Protein AF-0000000068187098 (afdb_homodimer)

Radius of gyration: 27.41 Å; Cα contacts (8 Å, |Δi|>4): 2028; chains: 2; bounding box: 68×77×60 Å

Structure (mmCIF, N/CA/C/O backbone):
data_AF-0000000068187098-model_v1
#
loop_
_entity.id
_entity.type
_entity.pdbx_description
1 polymer 'Ammonium transporter'
#
loop_
_atom_site.group_PDB
_atom_site.id
_atom_site.type_symbol
_atom_site.label_atom_id
_atom_site.label_alt_id
_atom_site.label_comp_id
_atom_site.label_asym_id
_atom_site.label_entity_id
_atom_site.label_seq_id
_atom_site.pdbx_PDB_ins_code
_atom_site.Cartn_x
_atom_site.Cartn_y
_atom_site.Cartn_z
_atom_site.occupancy
_atom_site.B_iso_or_equiv
_atom_site.auth_seq_id
_atom_site.auth_comp_id
_atom_site.auth_asym_id
_atom_site.auth_atom_id
_atom_site.pdbx_PDB_model_num
ATOM 1 N N . LEU A 1 1 ? -24.203 -1.212 -10.766 1 81.56 1 LEU A N 1
ATOM 2 C CA . LEU A 1 1 ? -23.312 -1.234 -9.617 1 81.56 1 LEU A CA 1
ATOM 3 C C . LEU A 1 1 ? -22.281 -2.354 -9.75 1 81.56 1 LEU A C 1
ATOM 5 O O . LEU A 1 1 ? -21.078 -2.107 -9.672 1 81.56 1 LEU A O 1
ATOM 9 N N . ASN A 1 2 ? -22.672 -3.561 -10.25 1 87.69 2 ASN A N 1
ATOM 10 C CA . ASN A 1 2 ? -21.766 -4.691 -10.375 1 87.69 2 ASN A CA 1
ATOM 11 C C . ASN A 1 2 ? -20.75 -4.469 -11.5 1 87.69 2 ASN A C 1
ATOM 13 O O . ASN A 1 2 ? -19.562 -4.773 -11.336 1 87.69 2 ASN A O 1
ATOM 17 N N . ASN A 1 3 ? -21.266 -3.947 -12.625 1 88.25 3 ASN A N 1
ATOM 18 C CA . ASN A 1 3 ? -20.344 -3.674 -13.734 1 88.25 3 ASN A CA 1
ATOM 19 C C . ASN A 1 3 ? -19.281 -2.652 -13.344 1 88.25 3 ASN A C 1
ATOM 21 O O . ASN A 1 3 ? -18.109 -2.834 -13.648 1 88.25 3 ASN A O 1
ATOM 25 N N . TRP A 1 4 ? -19.719 -1.657 -12.664 1 88.62 4 TRP A N 1
ATOM 26 C CA . TRP A 1 4 ? -18.781 -0.615 -12.273 1 88.62 4 TRP A CA 1
ATOM 27 C C . TRP A 1 4 ? -17.781 -1.146 -11.25 1 88.62 4 TRP A C 1
ATOM 29 O O . TRP A 1 4 ? -16.594 -0.807 -11.305 1 88.62 4 TRP A O 1
ATOM 39 N N . PHE A 1 5 ? -18.312 -1.965 -10.375 1 91.75 5 PHE A N 1
ATOM 40 C CA . PHE A 1 5 ? -17.469 -2.639 -9.398 1 91.75 5 PHE A CA 1
ATOM 41 C C . PHE A 1 5 ? -16.328 -3.393 -10.086 1 91.75 5 PHE A C 1
ATOM 43 O O . PHE A 1 5 ? -15.156 -3.203 -9.758 1 91.75 5 PHE A O 1
ATOM 50 N N . LEU A 1 6 ? -16.594 -4.113 -11.094 1 93.56 6 LEU A N 1
ATOM 51 C CA . LEU A 1 6 ? -15.602 -4.934 -11.789 1 93.56 6 LEU A CA 1
ATOM 52 C C . LEU A 1 6 ? -14.68 -4.07 -12.641 1 93.56 6 LEU A C 1
ATOM 54 O O . LEU A 1 6 ? -13.5 -4.387 -12.797 1 93.56 6 LEU A O 1
ATOM 58 N N . ILE A 1 7 ? -15.195 -2.994 -13.188 1 91.56 7 ILE A N 1
ATOM 59 C CA . ILE A 1 7 ? -14.383 -2.102 -14.008 1 91.56 7 ILE A CA 1
ATOM 60 C C . ILE A 1 7 ? -13.297 -1.461 -13.148 1 91.56 7 ILE A C 1
ATOM 62 O O . ILE A 1 7 ? -12.117 -1.456 -13.531 1 91.56 7 ILE A O 1
ATOM 66 N N . ILE A 1 8 ? -13.625 -0.977 -11.93 1 94.69 8 ILE A N 1
ATOM 67 C CA . ILE A 1 8 ? -12.648 -0.326 -11.062 1 94.69 8 ILE A CA 1
ATOM 68 C C . ILE A 1 8 ? -11.656 -1.36 -10.539 1 94.69 8 ILE A C 1
ATOM 70 O O . ILE A 1 8 ? -10.445 -1.12 -10.523 1 94.69 8 ILE A O 1
ATOM 74 N N . ALA A 1 9 ? -12.211 -2.482 -10.148 1 96.69 9 ALA A N 1
ATOM 75 C CA . ALA A 1 9 ? -11.336 -3.547 -9.672 1 96.69 9 ALA A CA 1
ATOM 76 C C . ALA A 1 9 ? -10.359 -3.975 -10.773 1 96.69 9 ALA A C 1
ATOM 78 O O . ALA A 1 9 ? -9.156 -4.086 -10.531 1 96.69 9 ALA A O 1
ATOM 79 N N . GLY A 1 10 ? -10.891 -4.176 -12 1 96.62 10 GLY A N 1
ATOM 80 C CA . GLY A 1 10 ? -10.047 -4.559 -13.125 1 96.62 10 GLY A CA 1
ATOM 81 C C . GLY A 1 10 ? -9.008 -3.512 -13.469 1 96.62 10 GLY A C 1
ATOM 82 O O . GLY A 1 10 ? -7.879 -3.85 -13.828 1 96.62 10 GLY A O 1
ATOM 83 N N . ALA A 1 11 ? -9.375 -2.256 -13.375 1 95.31 11 ALA A N 1
ATOM 84 C CA . ALA A 1 11 ? -8.445 -1.167 -13.648 1 95.31 11 ALA A CA 1
ATOM 85 C C . ALA A 1 11 ? -7.297 -1.162 -12.641 1 95.31 11 ALA A C 1
ATOM 87 O O . ALA A 1 11 ? -6.145 -0.915 -13 1 95.31 11 ALA A O 1
ATOM 88 N N . LEU A 1 12 ? -7.594 -1.39 -11.398 1 97.44 12 LEU A N 1
ATOM 89 C CA . LEU A 1 12 ? -6.559 -1.48 -10.375 1 97.44 12 LEU A CA 1
ATOM 90 C C . LEU A 1 12 ? -5.633 -2.664 -10.641 1 97.44 12 LEU A C 1
ATOM 92 O O . LEU A 1 12 ? -4.414 -2.547 -10.508 1 97.44 12 LEU A O 1
ATOM 96 N N . VAL A 1 13 ? -6.207 -3.814 -11.016 1 97.31 13 VAL A N 1
ATOM 97 C CA . VAL A 1 13 ? -5.391 -4.977 -11.352 1 97.31 13 VAL A CA 1
ATOM 98 C C . VAL A 1 13 ? -4.5 -4.652 -12.547 1 97.31 13 VAL A C 1
ATOM 100 O O . VAL A 1 13 ? -3.305 -4.949 -12.539 1 97.31 13 VAL A O 1
ATOM 103 N N . PHE A 1 14 ? -5.051 -3.984 -13.547 1 95.62 14 PHE A N 1
ATOM 104 C CA . PHE A 1 14 ? -4.27 -3.643 -14.727 1 95.62 14 PHE A CA 1
ATOM 105 C C . PHE A 1 14 ? -3.121 -2.707 -14.367 1 95.62 14 PHE A C 1
ATOM 107 O O . PHE A 1 14 ? -2.035 -2.795 -14.945 1 95.62 14 PHE A O 1
ATOM 114 N N . PHE A 1 15 ? -3.354 -1.822 -13.422 1 96.69 15 PHE A N 1
ATOM 115 C CA . PHE A 1 15 ? -2.326 -0.869 -13.023 1 96.69 15 PHE A CA 1
ATOM 116 C C . PHE A 1 15 ? -1.129 -1.589 -12.414 1 96.69 15 PHE A C 1
ATOM 118 O O . PHE A 1 15 ? -0.016 -1.06 -12.414 1 96.69 15 PHE A O 1
ATOM 125 N N . MET A 1 16 ? -1.29 -2.811 -11.992 1 96.88 16 MET A N 1
ATOM 126 C CA . MET A 1 16 ? -0.19 -3.629 -11.492 1 96.88 16 MET A CA 1
ATOM 127 C C . MET A 1 16 ? 0.857 -3.857 -12.578 1 96.88 16 MET A C 1
ATOM 129 O O . MET A 1 16 ? 2.027 -4.094 -12.273 1 96.88 16 MET A O 1
ATOM 133 N N . GLN A 1 17 ? 0.446 -3.736 -13.852 1 94.75 17 GLN A N 1
ATOM 134 C CA . GLN A 1 17 ? 1.415 -3.84 -14.938 1 94.75 17 GLN A CA 1
ATOM 135 C C . GLN A 1 17 ? 2.502 -2.775 -14.812 1 94.75 17 GLN A C 1
ATOM 137 O O . GLN A 1 17 ? 3.67 -3.033 -15.109 1 94.75 17 GLN A O 1
ATOM 142 N N . SER A 1 18 ? 2.084 -1.576 -14.398 1 94.81 18 SER A N 1
ATOM 143 C CA . SER A 1 18 ? 3.066 -0.531 -14.133 1 94.81 18 SER A CA 1
ATOM 144 C C . SER A 1 18 ? 3.98 -0.913 -12.969 1 94.81 18 SER A C 1
ATOM 146 O O . SER A 1 18 ? 5.176 -0.605 -12.984 1 94.81 18 SER A O 1
ATOM 148 N N . GLY A 1 19 ? 3.416 -1.554 -11.969 1 96.62 19 GLY A N 1
ATOM 149 C CA . GLY A 1 19 ? 4.211 -2.014 -10.836 1 96.62 19 GLY A CA 1
ATOM 150 C C . GLY A 1 19 ? 5.262 -3.037 -11.227 1 96.62 19 GLY A C 1
ATOM 151 O O . GLY A 1 19 ? 6.422 -2.926 -10.82 1 96.62 19 GLY A O 1
ATOM 152 N N . PHE A 1 20 ? 4.863 -4.004 -12.055 1 95.81 20 PHE A N 1
ATOM 153 C CA . PHE A 1 20 ? 5.809 -5 -12.547 1 95.81 20 PHE A CA 1
ATOM 154 C C . PHE A 1 20 ? 6.93 -4.34 -13.344 1 95.81 20 PHE A C 1
ATOM 156 O O . PHE A 1 20 ? 8.102 -4.68 -13.172 1 95.81 20 PHE A O 1
ATOM 163 N N . ALA A 1 21 ? 6.559 -3.404 -14.18 1 94.56 21 ALA A N 1
ATOM 164 C CA . ALA A 1 21 ? 7.539 -2.729 -15.023 1 94.56 21 ALA A CA 1
ATOM 165 C C . ALA A 1 21 ? 8.57 -1.98 -14.18 1 94.56 21 ALA A C 1
ATOM 167 O O . ALA A 1 21 ? 9.773 -2.107 -14.406 1 94.56 21 ALA A O 1
ATOM 168 N N . MET A 1 22 ? 8.109 -1.245 -13.172 1 95.75 22 MET A N 1
ATOM 169 C CA . MET A 1 22 ? 9.008 -0.465 -12.328 1 95.75 22 MET A CA 1
ATOM 170 C C . MET A 1 22 ? 9.875 -1.377 -11.461 1 95.75 22 MET A C 1
ATOM 172 O O . MET A 1 22 ? 11.078 -1.159 -11.336 1 95.75 22 MET A O 1
ATOM 176 N N . LEU A 1 23 ? 9.281 -2.393 -10.891 1 95.5 23 LEU A N 1
ATOM 177 C CA . LEU A 1 23 ? 10.008 -3.322 -10.031 1 95.5 23 LEU A CA 1
ATOM 178 C C . LEU A 1 23 ? 11.109 -4.035 -10.812 1 95.5 23 LEU A C 1
ATOM 180 O O . LEU A 1 23 ? 12.266 -4.07 -10.375 1 95.5 23 LEU A O 1
ATOM 184 N N . CYS A 1 24 ? 10.797 -4.555 -11.984 1 94.12 24 CYS A N 1
ATOM 185 C CA . CYS A 1 24 ? 11.766 -5.273 -12.805 1 94.12 24 CYS A CA 1
ATOM 186 C C . CYS A 1 24 ? 12.859 -4.336 -13.312 1 94.12 24 CYS A C 1
ATOM 188 O O . CYS A 1 24 ? 14.039 -4.68 -13.281 1 94.12 24 CYS A O 1
ATOM 190 N N . ALA A 1 25 ? 12.414 -3.146 -13.719 1 93.06 25 ALA A N 1
ATOM 191 C CA . ALA A 1 25 ? 13.391 -2.164 -14.188 1 93.06 25 ALA A CA 1
ATOM 192 C C . ALA A 1 25 ? 14.375 -1.791 -13.078 1 93.06 25 ALA A C 1
ATOM 194 O O . ALA A 1 25 ? 15.57 -1.627 -13.328 1 93.06 25 ALA A O 1
ATOM 195 N N . GLY A 1 26 ? 13.859 -1.659 -11.898 1 94.38 26 GLY A N 1
ATOM 196 C CA . GLY A 1 26 ? 14.727 -1.308 -10.781 1 94.38 26 GLY A CA 1
ATOM 197 C C . GLY A 1 26 ? 15.68 -2.42 -10.391 1 94.38 26 GLY A C 1
ATOM 198 O O . GLY A 1 26 ? 16.766 -2.16 -9.867 1 94.38 26 GLY A O 1
ATOM 199 N N . CYS A 1 27 ? 15.367 -3.658 -10.695 1 94.19 27 CYS A N 1
ATOM 200 C CA . CYS A 1 27 ? 16.109 -4.828 -10.242 1 94.19 27 CYS A CA 1
ATOM 201 C C . CYS A 1 27 ? 17.203 -5.191 -11.234 1 94.19 27 CYS A C 1
ATOM 203 O O . CYS A 1 27 ? 18.094 -5.988 -10.922 1 94.19 27 CYS A O 1
ATOM 205 N N . VAL A 1 28 ? 17.188 -4.637 -12.422 1 92.62 28 VAL A N 1
ATOM 206 C CA . VAL A 1 28 ? 18.188 -5.016 -13.43 1 92.62 28 VAL A CA 1
ATOM 207 C C . VAL A 1 28 ? 19.25 -3.928 -13.547 1 92.62 28 VAL A C 1
ATOM 209 O O . VAL A 1 28 ? 19.047 -2.809 -13.062 1 92.62 28 VAL A O 1
ATOM 212 N N . ARG A 1 29 ? 20.453 -4.316 -14.234 1 91.81 29 ARG A N 1
ATOM 213 C CA . ARG A 1 29 ? 21.5 -3.352 -14.516 1 91.81 29 ARG A CA 1
ATOM 214 C C . ARG A 1 29 ? 21.031 -2.312 -15.531 1 91.81 29 ARG A C 1
ATOM 216 O O . ARG A 1 29 ? 20.219 -2.611 -16.406 1 91.81 29 ARG A O 1
ATOM 223 N N . LYS A 1 30 ? 21.469 -1.191 -15.422 1 91.44 30 LYS A N 1
ATOM 224 C CA . LYS A 1 30 ? 21.031 -0.028 -16.188 1 91.44 30 LYS A CA 1
ATOM 225 C C . LYS A 1 30 ? 21 -0.327 -17.688 1 91.44 30 LYS A C 1
ATOM 227 O O . LYS A 1 30 ? 20.125 0.16 -18.406 1 91.44 30 LYS A O 1
ATOM 232 N N . LYS A 1 31 ? 21.891 -1.16 -18.203 1 91.88 31 LYS A N 1
ATOM 233 C CA . LYS A 1 31 ? 22.047 -1.436 -19.625 1 91.88 31 LYS A CA 1
ATOM 234 C C . LYS A 1 31 ? 20.938 -2.354 -20.141 1 91.88 31 LYS A C 1
ATOM 236 O O . LYS A 1 31 ? 20.922 -2.715 -21.312 1 91.88 31 LYS A O 1
ATOM 241 N N . ASN A 1 32 ? 19.922 -2.744 -19.297 1 93 32 ASN A N 1
ATOM 242 C CA . ASN A 1 32 ? 18.875 -3.682 -19.688 1 93 32 ASN A CA 1
ATOM 243 C C . ASN A 1 32 ? 17.484 -3.119 -19.391 1 93 32 ASN A C 1
ATOM 245 O O . ASN A 1 32 ? 16.484 -3.838 -19.469 1 93 32 ASN A O 1
ATOM 249 N N . VAL A 1 33 ? 17.328 -1.856 -19.031 1 92.06 33 VAL A N 1
ATOM 250 C CA . VAL A 1 33 ? 16.109 -1.241 -18.531 1 92.06 33 VAL A CA 1
ATOM 251 C C . VAL A 1 33 ? 15.078 -1.151 -19.656 1 92.06 33 VAL A C 1
ATOM 253 O O . VAL A 1 33 ? 13.93 -1.567 -19.5 1 92.06 33 VAL A O 1
ATOM 256 N N . GLN A 1 34 ? 15.492 -0.716 -20.859 1 89.5 34 GLN A N 1
ATOM 257 C CA . GLN A 1 34 ? 14.578 -0.552 -21.984 1 89.5 34 GLN A CA 1
ATOM 258 C C . GLN A 1 34 ? 13.984 -1.893 -22.406 1 89.5 34 GLN A C 1
ATOM 260 O O . GLN A 1 34 ? 12.781 -1.997 -22.656 1 89.5 34 GLN A O 1
ATOM 265 N N . ASN A 1 35 ? 14.828 -2.844 -22.469 1 90.06 35 ASN A N 1
ATOM 266 C CA . ASN A 1 35 ? 14.391 -4.184 -22.844 1 90.06 35 ASN A CA 1
ATOM 267 C C . ASN A 1 35 ? 13.367 -4.742 -21.859 1 90.06 35 ASN A C 1
ATOM 269 O O . ASN A 1 35 ? 12.344 -5.297 -22.266 1 90.06 35 ASN A O 1
ATOM 273 N N . THR A 1 36 ? 13.641 -4.586 -20.625 1 89.44 36 THR A N 1
ATOM 274 C CA . THR A 1 36 ? 12.766 -5.082 -19.578 1 89.44 36 THR A CA 1
ATOM 275 C C . THR A 1 36 ? 11.414 -4.371 -19.609 1 89.44 36 THR A C 1
ATOM 277 O O . THR A 1 36 ? 10.367 -5.008 -19.5 1 89.44 36 THR A O 1
ATOM 280 N N . MET A 1 37 ? 11.375 -3.088 -19.828 1 89.88 37 MET A N 1
ATOM 281 C CA . MET A 1 37 ? 10.148 -2.299 -19.844 1 89.88 37 MET A CA 1
ATOM 282 C C . MET A 1 37 ? 9.305 -2.633 -21.078 1 89.88 37 MET A C 1
ATOM 284 O O . MET A 1 37 ? 8.078 -2.707 -20.984 1 89.88 37 MET A O 1
ATOM 288 N N . LEU A 1 38 ? 9.961 -2.83 -22.188 1 88 38 LEU A N 1
ATOM 289 C CA . LEU A 1 38 ? 9.219 -3.186 -23.391 1 88 38 LEU A CA 1
ATOM 290 C C . LEU A 1 38 ? 8.531 -4.539 -23.234 1 88 38 LEU A C 1
ATOM 292 O O . LEU A 1 38 ? 7.383 -4.707 -23.641 1 88 38 LEU A O 1
ATOM 296 N N . LYS A 1 39 ? 9.18 -5.465 -22.656 1 88.31 39 LYS A N 1
ATOM 297 C CA . LYS A 1 39 ? 8.586 -6.777 -22.406 1 88.31 39 LYS A CA 1
ATOM 298 C C . LYS A 1 39 ? 7.332 -6.66 -21.547 1 88.31 39 LYS A C 1
ATOM 300 O O . LYS A 1 39 ? 6.312 -7.285 -21.844 1 88.31 39 LYS A O 1
ATOM 305 N N . ASN A 1 40 ? 7.375 -5.855 -20.578 1 89.88 40 ASN A N 1
ATOM 306 C CA . ASN A 1 40 ? 6.219 -5.664 -19.719 1 89.88 40 ASN A CA 1
ATOM 307 C C . ASN A 1 40 ? 5.043 -5.055 -20.469 1 89.88 40 ASN A C 1
ATOM 309 O O . ASN A 1 40 ? 3.9 -5.484 -20.297 1 89.88 40 ASN A O 1
ATOM 313 N N . LEU A 1 41 ? 5.34 -4.086 -21.328 1 88.19 41 LEU A N 1
ATOM 314 C CA . LEU A 1 41 ? 4.289 -3.465 -22.125 1 88.19 41 LEU A CA 1
ATOM 315 C C . LEU A 1 41 ? 3.672 -4.477 -23.094 1 88.19 41 LEU A C 1
ATOM 317 O O . LEU A 1 41 ? 2.449 -4.523 -23.234 1 88.19 41 LEU A O 1
ATOM 321 N N . LEU A 1 42 ? 4.488 -5.227 -23.656 1 86.5 42 LEU A N 1
ATOM 322 C CA . LEU A 1 42 ? 4.012 -6.199 -24.625 1 86.5 42 LEU A CA 1
ATOM 323 C C . LEU A 1 42 ? 3.219 -7.309 -23.953 1 86.5 42 LEU A C 1
ATOM 325 O O . LEU A 1 42 ? 2.305 -7.883 -24.547 1 86.5 42 LEU A O 1
ATOM 329 N N . ASP A 1 43 ? 3.535 -7.605 -22.703 1 89.88 43 ASP A N 1
ATOM 330 C CA . ASP A 1 43 ? 2.734 -8.562 -21.938 1 89.88 43 ASP A CA 1
ATOM 331 C C . ASP A 1 43 ? 1.284 -8.094 -21.828 1 89.88 43 ASP A C 1
ATOM 333 O O . ASP A 1 43 ? 0.356 -8.898 -21.969 1 89.88 43 ASP A O 1
ATOM 337 N N . ALA A 1 44 ? 1.111 -6.836 -21.594 1 89.56 44 ALA A N 1
ATOM 338 C CA . ALA A 1 44 ? -0.235 -6.277 -21.5 1 89.56 44 ALA A CA 1
ATOM 339 C C . ALA A 1 44 ? -0.964 -6.367 -22.828 1 89.56 44 ALA A C 1
ATOM 341 O O . ALA A 1 44 ? -2.137 -6.75 -22.875 1 89.56 44 ALA A O 1
ATOM 342 N N . CYS A 1 45 ? -0.217 -6.078 -23.891 1 88.06 45 CYS A N 1
ATOM 343 C CA . CYS A 1 45 ? -0.798 -6.129 -25.234 1 88.06 45 CYS A CA 1
ATOM 344 C C . CYS A 1 45 ? -1.114 -7.566 -25.641 1 88.06 45 CYS A C 1
ATOM 346 O O . CYS A 1 45 ? -2.207 -7.852 -26.125 1 88.06 45 CYS A O 1
ATOM 348 N N . GLY A 1 46 ? -0.161 -8.406 -25.438 1 87.56 46 GLY A N 1
ATOM 349 C CA . GLY A 1 46 ? -0.361 -9.812 -25.766 1 87.56 46 GLY A CA 1
ATOM 350 C C . GLY A 1 46 ? -1.485 -10.453 -24.969 1 87.56 46 GLY A C 1
ATOM 351 O O . GLY A 1 46 ? -2.254 -11.25 -25.516 1 87.56 46 GLY A O 1
ATOM 352 N N . ALA A 1 47 ? -1.534 -10.125 -23.719 1 91.5 47 ALA A N 1
ATOM 353 C CA . ALA A 1 47 ? -2.604 -10.672 -22.891 1 91.5 47 ALA A CA 1
ATOM 354 C C . ALA A 1 47 ? -3.971 -10.203 -23.375 1 91.5 47 ALA A C 1
ATOM 356 O O . ALA A 1 47 ? -4.93 -10.977 -23.406 1 91.5 47 ALA A O 1
ATOM 357 N N . ALA A 1 48 ? -4.102 -8.914 -23.734 1 90.62 48 ALA A N 1
ATOM 358 C CA . ALA A 1 48 ? -5.371 -8.359 -24.203 1 90.62 48 ALA A CA 1
ATOM 359 C C . ALA A 1 48 ? -5.824 -9.047 -25.484 1 90.62 48 ALA A C 1
ATOM 361 O O . ALA A 1 48 ? -6.957 -9.531 -25.578 1 90.62 48 ALA A O 1
ATOM 362 N N . LEU A 1 49 ? -4.949 -9.188 -26.375 1 88.62 49 LEU A N 1
ATOM 363 C CA . LEU A 1 49 ? -5.293 -9.75 -27.672 1 88.62 49 LEU A CA 1
ATOM 364 C C . LEU A 1 49 ? -5.438 -11.266 -27.578 1 88.62 49 LEU A C 1
ATOM 366 O O . LEU A 1 49 ? -6.363 -11.844 -28.156 1 88.62 49 LEU A O 1
ATOM 370 N N . GLY A 1 50 ? -4.508 -11.891 -26.875 1 91.12 50 GLY A N 1
ATOM 371 C CA . GLY A 1 50 ? -4.594 -13.328 -26.719 1 91.12 50 GLY A CA 1
ATOM 372 C C . GLY A 1 50 ? -5.84 -13.781 -25.984 1 91.12 50 GLY A C 1
ATOM 373 O O . GLY A 1 50 ? -6.469 -14.766 -26.359 1 91.12 50 GLY A O 1
ATOM 374 N N . PHE A 1 51 ? -6.148 -13.047 -24.922 1 92.44 51 PHE A N 1
ATOM 375 C CA . PHE A 1 51 ? -7.34 -13.383 -24.141 1 92.44 51 PHE A CA 1
ATOM 376 C C . PHE A 1 51 ? -8.602 -13.141 -24.969 1 92.44 51 PHE A C 1
ATOM 378 O O . PHE A 1 51 ? -9.586 -13.867 -24.828 1 92.44 51 PHE A O 1
ATOM 385 N N . TYR A 1 52 ? -8.602 -12.156 -25.891 1 91.19 52 TYR A N 1
ATOM 386 C CA . TYR A 1 52 ? -9.727 -11.844 -26.766 1 91.19 52 TYR A CA 1
ATOM 387 C C . TYR A 1 52 ? -9.922 -12.93 -27.812 1 91.19 52 TYR A C 1
ATOM 389 O O . TYR A 1 52 ? -11.047 -13.391 -28.031 1 91.19 52 TYR A O 1
ATOM 397 N N . VAL A 1 53 ? -8.852 -13.414 -28.359 1 91.44 53 VAL A N 1
ATOM 398 C CA . VAL A 1 53 ? -8.938 -14.32 -29.5 1 91.44 53 VAL A CA 1
ATOM 399 C C . VAL A 1 53 ? -9.289 -15.727 -29.016 1 91.44 53 VAL A C 1
ATOM 401 O O . VAL A 1 53 ? -10.195 -16.359 -29.562 1 91.44 53 VAL A O 1
ATOM 404 N N . ILE A 1 54 ? -8.586 -16.203 -27.969 1 94.38 54 ILE A N 1
ATOM 405 C CA . ILE A 1 54 ? -8.75 -17.609 -27.641 1 94.38 54 ILE A CA 1
ATOM 406 C C . ILE A 1 54 ? -8.844 -17.781 -26.125 1 94.38 54 ILE A C 1
ATOM 408 O O . ILE A 1 54 ? -9.492 -18.719 -25.641 1 94.38 54 ILE A O 1
ATOM 412 N N . GLY A 1 55 ? -8.172 -17 -25.328 1 95.81 55 GLY A N 1
ATOM 413 C CA . GLY A 1 55 ? -8 -17.219 -23.906 1 95.81 55 GLY A CA 1
ATOM 414 C C . GLY A 1 55 ? -9.312 -17.203 -23.141 1 95.81 55 GLY A C 1
ATOM 415 O O . GLY A 1 55 ? -9.578 -18.109 -22.344 1 95.81 55 GLY A O 1
ATOM 416 N N . TYR A 1 56 ? -10.109 -16.188 -23.391 1 95.38 56 TYR A N 1
ATOM 417 C CA . TYR A 1 56 ? -11.383 -16.109 -22.672 1 95.38 56 TYR A CA 1
ATOM 418 C C . TYR A 1 56 ? -12.281 -17.297 -23.016 1 95.38 56 TYR A C 1
ATOM 420 O O . TYR A 1 56 ? -12.945 -17.844 -22.141 1 95.38 56 TYR A O 1
ATOM 428 N N . ALA A 1 57 ? -12.352 -17.641 -24.281 1 94.19 57 ALA A N 1
ATOM 429 C CA . ALA A 1 57 ? -13.18 -18.75 -24.734 1 94.19 57 ALA A CA 1
ATOM 430 C C . ALA A 1 57 ? -12.805 -20.047 -24.016 1 94.19 57 ALA A C 1
ATOM 432 O O . ALA A 1 57 ? -13.672 -20.766 -23.516 1 94.19 57 ALA A O 1
ATOM 433 N N . LEU A 1 58 ? -11.562 -20.281 -23.891 1 96.19 58 LEU A N 1
ATOM 434 C CA . LEU A 1 58 ? -11.102 -21.516 -23.25 1 96.19 58 LEU A CA 1
ATOM 435 C C . LEU A 1 58 ? -11.312 -21.469 -21.75 1 96.19 58 LEU A C 1
ATOM 437 O O . LEU A 1 58 ? -11.586 -22.5 -21.125 1 96.19 58 LEU A O 1
ATOM 441 N N . ALA A 1 59 ? -11.219 -20.344 -21.172 1 97.19 59 ALA A N 1
ATOM 442 C CA . ALA A 1 59 ? -11.328 -20.219 -19.719 1 97.19 59 ALA A CA 1
ATOM 443 C C . ALA A 1 59 ? -12.789 -20.234 -19.281 1 97.19 59 ALA A C 1
ATOM 445 O O . ALA A 1 59 ? -13.148 -20.906 -18.312 1 97.19 59 ALA A O 1
ATOM 446 N N . PHE A 1 60 ? -13.734 -19.5 -20.016 1 94.94 60 PHE A N 1
ATOM 447 C CA . PHE A 1 60 ? -15.055 -19.234 -19.469 1 94.94 60 PHE A CA 1
ATOM 448 C C . PHE A 1 60 ? -16.141 -19.406 -20.531 1 94.94 60 PHE A C 1
ATOM 450 O O . PHE A 1 60 ? -17.328 -19.25 -20.234 1 94.94 60 PHE A O 1
ATOM 457 N N . GLY A 1 61 ? -15.727 -19.703 -21.766 1 92.12 61 GLY A N 1
ATOM 458 C CA . GLY A 1 61 ? -16.703 -19.797 -22.844 1 92.12 61 GLY A CA 1
ATOM 459 C C . GLY A 1 61 ? -17.766 -20.859 -22.578 1 92.12 61 GLY A C 1
ATOM 460 O O . GLY A 1 61 ? -17.453 -22.016 -22.297 1 92.12 61 GLY A O 1
ATOM 461 N N . GLY A 1 62 ? -19.062 -20.422 -22.594 1 87.31 62 GLY A N 1
ATOM 462 C CA . GLY A 1 62 ? -20.172 -21.359 -22.5 1 87.31 62 GLY A CA 1
ATOM 463 C C . GLY A 1 62 ? -20.547 -21.703 -21.078 1 87.31 62 GLY A C 1
ATOM 464 O O . GLY A 1 62 ? -21.438 -22.516 -20.859 1 87.31 62 GLY A O 1
ATOM 465 N N . GLN A 1 63 ? -19.922 -21.078 -20.109 1 86.56 63 GLN A N 1
ATOM 466 C CA . GLN A 1 63 ? -20.109 -21.5 -18.719 1 86.56 63 GLN A CA 1
ATOM 467 C C . GLN A 1 63 ? -21.531 -21.234 -18.266 1 86.56 63 GLN A C 1
ATOM 469 O O . GLN A 1 63 ? -22.031 -21.922 -17.359 1 86.56 63 GLN A O 1
ATOM 474 N N . ASN A 1 64 ? -22.219 -20.328 -18.859 1 80.88 64 ASN A N 1
ATOM 475 C CA . ASN A 1 64 ? -23.594 -20.016 -18.453 1 80.88 64 ASN A CA 1
ATOM 476 C C . ASN A 1 64 ? -24.609 -20.797 -19.266 1 80.88 64 ASN A C 1
ATOM 478 O O . ASN A 1 64 ? -25.812 -20.703 -19.016 1 80.88 64 ASN A O 1
ATOM 482 N N . GLU A 1 65 ? -24.188 -21.625 -20.219 1 81.94 65 GLU A N 1
ATOM 483 C CA . GLU A 1 65 ? -25.094 -22.297 -21.141 1 81.94 65 GLU A CA 1
ATOM 484 C C . GLU A 1 65 ? -25.188 -23.781 -20.828 1 81.94 65 GLU A C 1
ATOM 486 O O . GLU A 1 65 ? -26.125 -24.453 -21.25 1 81.94 65 GLU A O 1
ATOM 491 N N . ARG A 1 66 ? -24.266 -24.234 -20.078 1 82.62 66 ARG A N 1
ATOM 492 C CA . ARG A 1 66 ? -24.219 -25.672 -19.781 1 82.62 66 ARG A CA 1
ATOM 493 C C . ARG A 1 66 ? -23.875 -25.906 -18.328 1 82.62 66 ARG A C 1
ATOM 495 O O . ARG A 1 66 ? -23.25 -25.062 -17.672 1 82.62 66 ARG A O 1
ATOM 502 N N . SER A 1 67 ? -24.234 -27.078 -17.938 1 87.25 67 SER A N 1
ATOM 503 C CA . SER A 1 67 ? -23.984 -27.375 -16.531 1 87.25 67 SER A CA 1
ATOM 504 C C . SER A 1 67 ? -23 -28.516 -16.359 1 87.25 67 SER A C 1
ATOM 506 O O . SER A 1 67 ? -22.516 -28.766 -15.258 1 87.25 67 SER A O 1
ATOM 508 N N . ASP A 1 68 ? -22.625 -29.078 -17.484 1 90.56 68 ASP A N 1
ATOM 509 C CA . ASP A 1 68 ? -21.703 -30.203 -17.391 1 90.56 68 ASP A CA 1
ATOM 510 C C . ASP A 1 68 ? -20.266 -29.734 -17.219 1 90.56 68 ASP A C 1
ATOM 512 O O . ASP A 1 68 ? -19.922 -28.609 -17.594 1 90.56 68 ASP A O 1
ATOM 516 N N . VAL A 1 69 ? -19.516 -30.578 -16.641 1 92.94 69 VAL A N 1
ATOM 517 C CA . VAL A 1 69 ? -18.094 -30.312 -16.438 1 92.94 69 VAL A CA 1
ATOM 518 C C . VAL A 1 69 ? -17.328 -30.5 -17.75 1 92.94 69 VAL A C 1
ATOM 520 O O . VAL A 1 69 ? -17.594 -31.438 -18.484 1 92.94 69 VAL A O 1
ATOM 523 N N . THR A 1 70 ? -16.5 -29.531 -18.031 1 93 70 THR A N 1
ATOM 524 C CA . THR A 1 70 ? -15.672 -29.594 -19.234 1 93 70 THR A CA 1
ATOM 525 C C . THR A 1 70 ? -14.219 -29.297 -18.906 1 93 70 THR A C 1
ATOM 527 O O . THR A 1 70 ? -13.914 -28.781 -17.828 1 93 70 THR A O 1
ATOM 530 N N . PHE A 1 71 ? -13.375 -29.703 -19.75 1 94.25 71 PHE A N 1
ATOM 531 C CA . PHE A 1 71 ? -11.945 -29.453 -19.578 1 94.25 71 PHE A CA 1
ATOM 532 C C . PHE A 1 71 ? -11.586 -28.031 -19.969 1 94.25 71 PHE A C 1
ATOM 534 O O . PHE A 1 71 ? -10.688 -27.422 -19.391 1 94.25 71 PHE A O 1
ATOM 541 N N . VAL A 1 72 ? -12.234 -27.469 -20.984 1 94.69 72 VAL A N 1
ATOM 542 C CA . VAL A 1 72 ? -12.07 -26.109 -21.453 1 94.69 72 VAL A CA 1
ATOM 543 C C . VAL A 1 72 ? -13.422 -25.531 -21.859 1 94.69 72 VAL A C 1
ATOM 545 O O . VAL A 1 72 ? -14.398 -26.266 -21.984 1 94.69 72 VAL A O 1
ATOM 548 N N . GLY A 1 73 ? -13.469 -24.188 -22 1 91.94 73 GLY A N 1
ATOM 549 C CA . GLY A 1 73 ? -14.625 -23.578 -22.656 1 91.94 73 GLY A CA 1
ATOM 550 C C . GLY A 1 73 ? -14.648 -23.797 -24.156 1 91.94 73 GLY A C 1
ATOM 551 O O . GLY A 1 73 ? -13.609 -24.062 -24.766 1 91.94 73 GLY A O 1
ATOM 552 N N . THR A 1 74 ? -15.859 -23.641 -24.75 1 87.94 74 THR A N 1
ATOM 553 C CA . THR A 1 74 ? -15.945 -24.062 -26.141 1 87.94 74 THR A CA 1
ATOM 554 C C . THR A 1 74 ? -16.609 -22.984 -26.984 1 87.94 74 THR A C 1
ATOM 556 O O . THR A 1 74 ? -16.781 -23.141 -28.203 1 87.94 74 THR A O 1
ATOM 559 N N . THR A 1 75 ? -16.953 -21.906 -26.375 1 89.62 75 THR A N 1
ATOM 560 C CA . THR A 1 75 ? -17.594 -20.844 -27.125 1 89.62 75 THR A CA 1
ATOM 561 C C . THR A 1 75 ? -16.984 -19.484 -26.797 1 89.62 75 THR A C 1
ATOM 563 O O . THR A 1 75 ? -16.031 -19.406 -26 1 89.62 75 THR A O 1
ATOM 566 N N . ASP A 1 76 ? -17.422 -18.391 -27.531 1 90.88 76 ASP A N 1
ATOM 567 C CA . ASP A 1 76 ? -17.078 -17 -27.266 1 90.88 76 ASP A CA 1
ATOM 568 C C . ASP A 1 76 ? -15.656 -16.688 -27.703 1 90.88 76 ASP A C 1
ATOM 570 O O . ASP A 1 76 ? -14.969 -15.883 -27.078 1 90.88 76 ASP A O 1
ATOM 574 N N . PHE A 1 77 ? -15.203 -17.5 -28.688 1 91.31 77 PHE A N 1
ATOM 575 C CA . PHE A 1 77 ? -13.984 -17.094 -29.375 1 91.31 77 PHE A CA 1
ATOM 576 C C . PHE A 1 77 ? -14.164 -15.734 -30.047 1 91.31 77 PHE A C 1
ATOM 578 O O . PHE A 1 77 ? -15.211 -15.469 -30.641 1 91.31 77 PHE A O 1
ATOM 585 N N . PHE A 1 78 ? -13.227 -14.742 -29.922 1 90.12 78 PHE A N 1
ATOM 586 C CA . PHE A 1 78 ? -13.32 -13.375 -30.438 1 90.12 78 PHE A CA 1
ATOM 587 C C . PHE A 1 78 ? -14.508 -12.648 -29.812 1 90.12 78 PHE A C 1
ATOM 589 O O . PHE A 1 78 ? -15.039 -11.711 -30.422 1 90.12 78 PHE A O 1
ATOM 596 N N . ASN A 1 79 ? -14.906 -13.117 -28.734 1 86.81 79 ASN A N 1
ATOM 597 C CA . ASN A 1 79 ? -16.078 -12.586 -28.062 1 86.81 79 ASN A CA 1
ATOM 598 C C . ASN A 1 79 ? -17.312 -12.617 -28.969 1 86.81 79 ASN A C 1
ATOM 600 O O . ASN A 1 79 ? -18.141 -11.703 -28.938 1 86.81 79 ASN A O 1
ATOM 604 N N . TRP A 1 80 ? -17.266 -13.391 -29.922 1 77.81 80 TRP A N 1
ATOM 605 C CA . TRP A 1 80 ? -18.344 -13.469 -30.891 1 77.81 80 TRP A CA 1
ATOM 606 C C . TRP A 1 80 ? -19.484 -14.336 -30.359 1 77.81 80 TRP A C 1
ATOM 608 O O . TRP A 1 80 ? -19.266 -15.203 -29.516 1 77.81 80 TRP A O 1
ATOM 618 N N . ASN A 1 81 ? -20.672 -14.078 -30.828 1 61.53 81 ASN A N 1
ATOM 619 C CA . ASN A 1 81 ? -22.109 -14.203 -30.578 1 61.53 81 ASN A CA 1
ATOM 620 C C . ASN A 1 81 ? -22.5 -15.625 -30.188 1 61.53 81 ASN A C 1
ATOM 622 O O . ASN A 1 81 ? -22.406 -16.547 -31 1 61.53 81 ASN A O 1
ATOM 626 N N . SER A 1 82 ? -22.141 -15.891 -28.891 1 64.88 82 SER A N 1
ATOM 627 C CA . SER A 1 82 ? -22.906 -17.016 -28.344 1 64.88 82 SER A CA 1
ATOM 628 C C . SER A 1 82 ? -24.312 -16.578 -27.938 1 64.88 82 SER A C 1
ATOM 630 O O . SER A 1 82 ? -24.656 -15.391 -28.031 1 64.88 82 SER A O 1
ATOM 632 N N . ALA A 1 83 ? -25.188 -17.453 -27.781 1 69.44 83 ALA A N 1
ATOM 633 C CA . ALA A 1 83 ? -26.578 -17.234 -27.344 1 69.44 83 ALA A CA 1
ATOM 634 C C . ALA A 1 83 ? -26.641 -16.234 -26.203 1 69.44 83 ALA A C 1
ATOM 636 O O . ALA A 1 83 ? -27.562 -15.414 -26.125 1 69.44 83 ALA A O 1
ATOM 637 N N . VAL A 1 84 ? -25.578 -16.234 -25.422 1 76.62 84 VAL A N 1
ATOM 638 C CA . VAL A 1 84 ? -25.484 -15.281 -24.312 1 76.62 84 VAL A CA 1
ATOM 639 C C . VAL A 1 84 ? -24.266 -14.383 -24.531 1 76.62 84 VAL A C 1
ATOM 641 O O . VAL A 1 84 ? -23.141 -14.867 -24.688 1 76.62 84 VAL A O 1
ATOM 644 N N . PRO A 1 85 ? -24.578 -13.172 -24.641 1 80.38 85 PRO A N 1
ATOM 645 C CA . PRO A 1 85 ? -23.453 -12.25 -24.859 1 80.38 85 PRO A CA 1
ATOM 646 C C . PRO A 1 85 ? -22.438 -12.273 -23.734 1 80.38 85 PRO A C 1
ATOM 648 O O . PRO A 1 85 ? -22.797 -12.438 -22.562 1 80.38 85 PRO A O 1
ATOM 651 N N . VAL A 1 86 ? -21.234 -12.188 -24.078 1 87 86 VAL A N 1
ATOM 652 C CA . VAL A 1 86 ? -20.125 -12.148 -23.125 1 87 86 VAL A CA 1
ATOM 653 C C . VAL A 1 86 ? -20.312 -10.992 -22.156 1 87 86 VAL A C 1
ATOM 655 O O . VAL A 1 86 ? -20.656 -9.883 -22.562 1 87 86 VAL A O 1
ATOM 658 N N . ASN A 1 87 ? -20.203 -11.234 -20.875 1 89.25 87 ASN A N 1
ATOM 659 C CA . ASN A 1 87 ? -20.156 -10.18 -19.875 1 89.25 87 ASN A CA 1
ATOM 660 C C . ASN A 1 87 ? -18.891 -9.344 -19.984 1 89.25 87 ASN A C 1
ATOM 662 O O . ASN A 1 87 ? -17.812 -9.789 -19.562 1 89.25 87 ASN A O 1
ATOM 666 N N . GLN A 1 88 ? -19.047 -8.164 -20.531 1 91.12 88 GLN A N 1
ATOM 667 C CA . GLN A 1 88 ? -17.875 -7.352 -20.875 1 91.12 88 GLN A CA 1
ATOM 668 C C . GLN A 1 88 ? -17.109 -6.945 -19.625 1 91.12 88 GLN A C 1
ATOM 670 O O . GLN A 1 88 ? -15.875 -6.859 -19.641 1 91.12 88 GLN A O 1
ATOM 675 N N . ALA A 1 89 ? -17.797 -6.633 -18.484 1 93.31 89 ALA A N 1
ATOM 676 C CA . ALA A 1 89 ? -17.125 -6.273 -17.25 1 93.31 89 ALA A CA 1
ATOM 677 C C . ALA A 1 89 ? -16.312 -7.449 -16.703 1 93.31 89 ALA A C 1
ATOM 679 O O . ALA A 1 89 ? -15.188 -7.277 -16.25 1 93.31 89 ALA A O 1
ATOM 680 N N . PHE A 1 90 ? -16.891 -8.625 -16.797 1 94.38 90 PHE A N 1
ATOM 681 C CA . PHE A 1 90 ? -16.219 -9.828 -16.344 1 94.38 90 PHE A CA 1
ATOM 682 C C . PHE A 1 90 ? -15.023 -10.148 -17.234 1 94.38 90 PHE A C 1
ATOM 684 O O . PHE A 1 90 ? -13.953 -10.516 -16.75 1 94.38 90 PHE A O 1
ATOM 691 N N . TRP A 1 91 ? -15.195 -10.008 -18.516 1 93.94 91 TRP A N 1
ATOM 692 C CA . TRP A 1 91 ? -14.102 -10.195 -19.469 1 93.94 91 TRP A CA 1
ATOM 693 C C . TRP A 1 91 ? -12.93 -9.273 -19.125 1 93.94 91 TRP A C 1
ATOM 695 O O . TRP A 1 91 ? -11.781 -9.719 -19.062 1 93.94 91 TRP A O 1
ATOM 705 N N . PHE A 1 92 ? -13.203 -7.992 -18.906 1 94.75 92 PHE A N 1
ATOM 706 C CA . PHE A 1 92 ? -12.188 -6.988 -18.594 1 94.75 92 PHE A CA 1
ATOM 707 C C . PHE A 1 92 ? -11.438 -7.352 -17.328 1 94.75 92 PHE A C 1
ATOM 709 O O . PHE A 1 92 ? -10.211 -7.297 -17.281 1 94.75 92 PHE A O 1
ATOM 716 N N . PHE A 1 93 ? -12.211 -7.699 -16.312 1 96.56 93 PHE A N 1
ATOM 717 C CA . PHE A 1 93 ? -11.641 -8.078 -15.031 1 96.56 93 PHE A CA 1
ATOM 718 C C . PHE A 1 93 ? -10.727 -9.289 -15.18 1 96.56 93 PHE A C 1
ATOM 720 O O . PHE A 1 93 ? -9.602 -9.289 -14.688 1 96.56 93 PHE A O 1
ATOM 727 N N . GLU A 1 94 ? -11.148 -10.32 -15.914 1 96.62 94 GLU A N 1
ATOM 728 C CA . GLU A 1 94 ? -10.406 -11.57 -16.047 1 96.62 94 GLU A CA 1
ATOM 729 C C . GLU A 1 94 ? -9.203 -11.398 -16.969 1 96.62 94 GLU A C 1
ATOM 731 O O . GLU A 1 94 ? -8.172 -12.047 -16.781 1 96.62 94 GLU A O 1
ATOM 736 N N . PHE A 1 95 ? -9.289 -10.539 -17.922 1 94.88 95 PHE A N 1
ATOM 737 C CA . PHE A 1 95 ? -8.148 -10.242 -18.766 1 94.88 95 PHE A CA 1
ATOM 738 C C . PHE A 1 95 ? -6.977 -9.719 -17.938 1 94.88 95 PHE A C 1
ATOM 740 O O . PHE A 1 95 ? -5.824 -10.078 -18.188 1 94.88 95 PHE A O 1
ATOM 747 N N . ALA A 1 96 ? -7.285 -8.859 -17.016 1 96.06 96 ALA A N 1
ATOM 748 C CA . ALA A 1 96 ? -6.242 -8.266 -16.188 1 96.06 96 ALA A CA 1
ATOM 749 C C . ALA A 1 96 ? -5.527 -9.328 -15.359 1 96.06 96 ALA A C 1
ATOM 751 O O . ALA A 1 96 ? -4.32 -9.234 -15.117 1 96.06 96 ALA A O 1
ATOM 752 N N . PHE A 1 97 ? -6.234 -10.383 -14.977 1 97.12 97 PHE A N 1
ATOM 753 C CA . PHE A 1 97 ? -5.629 -11.492 -14.25 1 97.12 97 PHE A CA 1
ATOM 754 C C . PHE A 1 97 ? -4.68 -12.281 -15.148 1 97.12 97 PHE A C 1
ATOM 756 O O . PHE A 1 97 ? -3.58 -12.641 -14.727 1 97.12 97 PHE A O 1
ATOM 763 N N . SER A 1 98 ? -5.172 -12.5 -16.297 1 96.25 98 SER A N 1
ATOM 764 C CA . SER A 1 98 ? -4.328 -13.211 -17.25 1 96.25 98 SER A CA 1
ATOM 765 C C . SER A 1 98 ? -3.043 -12.445 -17.531 1 96.25 98 SER A C 1
ATOM 767 O O . SER A 1 98 ? -1.963 -13.039 -17.594 1 96.25 98 SER A O 1
ATOM 769 N N . ALA A 1 99 ? -3.156 -11.133 -17.703 1 94.94 99 ALA A N 1
ATOM 770 C CA . ALA A 1 99 ? -1.995 -10.281 -17.938 1 94.94 99 ALA A CA 1
ATOM 771 C C . ALA A 1 99 ? -1.013 -10.352 -16.781 1 94.94 99 ALA A C 1
ATOM 773 O O . ALA A 1 99 ? 0.203 -10.375 -16.984 1 94.94 99 ALA A O 1
ATOM 774 N N . THR A 1 100 ? -1.536 -10.391 -15.594 1 94.88 100 THR A N 1
ATOM 775 C CA . THR A 1 100 ? -0.703 -10.469 -14.398 1 94.88 100 THR A CA 1
ATOM 776 C C . THR A 1 100 ? 0.066 -11.789 -14.367 1 94.88 100 THR A C 1
ATOM 778 O O . THR A 1 100 ? 1.266 -11.805 -14.078 1 94.88 100 THR A O 1
ATOM 781 N N . SER A 1 101 ? -0.574 -12.828 -14.656 1 95.5 101 SER A N 1
ATOM 782 C CA . SER A 1 101 ? 0.066 -14.141 -14.625 1 95.5 101 SER A CA 1
ATOM 783 C C . SER A 1 101 ? 1.229 -14.211 -15.609 1 95.5 101 SER A C 1
ATOM 785 O O . SER A 1 101 ? 2.305 -14.711 -15.273 1 95.5 101 SER A O 1
ATOM 787 N N . VAL A 1 102 ? 1.038 -13.695 -16.734 1 93.19 102 VAL A N 1
ATOM 788 C CA . VAL A 1 102 ? 2.051 -13.758 -17.781 1 93.19 102 VAL A CA 1
ATOM 789 C C . VAL A 1 102 ? 3.24 -12.875 -17.406 1 93.19 102 VAL A C 1
ATOM 791 O O . VAL A 1 102 ? 4.391 -13.227 -17.672 1 93.19 102 VAL A O 1
ATOM 794 N N . THR A 1 103 ? 2.961 -11.781 -16.812 1 94.19 103 THR A N 1
ATOM 795 C CA . THR A 1 103 ? 4.004 -10.805 -16.5 1 94.19 103 THR A CA 1
ATOM 796 C C . THR A 1 103 ? 4.918 -11.32 -15.391 1 94.19 103 THR A C 1
ATOM 798 O O . THR A 1 103 ? 6.051 -10.859 -15.25 1 94.19 103 THR A O 1
ATOM 801 N N . ILE A 1 104 ? 4.477 -12.25 -14.594 1 94.31 104 ILE A N 1
ATOM 802 C CA . ILE A 1 104 ? 5.27 -12.836 -13.516 1 94.31 104 ILE A CA 1
ATOM 803 C C . ILE A 1 104 ? 6.559 -13.414 -14.086 1 94.31 104 ILE A C 1
ATOM 805 O O . ILE A 1 104 ? 7.621 -13.312 -13.469 1 94.31 104 ILE A O 1
ATOM 809 N N . VAL A 1 105 ? 6.594 -13.867 -15.266 1 93.06 105 VAL A N 1
ATOM 810 C CA . VAL A 1 105 ? 7.719 -14.562 -15.891 1 93.06 105 VAL A CA 1
ATOM 811 C C . VAL A 1 105 ? 8.758 -13.539 -16.359 1 93.06 105 VAL A C 1
ATOM 813 O O . VAL A 1 105 ? 9.953 -13.828 -16.359 1 93.06 105 VAL A O 1
ATOM 816 N N . ALA A 1 106 ? 8.352 -12.375 -16.672 1 87.31 106 ALA A N 1
ATOM 817 C CA . ALA A 1 106 ? 9.18 -11.367 -17.328 1 87.31 106 ALA A CA 1
ATOM 818 C C . ALA A 1 106 ? 10.398 -11.016 -16.484 1 87.31 106 ALA A C 1
ATOM 820 O O . ALA A 1 106 ? 11.523 -10.977 -16.984 1 87.31 106 ALA A O 1
ATOM 821 N N . GLY A 1 107 ? 10.258 -10.883 -15.258 1 87.69 107 GLY A N 1
ATOM 822 C CA . GLY A 1 107 ? 11.359 -10.461 -14.398 1 87.69 107 GLY A CA 1
ATOM 823 C C . GLY A 1 107 ? 12.414 -11.531 -14.211 1 87.69 107 GLY A C 1
ATOM 824 O O . GLY A 1 107 ? 13.602 -11.227 -14.062 1 87.69 107 GLY A O 1
ATOM 825 N N . THR A 1 108 ? 12.039 -12.711 -14.289 1 92.69 108 THR A N 1
ATOM 826 C CA . THR A 1 108 ? 12.953 -13.82 -14.031 1 92.69 108 THR A CA 1
ATOM 827 C C . THR A 1 108 ? 13.938 -13.992 -15.188 1 92.69 108 THR A C 1
ATOM 829 O O . THR A 1 108 ? 15.07 -14.43 -14.984 1 92.69 108 THR A O 1
ATOM 832 N N . LEU A 1 109 ? 13.555 -13.602 -16.359 1 92.75 109 LEU A N 1
ATOM 833 C CA . LEU A 1 109 ? 14.336 -13.852 -17.562 1 92.75 109 LEU A CA 1
ATOM 834 C C . LEU A 1 109 ? 15.125 -12.609 -17.953 1 92.75 109 LEU A C 1
ATOM 836 O O . LEU A 1 109 ? 15.828 -12.617 -18.969 1 92.75 109 LEU A O 1
ATOM 840 N N . ALA A 1 110 ? 15.094 -11.68 -17.156 1 91.12 110 ALA A N 1
ATOM 841 C CA . ALA A 1 110 ? 15.688 -10.383 -17.5 1 91.12 110 ALA A CA 1
ATOM 842 C C . ALA A 1 110 ? 17.188 -10.523 -17.766 1 91.12 110 ALA A C 1
ATOM 844 O O . ALA A 1 110 ? 17.859 -11.391 -17.203 1 91.12 110 ALA A O 1
ATOM 845 N N . GLU A 1 111 ? 17.719 -9.719 -18.719 1 92.25 111 GLU A N 1
ATOM 846 C CA . GLU A 1 111 ? 19.109 -9.438 -19.031 1 92.25 111 GLU A CA 1
ATOM 847 C C . GLU A 1 111 ? 19.688 -10.469 -20.016 1 92.25 111 GLU A C 1
ATOM 849 O O . GLU A 1 111 ? 20.797 -10.305 -20.516 1 92.25 111 GLU A O 1
ATOM 854 N N . ARG A 1 112 ? 18.906 -11.586 -20.312 1 92.19 112 ARG A N 1
ATOM 855 C CA . ARG A 1 112 ? 19.562 -12.516 -21.234 1 92.19 112 ARG A CA 1
ATOM 856 C C . ARG A 1 112 ? 18.547 -13.219 -22.125 1 92.19 112 ARG A C 1
ATOM 858 O O . ARG A 1 112 ? 18.922 -14.031 -22.969 1 92.19 112 ARG A O 1
ATOM 865 N N . CYS A 1 113 ? 17.281 -13.008 -21.984 1 92.81 113 CYS A N 1
ATOM 866 C CA . CYS A 1 113 ? 16.266 -13.641 -22.797 1 92.81 113 CYS A CA 1
ATOM 867 C C . CYS A 1 113 ? 15.969 -12.805 -24.047 1 92.81 113 CYS A C 1
ATOM 869 O O . CYS A 1 113 ? 15.859 -11.578 -23.969 1 92.81 113 CYS A O 1
ATOM 871 N N . GLN A 1 114 ? 15.852 -13.469 -25.156 1 92 114 GLN A N 1
ATOM 872 C CA . GLN A 1 114 ? 15.555 -12.789 -26.422 1 92 114 GLN A CA 1
ATOM 873 C C . GLN A 1 114 ? 14.102 -12.328 -26.453 1 92 114 GLN A C 1
ATOM 875 O O . GLN A 1 114 ? 13.227 -12.953 -25.859 1 92 114 GLN A O 1
ATOM 880 N N . MET A 1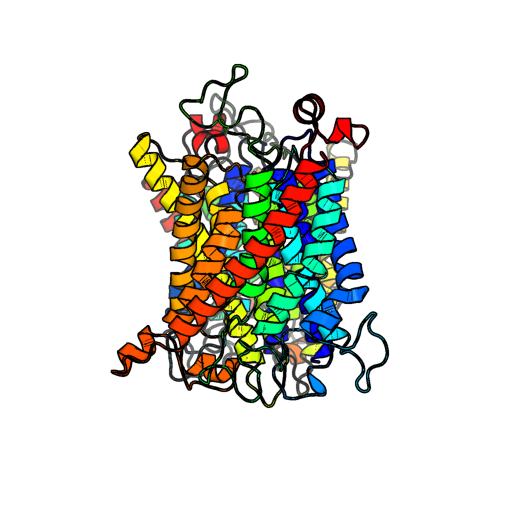 115 ? 13.82 -11.289 -27.219 1 88.19 115 MET A N 1
ATOM 881 C CA . MET A 1 115 ? 12.484 -10.703 -27.344 1 88.19 115 MET A CA 1
ATOM 882 C C . MET A 1 115 ? 11.523 -11.68 -28.016 1 88.19 115 MET A C 1
ATOM 884 O O . MET A 1 115 ? 10.352 -11.766 -27.641 1 88.19 115 MET A O 1
ATOM 888 N N . VAL A 1 116 ? 12.008 -12.383 -28.938 1 88.75 116 VAL A N 1
ATOM 889 C CA . VAL A 1 116 ? 11.172 -13.32 -29.688 1 88.75 116 VAL A CA 1
ATOM 890 C C . VAL A 1 116 ? 10.648 -14.406 -28.75 1 88.75 116 VAL A C 1
ATOM 892 O O . VAL A 1 116 ? 9.469 -14.766 -28.812 1 88.75 116 VAL A O 1
ATOM 895 N N . ALA A 1 117 ? 11.5 -14.938 -27.984 1 90.31 117 ALA A N 1
ATOM 896 C CA . ALA A 1 117 ? 11.086 -15.945 -27 1 90.31 117 ALA A CA 1
ATOM 897 C C . ALA A 1 117 ? 10.016 -15.398 -26.062 1 90.31 117 ALA A C 1
ATOM 899 O O . ALA A 1 117 ? 9.055 -16.094 -25.734 1 90.31 117 ALA A O 1
ATOM 900 N N . TYR A 1 118 ? 10.18 -14.25 -25.734 1 86.75 118 TYR A N 1
ATOM 901 C CA . TYR A 1 118 ? 9.273 -13.602 -24.781 1 86.75 118 TYR A CA 1
ATOM 902 C C . TYR A 1 118 ? 7.879 -13.461 -25.391 1 86.75 118 TYR A C 1
ATOM 904 O O . TYR A 1 118 ? 6.883 -13.75 -24.719 1 86.75 118 TYR A O 1
ATOM 912 N N . LEU A 1 119 ? 7.801 -13.047 -26.562 1 85.94 119 LEU A N 1
ATOM 913 C CA . LEU A 1 119 ? 6.516 -12.883 -27.219 1 85.94 119 LEU A CA 1
ATOM 914 C C . LEU A 1 119 ? 5.824 -14.234 -27.406 1 85.94 119 LEU A C 1
ATOM 916 O O . LEU A 1 119 ? 4.613 -14.344 -27.219 1 85.94 119 LEU A O 1
ATOM 920 N N . CYS A 1 120 ? 6.578 -15.18 -27.719 1 90.25 120 CYS A N 1
ATOM 921 C CA . CYS A 1 120 ? 6.027 -16.516 -27.953 1 90.25 120 CYS A CA 1
ATOM 922 C C . CYS A 1 120 ? 5.434 -17.094 -26.688 1 90.25 120 CYS A C 1
ATOM 924 O O . CYS A 1 120 ? 4.301 -17.578 -26.688 1 90.25 120 CYS A O 1
ATOM 926 N N . TYR A 1 121 ? 6.164 -17.047 -25.656 1 90.19 121 TYR A N 1
ATOM 927 C CA . TYR A 1 121 ? 5.621 -17.688 -24.469 1 90.19 121 TYR A CA 1
ATOM 928 C C . TYR A 1 121 ? 4.43 -16.922 -23.922 1 90.19 121 TYR A C 1
ATOM 930 O O . TYR A 1 121 ? 3.496 -17.516 -23.359 1 90.19 121 TYR A O 1
ATOM 938 N N . SER A 1 122 ? 4.449 -15.547 -24 1 89.19 122 SER A N 1
ATOM 939 C CA . SER A 1 122 ? 3.348 -14.727 -23.516 1 89.19 122 SER A CA 1
ATOM 940 C C . SER A 1 122 ? 2.033 -15.117 -24.172 1 89.19 122 SER A C 1
ATOM 942 O O . SER A 1 122 ? 1.008 -15.25 -23.516 1 89.19 122 SER A O 1
ATOM 944 N N . VAL A 1 123 ? 2.105 -15.352 -25.438 1 87.56 123 VAL A N 1
ATOM 945 C CA . VAL A 1 123 ? 0.917 -15.711 -26.203 1 87.56 123 VAL A CA 1
ATOM 946 C C . VAL A 1 123 ? 0.48 -17.125 -25.844 1 87.56 123 VAL A C 1
ATOM 948 O O . VAL A 1 123 ? -0.712 -17.391 -25.656 1 87.56 123 VAL A O 1
ATOM 951 N N . PHE A 1 124 ? 1.436 -17.984 -25.703 1 92.81 124 PHE A N 1
ATOM 952 C CA . PHE A 1 124 ? 1.114 -19.375 -25.391 1 92.81 124 PHE A CA 1
ATOM 953 C C . PHE A 1 124 ? 0.553 -19.5 -23.984 1 92.81 124 PHE A C 1
ATOM 955 O O . PHE A 1 124 ? -0.413 -20.234 -23.766 1 92.81 124 PHE A O 1
ATOM 962 N N . LEU A 1 125 ? 1.116 -18.812 -23.078 1 94.06 125 LEU A N 1
ATOM 963 C CA . LEU A 1 125 ? 0.662 -18.875 -21.688 1 94.06 125 LEU A CA 1
ATOM 964 C C . LEU A 1 125 ? -0.73 -18.266 -21.562 1 94.06 125 LEU A C 1
ATOM 966 O O . LEU A 1 125 ? -1.608 -18.844 -20.922 1 94.06 125 LEU A O 1
ATOM 970 N N . THR A 1 126 ? -1.018 -17.156 -22.188 1 91.94 126 THR A N 1
ATOM 971 C CA . THR A 1 126 ? -2.295 -16.453 -22.062 1 91.94 126 THR A CA 1
ATOM 972 C C . THR A 1 126 ? -3.365 -17.141 -22.906 1 91.94 126 THR A C 1
ATOM 974 O O . THR A 1 126 ? -4.547 -17.109 -22.562 1 91.94 126 THR A O 1
ATOM 977 N N . GLY A 1 127 ? -2.893 -17.719 -23.984 1 91.25 127 GLY A N 1
ATOM 978 C CA . GLY A 1 127 ? -3.838 -18.281 -24.938 1 91.25 127 GLY A CA 1
ATOM 979 C C . GLY A 1 127 ? -4.281 -19.688 -24.594 1 91.25 127 GLY A C 1
ATOM 980 O O . GLY A 1 127 ? -5.379 -20.109 -24.953 1 91.25 127 GLY A O 1
ATOM 981 N N . PHE A 1 128 ? -3.416 -20.391 -23.797 1 94.06 128 PHE A N 1
ATOM 982 C CA . PHE A 1 128 ? -3.779 -21.797 -23.641 1 94.06 128 PHE A CA 1
ATOM 983 C C . PHE A 1 128 ? -3.496 -22.266 -22.219 1 94.06 128 PHE A C 1
ATOM 985 O O . PHE A 1 128 ? -4.398 -22.75 -21.531 1 94.06 128 PHE A O 1
ATOM 992 N N . VAL A 1 129 ? -2.322 -22.125 -21.766 1 97 129 VAL A N 1
ATOM 993 C CA . VAL A 1 129 ? -1.927 -22.734 -20.484 1 97 129 VAL A CA 1
ATOM 994 C C . VAL A 1 129 ? -2.742 -22.125 -19.359 1 97 129 VAL A C 1
ATOM 996 O O . VAL A 1 129 ? -3.414 -22.844 -18.609 1 97 129 VAL A O 1
ATOM 999 N N . TYR A 1 130 ? -2.736 -20.797 -19.219 1 97.69 130 TYR A N 1
ATOM 1000 C CA . TYR A 1 130 ? -3.438 -20.094 -18.156 1 97.69 130 TYR A CA 1
ATOM 1001 C C . TYR A 1 130 ? -4.941 -20.312 -18.234 1 97.69 130 TYR A C 1
ATOM 1003 O O . TYR A 1 130 ? -5.594 -20.609 -17.234 1 97.69 130 TYR A O 1
ATOM 1011 N N . PRO A 1 131 ? -5.566 -20.25 -19.422 1 97.88 131 PRO A N 1
ATOM 1012 C CA . PRO A 1 131 ? -7.023 -20.375 -19.516 1 97.88 131 PRO A CA 1
ATOM 1013 C C . PRO A 1 131 ? -7.531 -21.734 -19.062 1 97.88 131 PRO A C 1
ATOM 1015 O O . PRO A 1 131 ? -8.617 -21.844 -18.484 1 97.88 131 PRO A O 1
ATOM 1018 N N . VAL A 1 132 ? -6.77 -22.734 -19.281 1 97.88 132 VAL A N 1
ATOM 1019 C CA . VAL A 1 132 ? -7.195 -24.062 -18.859 1 97.88 132 VAL A CA 1
ATOM 1020 C C . VAL A 1 132 ? -7.184 -24.141 -17.328 1 97.88 132 VAL A C 1
ATOM 1022 O O . VAL A 1 132 ? -8.094 -24.719 -16.719 1 97.88 132 VAL A O 1
ATOM 1025 N N . VAL A 1 133 ? -6.168 -23.609 -16.734 1 98.56 133 VAL A N 1
ATOM 1026 C CA . VAL A 1 133 ? -6.102 -23.562 -15.281 1 98.56 133 VAL A CA 1
ATOM 1027 C C . VAL A 1 133 ? -7.266 -22.75 -14.727 1 98.56 133 VAL A C 1
ATOM 1029 O O . VAL A 1 133 ? -7.953 -23.172 -13.797 1 98.56 133 VAL A O 1
ATOM 1032 N N . ALA A 1 134 ? -7.48 -21.578 -15.336 1 98.44 134 ALA A N 1
ATOM 1033 C CA . ALA A 1 134 ? -8.578 -20.719 -14.914 1 98.44 134 ALA A CA 1
ATOM 1034 C C . ALA A 1 134 ? -9.922 -21.422 -15.062 1 98.44 134 ALA A C 1
ATOM 1036 O O . ALA A 1 134 ? -10.781 -21.328 -14.18 1 98.44 134 ALA A O 1
ATOM 1037 N N . HIS A 1 135 ? -10.141 -22.141 -16.156 1 98.19 135 HIS A N 1
ATOM 1038 C CA . HIS A 1 135 ? -11.367 -22.906 -16.391 1 98.19 135 HIS A CA 1
ATOM 1039 C C . HIS A 1 135 ? -11.578 -23.953 -15.305 1 98.19 135 HIS A C 1
ATOM 1041 O O . HIS A 1 135 ? -12.68 -24.078 -14.766 1 98.19 135 HIS A O 1
ATOM 1047 N N . SER A 1 136 ? -10.602 -24.625 -15.016 1 98.25 136 SER A N 1
ATOM 1048 C CA . SER A 1 136 ? -10.695 -25.766 -14.109 1 98.25 136 SER A CA 1
ATOM 1049 C C . SER A 1 136 ? -11.156 -25.344 -12.719 1 98.25 136 SER A C 1
ATOM 1051 O O . SER A 1 136 ? -11.852 -26.094 -12.031 1 98.25 136 SER A O 1
ATOM 1053 N N . ILE A 1 137 ? -10.812 -24.156 -12.344 1 98.25 137 ILE A N 1
ATOM 1054 C CA . ILE A 1 137 ? -11.008 -23.797 -10.945 1 98.25 137 ILE A CA 1
ATOM 1055 C C . ILE A 1 137 ? -12.047 -22.672 -10.844 1 98.25 137 ILE A C 1
ATOM 1057 O O . ILE A 1 137 ? -12.82 -22.625 -9.883 1 98.25 137 ILE A O 1
ATOM 1061 N N . TRP A 1 138 ? -12.117 -21.797 -11.875 1 97.44 138 TRP A N 1
ATOM 1062 C CA . TRP A 1 138 ? -12.93 -20.594 -11.703 1 97.44 138 TRP A CA 1
ATOM 1063 C C . TRP A 1 138 ? -14.172 -20.641 -12.578 1 97.44 138 TRP A C 1
ATOM 1065 O O . TRP A 1 138 ? -15.109 -19.859 -12.383 1 97.44 138 TRP A O 1
ATOM 1075 N N . SER A 1 139 ? -14.266 -21.5 -13.539 1 97 139 SER A N 1
ATOM 1076 C CA . SER A 1 139 ? -15.453 -21.625 -14.383 1 97 139 SER A CA 1
ATOM 1077 C C . SER A 1 139 ? -16.531 -22.469 -13.719 1 97 139 SER A C 1
ATOM 1079 O O . SER A 1 139 ? -16.219 -23.438 -13.008 1 97 139 SER A O 1
ATOM 1081 N N . ASN A 1 140 ? -17.734 -22.188 -14.031 1 94.88 140 ASN A N 1
ATOM 1082 C CA . ASN A 1 140 ? -18.859 -22.969 -13.523 1 94.88 140 ASN A CA 1
ATOM 1083 C C . ASN A 1 140 ? -18.828 -24.406 -14.055 1 94.88 140 ASN A C 1
ATOM 1085 O O . ASN A 1 140 ? -19.5 -25.281 -13.516 1 94.88 140 ASN A O 1
ATOM 1089 N N . ASN A 1 141 ? -18.016 -24.594 -15.062 1 95.12 141 ASN A N 1
ATOM 1090 C CA . ASN A 1 141 ? -17.953 -25.906 -15.711 1 95.12 141 ASN A CA 1
ATOM 1091 C C . ASN A 1 141 ? -16.609 -26.594 -15.461 1 95.12 141 ASN A C 1
ATOM 1093 O O . ASN A 1 141 ? -16.344 -27.656 -16.016 1 95.12 141 ASN A O 1
ATOM 1097 N N . GLY A 1 142 ? -15.812 -25.984 -14.617 1 97.06 142 GLY A N 1
ATOM 1098 C CA . GLY A 1 142 ? -14.492 -26.562 -14.375 1 97.06 142 GLY A CA 1
ATOM 1099 C C . GLY A 1 142 ? -14.531 -27.797 -13.5 1 97.06 142 GLY A C 1
ATOM 1100 O O . GLY A 1 142 ? -15.328 -27.875 -12.555 1 97.06 142 GLY A O 1
ATOM 1101 N N . PHE A 1 143 ? -13.688 -28.688 -13.68 1 96.94 143 PHE A N 1
ATOM 1102 C CA . PHE A 1 143 ? -13.734 -29.969 -13.008 1 96.94 143 PHE A CA 1
ATOM 1103 C C . PHE A 1 143 ? -13.203 -29.859 -11.586 1 96.94 143 PHE A C 1
ATOM 1105 O O . PHE A 1 143 ? -13.391 -30.766 -10.773 1 96.94 143 PHE A O 1
ATOM 1112 N N . LEU A 1 144 ? -12.578 -28.766 -11.203 1 98 144 LEU A N 1
ATOM 1113 C CA . LEU A 1 144 ? -12.125 -28.531 -9.844 1 98 144 LEU A CA 1
ATOM 1114 C C . LEU A 1 144 ? -12.82 -27.312 -9.242 1 98 144 LEU A C 1
ATOM 1116 O O . LEU A 1 144 ? -12.438 -26.828 -8.18 1 98 144 LEU A O 1
ATOM 1120 N N . SER A 1 145 ? -13.828 -26.828 -9.914 1 97.44 145 SER A N 1
ATOM 1121 C CA . SER A 1 145 ? -14.445 -25.562 -9.555 1 97.44 145 SER A CA 1
ATOM 1122 C C . SER A 1 145 ? -15.375 -25.719 -8.359 1 97.44 145 SER A C 1
ATOM 1124 O O . SER A 1 145 ? -16.188 -26.641 -8.312 1 97.44 145 SER A O 1
ATOM 1126 N N . ALA A 1 146 ? -15.273 -24.781 -7.438 1 95.31 146 ALA A N 1
ATOM 1127 C CA . ALA A 1 146 ? -16.203 -24.719 -6.309 1 95.31 146 ALA A CA 1
ATOM 1128 C C . ALA A 1 146 ? -17.578 -24.219 -6.75 1 95.31 146 ALA A C 1
ATOM 1130 O O . ALA A 1 146 ? -18.547 -24.344 -6.008 1 95.31 146 ALA A O 1
ATOM 1131 N N . PHE A 1 147 ? -17.688 -23.719 -7.961 1 92.31 147 PHE A N 1
ATOM 1132 C CA . PHE A 1 147 ? -18.922 -23.109 -8.453 1 92.31 147 PHE A CA 1
ATOM 1133 C C . PHE A 1 147 ? -19.672 -24.062 -9.367 1 92.31 147 PHE A C 1
ATOM 1135 O O . PHE A 1 147 ? -20.766 -23.734 -9.852 1 92.31 147 PHE A O 1
ATOM 1142 N N . ALA A 1 148 ? -19.094 -25.219 -9.609 1 92.94 148 ALA A N 1
ATOM 1143 C CA . ALA A 1 148 ? -19.766 -26.219 -10.438 1 92.94 148 ALA A CA 1
ATOM 1144 C C . ALA A 1 148 ? -21.078 -26.672 -9.797 1 92.94 148 ALA A C 1
ATOM 1146 O O . ALA A 1 148 ? -21.25 -26.578 -8.578 1 92.94 148 ALA A O 1
ATOM 1147 N N . ALA A 1 149 ? -21.984 -27.094 -10.648 1 92.5 149 ALA A N 1
ATOM 1148 C CA . ALA A 1 149 ? -23.25 -27.609 -10.148 1 92.5 149 ALA A CA 1
ATOM 1149 C C . ALA A 1 149 ? -23.031 -28.703 -9.109 1 92.5 149 ALA A C 1
ATOM 1151 O O . ALA A 1 149 ? -23.75 -28.766 -8.109 1 92.5 149 ALA A O 1
ATOM 1152 N N . GLU A 1 150 ? -22.109 -29.531 -9.375 1 93.38 150 GLU A N 1
ATOM 1153 C CA . GLU A 1 150 ? -21.641 -30.562 -8.453 1 93.38 150 GLU A CA 1
ATOM 1154 C C . GLU A 1 150 ? -20.125 -30.5 -8.266 1 93.38 150 GLU A C 1
ATOM 1156 O O . GLU A 1 150 ? -19.391 -31.25 -8.906 1 93.38 150 GLU A O 1
ATOM 1161 N N . PRO A 1 151 ? -19.703 -29.734 -7.297 1 95.38 151 PRO A N 1
ATOM 1162 C CA . PRO A 1 151 ? -18.266 -29.562 -7.121 1 95.38 151 PRO A CA 1
ATOM 1163 C C . PRO A 1 151 ? -17.562 -30.859 -6.727 1 95.38 151 PRO A C 1
ATOM 1165 O O . PRO A 1 151 ? -18.109 -31.656 -5.969 1 95.38 151 PRO A O 1
ATOM 1168 N N . PHE A 1 152 ? -16.406 -31.016 -7.285 1 95.12 152 PHE A N 1
ATOM 1169 C CA . PHE A 1 152 ? -15.562 -32.156 -6.957 1 95.12 152 PHE A CA 1
ATOM 1170 C C . PHE A 1 152 ? -15.477 -32.344 -5.445 1 95.12 152 PHE A C 1
ATOM 1172 O O . PHE A 1 152 ? -15.094 -31.438 -4.723 1 95.12 152 PHE A O 1
ATOM 1179 N N . GLN A 1 153 ? -15.953 -33.469 -4.859 1 96.44 153 GLN A N 1
ATOM 1180 C CA . GLN A 1 153 ? -15.961 -33.844 -3.451 1 96.44 153 GLN A CA 1
ATOM 1181 C C . GLN A 1 153 ? -16.766 -32.875 -2.619 1 96.44 153 GLN A C 1
ATOM 1183 O O . GLN A 1 153 ? -16.469 -32.625 -1.446 1 96.44 153 GLN A O 1
ATOM 1188 N N . GLY A 1 154 ? -17.641 -32.094 -3.229 1 95.12 154 GLY A N 1
ATOM 1189 C CA . GLY A 1 154 ? -18.625 -31.281 -2.541 1 95.12 154 GLY A CA 1
ATOM 1190 C C . GLY A 1 154 ? -18.172 -29.844 -2.342 1 95.12 154 GLY A C 1
ATOM 1191 O O . GLY A 1 154 ? -18.969 -28.969 -2.01 1 95.12 154 GLY A O 1
ATOM 1192 N N . ILE A 1 155 ? -16.844 -29.562 -2.623 1 97 155 ILE A N 1
ATOM 1193 C CA . ILE A 1 155 ? -16.391 -28.219 -2.287 1 97 155 ILE A CA 1
ATOM 1194 C C . ILE A 1 155 ? -15.477 -27.688 -3.396 1 97 155 ILE A C 1
ATOM 1196 O O . ILE A 1 155 ? -15.297 -26.484 -3.539 1 97 155 ILE A O 1
ATOM 1200 N N . GLY A 1 156 ? -14.859 -28.656 -4.234 1 97.62 156 GLY A N 1
ATOM 1201 C CA . GLY A 1 156 ? -13.898 -28.234 -5.238 1 97.62 156 GLY A CA 1
ATOM 1202 C C . GLY A 1 156 ? -12.633 -27.656 -4.641 1 97.62 156 GLY A C 1
ATOM 1203 O O . GLY A 1 156 ? -12.242 -28.016 -3.527 1 97.62 156 GLY A O 1
ATOM 1204 N N . VAL A 1 157 ? -11.922 -26.828 -5.414 1 98.5 157 VAL A N 1
ATOM 1205 C CA . VAL A 1 157 ? -10.719 -26.141 -4.98 1 98.5 157 VAL A CA 1
ATOM 1206 C C . VAL A 1 157 ? -11.023 -24.656 -4.73 1 98.5 157 VAL A C 1
ATOM 1208 O O . VAL A 1 157 ? -11.625 -24 -5.578 1 98.5 157 VAL A O 1
ATOM 1211 N N . LEU A 1 158 ? -10.695 -24.203 -3.547 1 98.62 158 LEU A N 1
ATOM 1212 C CA . LEU A 1 158 ? -10.891 -22.797 -3.217 1 98.62 158 LEU A CA 1
ATOM 1213 C C . LEU A 1 158 ? -9.648 -21.984 -3.562 1 98.62 158 LEU A C 1
ATOM 1215 O O . LEU A 1 158 ? -8.609 -22.125 -2.916 1 98.62 158 LEU A O 1
ATOM 1219 N N . ASP A 1 159 ? -9.75 -21.188 -4.535 1 98.69 159 ASP A N 1
ATOM 1220 C CA . ASP A 1 159 ? -8.766 -20.188 -4.93 1 98.69 159 ASP A CA 1
ATOM 1221 C C . ASP A 1 159 ? -9.438 -18.844 -5.242 1 98.69 159 ASP A C 1
ATOM 1223 O O . ASP A 1 159 ? -9.586 -18.484 -6.41 1 98.69 159 ASP A O 1
ATOM 1227 N N . PHE A 1 160 ? -9.758 -18.172 -4.195 1 98.31 160 PHE A N 1
ATOM 1228 C CA . PHE A 1 160 ? -10.656 -17.031 -4.23 1 98.31 160 PHE A CA 1
ATOM 1229 C C . PHE A 1 160 ? -10.188 -16 -5.254 1 98.31 160 PHE A C 1
ATOM 1231 O O . PHE A 1 160 ? -10.992 -15.469 -6.02 1 98.31 160 PHE A O 1
ATOM 1238 N N . ALA A 1 161 ? -8.836 -15.734 -5.211 1 98.56 161 ALA A N 1
ATOM 1239 C CA . ALA A 1 161 ? -8.375 -14.656 -6.078 1 98.56 161 ALA A CA 1
ATOM 1240 C C . ALA A 1 161 ? -7.16 -15.094 -6.895 1 98.56 161 ALA A C 1
ATOM 1242 O O . ALA A 1 161 ? -6.727 -14.383 -7.801 1 98.56 161 ALA A O 1
ATOM 1243 N N . GLY A 1 162 ? -6.48 -16.234 -6.574 1 98.69 162 GLY A N 1
ATOM 1244 C CA . GLY A 1 162 ? -5.57 -16.688 -7.613 1 98.69 162 GLY A CA 1
ATOM 1245 C C . GLY A 1 162 ? -4.172 -16.969 -7.102 1 98.69 162 GLY A C 1
ATOM 1246 O O . GLY A 1 162 ? -3.189 -16.781 -7.828 1 98.69 162 GLY A O 1
ATOM 1247 N N . SER A 1 163 ? -3.969 -17.359 -5.781 1 98.88 163 SER A N 1
ATOM 1248 C CA . SER A 1 163 ? -2.656 -17.875 -5.414 1 98.88 163 SER A CA 1
ATOM 1249 C C . SER A 1 163 ? -2.221 -19 -6.355 1 98.88 163 SER A C 1
ATOM 1251 O O . SER A 1 163 ? -1.047 -19.094 -6.719 1 98.88 163 SER A O 1
ATOM 1253 N N . GLY A 1 164 ? -3.158 -19.844 -6.668 1 98.81 164 GLY A N 1
ATOM 1254 C CA . GLY A 1 164 ? -2.908 -20.953 -7.582 1 98.81 164 GLY A CA 1
ATOM 1255 C C . GLY A 1 164 ? -3.031 -20.562 -9.039 1 98.81 164 GLY A C 1
ATOM 1256 O O . GLY A 1 164 ? -2.025 -20.422 -9.742 1 98.81 164 GLY A O 1
ATOM 1257 N N . VAL A 1 165 ? -4.223 -20.188 -9.484 1 98.75 165 VAL A N 1
ATOM 1258 C CA . VAL A 1 165 ? -4.582 -19.969 -10.883 1 98.75 165 VAL A CA 1
ATOM 1259 C C . VAL A 1 165 ? -3.633 -18.953 -11.508 1 98.75 165 VAL A C 1
ATOM 1261 O O . VAL A 1 165 ? -3.18 -19.141 -12.641 1 98.75 165 VAL A O 1
ATOM 1264 N N . VAL A 1 166 ? -3.301 -17.922 -10.766 1 98.69 166 VAL A N 1
ATOM 1265 C CA . VAL A 1 166 ? -2.496 -16.844 -11.344 1 98.69 166 VAL A CA 1
ATOM 1266 C C . VAL A 1 166 ? -1.029 -17.047 -10.961 1 98.69 166 VAL A C 1
ATOM 1268 O O . VAL A 1 166 ? -0.173 -17.203 -11.836 1 98.69 166 VAL A O 1
ATOM 1271 N N . HIS A 1 167 ? -0.728 -17.109 -9.656 1 98.88 167 HIS A N 1
ATOM 1272 C CA . HIS A 1 167 ? 0.644 -16.969 -9.18 1 98.88 167 HIS A CA 1
ATOM 1273 C C . HIS A 1 167 ? 1.415 -18.281 -9.352 1 98.88 167 HIS A C 1
ATOM 1275 O O . HIS A 1 167 ? 2.562 -18.266 -9.805 1 98.88 167 HIS A O 1
ATOM 1281 N N . VAL A 1 168 ? 0.837 -19.422 -8.984 1 98.88 168 VAL A N 1
ATOM 1282 C CA . VAL A 1 168 ? 1.54 -20.672 -9.172 1 98.88 168 VAL A CA 1
ATOM 1283 C C . VAL A 1 168 ? 1.713 -20.953 -10.672 1 98.88 168 VAL A C 1
ATOM 1285 O O . VAL A 1 168 ? 2.764 -21.422 -11.102 1 98.88 168 VAL A O 1
ATOM 1288 N N . THR A 1 169 ? 0.682 -20.656 -11.484 1 98.69 169 THR A N 1
ATOM 1289 C CA . THR A 1 169 ? 0.785 -20.844 -12.93 1 98.69 169 THR A CA 1
ATOM 1290 C C . THR A 1 169 ? 1.931 -20.016 -13.5 1 98.69 169 THR A C 1
ATOM 1292 O O . THR A 1 169 ? 2.809 -20.547 -14.18 1 98.69 169 THR A O 1
ATOM 1295 N N . GLY A 1 170 ? 1.896 -18.734 -13.195 1 98.06 170 GLY A N 1
ATOM 1296 C CA . GLY A 1 170 ? 2.969 -17.859 -13.656 1 98.06 170 GLY A CA 1
ATOM 1297 C C . GLY A 1 170 ? 4.324 -18.234 -13.094 1 98.06 170 GLY A C 1
ATOM 1298 O O . GLY A 1 170 ? 5.32 -18.266 -13.812 1 98.06 170 GLY A O 1
ATOM 1299 N N . GLY A 1 171 ? 4.375 -18.547 -11.812 1 98.5 171 GLY A N 1
ATOM 1300 C CA . GLY A 1 171 ? 5.617 -18.906 -11.141 1 98.5 171 GLY A CA 1
ATOM 1301 C C . GLY A 1 171 ? 6.215 -20.203 -11.664 1 98.5 171 GLY A C 1
ATOM 1302 O O . GLY A 1 171 ? 7.438 -20.328 -11.789 1 98.5 171 GLY A O 1
ATOM 1303 N N . THR A 1 172 ? 5.406 -21.172 -11.938 1 98.56 172 THR A N 1
ATOM 1304 C CA . THR A 1 172 ? 5.879 -22.422 -12.5 1 98.56 172 THR A CA 1
ATOM 1305 C C . THR A 1 172 ? 6.461 -22.219 -13.898 1 98.56 172 THR A C 1
ATOM 1307 O O . THR A 1 172 ? 7.504 -22.781 -14.234 1 98.56 172 THR A O 1
ATOM 1310 N N . THR A 1 173 ? 5.746 -21.484 -14.641 1 98 173 THR A N 1
ATOM 1311 C CA . THR A 1 173 ? 6.258 -21.141 -15.961 1 98 173 THR A CA 1
ATOM 1312 C C . THR A 1 173 ? 7.617 -20.453 -15.852 1 98 173 THR A C 1
ATOM 1314 O O . THR A 1 173 ? 8.531 -20.75 -16.609 1 98 173 THR A O 1
ATOM 1317 N N . ALA A 1 174 ? 7.734 -19.562 -14.906 1 97.81 174 ALA A N 1
ATOM 1318 C CA . ALA A 1 174 ? 8.992 -18.844 -14.672 1 97.81 174 ALA A CA 1
ATOM 1319 C C . ALA A 1 174 ? 10.109 -19.812 -14.312 1 97.81 174 ALA A C 1
ATOM 1321 O O . ALA A 1 174 ? 11.242 -19.672 -14.773 1 97.81 174 ALA A O 1
ATOM 1322 N N . LEU A 1 175 ? 9.797 -20.75 -13.5 1 98.12 175 LEU A N 1
ATOM 1323 C CA . LEU A 1 175 ? 10.797 -21.734 -13.109 1 98.12 175 LEU A CA 1
ATOM 1324 C C . LEU A 1 175 ? 11.297 -22.531 -14.32 1 98.12 175 LEU A C 1
ATOM 1326 O O . LEU A 1 175 ? 12.5 -22.688 -14.508 1 98.12 175 LEU A O 1
ATOM 1330 N N . VAL A 1 176 ? 10.367 -23.031 -15.125 1 97.88 176 VAL A N 1
ATOM 1331 C CA . VAL A 1 176 ? 10.719 -23.812 -16.297 1 97.88 176 VAL A CA 1
ATOM 1332 C C . VAL A 1 176 ? 11.547 -22.953 -17.266 1 97.88 176 VAL A C 1
ATOM 1334 O O . VAL A 1 176 ? 12.578 -23.406 -17.766 1 97.88 176 VAL A O 1
ATOM 1337 N N . ALA A 1 177 ? 11.102 -21.766 -17.484 1 97.12 177 ALA A N 1
ATOM 1338 C CA . ALA A 1 177 ? 11.789 -20.859 -18.391 1 97.12 177 ALA A CA 1
ATOM 1339 C C . ALA A 1 177 ? 13.203 -20.547 -17.906 1 97.12 177 ALA A C 1
ATOM 1341 O O . ALA A 1 177 ? 14.156 -20.578 -18.688 1 97.12 177 ALA A O 1
ATOM 1342 N N . THR A 1 178 ? 13.328 -20.281 -16.641 1 96.75 178 THR A N 1
ATOM 1343 C CA . THR A 1 178 ? 14.609 -19.922 -16.047 1 96.75 178 THR A CA 1
ATOM 1344 C C . THR A 1 178 ? 15.57 -21.094 -16.078 1 96.75 178 THR A C 1
ATOM 1346 O O . THR A 1 178 ? 16.766 -20.922 -16.359 1 96.75 178 THR A O 1
ATOM 1349 N N . TYR A 1 179 ? 15.07 -22.219 -15.805 1 96.44 179 TYR A N 1
ATOM 1350 C CA . TYR A 1 179 ? 15.891 -23.422 -15.836 1 96.44 179 TYR A CA 1
ATOM 1351 C C . TYR A 1 179 ? 16.438 -23.688 -17.234 1 96.44 179 TYR A C 1
ATOM 1353 O O . TYR A 1 179 ? 17.625 -23.969 -17.406 1 96.44 179 TYR A O 1
ATOM 1361 N N . MET A 1 180 ? 15.625 -23.562 -18.25 1 95.75 180 MET A N 1
ATOM 1362 C CA . MET A 1 180 ? 16.016 -23.812 -19.641 1 95.75 180 MET A CA 1
ATOM 1363 C C . MET A 1 180 ? 16.938 -22.703 -20.141 1 95.75 180 MET A C 1
ATOM 1365 O O . MET A 1 180 ? 17.859 -22.969 -20.922 1 95.75 180 MET A O 1
ATOM 1369 N N . LEU A 1 181 ? 16.672 -21.531 -19.703 1 95.19 181 LEU A N 1
ATOM 1370 C CA . LEU A 1 181 ? 17.422 -20.359 -20.141 1 95.19 181 LEU A CA 1
ATOM 1371 C C . LEU A 1 181 ? 18.844 -20.375 -19.562 1 95.19 181 LEU A C 1
ATOM 1373 O O . LEU A 1 181 ? 19.781 -19.922 -20.219 1 95.19 181 LEU A O 1
ATOM 1377 N N . GLY A 1 182 ? 19 -20.859 -18.359 1 94.5 182 GLY A N 1
ATOM 1378 C CA . GLY A 1 182 ? 20.281 -20.859 -17.688 1 94.5 182 GLY A CA 1
ATOM 1379 C C . GLY A 1 182 ? 20.562 -19.562 -16.953 1 94.5 182 GLY A C 1
ATOM 1380 O O . GLY A 1 182 ? 19.859 -18.562 -17.141 1 94.5 182 GLY A O 1
ATOM 1381 N N . ALA A 1 183 ? 21.641 -19.531 -16.266 1 95.31 183 ALA A N 1
ATOM 1382 C CA . ALA A 1 183 ? 21.984 -18.406 -15.398 1 95.31 183 ALA A CA 1
ATOM 1383 C C . ALA A 1 183 ? 22.688 -17.312 -16.188 1 95.31 183 ALA A C 1
ATOM 1385 O O . ALA A 1 183 ? 23.281 -17.562 -17.234 1 95.31 183 ALA A O 1
ATOM 1386 N N . ARG A 1 184 ? 22.562 -16.078 -15.75 1 94.06 184 ARG A N 1
ATOM 1387 C CA . ARG A 1 184 ? 23.344 -14.969 -16.297 1 94.06 184 ARG A CA 1
ATOM 1388 C C . ARG A 1 184 ? 24.844 -15.234 -16.172 1 94.06 184 ARG A C 1
ATOM 1390 O O . ARG A 1 184 ? 25.297 -15.789 -15.172 1 94.06 184 ARG A O 1
ATOM 1397 N N . LYS A 1 185 ? 25.484 -14.766 -17.078 1 91.19 185 LYS A N 1
ATOM 1398 C CA . LYS A 1 185 ? 26.938 -14.977 -17.094 1 91.19 185 LYS A CA 1
ATOM 1399 C C . LYS A 1 185 ? 27.609 -14.312 -15.898 1 91.19 185 LYS A C 1
ATOM 1401 O O . LYS A 1 185 ? 27.359 -13.141 -15.617 1 91.19 185 LYS A O 1
ATOM 1406 N N . GLY A 1 186 ? 28.391 -15.148 -15.227 1 91.62 186 GLY A N 1
ATOM 1407 C CA . GLY A 1 186 ? 29.141 -14.617 -14.094 1 91.62 186 GLY A CA 1
ATOM 1408 C C . GLY A 1 186 ? 28.422 -14.82 -12.766 1 91.62 186 GLY A C 1
ATOM 1409 O O . GLY A 1 186 ? 29 -14.562 -11.703 1 91.62 186 GLY A O 1
ATOM 1410 N N . ARG A 1 187 ? 27.234 -15.352 -12.844 1 93.5 187 ARG A N 1
ATOM 1411 C CA . ARG A 1 187 ? 26.422 -15.492 -11.633 1 93.5 187 ARG A CA 1
ATOM 1412 C C . ARG A 1 187 ? 26.969 -16.609 -10.742 1 93.5 187 ARG A C 1
ATOM 1414 O O . ARG A 1 187 ? 27.109 -16.422 -9.531 1 93.5 187 ARG A O 1
ATOM 1421 N N . PHE A 1 188 ? 27.281 -17.75 -11.344 1 95.25 188 PHE A N 1
ATOM 1422 C CA . PHE A 1 188 ? 27.672 -18.922 -10.562 1 95.25 188 PHE A CA 1
ATOM 1423 C C . PHE A 1 188 ? 29.047 -19.406 -10.977 1 95.25 188 PHE A C 1
ATOM 1425 O O . PHE A 1 188 ? 29.688 -20.172 -10.242 1 95.25 188 PHE A O 1
ATOM 1432 N N . TYR A 1 189 ? 29.516 -19.062 -12.164 1 92.12 189 TYR A N 1
ATOM 1433 C CA . TYR A 1 189 ? 30.797 -19.516 -12.711 1 92.12 189 TYR A CA 1
ATOM 1434 C C . TYR A 1 189 ? 31.625 -18.328 -13.203 1 92.12 189 TYR A C 1
ATOM 1436 O O . TYR A 1 189 ? 31.078 -17.312 -13.633 1 92.12 189 TYR A O 1
ATOM 1444 N N . ASP A 1 190 ? 32.875 -18.516 -13.172 1 89.94 190 ASP A N 1
ATOM 1445 C CA . ASP A 1 190 ? 33.75 -17.469 -13.688 1 89.94 190 ASP A CA 1
ATOM 1446 C C . ASP A 1 190 ? 33.969 -17.609 -15.195 1 89.94 190 ASP A C 1
ATOM 1448 O O . ASP A 1 190 ? 33.281 -18.438 -15.836 1 89.94 190 ASP A O 1
ATOM 1452 N N . ALA A 1 191 ? 34.812 -16.734 -15.711 1 85.56 191 ALA A N 1
ATOM 1453 C CA . ALA A 1 191 ? 35.031 -16.672 -17.156 1 85.56 191 ALA A CA 1
ATOM 1454 C C . ALA A 1 191 ? 35.625 -17.969 -17.672 1 85.56 191 ALA A C 1
ATOM 1456 O O . ALA A 1 191 ? 35.5 -18.281 -18.859 1 85.56 191 ALA A O 1
ATOM 1457 N N . ARG A 1 192 ? 36.188 -18.703 -16.828 1 88.88 192 ARG A N 1
ATOM 1458 C CA . ARG A 1 192 ? 36.844 -19.938 -17.234 1 88.88 192 ARG A CA 1
ATOM 1459 C C . ARG A 1 192 ? 35.938 -21.141 -16.969 1 88.88 192 ARG A C 1
ATOM 1461 O O . ARG A 1 192 ? 36.375 -22.297 -17.141 1 88.88 192 ARG A O 1
ATOM 1468 N N . GLY A 1 193 ? 34.812 -20.906 -16.453 1 87.56 193 GLY A N 1
ATOM 1469 C CA . GLY A 1 193 ? 33.844 -21.969 -16.219 1 87.56 193 GLY A CA 1
ATOM 1470 C C . GLY A 1 193 ? 33.938 -22.578 -14.828 1 87.56 193 GLY A C 1
ATOM 1471 O O . GLY A 1 193 ? 33.312 -23.594 -14.547 1 87.56 193 GLY A O 1
ATOM 1472 N N . ARG A 1 194 ? 34.844 -22.031 -14.047 1 89.12 194 ARG A N 1
ATOM 1473 C CA . ARG A 1 194 ? 35 -22.531 -12.688 1 89.12 194 ARG A CA 1
ATOM 1474 C C . ARG A 1 194 ? 33.906 -21.984 -11.766 1 89.12 194 ARG A C 1
ATOM 1476 O O . ARG A 1 194 ? 33.562 -20.797 -11.852 1 89.12 194 ARG A O 1
ATOM 1483 N N . GLU A 1 195 ? 33.312 -22.844 -10.992 1 91.19 195 GLU A N 1
ATOM 1484 C CA . GLU A 1 195 ? 32.25 -22.453 -10.062 1 91.19 195 GLU A CA 1
ATOM 1485 C C . GLU A 1 195 ? 32.75 -21.453 -9.031 1 91.19 195 GLU A C 1
ATOM 1487 O O . GLU A 1 195 ? 33.844 -21.609 -8.484 1 91.19 195 GLU A O 1
ATOM 1492 N N . LEU A 1 196 ? 31.953 -20.547 -8.75 1 92.44 196 LEU A N 1
ATOM 1493 C CA . LEU A 1 196 ? 32.281 -19.562 -7.734 1 92.44 196 LEU A CA 1
ATOM 1494 C C . LEU A 1 196 ? 32 -20.094 -6.332 1 92.44 196 LEU A C 1
ATOM 1496 O O . LEU A 1 196 ? 31.094 -20.891 -6.145 1 92.44 196 LEU A O 1
ATOM 1500 N N . GLU A 1 197 ? 32.812 -19.625 -5.328 1 88.81 197 GLU A N 1
ATOM 1501 C CA . GLU A 1 197 ? 32.562 -20 -3.936 1 88.81 197 GLU A CA 1
ATOM 1502 C C . GLU A 1 197 ? 31.203 -19.516 -3.469 1 88.81 197 GLU A C 1
ATOM 1504 O O . GLU A 1 197 ? 30.5 -20.234 -2.752 1 88.81 197 GLU A O 1
ATOM 1509 N N . LYS A 1 198 ? 30.984 -18.25 -3.807 1 90.44 198 LYS A N 1
ATOM 1510 C CA . LYS A 1 198 ? 29.688 -17.641 -3.557 1 90.44 198 LYS A CA 1
ATOM 1511 C C . LYS A 1 198 ? 29.109 -17.031 -4.832 1 90.44 198 LYS A C 1
ATOM 1513 O O . LYS A 1 198 ? 29.828 -16.391 -5.605 1 90.44 198 LYS A O 1
ATOM 1518 N N . PRO A 1 199 ? 27.844 -17.266 -5 1 92.44 199 PRO A N 1
ATOM 1519 C CA . PRO A 1 199 ? 27.234 -16.641 -6.172 1 92.44 199 PRO A CA 1
ATOM 1520 C C . PRO A 1 199 ? 27.422 -15.125 -6.195 1 92.44 199 PRO A C 1
ATOM 1522 O O . PRO A 1 199 ? 27.312 -14.469 -5.156 1 92.44 199 PRO A O 1
ATOM 1525 N N . LYS A 1 200 ? 27.766 -14.594 -7.359 1 91.88 200 LYS A N 1
ATOM 1526 C CA . LYS A 1 200 ? 27.953 -13.156 -7.512 1 91.88 200 LYS A CA 1
ATOM 1527 C C . LYS A 1 200 ? 26.625 -12.422 -7.512 1 91.88 200 LYS A C 1
ATOM 1529 O O . LYS A 1 200 ? 25.656 -12.867 -8.141 1 91.88 200 LYS A O 1
ATOM 1534 N N . ALA A 1 201 ? 26.594 -11.266 -6.766 1 89.25 201 ALA A N 1
ATOM 1535 C CA . ALA A 1 201 ? 25.391 -10.445 -6.734 1 89.25 201 ALA A CA 1
ATOM 1536 C C . ALA A 1 201 ? 25.359 -9.453 -7.898 1 89.25 201 ALA A C 1
ATOM 1538 O O . ALA A 1 201 ? 26.406 -8.906 -8.273 1 89.25 201 ALA A O 1
ATOM 1539 N N . PHE A 1 202 ? 24.219 -9.289 -8.531 1 90.12 202 PHE A N 1
ATOM 1540 C CA . PHE A 1 202 ? 23.953 -8.258 -9.531 1 90.12 202 PHE A CA 1
ATOM 1541 C C . PHE A 1 202 ? 22.938 -7.25 -9.023 1 90.12 202 PHE A C 1
ATOM 1543 O O . PHE A 1 202 ? 21.734 -7.383 -9.281 1 90.12 202 PHE A O 1
ATOM 1550 N N . PRO A 1 203 ? 23.391 -6.25 -8.328 1 87.81 203 PRO A N 1
ATOM 1551 C CA . PRO A 1 203 ? 22.438 -5.312 -7.734 1 87.81 203 PRO A CA 1
ATOM 1552 C C . PRO A 1 203 ? 21.672 -4.508 -8.789 1 87.81 203 PRO A C 1
ATOM 1554 O O . PRO A 1 203 ? 22.234 -4.137 -9.82 1 87.81 203 PRO A O 1
ATOM 1557 N N . GLY A 1 204 ? 20.438 -4.254 -8.523 1 89.81 204 GLY A N 1
ATOM 1558 C CA . GLY A 1 204 ? 19.656 -3.389 -9.383 1 89.81 204 GLY A CA 1
ATOM 1559 C C . GLY A 1 204 ? 20.141 -1.952 -9.391 1 89.81 204 GLY A C 1
ATOM 1560 O O . GLY A 1 204 ? 20.828 -1.519 -8.469 1 89.81 204 GLY A O 1
ATOM 1561 N N . HIS A 1 205 ? 19.734 -1.228 -10.422 1 90.56 205 HIS A N 1
ATOM 1562 C CA . HIS A 1 205 ? 20.297 0.105 -10.609 1 90.56 205 HIS A CA 1
ATOM 1563 C C . HIS A 1 205 ? 19.516 1.149 -9.82 1 90.56 205 HIS A C 1
ATOM 1565 O O . HIS A 1 205 ? 20 2.264 -9.609 1 90.56 205 HIS A O 1
ATOM 1571 N N . SER A 1 206 ? 18.219 0.801 -9.32 1 93 206 SER A N 1
ATOM 1572 C CA . SER A 1 206 ? 17.422 1.858 -8.711 1 93 206 SER A CA 1
ATOM 1573 C C . SER A 1 206 ? 16.484 1.298 -7.645 1 93 206 SER A C 1
ATOM 1575 O O . SER A 1 206 ? 15.453 0.715 -7.969 1 93 206 SER A O 1
ATOM 1577 N N . MET A 1 207 ? 16.781 1.645 -6.449 1 92.44 207 MET A N 1
ATOM 1578 C CA . MET A 1 207 ? 15.938 1.219 -5.34 1 92.44 207 MET A CA 1
ATOM 1579 C C . MET A 1 207 ? 14.602 1.966 -5.348 1 92.44 207 MET A C 1
ATOM 1581 O O . MET A 1 207 ? 13.57 1.407 -4.977 1 92.44 207 MET A O 1
ATOM 1585 N N . ALA A 1 208 ? 14.633 3.154 -5.816 1 91.94 208 ALA A N 1
ATOM 1586 C CA . ALA A 1 208 ? 13.414 3.963 -5.891 1 91.94 208 ALA A CA 1
ATOM 1587 C C . ALA A 1 208 ? 12.391 3.326 -6.82 1 91.94 208 ALA A C 1
ATOM 1589 O O . ALA A 1 208 ? 11.195 3.291 -6.508 1 91.94 208 ALA A O 1
ATOM 1590 N N . LEU A 1 209 ? 12.844 2.828 -7.934 1 93.69 209 LEU A N 1
ATOM 1591 C CA . LEU A 1 209 ? 11.938 2.166 -8.867 1 93.69 209 LEU A CA 1
ATOM 1592 C C . LEU A 1 209 ? 11.398 0.867 -8.281 1 93.69 209 LEU A C 1
ATOM 1594 O O . LEU A 1 209 ? 10.219 0.548 -8.445 1 93.69 209 LEU A O 1
ATOM 1598 N N . GLN A 1 210 ? 12.266 0.147 -7.586 1 95.94 210 GLN A N 1
ATOM 1599 C CA . GLN A 1 210 ? 11.812 -1.077 -6.934 1 95.94 210 GLN A CA 1
ATOM 1600 C C . GLN A 1 210 ? 10.711 -0.786 -5.918 1 95.94 210 GLN A C 1
ATOM 1602 O O . GLN A 1 210 ? 9.695 -1.479 -5.887 1 95.94 210 GLN A O 1
ATOM 1607 N N . MET A 1 211 ? 10.922 0.244 -5.148 1 95.94 211 MET A N 1
ATOM 1608 C CA . MET A 1 211 ? 9.938 0.636 -4.141 1 95.94 211 MET A CA 1
ATOM 1609 C C . MET A 1 211 ? 8.625 1.062 -4.797 1 95.94 211 MET A C 1
ATOM 1611 O O . MET A 1 211 ? 7.551 0.652 -4.363 1 95.94 211 MET A O 1
ATOM 1615 N N . MET A 1 212 ? 8.734 1.857 -5.781 1 95.31 212 MET A N 1
ATOM 1616 C CA . MET A 1 212 ? 7.539 2.293 -6.496 1 95.31 212 MET A CA 1
ATOM 1617 C C . MET A 1 212 ? 6.773 1.1 -7.055 1 95.31 212 MET A C 1
ATOM 1619 O O . MET A 1 212 ? 5.551 1.024 -6.922 1 95.31 212 MET A O 1
ATOM 1623 N N . GLY A 1 213 ? 7.512 0.208 -7.695 1 97.38 213 GLY A N 1
ATOM 1624 C CA . GLY A 1 213 ? 6.879 -0.994 -8.211 1 97.38 213 GLY A CA 1
ATOM 1625 C C . GLY A 1 213 ? 6.172 -1.804 -7.145 1 97.38 213 GLY A C 1
ATOM 1626 O O . GLY A 1 213 ? 5.027 -2.219 -7.332 1 97.38 213 GLY A O 1
ATOM 1627 N N . THR A 1 214 ? 6.824 -1.992 -6.031 1 97.75 214 THR A N 1
ATOM 1628 C CA . THR A 1 214 ? 6.266 -2.771 -4.934 1 97.75 214 THR A CA 1
ATOM 1629 C C . THR A 1 214 ? 4.98 -2.129 -4.414 1 97.75 214 THR A C 1
ATOM 1631 O O . THR A 1 214 ? 3.975 -2.814 -4.219 1 97.75 214 THR A O 1
ATOM 1634 N N . MET A 1 215 ? 4.941 -0.846 -4.262 1 97.31 215 MET A N 1
ATOM 1635 C CA . MET A 1 215 ? 3.791 -0.142 -3.705 1 97.31 215 MET A CA 1
ATOM 1636 C C . MET A 1 215 ? 2.635 -0.114 -4.699 1 97.31 215 MET A C 1
ATOM 1638 O O . MET A 1 215 ? 1.47 -0.185 -4.305 1 97.31 215 MET A O 1
ATOM 1642 N N . ILE A 1 216 ? 2.963 0.034 -5.977 1 97.06 216 ILE A N 1
ATOM 1643 C CA . ILE A 1 216 ? 1.921 -0.017 -6.996 1 97.06 216 ILE A CA 1
ATOM 1644 C C . ILE A 1 216 ? 1.277 -1.402 -7.008 1 97.06 216 ILE A C 1
ATOM 1646 O O . ILE A 1 216 ? 0.056 -1.524 -7.121 1 97.06 216 ILE A O 1
ATOM 1650 N N . LEU A 1 217 ? 2.092 -2.414 -6.93 1 98.12 217 LEU A N 1
ATOM 1651 C CA . LEU A 1 217 ? 1.557 -3.77 -6.875 1 98.12 217 LEU A CA 1
ATOM 1652 C C . LEU A 1 217 ? 0.655 -3.951 -5.66 1 98.12 217 LEU A C 1
ATOM 1654 O O . LEU A 1 217 ? -0.458 -4.469 -5.777 1 98.12 217 LEU A O 1
ATOM 1658 N N . TRP A 1 218 ? 1.138 -3.496 -4.504 1 98.25 218 TRP A N 1
ATOM 1659 C CA . TRP A 1 218 ? 0.332 -3.578 -3.289 1 98.25 218 TRP A CA 1
ATOM 1660 C C . TRP A 1 218 ? -0.991 -2.842 -3.463 1 98.25 218 TRP A C 1
ATOM 1662 O O . TRP A 1 218 ? -2.053 -3.373 -3.131 1 98.25 218 TRP A O 1
ATOM 1672 N N . PHE A 1 219 ? -0.969 -1.683 -4.051 1 98.06 219 PHE A N 1
ATOM 1673 C CA . PHE A 1 219 ? -2.158 -0.885 -4.324 1 98.06 219 PHE A CA 1
ATOM 1674 C C . PHE A 1 219 ? -3.102 -1.622 -5.266 1 98.06 219 PHE A C 1
ATOM 1676 O O . PHE A 1 219 ? -4.309 -1.681 -5.023 1 98.06 219 PHE A O 1
ATOM 1683 N N . GLY A 1 220 ? -2.598 -2.184 -6.32 1 98.44 220 GLY A N 1
ATOM 1684 C CA . GLY A 1 220 ? -3.4 -2.92 -7.281 1 98.44 220 GLY A CA 1
ATOM 1685 C C . GLY A 1 220 ? -4.059 -4.152 -6.691 1 98.44 220 GLY A C 1
ATOM 1686 O O . GLY A 1 220 ? -5.137 -4.559 -7.133 1 98.44 220 GLY A O 1
ATOM 1687 N N . TRP A 1 221 ? -3.484 -4.719 -5.641 1 98.69 221 TRP A N 1
ATOM 1688 C CA . TRP A 1 221 ? -4.008 -5.926 -5.008 1 98.69 221 TRP A CA 1
ATOM 1689 C C . TRP A 1 221 ? -5.359 -5.66 -4.355 1 98.69 221 TRP A C 1
ATOM 1691 O O . TRP A 1 221 ? -6.105 -6.594 -4.059 1 98.69 221 TRP A O 1
ATOM 1701 N N . TYR A 1 222 ? -5.676 -4.387 -4.133 1 98.44 222 TYR A N 1
ATOM 1702 C CA . TYR A 1 222 ? -6.98 -4.055 -3.566 1 98.44 222 TYR A CA 1
ATOM 1703 C C . TYR A 1 222 ? -8.07 -4.141 -4.625 1 98.44 222 TYR A C 1
ATOM 1705 O O . TYR A 1 222 ? -9.266 -4.125 -4.301 1 98.44 222 TYR A O 1
ATOM 1713 N N . GLY A 1 223 ? -7.723 -4.191 -5.887 1 97.88 223 GLY A N 1
ATOM 1714 C CA . GLY A 1 223 ? -8.633 -4.617 -6.938 1 97.88 223 GLY A CA 1
ATOM 1715 C C . GLY A 1 223 ? -8.641 -6.121 -7.145 1 97.88 223 GLY A C 1
ATOM 1716 O O . GLY A 1 223 ? -9.688 -6.707 -7.41 1 97.88 223 GLY A O 1
ATOM 1717 N N . PHE A 1 224 ? -7.496 -6.715 -6.98 1 97.62 224 PHE A N 1
ATOM 1718 C CA . PHE A 1 224 ? -7.238 -8.125 -7.242 1 97.62 224 PHE A CA 1
ATOM 1719 C C . PHE A 1 224 ? -8.016 -9.008 -6.27 1 97.62 224 PHE A C 1
ATOM 1721 O O . PHE A 1 224 ? -8.898 -9.758 -6.672 1 97.62 224 PHE A O 1
ATOM 1728 N N . ASN A 1 225 ? -7.82 -8.82 -4.984 1 98.62 225 ASN A N 1
ATOM 1729 C CA . ASN A 1 225 ? -8.414 -9.688 -3.973 1 98.62 225 ASN A CA 1
ATOM 1730 C C . ASN A 1 225 ? -9.859 -9.289 -3.682 1 98.62 225 ASN A C 1
ATOM 1732 O O . ASN A 1 225 ? -10.781 -10.094 -3.881 1 98.62 225 ASN A O 1
ATOM 1736 N N . PRO A 1 226 ? -10.164 -8.031 -3.281 1 98.06 226 PRO A N 1
ATOM 1737 C CA . PRO A 1 226 ? -11.555 -7.664 -3.043 1 98.06 226 PRO A CA 1
ATOM 1738 C C . PRO A 1 226 ? -12.422 -7.793 -4.293 1 98.06 226 PRO A C 1
ATOM 1740 O O . PRO A 1 226 ? -13.594 -8.18 -4.203 1 98.06 226 PRO A O 1
ATOM 1743 N N . GLY A 1 227 ? -11.859 -7.477 -5.441 1 96.81 227 GLY A N 1
ATOM 1744 C CA . GLY A 1 227 ? -12.609 -7.559 -6.688 1 96.81 227 GLY A CA 1
ATOM 1745 C C . GLY A 1 227 ? -13.062 -8.969 -7.016 1 96.81 227 GLY A C 1
ATOM 1746 O O . GLY A 1 227 ? -14.023 -9.156 -7.758 1 96.81 227 GLY A O 1
ATOM 1747 N N . SER A 1 228 ? -12.469 -9.961 -6.465 1 97.19 228 SER A N 1
ATOM 1748 C CA . SER A 1 228 ? -12.766 -11.352 -6.766 1 97.19 228 SER A CA 1
ATOM 1749 C C . SER A 1 228 ? -14.016 -11.828 -6.031 1 97.19 228 SER A C 1
ATOM 1751 O O . SER A 1 228 ? -14.438 -12.977 -6.18 1 97.19 228 SER A O 1
ATOM 1753 N N . ALA A 1 229 ? -14.625 -10.883 -5.238 1 94.75 229 ALA A N 1
ATOM 1754 C CA . ALA A 1 229 ? -15.984 -11.141 -4.773 1 94.75 229 ALA A CA 1
ATOM 1755 C C . ALA A 1 229 ? -16.984 -11.109 -5.93 1 94.75 229 ALA A C 1
ATOM 1757 O O . ALA A 1 229 ? -18.078 -11.641 -5.82 1 94.75 229 ALA A O 1
ATOM 1758 N N . LEU A 1 230 ? -16.672 -10.422 -7.051 1 90.25 230 LEU A N 1
ATOM 1759 C CA . LEU A 1 230 ? -17.281 -10.445 -8.375 1 90.25 230 LEU A CA 1
ATOM 1760 C C . LEU A 1 230 ? -18.625 -9.734 -8.375 1 90.25 230 LEU A C 1
ATOM 1762 O O . LEU A 1 230 ? -19.031 -9.156 -9.391 1 90.25 230 LEU A O 1
ATOM 1766 N N . LEU A 1 231 ? -19.422 -9.812 -7.289 1 85.44 231 LEU A N 1
ATOM 1767 C CA . LEU A 1 231 ? -20.75 -9.203 -7.238 1 85.44 231 LEU A CA 1
ATOM 1768 C C . LEU A 1 231 ? -20.953 -8.453 -5.926 1 85.44 231 LEU A C 1
ATOM 1770 O O . LEU A 1 231 ? -20.344 -8.805 -4.906 1 85.44 231 LEU A O 1
ATOM 1774 N N . LEU A 1 232 ? -21.625 -7.301 -6.094 1 78.69 232 LEU A N 1
ATOM 1775 C CA . LEU A 1 232 ? -22.078 -6.559 -4.922 1 78.69 232 LEU A CA 1
ATOM 1776 C C . LEU A 1 232 ? -23.609 -6.594 -4.805 1 78.69 232 LEU A C 1
ATOM 1778 O O . LEU A 1 232 ? -24.297 -5.953 -5.59 1 78.69 232 LEU A O 1
ATOM 1782 N N . THR A 1 233 ? -24.109 -7.664 -4.375 1 69.38 233 THR A N 1
ATOM 1783 C CA . THR A 1 233 ? -25.562 -7.742 -4.352 1 69.38 233 THR A CA 1
ATOM 1784 C C . THR A 1 233 ? -26.094 -7.578 -2.93 1 69.38 233 THR A C 1
ATOM 1786 O O . THR A 1 233 ? -25.359 -7.805 -1.961 1 69.38 233 THR A O 1
ATOM 1789 N N . ALA A 1 234 ? -27.172 -7.074 -2.916 1 57.38 234 ALA A N 1
ATOM 1790 C CA . ALA A 1 234 ? -27.859 -6.883 -1.646 1 57.38 234 ALA A CA 1
ATOM 1791 C C . ALA A 1 234 ? -28.234 -8.227 -1.016 1 57.38 234 ALA A C 1
ATOM 1793 O O . ALA A 1 234 ? -28.375 -8.328 0.205 1 57.38 234 ALA A O 1
ATOM 1794 N N . THR A 1 235 ? -28.406 -9.219 -1.836 1 50.88 235 THR A N 1
ATOM 1795 C CA . THR A 1 235 ? -28.922 -10.484 -1.348 1 50.88 235 THR A CA 1
ATOM 1796 C C . THR A 1 235 ? -27.812 -11.344 -0.754 1 50.88 235 THR A C 1
ATOM 1798 O O . THR A 1 235 ? -28.078 -12.32 -0.052 1 50.88 235 THR A O 1
ATOM 1801 N N . SER A 1 236 ? -26.594 -10.938 -1.047 1 67.38 236 SER A N 1
ATOM 1802 C CA . SER A 1 236 ? -25.469 -11.695 -0.501 1 67.38 236 SER A CA 1
ATOM 1803 C C . SER A 1 236 ? -24.453 -10.773 0.152 1 67.38 236 SER A C 1
ATOM 1805 O O . SER A 1 236 ? -24.422 -9.57 -0.124 1 67.38 236 SER A O 1
ATOM 1807 N N . ASN A 1 237 ? -23.875 -11.18 1.239 1 81.62 237 ASN A N 1
ATOM 1808 C CA . ASN A 1 237 ? -22.906 -10.375 1.969 1 81.62 237 ASN A CA 1
ATOM 1809 C C . ASN A 1 237 ? -21.578 -10.273 1.211 1 81.62 237 ASN A C 1
ATOM 1811 O O . ASN A 1 237 ? -20.516 -10.414 1.801 1 81.62 237 ASN A O 1
ATOM 1815 N N . THR A 1 238 ? -21.734 -10.125 -0.157 1 88 238 THR A N 1
ATOM 1816 C CA . THR A 1 238 ? -20.547 -10.094 -0.986 1 88 238 THR A CA 1
ATOM 1817 C C . THR A 1 238 ? -19.719 -8.844 -0.699 1 88 238 THR A C 1
ATOM 1819 O O . THR A 1 238 ? -18.484 -8.859 -0.811 1 88 238 THR A O 1
ATOM 1822 N N . GLY A 1 239 ? -20.438 -7.797 -0.305 1 90.44 239 GLY A N 1
ATOM 1823 C CA . GLY A 1 239 ? -19.703 -6.613 0.122 1 90.44 239 GLY A CA 1
ATOM 1824 C C . GLY A 1 239 ? -18.828 -6.863 1.336 1 90.44 239 GLY A C 1
ATOM 1825 O O . GLY A 1 239 ? -17.703 -6.348 1.417 1 90.44 239 GLY A O 1
ATOM 1826 N N . GLY A 1 240 ? -19.391 -7.645 2.236 1 93.44 240 GLY A N 1
ATOM 1827 C CA . GLY A 1 240 ? -18.625 -8.023 3.412 1 93.44 240 GLY A CA 1
ATOM 1828 C C . GLY A 1 240 ? -17.422 -8.891 3.086 1 93.44 240 GLY A C 1
ATOM 1829 O O . GLY A 1 240 ? -16.359 -8.742 3.691 1 93.44 240 GLY A O 1
ATOM 1830 N N . VAL A 1 241 ? -17.625 -9.797 2.1 1 95.69 241 VAL A N 1
ATOM 1831 C CA . VAL A 1 241 ? -16.531 -10.664 1.672 1 95.69 241 VAL A CA 1
ATOM 1832 C C . VAL A 1 241 ? -15.406 -9.82 1.062 1 95.69 241 VAL A C 1
ATOM 1834 O O . VAL A 1 241 ? -14.227 -10.047 1.345 1 95.69 241 VAL A O 1
ATOM 1837 N N . ALA A 1 242 ? -15.773 -8.852 0.241 1 96.75 242 ALA A N 1
ATOM 1838 C CA . ALA A 1 242 ? -14.797 -7.949 -0.364 1 96.75 242 ALA A CA 1
ATOM 1839 C C . ALA A 1 242 ? -14.039 -7.164 0.703 1 96.75 242 ALA A C 1
ATOM 1841 O O . ALA A 1 242 ? -12.828 -6.977 0.603 1 96.75 242 ALA A O 1
ATOM 1842 N N . ALA A 1 243 ? -14.742 -6.703 1.697 1 96.81 243 ALA A N 1
ATOM 1843 C CA . ALA A 1 243 ? -14.133 -5.938 2.781 1 96.81 243 ALA A CA 1
ATOM 1844 C C . ALA A 1 243 ? -13.164 -6.797 3.58 1 96.81 243 ALA A C 1
ATOM 1846 O O . ALA A 1 243 ? -12.055 -6.355 3.906 1 96.81 243 ALA A O 1
ATOM 1847 N N . LEU A 1 244 ? -13.578 -7.996 3.881 1 97.12 244 LEU A N 1
ATOM 1848 C CA . LEU A 1 244 ? -12.695 -8.938 4.562 1 97.12 244 LEU A CA 1
ATOM 1849 C C . LEU A 1 244 ? -11.43 -9.18 3.752 1 97.12 244 LEU A C 1
ATOM 1851 O O . LEU A 1 244 ? -10.328 -9.211 4.309 1 97.12 244 LEU A O 1
ATOM 1855 N N . ALA A 1 245 ? -11.609 -9.383 2.469 1 98.5 245 ALA A N 1
ATOM 1856 C CA . ALA A 1 245 ? -10.469 -9.617 1.579 1 98.5 245 ALA A CA 1
ATOM 1857 C C . ALA A 1 245 ? -9.492 -8.445 1.616 1 98.5 245 ALA A C 1
ATOM 1859 O O . ALA A 1 245 ? -8.281 -8.641 1.587 1 98.5 245 ALA A O 1
ATOM 1860 N N . ALA A 1 246 ? -10 -7.223 1.687 1 98.5 246 ALA A N 1
ATOM 1861 C CA . ALA A 1 246 ? -9.148 -6.035 1.731 1 98.5 246 ALA A CA 1
ATOM 1862 C C . ALA A 1 246 ? -8.32 -6.008 3.01 1 98.5 246 ALA A C 1
ATOM 1864 O O . ALA A 1 246 ? -7.109 -5.754 2.965 1 98.5 246 ALA A O 1
ATOM 1865 N N . VAL A 1 247 ? -8.922 -6.262 4.137 1 98.38 247 VAL A N 1
ATOM 1866 C CA . VAL A 1 247 ? -8.242 -6.238 5.426 1 98.38 247 VAL A CA 1
ATOM 1867 C C . VAL A 1 247 ? -7.203 -7.359 5.477 1 98.38 247 VAL A C 1
ATOM 1869 O O . VAL A 1 247 ? -6.047 -7.125 5.844 1 98.38 247 VAL A O 1
ATOM 1872 N N . ASN A 1 248 ? -7.594 -8.586 5.086 1 98.81 248 ASN A N 1
ATOM 1873 C CA . ASN A 1 248 ? -6.68 -9.719 5.094 1 98.81 248 ASN A CA 1
ATOM 1874 C C . ASN A 1 248 ? -5.492 -9.492 4.164 1 98.81 248 ASN A C 1
ATOM 1876 O O . ASN A 1 248 ? -4.375 -9.93 4.457 1 98.81 248 ASN A O 1
ATOM 1880 N N . THR A 1 249 ? -5.742 -8.844 3.008 1 98.81 249 THR A N 1
ATOM 1881 C CA . THR A 1 249 ? -4.68 -8.484 2.076 1 98.81 249 THR A CA 1
ATOM 1882 C C . THR A 1 249 ? -3.645 -7.594 2.754 1 98.81 249 THR A C 1
ATOM 1884 O O . THR A 1 249 ? -2.441 -7.848 2.66 1 98.81 249 THR A O 1
ATOM 1887 N N . SER A 1 250 ? -4.082 -6.602 3.5 1 98.62 250 SER A N 1
ATOM 1888 C CA . SER A 1 250 ? -3.197 -5.656 4.176 1 98.62 250 SER A CA 1
ATOM 1889 C C . SER A 1 250 ? -2.416 -6.336 5.293 1 98.62 250 SER A C 1
ATOM 1891 O O . SER A 1 250 ? -1.206 -6.133 5.426 1 98.62 250 SER A O 1
ATOM 1893 N N . LEU A 1 251 ? -3.109 -7.105 6.086 1 98.56 251 LEU A N 1
ATOM 1894 C CA . LEU A 1 251 ? -2.49 -7.75 7.238 1 98.56 251 LEU A CA 1
ATOM 1895 C C . LEU A 1 251 ? -1.451 -8.773 6.797 1 98.56 251 LEU A C 1
ATOM 1897 O O . LEU A 1 251 ? -0.38 -8.883 7.398 1 98.56 251 LEU A O 1
ATOM 1901 N N . SER A 1 252 ? -1.765 -9.547 5.777 1 98.94 252 SER A N 1
ATOM 1902 C CA . SER A 1 252 ? -0.822 -10.547 5.285 1 98.94 252 SER A CA 1
ATOM 1903 C C . SER A 1 252 ? 0.404 -9.891 4.66 1 98.94 252 SER A C 1
ATOM 1905 O O . SER A 1 252 ? 1.531 -10.344 4.871 1 98.94 252 SER A O 1
ATOM 1907 N N . ALA A 1 253 ? 0.188 -8.859 3.852 1 98.81 253 ALA A N 1
ATOM 1908 C CA . ALA A 1 253 ? 1.306 -8.141 3.252 1 98.81 253 ALA A CA 1
ATOM 1909 C C . ALA A 1 253 ? 2.246 -7.594 4.324 1 98.81 253 ALA A C 1
ATOM 1911 O O . ALA A 1 253 ? 3.465 -7.75 4.227 1 98.81 253 ALA A O 1
ATOM 1912 N N . ALA A 1 254 ? 1.667 -6.941 5.312 1 98.38 254 ALA A N 1
ATOM 1913 C CA . ALA A 1 254 ? 2.447 -6.363 6.402 1 98.38 254 ALA A CA 1
ATOM 1914 C C . ALA A 1 254 ? 3.213 -7.445 7.16 1 98.38 254 ALA A C 1
ATOM 1916 O O . ALA A 1 254 ? 4.402 -7.289 7.445 1 98.38 254 ALA A O 1
ATOM 1917 N N . SER A 1 255 ? 2.555 -8.539 7.453 1 98.62 255 SER A N 1
ATOM 1918 C CA . SER A 1 255 ? 3.18 -9.641 8.18 1 98.62 255 SER A CA 1
ATOM 1919 C C . SER A 1 255 ? 4.312 -10.258 7.367 1 98.62 255 SER A C 1
ATOM 1921 O O . SER A 1 255 ? 5.355 -10.617 7.922 1 98.62 255 SER A O 1
ATOM 1923 N N . GLY A 1 256 ? 4.055 -10.422 6.098 1 98.88 256 GLY A N 1
ATOM 1924 C CA . GLY A 1 256 ? 5.102 -10.953 5.238 1 98.88 256 GLY A CA 1
ATOM 1925 C C . GLY A 1 256 ? 6.332 -10.07 5.176 1 98.88 256 GLY A C 1
ATOM 1926 O O . GLY A 1 256 ? 7.461 -10.562 5.23 1 98.88 256 GLY A O 1
ATOM 1927 N N . ALA A 1 257 ? 6.176 -8.766 5.07 1 98.56 257 ALA A N 1
ATOM 1928 C CA . ALA A 1 257 ? 7.277 -7.809 5.023 1 98.56 257 ALA A CA 1
ATOM 1929 C C . ALA A 1 257 ? 8.102 -7.859 6.305 1 98.56 257 ALA A C 1
ATOM 1931 O O . ALA A 1 257 ? 9.336 -7.953 6.25 1 98.56 257 ALA A O 1
ATOM 1932 N N . VAL A 1 258 ? 7.438 -7.828 7.402 1 97.19 258 VAL A N 1
ATOM 1933 C CA . VAL A 1 258 ? 8.109 -7.828 8.703 1 97.19 258 VAL A CA 1
ATOM 1934 C C . VAL A 1 258 ? 8.82 -9.156 8.914 1 97.19 258 VAL A C 1
ATOM 1936 O O . VAL A 1 258 ? 9.961 -9.195 9.375 1 97.19 258 VAL A O 1
ATOM 1939 N N . SER A 1 259 ? 8.148 -10.211 8.547 1 98.44 259 SER A N 1
ATOM 1940 C CA . SER A 1 259 ? 8.719 -11.547 8.688 1 98.44 259 SER A CA 1
ATOM 1941 C C . SER A 1 259 ? 10 -11.688 7.871 1 98.44 259 SER A C 1
ATOM 1943 O O . SER A 1 259 ? 11.031 -12.133 8.383 1 98.44 259 SER A O 1
ATOM 1945 N N . ALA A 1 260 ? 9.977 -11.312 6.664 1 98.5 260 ALA A N 1
ATOM 1946 C CA . ALA A 1 260 ? 11.141 -11.445 5.793 1 98.5 260 ALA A CA 1
ATOM 1947 C C . ALA A 1 260 ? 12.273 -10.523 6.254 1 98.5 260 ALA A C 1
ATOM 1949 O O . ALA A 1 260 ? 13.438 -10.938 6.289 1 98.5 260 ALA A O 1
ATOM 1950 N N . LEU A 1 261 ? 11.961 -9.266 6.586 1 97.06 261 LEU A N 1
ATOM 1951 C CA . LEU A 1 261 ? 12.961 -8.289 7.004 1 97.06 261 LEU A CA 1
ATOM 1952 C C . LEU A 1 261 ? 13.719 -8.773 8.234 1 97.06 261 LEU A C 1
ATOM 1954 O O . LEU A 1 261 ? 14.945 -8.812 8.234 1 97.06 261 LEU A O 1
ATOM 1958 N N . PHE A 1 262 ? 13.023 -9.242 9.211 1 96.69 262 PHE A N 1
ATOM 1959 C CA . PHE A 1 262 ? 13.664 -9.555 10.484 1 96.69 262 PHE A CA 1
ATOM 1960 C C . PHE A 1 262 ? 14.297 -10.938 10.438 1 96.69 262 PHE A C 1
ATOM 1962 O O . PHE A 1 262 ? 15.297 -11.195 11.109 1 96.69 262 PHE A O 1
ATOM 1969 N N . THR A 1 263 ? 13.727 -11.859 9.664 1 97.69 263 THR A N 1
ATOM 1970 C CA . THR A 1 263 ? 14.391 -13.141 9.477 1 97.69 263 THR A CA 1
ATOM 1971 C C . THR A 1 263 ? 15.727 -12.953 8.75 1 97.69 263 THR A C 1
ATOM 1973 O O . THR A 1 263 ? 16.734 -13.539 9.141 1 97.69 263 THR A O 1
ATOM 1976 N N . SER A 1 264 ? 15.719 -12.156 7.723 1 96.19 264 SER A N 1
ATOM 1977 C CA . SER A 1 264 ? 16.953 -11.875 7.004 1 96.19 264 SER A CA 1
ATOM 1978 C C . SER A 1 264 ? 17.984 -11.203 7.914 1 96.19 264 SER A C 1
ATOM 1980 O O . SER A 1 264 ? 19.172 -11.516 7.84 1 96.19 264 SER A O 1
ATOM 1982 N N . LEU A 1 265 ? 17.516 -10.25 8.711 1 94.75 265 LEU A N 1
ATOM 1983 C CA . LEU A 1 265 ? 18.375 -9.578 9.672 1 94.75 265 LEU A CA 1
ATOM 1984 C C . LEU A 1 265 ? 19 -10.57 10.633 1 94.75 265 LEU A C 1
ATOM 1986 O O . LEU A 1 265 ? 20.219 -10.539 10.875 1 94.75 265 LEU A O 1
ATOM 1990 N N . TYR A 1 266 ? 18.219 -11.469 11.102 1 95.81 266 TYR A N 1
ATOM 1991 C CA . TYR A 1 266 ? 18.672 -12.477 12.055 1 95.81 266 TYR A CA 1
ATOM 1992 C C . TYR A 1 266 ? 19.672 -13.422 11.414 1 95.81 266 TYR A C 1
ATOM 1994 O O . TYR A 1 266 ? 20.719 -13.727 12.008 1 95.81 266 TYR A O 1
ATOM 2002 N N . LEU A 1 267 ? 19.391 -13.875 10.266 1 94.94 267 LEU A N 1
ATOM 2003 C CA . LEU A 1 267 ? 20.266 -14.805 9.57 1 94.94 267 LEU A CA 1
ATOM 2004 C C . LEU A 1 267 ? 21.609 -14.148 9.242 1 94.94 267 LEU A C 1
ATOM 2006 O O . LEU A 1 267 ? 22.656 -14.781 9.359 1 94.94 267 LEU A O 1
ATOM 2010 N N . GLU A 1 268 ? 21.562 -12.914 8.859 1 92.44 268 GLU A N 1
ATOM 2011 C CA . GLU A 1 268 ? 22.797 -12.18 8.57 1 92.44 268 GLU A CA 1
ATOM 2012 C C . GLU A 1 268 ? 23.641 -11.984 9.828 1 92.44 268 GLU A C 1
ATOM 2014 O O . GLU A 1 268 ? 24.859 -12.133 9.797 1 92.44 268 GLU A O 1
ATOM 2019 N N . GLU A 1 269 ? 22.984 -11.617 10.859 1 92.56 269 GLU A N 1
ATOM 2020 C CA . GLU A 1 269 ? 23.688 -11.43 12.133 1 92.56 269 GLU A CA 1
ATOM 2021 C C . GLU A 1 269 ? 24.344 -12.719 12.594 1 92.56 269 GLU A C 1
ATOM 2023 O O . GLU A 1 269 ? 25.484 -12.703 13.086 1 92.56 269 GLU A O 1
ATOM 2028 N N . ARG A 1 270 ? 23.766 -13.758 12.477 1 93.12 270 ARG A N 1
ATOM 2029 C CA . ARG A 1 270 ? 24.297 -15.055 12.891 1 93.12 270 ARG A CA 1
ATOM 2030 C C . ARG A 1 270 ? 25.469 -15.469 12.016 1 93.12 270 ARG A C 1
ATOM 2032 O O . ARG A 1 270 ? 26.406 -16.109 12.492 1 93.12 270 ARG A O 1
ATOM 2039 N N . LYS A 1 271 ? 25.406 -15.062 10.828 1 91.5 271 LYS A N 1
ATOM 2040 C CA . LYS A 1 271 ? 26.438 -15.469 9.867 1 91.5 271 LYS A CA 1
ATOM 2041 C C . LYS A 1 271 ? 27.641 -14.547 9.953 1 91.5 271 LYS A C 1
ATOM 2043 O O . LYS A 1 271 ? 28.781 -15.008 9.859 1 91.5 271 LYS A O 1
ATOM 2048 N N . THR A 1 272 ? 27.438 -13.242 10.133 1 90.12 272 THR A N 1
ATOM 2049 C CA . THR A 1 272 ? 28.531 -12.297 9.984 1 90.12 272 THR A CA 1
ATOM 2050 C C . THR A 1 272 ? 28.797 -11.555 11.289 1 90.12 272 THR A C 1
ATOM 2052 O O . THR A 1 272 ? 29.828 -10.891 11.438 1 90.12 272 THR A O 1
ATOM 2055 N N . GLY A 1 273 ? 27.922 -11.586 12.203 1 89 273 GLY A N 1
ATOM 2056 C CA . GLY A 1 273 ? 28.031 -10.812 13.43 1 89 273 GLY A CA 1
ATOM 2057 C C . GLY A 1 273 ? 27.516 -9.398 13.297 1 89 273 GLY A C 1
ATOM 2058 O O . GLY A 1 273 ? 27.469 -8.648 14.273 1 89 273 GLY A O 1
ATOM 2059 N N . GLU A 1 274 ? 27.109 -9.078 12.086 1 88.19 274 GLU A N 1
ATOM 2060 C CA . GLU A 1 274 ? 26.531 -7.762 11.82 1 88.19 274 GLU A CA 1
ATOM 2061 C C . GLU A 1 274 ? 25.109 -7.875 11.297 1 88.19 274 GLU A C 1
ATOM 2063 O O . GLU A 1 274 ? 24.688 -8.945 10.852 1 88.19 274 GLU A O 1
ATOM 2068 N N . TYR A 1 275 ? 24.344 -6.77 11.547 1 85.44 275 TYR A N 1
ATOM 2069 C CA . TYR A 1 275 ? 22.984 -6.805 11.023 1 85.44 275 TYR A CA 1
ATOM 2070 C C . TYR A 1 275 ? 22.719 -5.621 10.102 1 85.44 275 TYR A C 1
ATOM 2072 O O . TYR A 1 275 ? 23.375 -4.578 10.219 1 85.44 275 TYR A O 1
ATOM 2080 N N . SER A 1 276 ? 21.953 -5.879 9.133 1 89.12 276 SER A N 1
ATOM 2081 C CA . SER A 1 276 ? 21.484 -4.836 8.227 1 89.12 276 SER A CA 1
ATOM 2082 C C . SER A 1 276 ? 19.984 -4.957 7.965 1 89.12 276 SER A C 1
ATOM 2084 O O . SER A 1 276 ? 19.438 -6.059 7.977 1 89.12 276 SER A O 1
ATOM 2086 N N . PHE A 1 277 ? 19.359 -3.861 7.875 1 93.25 277 PHE A N 1
ATOM 2087 C CA . PHE A 1 277 ? 17.969 -3.816 7.449 1 93.25 277 PHE A CA 1
ATOM 2088 C C . PHE A 1 277 ? 17.859 -3.811 5.926 1 93.25 277 PHE A C 1
ATOM 2090 O O . PHE A 1 277 ? 17.984 -2.76 5.297 1 93.25 277 PHE A O 1
ATOM 2097 N N . ASN A 1 278 ? 17.609 -4.977 5.406 1 94.19 278 ASN A N 1
ATOM 2098 C CA . ASN A 1 278 ? 17.609 -5.145 3.957 1 94.19 278 ASN A CA 1
ATOM 2099 C C . ASN A 1 278 ? 16.234 -4.828 3.367 1 94.19 278 ASN A C 1
ATOM 2101 O O . ASN A 1 278 ? 15.305 -5.629 3.49 1 94.19 278 ASN A O 1
ATOM 2105 N N . ILE A 1 279 ? 16.094 -3.738 2.697 1 94.75 279 ILE A N 1
ATOM 2106 C CA . ILE A 1 279 ? 14.82 -3.242 2.184 1 94.75 279 ILE A CA 1
ATOM 2107 C C . ILE A 1 279 ? 14.297 -4.184 1.105 1 94.75 279 ILE A C 1
ATOM 2109 O O . ILE A 1 279 ? 13.086 -4.344 0.95 1 94.75 279 ILE A O 1
ATOM 2113 N N . THR A 1 280 ? 15.133 -4.848 0.35 1 95.44 280 THR A N 1
ATOM 2114 C CA . THR A 1 280 ? 14.727 -5.785 -0.689 1 95.44 280 THR A CA 1
ATOM 2115 C C . THR A 1 280 ? 13.945 -6.953 -0.088 1 95.44 280 THR A C 1
ATOM 2117 O O . THR A 1 280 ? 12.93 -7.379 -0.64 1 95.44 280 THR A O 1
ATOM 2120 N N . MET A 1 281 ? 14.469 -7.398 1.06 1 96.88 281 MET A N 1
ATOM 2121 C CA . MET A 1 281 ? 13.789 -8.5 1.734 1 96.88 281 MET A CA 1
ATOM 2122 C C . MET A 1 281 ? 12.414 -8.078 2.229 1 96.88 281 MET A C 1
ATOM 2124 O O . MET A 1 281 ? 11.453 -8.852 2.152 1 96.88 281 MET A O 1
ATOM 2128 N N . ALA A 1 282 ? 12.305 -6.879 2.715 1 97.44 282 ALA A N 1
ATOM 2129 C CA . ALA A 1 282 ? 11.023 -6.363 3.178 1 97.44 282 ALA A CA 1
ATOM 2130 C C . ALA A 1 282 ? 10.031 -6.238 2.021 1 97.44 282 ALA A C 1
ATOM 2132 O O . ALA A 1 282 ? 8.867 -6.613 2.15 1 97.44 282 ALA A O 1
ATOM 2133 N N . MET A 1 283 ? 10.461 -5.676 0.913 1 98.12 283 MET A N 1
ATOM 2134 C CA . MET A 1 283 ? 9.602 -5.488 -0.254 1 98.12 283 MET A CA 1
ATOM 2135 C C . MET A 1 283 ? 9.117 -6.828 -0.795 1 98.12 283 MET A C 1
ATOM 2137 O O . MET A 1 283 ? 7.922 -7.023 -1.003 1 98.12 283 MET A O 1
ATOM 2141 N N . ASN A 1 284 ? 10.023 -7.785 -0.97 1 98.38 284 ASN A N 1
ATOM 2142 C CA . ASN A 1 284 ? 9.648 -9.102 -1.467 1 98.38 284 ASN A CA 1
ATOM 2143 C C . ASN A 1 284 ? 8.797 -9.859 -0.451 1 98.38 284 ASN A C 1
ATOM 2145 O O . ASN A 1 284 ? 7.918 -10.633 -0.829 1 98.38 284 ASN A O 1
ATOM 2149 N N . GLY A 1 285 ? 9.125 -9.633 0.816 1 98.75 285 GLY A N 1
ATOM 2150 C CA . GLY A 1 285 ? 8.281 -10.211 1.849 1 98.75 285 GLY A CA 1
ATOM 2151 C C . GLY A 1 285 ? 6.84 -9.742 1.776 1 98.75 285 GLY A C 1
ATOM 2152 O O . GLY A 1 285 ? 5.91 -10.531 1.968 1 98.75 285 GLY A O 1
ATOM 2153 N N . ALA A 1 286 ? 6.652 -8.453 1.567 1 98.75 286 ALA A N 1
ATOM 2154 C CA . ALA A 1 286 ? 5.305 -7.922 1.395 1 98.75 286 ALA A CA 1
ATOM 2155 C C . ALA A 1 286 ? 4.602 -8.586 0.215 1 98.75 286 ALA A C 1
ATOM 2157 O O . ALA A 1 286 ? 3.445 -9 0.329 1 98.75 286 ALA A O 1
ATOM 2158 N N . LEU A 1 287 ? 5.305 -8.695 -0.908 1 98.81 287 LEU A N 1
ATOM 2159 C CA . LEU A 1 287 ? 4.746 -9.32 -2.1 1 98.81 287 LEU A CA 1
ATOM 2160 C C . LEU A 1 287 ? 4.426 -10.789 -1.843 1 98.81 287 LEU A C 1
ATOM 2162 O O . LEU A 1 287 ? 3.402 -11.297 -2.303 1 98.81 287 LEU A O 1
ATOM 2166 N N . ALA A 1 288 ? 5.332 -11.406 -1.086 1 98.88 288 ALA A N 1
ATOM 2167 C CA . ALA A 1 288 ? 5.109 -12.805 -0.711 1 98.88 288 ALA A CA 1
ATOM 2168 C C . ALA A 1 288 ? 3.822 -12.953 0.097 1 98.88 288 ALA A C 1
ATOM 2170 O O . ALA A 1 288 ? 3.031 -13.867 -0.149 1 98.88 288 ALA A O 1
ATOM 2171 N N . GLY A 1 289 ? 3.656 -12.102 1.058 1 98.94 289 GLY A N 1
ATOM 2172 C CA . GLY A 1 289 ? 2.436 -12.125 1.846 1 98.94 289 GLY A CA 1
ATOM 2173 C C . GLY A 1 289 ? 1.187 -11.891 1.017 1 98.94 289 GLY A C 1
ATOM 2174 O O . GLY A 1 289 ? 0.155 -12.523 1.246 1 98.94 289 GLY A O 1
ATOM 2175 N N . LEU A 1 290 ? 1.249 -10.938 0.082 1 98.88 290 LEU A N 1
ATOM 2176 C CA . LEU A 1 290 ? 0.137 -10.656 -0.819 1 98.88 290 LEU A CA 1
ATOM 2177 C C . LEU A 1 290 ? -0.222 -11.891 -1.643 1 98.88 290 LEU A C 1
ATOM 2179 O O . LEU A 1 290 ? -1.396 -12.25 -1.748 1 98.88 290 LEU A O 1
ATOM 2183 N N . VAL A 1 291 ? 0.796 -12.586 -2.201 1 98.88 291 VAL A N 1
ATOM 2184 C CA . VAL A 1 291 ? 0.59 -13.773 -3.023 1 98.88 291 VAL A CA 1
ATOM 2185 C C . VAL A 1 291 ? 0.013 -14.898 -2.168 1 98.88 291 VAL A C 1
ATOM 2187 O O . VAL A 1 291 ? -0.951 -15.562 -2.564 1 98.88 291 VAL A O 1
ATOM 2190 N N . GLY A 1 292 ? 0.509 -15.07 -1 1 98.94 292 GLY A N 1
ATOM 2191 C CA . GLY A 1 292 ? 0.108 -16.172 -0.13 1 98.94 292 GLY A CA 1
ATOM 2192 C C . GLY A 1 292 ? -1.344 -16.078 0.301 1 98.94 292 GLY A C 1
ATOM 2193 O O . GLY A 1 292 ? -2.023 -17.109 0.406 1 98.94 292 GLY A O 1
ATOM 2194 N N . ILE A 1 293 ? -1.843 -14.875 0.521 1 98.94 293 ILE A N 1
ATOM 2195 C CA . ILE A 1 293 ? -3.168 -14.719 1.11 1 98.94 293 ILE A CA 1
ATOM 2196 C C . ILE A 1 293 ? -4.223 -14.695 0.006 1 98.94 293 ILE A C 1
ATOM 2198 O O . ILE A 1 293 ? -5.422 -14.75 0.285 1 98.94 293 ILE A O 1
ATOM 2202 N N . THR A 1 294 ? -3.824 -14.672 -1.24 1 98.88 294 THR A N 1
ATOM 2203 C CA . THR A 1 294 ? -4.699 -14.406 -2.377 1 98.88 294 THR A CA 1
ATOM 2204 C C . THR A 1 294 ? -5.742 -15.508 -2.531 1 98.88 294 THR A C 1
ATOM 2206 O O . THR A 1 294 ? -6.895 -15.234 -2.869 1 98.88 294 THR A O 1
ATOM 2209 N N . ALA A 1 295 ? -5.441 -16.75 -2.195 1 98.88 295 ALA A N 1
ATOM 2210 C CA . ALA A 1 295 ? -6.387 -17.844 -2.316 1 98.88 295 ALA A CA 1
ATOM 2211 C C . ALA A 1 295 ? -7.426 -17.812 -1.196 1 98.88 295 ALA A C 1
ATOM 2213 O O . ALA A 1 295 ? -8.578 -18.188 -1.397 1 98.88 295 ALA A O 1
ATOM 2214 N N . GLY A 1 296 ? -7.004 -17.359 -0.031 1 98.81 296 GLY A N 1
ATOM 2215 C CA . GLY A 1 296 ? -7.867 -17.469 1.135 1 98.81 296 GLY A CA 1
ATOM 2216 C C . GLY A 1 296 ? -8.32 -16.109 1.663 1 98.81 296 GLY A C 1
ATOM 2217 O O . GLY A 1 296 ? -8.938 -16.031 2.727 1 98.81 296 GLY A O 1
ATOM 2218 N N . CYS A 1 297 ? -8.086 -15.008 0.963 1 98.69 297 CYS A N 1
ATOM 2219 C CA . CYS A 1 297 ? -8.289 -13.664 1.487 1 98.69 297 CYS A CA 1
ATOM 2220 C C . CYS A 1 297 ? -9.758 -13.43 1.828 1 98.69 297 CYS A C 1
ATOM 2222 O O . CYS A 1 297 ? -10.078 -12.602 2.682 1 98.69 297 CYS A O 1
ATOM 2224 N N . GLY A 1 298 ? -10.68 -14.188 1.246 1 97.94 298 GLY A N 1
ATOM 2225 C CA . GLY A 1 298 ? -12.102 -14.016 1.519 1 97.94 298 GLY A CA 1
ATOM 2226 C C . GLY A 1 298 ? -12.672 -15.094 2.416 1 97.94 298 GLY A C 1
ATOM 2227 O O . GLY A 1 298 ? -13.859 -15.07 2.748 1 97.94 298 GLY A O 1
ATOM 2228 N N . THR A 1 299 ? -11.828 -16.062 2.877 1 97.94 299 THR A N 1
ATOM 2229 C CA . THR A 1 299 ? -12.398 -17.219 3.572 1 97.94 299 THR A CA 1
ATOM 2230 C C . THR A 1 299 ? -11.758 -17.391 4.945 1 97.94 299 THR A C 1
ATOM 2232 O O . THR A 1 299 ? -12.234 -18.188 5.762 1 97.94 299 THR A O 1
ATOM 2235 N N . VAL A 1 300 ? -10.68 -16.672 5.258 1 98.19 300 VAL A N 1
ATOM 2236 C CA . VAL A 1 300 ? -9.984 -16.891 6.52 1 98.19 300 VAL A CA 1
ATOM 2237 C C . VAL A 1 300 ? -10.203 -15.695 7.449 1 98.19 300 VAL A C 1
ATOM 2239 O O . VAL A 1 300 ? -10.492 -14.586 6.992 1 98.19 300 VAL A O 1
ATOM 2242 N N . GLU A 1 301 ? -10.031 -15.914 8.719 1 97.31 301 GLU A N 1
ATOM 2243 C CA . GLU A 1 301 ? -10.086 -14.852 9.719 1 97.31 301 GLU A CA 1
ATOM 2244 C C . GLU A 1 301 ? -8.844 -13.961 9.641 1 97.31 301 GLU A C 1
ATOM 2246 O O . GLU A 1 301 ? -7.828 -14.352 9.07 1 97.31 301 GLU A O 1
ATOM 2251 N N . ASN A 1 302 ? -8.906 -12.812 10.266 1 97.75 302 ASN A N 1
ATOM 2252 C CA . ASN A 1 302 ? -7.809 -11.844 10.219 1 97.75 302 ASN A CA 1
ATOM 2253 C C . ASN A 1 302 ? -6.535 -12.414 10.836 1 97.75 302 ASN A C 1
ATOM 2255 O O . ASN A 1 302 ? -5.438 -12.195 10.32 1 97.75 302 ASN A O 1
ATOM 2259 N N . TRP A 1 303 ? -6.648 -13.125 11.945 1 97.19 303 TRP A N 1
ATOM 2260 C CA . TRP A 1 303 ? -5.465 -13.695 12.578 1 97.19 303 TRP A CA 1
ATOM 2261 C C . TRP A 1 303 ? -4.773 -14.688 11.648 1 97.19 303 TRP A C 1
ATOM 2263 O O . TRP A 1 303 ? -3.545 -14.789 11.633 1 97.19 303 TRP A O 1
ATOM 2273 N N . ALA A 1 304 ? -5.566 -15.477 10.922 1 98.5 304 ALA A N 1
ATOM 2274 C CA . ALA A 1 304 ? -5.012 -16.453 10 1 98.5 304 ALA A CA 1
ATOM 2275 C C . ALA A 1 304 ? -4.312 -15.773 8.828 1 98.5 304 ALA A C 1
ATOM 2277 O O . ALA A 1 304 ? -3.33 -16.297 8.289 1 98.5 304 ALA A O 1
ATOM 2278 N N . ALA A 1 305 ? -4.863 -14.586 8.422 1 98.75 305 ALA A N 1
ATOM 2279 C CA . ALA A 1 305 ? -4.188 -13.805 7.391 1 98.75 305 ALA A CA 1
ATOM 2280 C C . ALA A 1 305 ? -2.801 -13.367 7.852 1 98.75 305 ALA A C 1
ATOM 2282 O O . ALA A 1 305 ? -1.842 -13.406 7.078 1 98.75 305 ALA A O 1
ATOM 2283 N N . CYS A 1 306 ? -2.658 -12.945 9.133 1 98.5 306 CYS A N 1
ATOM 2284 C CA . CYS A 1 306 ? -1.36 -12.594 9.695 1 98.5 306 CYS A CA 1
ATOM 2285 C C . CYS A 1 306 ? -0.414 -13.789 9.672 1 98.5 306 CYS A C 1
ATOM 2287 O O . CYS A 1 306 ? 0.747 -13.656 9.281 1 98.5 306 CYS A O 1
ATOM 2289 N N . CYS A 1 307 ? -0.911 -14.953 10.023 1 98.75 307 CYS A N 1
ATOM 2290 C CA . CYS A 1 307 ? -0.105 -16.172 10.023 1 98.75 307 CYS A CA 1
ATOM 2291 C C . CYS A 1 307 ? 0.333 -16.531 8.609 1 98.75 307 CYS A C 1
ATOM 2293 O O . CYS A 1 307 ? 1.478 -16.938 8.391 1 98.75 307 CYS A O 1
ATOM 2295 N N . THR A 1 308 ? -0.619 -16.453 7.711 1 98.88 308 THR A N 1
ATOM 2296 C CA . THR A 1 308 ? -0.306 -16.75 6.316 1 98.88 308 THR A CA 1
ATOM 2297 C C . THR A 1 308 ? 0.816 -15.852 5.809 1 98.88 308 THR A C 1
ATOM 2299 O O . THR A 1 308 ? 1.738 -16.328 5.137 1 98.88 308 THR A O 1
ATOM 2302 N N . GLY A 1 309 ? 0.743 -14.523 6.102 1 98.88 309 GLY A N 1
ATOM 2303 C CA . GLY A 1 309 ? 1.791 -13.602 5.707 1 98.88 309 GLY A CA 1
ATOM 2304 C C . GLY A 1 309 ? 3.125 -13.891 6.371 1 98.88 309 GLY A C 1
ATOM 2305 O O . GLY A 1 309 ? 4.168 -13.852 5.715 1 98.88 309 GLY A O 1
ATOM 2306 N N . LEU A 1 310 ? 3.107 -14.195 7.648 1 98.81 310 LEU A N 1
ATOM 2307 C CA . LEU A 1 310 ? 4.32 -14.516 8.398 1 98.81 310 LEU A CA 1
ATOM 2308 C C . LEU A 1 310 ? 5.051 -15.695 7.758 1 98.81 310 LEU A C 1
ATOM 2310 O O . LEU A 1 310 ? 6.258 -15.617 7.512 1 98.81 310 LEU A O 1
ATOM 2314 N N . VAL A 1 311 ? 4.312 -16.75 7.441 1 98.88 311 VAL A N 1
ATOM 2315 C CA . VAL A 1 311 ? 4.91 -17.938 6.867 1 98.88 311 VAL A CA 1
ATOM 2316 C C . VAL A 1 311 ? 5.352 -17.672 5.43 1 98.88 311 VAL A C 1
ATOM 2318 O O . VAL A 1 311 ? 6.371 -18.188 4.977 1 98.88 311 VAL A O 1
ATOM 2321 N N . SER A 1 312 ? 4.578 -16.828 4.727 1 98.94 312 SER A N 1
ATOM 2322 C CA . SER A 1 312 ? 4.992 -16.453 3.377 1 98.94 312 SER A CA 1
ATOM 2323 C C . SER A 1 312 ? 6.375 -15.82 3.383 1 98.94 312 SER A C 1
ATOM 2325 O O . SER A 1 312 ? 7.176 -16.047 2.475 1 98.94 312 SER A O 1
ATOM 2327 N N . GLY A 1 313 ? 6.664 -14.961 4.438 1 98.88 313 GLY A N 1
ATOM 2328 C CA . GLY A 1 313 ? 7.996 -14.391 4.562 1 98.88 313 GLY A CA 1
ATOM 2329 C C . GLY A 1 313 ? 9.086 -15.445 4.668 1 98.88 313 GLY A C 1
ATOM 2330 O O . GLY A 1 313 ? 10.133 -15.328 4.027 1 98.88 313 GLY A O 1
ATOM 2331 N N . TRP A 1 314 ? 8.828 -16.516 5.406 1 98.81 314 TRP A N 1
ATOM 2332 C CA . TRP A 1 314 ? 9.781 -17.609 5.555 1 98.81 314 TRP A CA 1
ATOM 2333 C C . TRP A 1 314 ? 9.93 -18.375 4.25 1 98.81 314 TRP A C 1
ATOM 2335 O O . TRP A 1 314 ? 11.047 -18.719 3.84 1 98.81 314 TRP A O 1
ATOM 2345 N N . VAL A 1 315 ? 8.789 -18.672 3.611 1 98.88 315 VAL A N 1
ATOM 2346 C CA . VAL A 1 315 ? 8.805 -19.422 2.355 1 98.88 315 VAL A CA 1
ATOM 2347 C C . VAL A 1 315 ? 9.625 -18.656 1.314 1 98.88 315 VAL A C 1
ATOM 2349 O O . VAL A 1 315 ? 10.414 -19.25 0.577 1 98.88 315 VAL A O 1
ATOM 2352 N N . TYR A 1 316 ? 9.484 -17.359 1.265 1 98.69 316 TYR A N 1
ATOM 2353 C CA . TYR A 1 316 ? 10.242 -16.516 0.338 1 98.69 316 TYR A CA 1
ATOM 2354 C C . TYR A 1 316 ? 11.734 -16.594 0.626 1 98.69 316 TYR A C 1
ATOM 2356 O O . TYR A 1 316 ? 12.531 -16.938 -0.257 1 98.69 316 TYR A O 1
ATOM 2364 N N . ILE A 1 317 ? 12.133 -16.344 1.909 1 98.31 317 ILE A N 1
ATOM 2365 C CA . ILE A 1 317 ? 13.547 -16.266 2.279 1 98.31 317 ILE A CA 1
ATOM 2366 C C . ILE A 1 317 ? 14.227 -17.594 2.016 1 98.31 317 ILE A C 1
ATOM 2368 O O . ILE A 1 317 ? 15.281 -17.656 1.377 1 98.31 317 ILE A O 1
ATOM 2372 N N . PHE A 1 318 ? 13.609 -18.672 2.387 1 98.19 318 PHE A N 1
ATOM 2373 C CA . PHE A 1 318 ? 14.234 -19.984 2.258 1 98.19 318 PHE A CA 1
ATOM 2374 C C . PHE A 1 318 ? 14.094 -20.516 0.835 1 98.19 318 PHE A C 1
ATOM 2376 O O . PHE A 1 318 ? 14.953 -21.25 0.355 1 98.19 318 PHE A O 1
ATOM 2383 N N . GLY A 1 319 ? 13.008 -20.125 0.161 1 98.44 319 GLY A N 1
ATOM 2384 C CA . GLY A 1 319 ? 12.875 -20.469 -1.245 1 98.44 319 GLY A CA 1
ATOM 2385 C C . GLY A 1 319 ? 13.922 -19.812 -2.123 1 98.44 319 GLY A C 1
ATOM 2386 O O . GLY A 1 319 ? 14.484 -20.453 -3.016 1 98.44 319 GLY A O 1
ATOM 2387 N N . SER A 1 320 ? 14.156 -18.547 -1.867 1 97.5 320 SER A N 1
ATOM 2388 C CA . SER A 1 320 ? 15.195 -17.828 -2.602 1 97.5 320 SER A CA 1
ATOM 2389 C C . SER A 1 320 ? 16.562 -18.453 -2.377 1 97.5 320 SER A C 1
ATOM 2391 O O . SER A 1 320 ? 17.328 -18.641 -3.326 1 97.5 320 SER A O 1
ATOM 2393 N N . ALA A 1 321 ? 16.891 -18.766 -1.133 1 96.38 321 ALA A N 1
ATOM 2394 C CA . ALA A 1 321 ? 18.156 -19.406 -0.792 1 96.38 321 ALA A CA 1
ATOM 2395 C C . ALA A 1 321 ? 18.281 -20.766 -1.456 1 96.38 321 ALA A C 1
ATOM 2397 O O . ALA A 1 321 ? 19.375 -21.156 -1.897 1 96.38 321 ALA A O 1
ATOM 2398 N N . PHE A 1 322 ? 17.188 -21.484 -1.529 1 97.44 322 PHE A N 1
ATOM 2399 C CA . PHE A 1 322 ? 17.172 -22.797 -2.141 1 97.44 322 PHE A CA 1
ATOM 2400 C C . PHE A 1 322 ? 17.484 -22.719 -3.629 1 97.44 322 PHE A C 1
ATOM 2402 O O . PHE A 1 322 ? 18.297 -23.5 -4.145 1 97.44 322 PHE A O 1
ATOM 2409 N N . LEU A 1 323 ? 16.875 -21.797 -4.328 1 97.31 323 LEU A N 1
ATOM 2410 C CA . LEU A 1 323 ? 17.125 -21.641 -5.758 1 97.31 323 LEU A CA 1
ATOM 2411 C C . LEU A 1 323 ? 18.594 -21.312 -6.02 1 97.31 323 LEU A C 1
ATOM 2413 O O . LEU A 1 323 ? 19.188 -21.828 -6.977 1 97.31 323 LEU A O 1
ATOM 2417 N N . LEU A 1 324 ? 19.141 -20.469 -5.172 1 95.31 324 LEU A N 1
ATOM 2418 C CA . LEU A 1 324 ? 20.562 -20.141 -5.32 1 95.31 324 LEU A CA 1
ATOM 2419 C C . LEU A 1 324 ? 21.438 -21.375 -5.113 1 95.31 324 LEU A C 1
ATOM 2421 O O . LEU A 1 324 ? 22.422 -21.562 -5.824 1 95.31 324 LEU A O 1
ATOM 2425 N N . ARG A 1 325 ? 21.078 -22.188 -4.18 1 95.56 325 ARG A N 1
ATOM 2426 C CA . ARG A 1 325 ? 21.828 -23.406 -3.875 1 95.56 325 ARG A CA 1
ATOM 2427 C C . ARG A 1 325 ? 21.828 -24.359 -5.059 1 95.56 325 ARG A C 1
ATOM 2429 O O . ARG A 1 325 ? 22.828 -25.047 -5.312 1 95.56 325 ARG A O 1
ATOM 2436 N N . ILE A 1 326 ? 20.703 -24.375 -5.766 1 96.44 326 ILE A N 1
ATOM 2437 C CA . ILE A 1 326 ? 20.625 -25.312 -6.883 1 96.44 326 ILE A CA 1
ATOM 2438 C C . ILE A 1 326 ? 20.953 -24.578 -8.188 1 96.44 326 ILE A C 1
ATOM 2440 O O . ILE A 1 326 ? 20.656 -25.094 -9.273 1 96.44 326 ILE A O 1
ATOM 2444 N N . LYS A 1 327 ? 21.422 -23.359 -8.141 1 96.12 327 LYS A N 1
ATOM 2445 C CA . LYS A 1 327 ? 22 -22.562 -9.203 1 96.12 327 LYS A CA 1
ATOM 2446 C C . LYS A 1 327 ? 20.953 -22.188 -10.25 1 96.12 327 LYS A C 1
ATOM 2448 O O . LYS A 1 327 ? 21.188 -22.312 -11.453 1 96.12 327 LYS A O 1
ATOM 2453 N N . ILE A 1 328 ? 19.766 -21.844 -9.766 1 96.88 328 ILE A N 1
ATOM 2454 C CA . ILE A 1 328 ? 18.734 -21.234 -10.586 1 96.88 328 ILE A CA 1
ATOM 2455 C C . ILE A 1 328 ? 18.75 -19.719 -10.406 1 96.88 328 ILE A C 1
ATOM 2457 O O . ILE A 1 328 ? 18.594 -19.219 -9.281 1 96.88 328 ILE A O 1
ATOM 2461 N N . ASP A 1 329 ? 19 -19 -11.492 1 96.19 329 ASP A N 1
ATOM 2462 C CA . ASP A 1 329 ? 19.203 -17.547 -11.453 1 96.19 329 ASP A CA 1
ATOM 2463 C C . ASP A 1 329 ? 17.906 -16.797 -11.781 1 96.19 329 ASP A C 1
ATOM 2465 O O . ASP A 1 329 ? 17.688 -16.406 -12.922 1 96.19 329 ASP A O 1
ATOM 2469 N N . ASP A 1 330 ? 17.094 -16.578 -10.773 1 95.75 330 ASP A N 1
ATOM 2470 C CA . ASP A 1 330 ? 15.922 -15.727 -10.844 1 95.75 330 ASP A CA 1
ATOM 2471 C C . ASP A 1 330 ? 16.281 -14.266 -10.578 1 95.75 330 ASP A C 1
ATOM 2473 O O . ASP A 1 330 ? 16.5 -13.875 -9.438 1 95.75 330 ASP A O 1
ATOM 2477 N N . ALA A 1 331 ? 16.25 -13.453 -11.602 1 92.56 331 ALA A N 1
ATOM 2478 C CA . ALA A 1 331 ? 16.812 -12.102 -11.547 1 92.56 331 ALA A CA 1
ATOM 2479 C C . ALA A 1 331 ? 16.062 -11.234 -10.547 1 92.56 331 ALA A C 1
ATOM 2481 O O . ALA A 1 331 ? 16.609 -10.25 -10.031 1 92.56 331 ALA A O 1
ATOM 2482 N N . VAL A 1 332 ? 14.789 -11.539 -10.234 1 93.56 332 VAL A N 1
ATOM 2483 C CA . VAL A 1 332 ? 14 -10.617 -9.43 1 93.56 332 VAL A CA 1
ATOM 2484 C C . VAL A 1 332 ? 13.352 -11.367 -8.273 1 93.56 332 VAL A C 1
ATOM 2486 O O . VAL A 1 332 ? 12.492 -10.828 -7.57 1 93.56 332 VAL A O 1
ATOM 2489 N N . ASP A 1 333 ? 13.586 -12.711 -8.094 1 96.44 333 ASP A N 1
ATOM 2490 C CA . ASP A 1 333 ? 13.023 -13.578 -7.059 1 96.44 333 ASP A CA 1
ATOM 2491 C C . ASP A 1 333 ? 11.516 -13.75 -7.246 1 96.44 333 ASP A C 1
ATOM 2493 O O . ASP A 1 333 ? 10.758 -13.758 -6.273 1 96.44 333 ASP A O 1
ATOM 2497 N N . ALA A 1 334 ? 11.102 -13.883 -8.422 1 97.25 334 ALA A N 1
ATOM 2498 C CA . ALA A 1 334 ? 9.688 -14.062 -8.727 1 97.25 334 ALA A CA 1
ATOM 2499 C 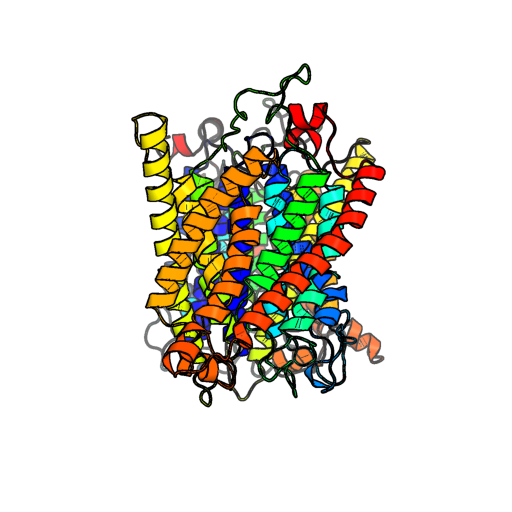C . ALA A 1 334 ? 9.234 -15.484 -8.391 1 97.25 334 ALA A C 1
ATOM 2501 O O . ALA A 1 334 ? 8.094 -15.695 -7.973 1 97.25 334 ALA A O 1
ATOM 2502 N N . ILE A 1 335 ? 10.117 -16.453 -8.602 1 98.5 335 ILE A N 1
ATOM 2503 C CA . ILE A 1 335 ? 9.75 -17.844 -8.398 1 98.5 335 ILE A CA 1
ATOM 2504 C C . ILE A 1 335 ? 9.438 -18.078 -6.926 1 98.5 335 ILE A C 1
ATOM 2506 O O . ILE A 1 335 ? 8.352 -18.578 -6.59 1 98.5 335 ILE A O 1
ATOM 2510 N N . PRO A 1 336 ? 10.297 -17.719 -5.988 1 98.75 336 PRO A N 1
ATOM 2511 C CA . PRO A 1 336 ? 9.938 -17.922 -4.582 1 98.75 336 PRO A CA 1
ATOM 2512 C C . PRO A 1 336 ? 8.703 -17.125 -4.164 1 98.75 336 PRO A C 1
ATOM 2514 O O . PRO A 1 336 ? 7.902 -17.594 -3.355 1 98.75 336 PRO A O 1
ATOM 2517 N N . VAL A 1 337 ? 8.523 -15.906 -4.668 1 98.69 337 VAL A N 1
ATOM 2518 C CA . VAL A 1 337 ? 7.43 -15.031 -4.273 1 98.69 337 VAL A CA 1
ATOM 2519 C C . VAL A 1 337 ? 6.113 -15.562 -4.836 1 98.69 337 VAL A C 1
ATOM 2521 O O . VAL A 1 337 ? 5.105 -15.617 -4.125 1 98.69 337 VAL A O 1
ATOM 2524 N N . HIS A 1 338 ? 6.109 -16.016 -6.098 1 98.75 338 HIS A N 1
ATOM 2525 C CA . HIS A 1 338 ? 4.844 -16.344 -6.746 1 98.75 338 HIS A CA 1
ATOM 2526 C C . HIS A 1 338 ? 4.574 -17.844 -6.695 1 98.75 338 HIS A C 1
ATOM 2528 O O . HIS A 1 338 ? 3.514 -18.266 -6.23 1 98.75 338 HIS A O 1
ATOM 2534 N N . MET A 1 339 ? 5.527 -18.641 -7.141 1 98.81 339 MET A N 1
ATOM 2535 C CA . MET A 1 339 ? 5.285 -20.078 -7.184 1 98.81 339 MET A CA 1
ATOM 2536 C C . MET A 1 339 ? 5.227 -20.672 -5.773 1 98.81 339 MET A C 1
ATOM 2538 O O . MET A 1 339 ? 4.238 -21.297 -5.398 1 98.81 339 MET A O 1
ATOM 2542 N N . PHE A 1 340 ? 6.312 -20.453 -4.98 1 98.88 340 PHE A N 1
ATOM 2543 C CA . PHE A 1 340 ? 6.383 -21.078 -3.666 1 98.88 340 PHE A CA 1
ATOM 2544 C C . PHE A 1 340 ? 5.34 -20.484 -2.727 1 98.88 340 PHE A C 1
ATOM 2546 O O . PHE A 1 340 ? 4.645 -21.219 -2.023 1 98.88 340 PHE A O 1
ATOM 2553 N N . CYS A 1 341 ? 5.219 -19.172 -2.68 1 98.94 341 CYS A N 1
ATOM 2554 C CA . CYS A 1 341 ? 4.254 -18.562 -1.776 1 98.94 341 CYS A CA 1
ATOM 2555 C C . CYS A 1 341 ? 2.83 -18.766 -2.281 1 98.94 341 CYS A C 1
ATOM 2557 O O . CYS A 1 341 ? 1.893 -18.844 -1.486 1 98.94 341 CYS A O 1
ATOM 2559 N N . GLY A 1 342 ? 2.646 -18.844 -3.619 1 98.94 342 GLY A N 1
ATOM 2560 C CA . GLY A 1 342 ? 1.348 -19.234 -4.133 1 98.94 342 GLY A CA 1
ATOM 2561 C C . GLY A 1 342 ? 0.936 -20.625 -3.689 1 98.94 342 GLY A C 1
ATOM 2562 O O . GLY A 1 342 ? -0.22 -20.859 -3.324 1 98.94 342 GLY A O 1
ATOM 2563 N N . ALA A 1 343 ? 1.874 -21.531 -3.756 1 98.88 343 ALA A N 1
ATOM 2564 C CA . ALA A 1 343 ? 1.632 -22.891 -3.273 1 98.88 343 ALA A CA 1
ATOM 2565 C C . ALA A 1 343 ? 1.244 -22.875 -1.797 1 98.88 343 ALA A C 1
ATOM 2567 O O . ALA A 1 343 ? 0.268 -23.516 -1.402 1 98.88 343 ALA A O 1
ATOM 2568 N N . TRP A 1 344 ? 1.989 -22.109 -1.015 1 98.88 344 TRP A N 1
ATOM 2569 C CA . TRP A 1 344 ? 1.649 -21.969 0.397 1 98.88 344 TRP A CA 1
ATOM 2570 C C . TRP A 1 344 ? 0.245 -21.391 0.56 1 98.88 344 TRP A C 1
ATOM 2572 O O . TRP A 1 344 ? -0.505 -21.812 1.443 1 98.88 344 TRP A O 1
ATOM 2582 N N . GLY A 1 345 ? -0.106 -20.453 -0.272 1 98.94 345 GLY A N 1
ATOM 2583 C CA . GLY A 1 345 ? -1.427 -19.859 -0.206 1 98.94 345 GLY A CA 1
ATOM 2584 C C . GLY A 1 345 ? -2.553 -20.859 -0.349 1 98.94 345 GLY A C 1
ATOM 2585 O O . GLY A 1 345 ? -3.543 -20.797 0.383 1 98.94 345 GLY A O 1
ATOM 2586 N N . LEU A 1 346 ? -2.404 -21.797 -1.298 1 98.88 346 LEU A N 1
ATOM 2587 C CA . LEU A 1 346 ? -3.398 -22.844 -1.47 1 98.88 346 LEU A CA 1
ATOM 2588 C C . LEU A 1 346 ? -3.451 -23.75 -0.242 1 98.88 346 LEU A C 1
ATOM 2590 O O . LEU A 1 346 ? -4.535 -24.078 0.241 1 98.88 346 LEU A O 1
ATOM 2594 N N . ILE A 1 347 ? -2.287 -24.109 0.246 1 98.88 347 ILE A N 1
ATOM 2595 C CA . ILE A 1 347 ? -2.217 -24.969 1.415 1 98.88 347 ILE A CA 1
ATOM 2596 C C . ILE A 1 347 ? -2.822 -24.266 2.625 1 98.88 347 ILE A C 1
ATOM 2598 O O . ILE A 1 347 ? -3.615 -24.844 3.365 1 98.88 347 ILE A O 1
ATOM 2602 N N . ALA A 1 348 ? -2.461 -23 2.83 1 98.88 348 ALA A N 1
ATOM 2603 C CA . ALA A 1 348 ? -2.975 -22.203 3.947 1 98.88 348 ALA A CA 1
ATOM 2604 C C . ALA A 1 348 ? -4.496 -22.109 3.895 1 98.88 348 ALA A C 1
ATOM 2606 O O . ALA A 1 348 ? -5.164 -22.156 4.934 1 98.88 348 ALA A O 1
ATOM 2607 N N . THR A 1 349 ? -5.043 -21.969 2.707 1 98.81 349 THR A N 1
ATOM 2608 C CA . THR A 1 349 ? -6.492 -21.938 2.541 1 98.81 349 THR A CA 1
ATOM 2609 C C . THR A 1 349 ? -7.125 -23.234 3.021 1 98.81 349 THR A C 1
ATOM 2611 O O . THR A 1 349 ? -8.156 -23.219 3.703 1 98.81 349 THR A O 1
ATOM 2614 N N . GLY A 1 350 ? -6.5 -24.359 2.699 1 98.75 350 GLY A N 1
ATOM 2615 C CA . GLY A 1 350 ? -6.988 -25.656 3.139 1 98.75 350 GLY A CA 1
ATOM 2616 C C . GLY A 1 350 ? -6.848 -25.875 4.633 1 98.75 350 GLY A C 1
ATOM 2617 O O . GLY A 1 350 ? -7.57 -26.688 5.223 1 98.75 350 GLY A O 1
ATOM 2618 N N . LEU A 1 351 ? -5.996 -25.094 5.273 1 98.75 351 LEU A N 1
ATOM 2619 C CA . LEU A 1 351 ? -5.742 -25.234 6.703 1 98.75 351 LEU A CA 1
ATOM 2620 C C . LEU A 1 351 ? -6.613 -24.266 7.508 1 98.75 351 LEU A C 1
ATOM 2622 O O . LEU A 1 351 ? -7.121 -24.625 8.57 1 98.75 351 LEU A O 1
ATOM 2626 N N . PHE A 1 352 ? -6.906 -23 6.973 1 98.62 352 PHE A N 1
ATOM 2627 C CA . PHE A 1 352 ? -7.34 -21.922 7.855 1 98.62 352 PHE A CA 1
ATOM 2628 C C . PHE A 1 352 ? -8.742 -21.453 7.484 1 98.62 352 PHE A C 1
ATOM 2630 O O . PHE A 1 352 ? -9.328 -20.625 8.188 1 98.62 352 PHE A O 1
ATOM 2637 N N . SER A 1 353 ? -9.336 -21.906 6.375 1 98.44 353 SER A N 1
ATOM 2638 C CA . SER A 1 353 ? -10.633 -21.375 5.953 1 98.44 353 SER A CA 1
ATOM 2639 C C . SER A 1 353 ? -11.703 -21.625 7.008 1 98.44 353 SER A C 1
ATOM 2641 O O . SER A 1 353 ? -11.906 -22.766 7.434 1 98.44 353 SER A O 1
ATOM 2643 N N . SER A 1 354 ? -12.383 -20.578 7.438 1 96.88 354 SER A N 1
ATOM 2644 C CA . SER A 1 354 ? -13.383 -20.672 8.492 1 96.88 354 SER A CA 1
ATOM 2645 C C . SER A 1 354 ? -14.75 -21.047 7.934 1 96.88 354 SER A C 1
ATOM 2647 O O . SER A 1 354 ? -15.062 -20.734 6.781 1 96.88 354 SER A O 1
ATOM 2649 N N . PRO A 1 355 ? -15.562 -21.656 8.781 1 95.94 355 PRO A N 1
ATOM 2650 C CA . PRO A 1 355 ? -16.891 -22.016 8.312 1 95.94 355 PRO A CA 1
ATOM 2651 C C . PRO A 1 355 ? -17.719 -20.812 7.887 1 95.94 355 PRO A C 1
ATOM 2653 O O . PRO A 1 355 ? -18.297 -20.797 6.797 1 95.94 355 PRO A O 1
ATOM 2656 N N . ARG A 1 356 ? -17.734 -19.781 8.641 1 93.75 356 ARG A N 1
ATOM 2657 C CA . ARG A 1 356 ? -18.547 -18.594 8.391 1 93.75 356 ARG A CA 1
ATOM 2658 C C . ARG A 1 356 ? -18.141 -17.906 7.09 1 93.75 356 ARG A C 1
ATOM 2660 O O . ARG A 1 356 ? -18.969 -17.641 6.23 1 93.75 356 ARG A O 1
ATOM 2667 N N . HIS A 1 357 ? -16.906 -17.688 6.945 1 95.06 357 HIS A N 1
ATOM 2668 C CA . HIS A 1 357 ? -16.438 -16.906 5.801 1 95.06 357 HIS A CA 1
ATOM 2669 C C . HIS A 1 357 ? -16.469 -17.734 4.523 1 95.06 357 HIS A C 1
ATOM 2671 O O . HIS A 1 357 ? -16.703 -17.203 3.438 1 95.06 357 HIS A O 1
ATOM 2677 N N . THR A 1 358 ? -16.234 -19.047 4.656 1 96.19 358 THR A N 1
ATOM 2678 C CA . THR A 1 358 ? -16.344 -19.922 3.492 1 96.19 358 THR A CA 1
ATOM 2679 C C . THR A 1 358 ? -17.766 -19.953 2.967 1 96.19 358 THR A C 1
ATOM 2681 O O . THR A 1 358 ? -17.984 -19.891 1.755 1 96.19 358 THR A O 1
ATOM 2684 N N . LEU A 1 359 ? -18.75 -20.031 3.889 1 94.38 359 LEU A N 1
ATOM 2685 C CA . LEU A 1 359 ? -20.156 -20 3.51 1 94.38 359 LEU A CA 1
ATOM 2686 C C . LEU A 1 359 ? -20.5 -18.688 2.803 1 94.38 359 LEU A C 1
ATOM 2688 O O . LEU A 1 359 ? -21.188 -18.703 1.782 1 94.38 359 LEU A O 1
ATOM 2692 N N . GLU A 1 360 ? -20 -17.656 3.326 1 92.81 360 GLU A N 1
ATOM 2693 C CA . GLU A 1 360 ? -20.297 -16.344 2.762 1 92.81 360 GLU A CA 1
ATOM 2694 C C . GLU A 1 360 ? -19.656 -16.172 1.383 1 92.81 360 GLU A C 1
ATOM 2696 O O . GLU A 1 360 ? -20.266 -15.602 0.479 1 92.81 360 GLU A O 1
ATOM 2701 N N . ALA A 1 361 ? -18.469 -16.688 1.184 1 94.12 361 ALA A N 1
ATOM 2702 C CA . ALA A 1 361 ? -17.703 -16.438 -0.035 1 94.12 361 ALA A CA 1
ATOM 2703 C C . ALA A 1 361 ? -18.078 -17.438 -1.127 1 94.12 361 ALA A C 1
ATOM 2705 O O . ALA A 1 361 ? -18.125 -17.094 -2.309 1 94.12 361 ALA A O 1
ATOM 2706 N N . PHE A 1 362 ? -18.406 -18.719 -0.705 1 94.19 362 PHE A N 1
ATOM 2707 C CA . PHE A 1 362 ? -18.547 -19.75 -1.717 1 94.19 362 PHE A CA 1
ATOM 2708 C C . PHE A 1 362 ? -19.922 -20.422 -1.625 1 94.19 362 PHE A C 1
ATOM 2710 O O . PHE A 1 362 ? -20.25 -21.281 -2.447 1 94.19 362 PHE A O 1
ATOM 2717 N N . GLY A 1 363 ? -20.734 -20.109 -0.598 1 91.44 363 GLY A N 1
ATOM 2718 C CA . GLY A 1 363 ? -22.094 -20.562 -0.496 1 91.44 363 GLY A CA 1
ATOM 2719 C C . GLY A 1 363 ? -22.219 -21.922 0.17 1 91.44 363 GLY A C 1
ATOM 2720 O O . GLY A 1 363 ? -23.297 -22.516 0.195 1 91.44 363 GLY A O 1
ATOM 2721 N N . THR A 1 364 ? -21.062 -22.469 0.649 1 90.62 364 THR A N 1
ATOM 2722 C CA . THR A 1 364 ? -21.094 -23.766 1.318 1 90.62 364 THR A CA 1
ATOM 2723 C C . THR A 1 364 ? -20 -23.859 2.373 1 90.62 364 THR A C 1
ATOM 2725 O O . THR A 1 364 ? -18.953 -23.219 2.25 1 90.62 364 THR A O 1
ATOM 2728 N N . ASP A 1 365 ? -20.297 -24.516 3.447 1 89.38 365 ASP A N 1
ATOM 2729 C CA . ASP A 1 365 ? -19.312 -24.828 4.473 1 89.38 365 ASP A CA 1
ATOM 2730 C C . ASP A 1 365 ? -19.219 -26.328 4.711 1 89.38 365 ASP A C 1
ATOM 2732 O O . ASP A 1 365 ? -18.875 -26.766 5.812 1 89.38 365 ASP A O 1
ATOM 2736 N N . ALA A 1 366 ? -19.531 -27.047 3.615 1 91.12 366 ALA A N 1
ATOM 2737 C CA . ALA A 1 366 ? -19.531 -28.5 3.705 1 91.12 366 ALA A CA 1
ATOM 2738 C C . ALA A 1 366 ? -18.188 -29.031 4.18 1 91.12 366 ALA A C 1
ATOM 2740 O O . ALA A 1 366 ? -18.125 -30 4.93 1 91.12 366 ALA A O 1
ATOM 2741 N N . HIS A 1 367 ? -17.156 -28.453 3.664 1 95.5 367 HIS A N 1
ATOM 2742 C CA . HIS A 1 367 ? -15.781 -28.734 4.082 1 95.5 367 HIS A CA 1
ATOM 2743 C C . HIS A 1 367 ? -15.016 -27.438 4.359 1 95.5 367 HIS A C 1
ATOM 2745 O O . HIS A 1 367 ? -15.039 -26.516 3.543 1 95.5 367 HIS A O 1
ATOM 2751 N N . VAL A 1 368 ? -14.383 -27.438 5.516 1 96.88 368 VAL A N 1
ATOM 2752 C CA . VAL A 1 368 ? -13.695 -26.219 5.93 1 96.88 368 VAL A CA 1
ATOM 2753 C C . VAL A 1 368 ? -12.219 -26.516 6.191 1 96.88 368 VAL A C 1
ATOM 2755 O O . VAL A 1 368 ? -11.75 -27.625 5.922 1 96.88 368 VAL A O 1
ATOM 2758 N N . GLY A 1 369 ? -11.461 -25.484 6.605 1 98.19 369 GLY A N 1
ATOM 2759 C CA . GLY A 1 369 ? -10.055 -25.703 6.918 1 98.19 369 GLY A CA 1
ATOM 2760 C C . GLY A 1 369 ? -9.828 -26.797 7.945 1 98.19 369 GLY A C 1
ATOM 2761 O O . GLY A 1 369 ? -10.594 -26.922 8.898 1 98.19 369 GLY A O 1
ATOM 2762 N N . TRP A 1 370 ? -8.781 -27.469 7.766 1 98.19 370 TRP A N 1
ATOM 2763 C CA . TRP A 1 370 ? -8.516 -28.656 8.57 1 98.19 370 TRP A CA 1
ATOM 2764 C C . TRP A 1 370 ? -8.453 -28.312 10.055 1 98.19 370 TRP A C 1
ATOM 2766 O O . TRP A 1 370 ? -8.914 -29.078 10.906 1 98.19 370 TRP A O 1
ATOM 2776 N N . PHE A 1 371 ? -7.938 -27.156 10.445 1 97.38 371 PHE A N 1
ATOM 2777 C CA . PHE A 1 371 ? -7.824 -26.75 11.852 1 97.38 371 PHE A CA 1
ATOM 2778 C C . PHE A 1 371 ? -9.195 -26.531 12.461 1 97.38 371 PHE A C 1
ATOM 2780 O O . PHE A 1 371 ? -9.406 -26.781 13.648 1 97.38 371 PHE A O 1
ATOM 2787 N N . TYR A 1 372 ? -10.094 -26.047 11.711 1 95.94 372 TYR A N 1
ATOM 2788 C CA . TYR A 1 372 ? -11.461 -25.891 12.195 1 95.94 372 TYR A CA 1
ATOM 2789 C C . TYR A 1 372 ? -12.148 -27.25 12.328 1 95.94 372 TYR A C 1
ATOM 2791 O O . TYR A 1 372 ? -12.914 -27.484 13.266 1 95.94 372 TYR A O 1
ATOM 2799 N N . SER A 1 373 ? -11.883 -28.109 11.328 1 96.06 373 SER A N 1
ATOM 2800 C CA . SER A 1 373 ? -12.414 -29.469 11.438 1 96.06 373 SER A CA 1
ATOM 2801 C C . SER A 1 373 ? -11.906 -30.172 12.695 1 96.06 373 SER A C 1
ATOM 2803 O O . SER A 1 373 ? -12.68 -30.828 13.398 1 96.06 373 SER A O 1
ATOM 2805 N N . LEU A 1 374 ? -10.633 -30.016 12.977 1 95.12 374 LEU A N 1
ATOM 2806 C CA . LEU A 1 374 ? -10.047 -30.609 14.172 1 95.12 374 LEU A CA 1
ATOM 2807 C C . LEU A 1 374 ? -10.664 -30.016 15.438 1 95.12 374 LEU A C 1
ATOM 2809 O O . LEU A 1 374 ? -10.875 -30.734 16.422 1 95.12 374 LEU A O 1
ATOM 2813 N N . GLY A 1 375 ? -10.93 -28.734 15.359 1 92.12 375 GLY A N 1
ATOM 2814 C CA . GLY A 1 375 ? -11.562 -28.062 16.484 1 92.12 375 GLY A CA 1
ATOM 2815 C C . GLY A 1 375 ? -12.969 -28.547 16.75 1 92.12 375 GLY A C 1
ATOM 2816 O O . GLY A 1 375 ? -13.469 -28.438 17.875 1 92.12 375 GLY A O 1
ATOM 2817 N N . GLN A 1 376 ? -13.617 -29.141 15.727 1 92.75 376 GLN A N 1
ATOM 2818 C CA . GLN A 1 376 ? -14.961 -29.688 15.859 1 92.75 376 GLN A CA 1
ATOM 2819 C C . GLN A 1 376 ? -14.922 -31.203 16.047 1 92.75 376 GLN A C 1
ATOM 2821 O O . GLN A 1 376 ? -15.906 -31.891 15.773 1 92.75 376 GLN A O 1
ATOM 2826 N N . ASP A 1 377 ? -13.781 -31.75 16.344 1 93.44 377 ASP A N 1
ATOM 2827 C CA . ASP A 1 377 ? -13.539 -33.156 16.625 1 93.44 377 ASP A CA 1
ATOM 2828 C C . ASP A 1 377 ? -13.789 -34.031 15.383 1 93.44 377 ASP A C 1
ATOM 2830 O O . ASP A 1 377 ? -14.383 -35.094 15.477 1 93.44 377 ASP A O 1
ATOM 2834 N N . SER A 1 378 ? -13.547 -33.406 14.258 1 93.94 378 SER A N 1
ATOM 2835 C CA . SER A 1 378 ? -13.625 -34.094 12.984 1 93.94 378 SER A CA 1
ATOM 2836 C C . SER A 1 378 ? -12.258 -34.188 12.305 1 93.94 378 SER A C 1
ATOM 2838 O O . SER A 1 378 ? -11.453 -33.25 12.422 1 93.94 378 SER A O 1
ATOM 2840 N N . LEU A 1 379 ? -12.016 -35.25 11.617 1 94.75 379 LEU A N 1
ATOM 2841 C CA . LEU A 1 379 ? -10.758 -35.438 10.898 1 94.75 379 LEU A CA 1
ATOM 2842 C C . LEU A 1 379 ? -10.938 -35.094 9.422 1 94.75 379 LEU A C 1
ATOM 2844 O O . LEU A 1 379 ? -10.062 -35.406 8.602 1 94.75 379 LEU A O 1
ATOM 2848 N N . ASP A 1 380 ? -12.047 -34.469 9.125 1 96.81 380 ASP A N 1
ATOM 2849 C CA . ASP A 1 380 ? -12.336 -34.094 7.746 1 96.81 380 ASP A CA 1
ATOM 2850 C C . ASP A 1 380 ? -11.234 -33.219 7.164 1 96.81 380 ASP A C 1
ATOM 2852 O O . ASP A 1 380 ? -11.07 -32.062 7.578 1 96.81 380 ASP A O 1
ATOM 2856 N N . ALA A 1 381 ? -10.5 -33.719 6.141 1 97.94 381 ALA A N 1
ATOM 2857 C CA . ALA A 1 381 ? -9.398 -33 5.508 1 97.94 381 ALA A CA 1
ATOM 2858 C C . ALA A 1 381 ? -9.633 -32.844 4.004 1 97.94 381 ALA A C 1
ATOM 2860 O O . ALA A 1 381 ? -8.68 -32.719 3.232 1 97.94 381 ALA A O 1
ATOM 2861 N N . ILE A 1 382 ? -10.844 -32.906 3.609 1 98.12 382 ILE A N 1
ATOM 2862 C CA . ILE A 1 382 ? -11.195 -32.938 2.193 1 98.12 382 ILE A CA 1
ATOM 2863 C C . ILE A 1 382 ? -10.75 -31.625 1.521 1 98.12 382 ILE A C 1
ATOM 2865 O O . ILE A 1 382 ? -10.172 -31.656 0.431 1 98.12 382 ILE A O 1
ATOM 2869 N N . LEU A 1 383 ? -11.047 -30.484 2.186 1 98.44 383 LEU A N 1
ATOM 2870 C CA . LEU A 1 383 ? -10.648 -29.219 1.582 1 98.44 383 LEU A CA 1
ATOM 2871 C C . LEU A 1 383 ? -9.133 -29.156 1.391 1 98.44 383 LEU A C 1
ATOM 2873 O O . LEU A 1 383 ? -8.656 -28.766 0.328 1 98.44 383 LEU A O 1
ATOM 2877 N N . LEU A 1 384 ? -8.391 -29.516 2.412 1 98.62 384 LEU A N 1
ATOM 2878 C CA . LEU A 1 384 ? -6.934 -29.516 2.309 1 98.62 384 LEU A CA 1
ATOM 2879 C C . LEU A 1 384 ? -6.469 -30.438 1.18 1 98.62 384 LEU A C 1
ATOM 2881 O O . LEU A 1 384 ? -5.574 -30.078 0.412 1 98.62 384 LEU A O 1
ATOM 2885 N N . MET A 1 385 ? -7.031 -31.609 1.077 1 98.5 385 MET A N 1
ATOM 2886 C CA . MET A 1 385 ? -6.691 -32.562 0.02 1 98.5 385 MET A CA 1
ATOM 2887 C C . MET A 1 385 ? -6.984 -31.969 -1.355 1 98.5 385 MET A C 1
ATOM 2889 O O . MET A 1 385 ? -6.176 -32.094 -2.277 1 98.5 385 MET A O 1
ATOM 2893 N N . ASN A 1 386 ? -8.172 -31.359 -1.506 1 98.56 386 ASN A N 1
ATOM 2894 C CA . ASN A 1 386 ? -8.523 -30.734 -2.779 1 98.56 386 ASN A CA 1
ATOM 2895 C C . ASN A 1 386 ? -7.547 -29.625 -3.143 1 98.56 386 ASN A C 1
ATOM 2897 O O . ASN A 1 386 ? -7.215 -29.438 -4.316 1 98.56 386 ASN A O 1
ATOM 2901 N N . GLN A 1 387 ? -7.137 -28.828 -2.07 1 98.81 387 GLN A N 1
ATOM 2902 C CA . GLN A 1 387 ? -6.145 -27.781 -2.305 1 98.81 387 GLN A CA 1
ATOM 2903 C C . GLN A 1 387 ? -4.84 -28.375 -2.83 1 98.81 387 GLN A C 1
ATOM 2905 O O . GLN A 1 387 ? -4.23 -27.828 -3.752 1 98.81 387 GLN A O 1
ATOM 2910 N N . LEU A 1 388 ? -4.387 -29.453 -2.281 1 98.69 388 LEU A N 1
ATOM 2911 C CA . LEU A 1 388 ? -3.164 -30.109 -2.715 1 98.69 388 LEU A CA 1
ATOM 2912 C C . LEU A 1 388 ? -3.314 -30.672 -4.129 1 98.69 388 LEU A C 1
ATOM 2914 O O . LEU A 1 388 ? -2.389 -30.578 -4.938 1 98.69 388 LEU A O 1
ATOM 2918 N N . LEU A 1 389 ? -4.445 -31.25 -4.422 1 98.25 389 LEU A N 1
ATOM 2919 C CA . LEU A 1 389 ? -4.707 -31.766 -5.758 1 98.25 389 LEU A CA 1
ATOM 2920 C C . LEU A 1 389 ? -4.703 -30.656 -6.793 1 98.25 389 LEU A C 1
ATOM 2922 O O . LEU A 1 389 ? -4.156 -30.812 -7.887 1 98.25 389 LEU A O 1
ATOM 2926 N N . GLY A 1 390 ? -5.43 -29.547 -6.441 1 98.62 390 GLY A N 1
ATOM 2927 C CA . GLY A 1 390 ? -5.387 -28.391 -7.32 1 98.62 390 GLY A CA 1
ATOM 2928 C C . GLY A 1 390 ? -3.98 -27.891 -7.57 1 98.62 390 GLY A C 1
ATOM 2929 O O . GLY A 1 390 ? -3.627 -27.547 -8.703 1 98.62 390 GLY A O 1
ATOM 2930 N N . LEU A 1 391 ? -3.199 -27.812 -6.504 1 98.81 391 LEU A N 1
ATOM 2931 C CA . LEU A 1 391 ? -1.809 -27.391 -6.609 1 98.81 391 LEU A CA 1
ATOM 2932 C C . LEU A 1 391 ? -1.027 -28.297 -7.547 1 98.81 391 LEU A C 1
ATOM 2934 O O . LEU A 1 391 ? -0.299 -27.828 -8.422 1 98.81 391 LEU A O 1
ATOM 2938 N N . LEU A 1 392 ? -1.159 -29.578 -7.363 1 98.75 392 LEU A N 1
ATOM 2939 C CA . LEU A 1 392 ? -0.46 -30.547 -8.203 1 98.75 392 LEU A CA 1
ATOM 2940 C C . LEU A 1 392 ? -0.897 -30.422 -9.656 1 98.75 392 LEU A C 1
ATOM 2942 O O . LEU A 1 392 ? -0.077 -30.547 -10.57 1 98.75 392 LEU A O 1
ATOM 2946 N N . PHE A 1 393 ? -2.146 -30.234 -9.852 1 98.56 393 PHE A N 1
ATOM 2947 C CA . PHE A 1 393 ? -2.652 -30.062 -11.211 1 98.56 393 PHE A CA 1
ATOM 2948 C C . PHE A 1 393 ? -2.023 -28.844 -11.867 1 98.56 393 PHE A C 1
ATOM 2950 O O . PHE A 1 393 ? -1.533 -28.922 -13 1 98.56 393 PHE A O 1
ATOM 2957 N N . ILE A 1 394 ? -2.059 -27.688 -11.172 1 98.81 394 ILE A N 1
ATOM 2958 C CA . ILE A 1 394 ? -1.536 -26.453 -11.734 1 98.81 394 ILE A CA 1
ATOM 2959 C C . ILE A 1 394 ? -0.045 -26.594 -12.023 1 98.81 394 ILE A C 1
ATOM 2961 O O . ILE A 1 394 ? 0.421 -26.25 -13.109 1 98.81 394 ILE A O 1
ATOM 2965 N N . LEU A 1 395 ? 0.716 -27.141 -11.031 1 98.75 395 LEU A N 1
ATOM 2966 C CA . LEU A 1 395 ? 2.145 -27.375 -11.211 1 98.75 395 LEU A CA 1
ATOM 2967 C C . LEU A 1 395 ? 2.4 -28.281 -12.406 1 98.75 395 LEU A C 1
ATOM 2969 O O . LEU A 1 395 ? 3.221 -27.969 -13.266 1 98.75 395 LEU A O 1
ATOM 2973 N N . GLY A 1 396 ? 1.697 -29.375 -12.406 1 98.69 396 GLY A N 1
ATOM 2974 C CA . GLY A 1 396 ? 1.889 -30.359 -13.461 1 98.69 396 GLY A CA 1
ATOM 2975 C C . GLY A 1 396 ? 1.512 -29.844 -14.836 1 98.69 396 GLY A C 1
ATOM 2976 O O . GLY A 1 396 ? 2.281 -29.984 -15.789 1 98.69 396 GLY A O 1
ATOM 2977 N N . TRP A 1 397 ? 0.305 -29.281 -14.977 1 98.38 397 TRP A N 1
ATOM 2978 C CA . TRP A 1 397 ? -0.187 -28.766 -16.25 1 98.38 397 TRP A CA 1
ATOM 2979 C C . TRP A 1 397 ? 0.769 -27.719 -16.812 1 98.38 397 TRP A C 1
ATOM 2981 O O . TRP A 1 397 ? 1.157 -27.797 -17.984 1 98.38 397 TRP A O 1
ATOM 2991 N N . SER A 1 398 ? 1.193 -26.734 -15.984 1 98.38 398 SER A N 1
ATOM 2992 C CA . SER A 1 398 ? 2.068 -25.656 -16.422 1 98.38 398 SER A CA 1
ATOM 2993 C C . SER A 1 398 ? 3.455 -26.172 -16.781 1 98.38 398 SER A C 1
ATOM 2995 O O . SER A 1 398 ? 4.012 -25.828 -17.828 1 98.38 398 SER A O 1
ATOM 2997 N N . ALA A 1 399 ? 3.99 -27.078 -15.953 1 98.38 399 ALA A N 1
ATOM 2998 C CA . ALA A 1 399 ? 5.336 -27.594 -16.188 1 98.38 399 ALA A CA 1
ATOM 2999 C C . ALA A 1 399 ? 5.379 -28.484 -17.422 1 98.38 399 ALA A C 1
ATOM 3001 O O . ALA A 1 399 ? 6.301 -28.406 -18.234 1 98.38 399 ALA A O 1
ATOM 3002 N N . ILE A 1 400 ? 4.438 -29.344 -17.578 1 98.06 400 ILE A N 1
ATOM 3003 C CA . ILE A 1 400 ? 4.426 -30.328 -18.641 1 98.06 400 ILE A CA 1
ATOM 3004 C C . ILE A 1 400 ? 4.27 -29.625 -19.984 1 98.06 400 ILE A C 1
ATOM 3006 O O . ILE A 1 400 ? 4.867 -30.047 -20.984 1 98.06 400 ILE A O 1
ATOM 3010 N N . LEU A 1 401 ? 3.479 -28.594 -20.016 1 97.56 401 LEU A N 1
ATOM 3011 C CA . LEU A 1 401 ? 3.24 -27.906 -21.297 1 97.56 401 LEU A CA 1
ATOM 3012 C C . LEU A 1 401 ? 4.367 -26.938 -21.609 1 97.56 401 LEU A C 1
ATOM 3014 O O . LEU A 1 401 ? 4.785 -26.812 -22.766 1 97.56 401 LEU A O 1
ATOM 3018 N N . MET A 1 402 ? 4.852 -26.25 -20.578 1 97.44 402 MET A N 1
ATOM 3019 C CA . MET A 1 402 ? 5.82 -25.188 -20.828 1 97.44 402 MET A CA 1
ATOM 3020 C C . MET A 1 402 ? 7.223 -25.75 -21.016 1 97.44 402 MET A C 1
ATOM 3022 O O . MET A 1 402 ? 8.07 -25.125 -21.672 1 97.44 402 MET A O 1
ATOM 3026 N N . SER A 1 403 ? 7.5 -26.984 -20.547 1 97.75 403 SER A N 1
ATOM 3027 C CA . SER A 1 403 ? 8.82 -27.578 -20.688 1 97.75 403 SER A CA 1
ATOM 3028 C C . SER A 1 403 ? 9.141 -27.859 -22.156 1 97.75 403 SER A C 1
ATOM 3030 O O . SER A 1 403 ? 10.156 -27.391 -22.672 1 97.75 403 SER A O 1
ATOM 3032 N N . PRO A 1 404 ? 8.32 -28.656 -22.844 1 97.62 404 PRO A N 1
ATOM 3033 C CA . PRO A 1 404 ? 8.633 -28.844 -24.25 1 97.62 404 PRO A CA 1
ATOM 3034 C C . PRO A 1 404 ? 8.602 -27.531 -25.047 1 97.62 404 PRO A C 1
ATOM 3036 O O . PRO A 1 404 ? 9.344 -27.375 -26.016 1 97.62 404 PRO A O 1
ATOM 3039 N N . PHE A 1 405 ? 7.785 -26.609 -24.641 1 96.31 405 PHE A N 1
ATOM 3040 C CA . PHE A 1 405 ? 7.684 -25.328 -25.328 1 96.31 405 PHE A CA 1
ATOM 3041 C C . PHE A 1 405 ? 9.008 -24.562 -25.266 1 96.31 405 PHE A C 1
ATOM 3043 O O . PHE A 1 405 ? 9.531 -24.141 -26.281 1 96.31 405 PHE A O 1
ATOM 3050 N N . PHE A 1 406 ? 9.547 -24.406 -24.094 1 96.75 406 PHE A N 1
ATOM 3051 C CA . PHE A 1 406 ? 10.805 -23.688 -23.938 1 96.75 406 PHE A CA 1
ATOM 3052 C C . PHE A 1 406 ? 11.969 -24.484 -24.484 1 96.75 406 PHE A C 1
ATOM 3054 O O . PHE A 1 406 ? 12.953 -23.922 -24.969 1 96.75 406 PHE A O 1
ATOM 3061 N N . TRP A 1 407 ? 11.867 -25.812 -24.391 1 96.69 407 TRP A N 1
ATOM 3062 C CA . TRP A 1 407 ? 12.867 -26.656 -25.031 1 96.69 407 TRP A CA 1
ATOM 3063 C C . TRP A 1 407 ? 12.922 -26.391 -26.531 1 96.69 407 TRP A C 1
ATOM 3065 O O . TRP A 1 407 ? 14 -26.297 -27.125 1 96.69 407 TRP A O 1
ATOM 3075 N N . TRP A 1 408 ? 11.781 -26.297 -27.062 1 96.56 408 TRP A N 1
ATOM 3076 C CA . TRP A 1 408 ? 11.695 -26 -28.5 1 96.56 408 TRP A CA 1
ATOM 3077 C C . TRP A 1 408 ? 12.305 -24.641 -28.812 1 96.56 408 TRP A C 1
ATOM 3079 O O . TRP A 1 408 ? 13.062 -24.5 -29.781 1 96.56 408 TRP A O 1
ATOM 3089 N N . LEU A 1 409 ? 12.023 -23.609 -28.062 1 95.56 409 LEU A N 1
ATOM 3090 C CA . LEU A 1 409 ? 12.594 -22.297 -28.266 1 95.56 409 LEU A CA 1
ATOM 3091 C C . LEU A 1 409 ? 14.117 -22.328 -28.141 1 95.56 409 LEU A C 1
ATOM 3093 O O . LEU A 1 409 ? 14.82 -21.672 -28.906 1 95.56 409 LEU A O 1
ATOM 3097 N N . ASN A 1 410 ? 14.57 -23.078 -27.188 1 95.25 410 ASN A N 1
ATOM 3098 C CA . ASN A 1 410 ? 16.016 -23.234 -27 1 95.25 410 ASN A CA 1
ATOM 3099 C C . ASN A 1 410 ? 16.656 -23.953 -28.188 1 95.25 410 ASN A C 1
ATOM 3101 O O . ASN A 1 410 ? 17.75 -23.578 -28.625 1 95.25 410 ASN A O 1
ATOM 3105 N N . TYR A 1 411 ? 15.992 -24.969 -28.609 1 95.44 411 TYR A N 1
ATOM 3106 C CA . TYR A 1 411 ? 16.484 -25.734 -29.75 1 95.44 411 TYR A CA 1
ATOM 3107 C C . TYR A 1 411 ? 16.578 -24.844 -30.984 1 95.44 411 TYR A C 1
ATOM 3109 O O . TYR A 1 411 ? 17.516 -24.984 -31.781 1 95.44 411 TYR A O 1
ATOM 3117 N N . MET A 1 412 ? 15.719 -23.906 -31.172 1 95.06 412 MET A N 1
ATOM 3118 C CA . MET A 1 412 ? 15.68 -23.016 -32.312 1 95.06 412 MET A CA 1
ATOM 3119 C C . MET A 1 412 ? 16.688 -21.875 -32.156 1 95.06 412 MET A C 1
ATOM 3121 O O . MET A 1 412 ? 16.922 -21.109 -33.094 1 95.06 412 MET A O 1
ATOM 3125 N N . GLY A 1 413 ? 17.219 -21.703 -31.016 1 93.62 413 GLY 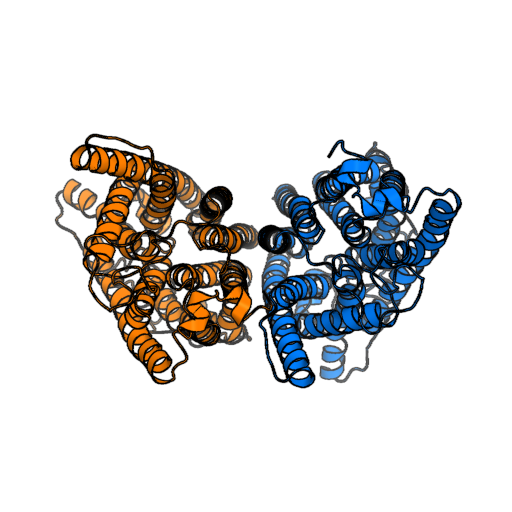A N 1
ATOM 3126 C CA . GLY A 1 413 ? 18.141 -20.625 -30.719 1 93.62 413 GLY A CA 1
ATOM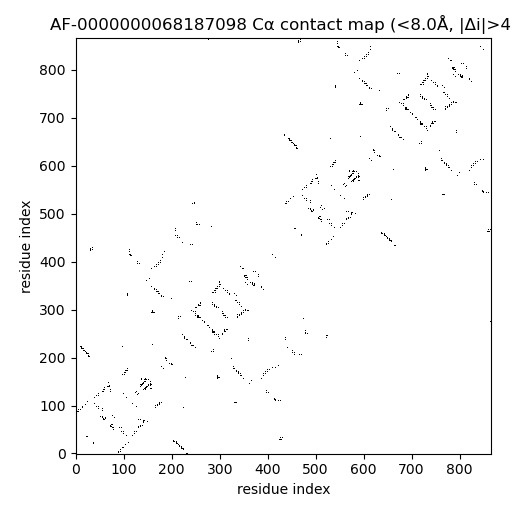 3127 C C . GLY A 1 413 ? 17.453 -19.297 -30.469 1 93.62 413 GLY A C 1
ATOM 3128 O O . GLY A 1 413 ? 18.047 -18.234 -30.641 1 93.62 413 GLY A O 1
ATOM 3129 N N . TRP A 1 414 ? 16.172 -19.391 -30.031 1 93.62 414 TRP A N 1
ATOM 3130 C CA . TRP A 1 414 ? 15.359 -18.188 -29.891 1 93.62 414 TRP A CA 1
ATOM 3131 C C . TRP A 1 414 ? 15.227 -17.797 -28.422 1 93.62 414 TRP A C 1
ATOM 3133 O O . TRP A 1 414 ? 14.703 -16.719 -28.109 1 93.62 414 TRP A O 1
ATOM 3143 N N . LEU A 1 415 ? 15.805 -18.562 -27.562 1 94.69 415 LEU A N 1
ATOM 3144 C CA . LEU A 1 415 ? 15.539 -18.359 -26.141 1 94.69 415 LEU A CA 1
ATOM 3145 C C . LEU A 1 415 ? 16.547 -17.391 -25.531 1 94.69 415 LEU A C 1
ATOM 3147 O O . LEU A 1 415 ? 16.188 -16.297 -25.094 1 94.69 415 LEU A O 1
ATOM 3151 N N . ARG A 1 416 ? 17.844 -17.688 -25.625 1 94.69 416 ARG A N 1
ATOM 3152 C CA . ARG A 1 416 ? 18.891 -16.906 -24.969 1 94.69 416 ARG A CA 1
ATOM 3153 C C . ARG A 1 416 ? 19.594 -15.984 -25.953 1 94.69 416 ARG A C 1
ATOM 3155 O O . ARG A 1 416 ? 19.844 -16.375 -27.094 1 94.69 416 ARG A O 1
ATOM 3162 N N . ALA A 1 417 ? 19.875 -14.836 -25.469 1 91.88 417 ALA A N 1
ATOM 3163 C CA . ALA A 1 417 ? 20.672 -13.898 -26.25 1 91.88 417 ALA A CA 1
ATOM 3164 C C . ALA A 1 417 ? 22.109 -14.367 -26.375 1 91.88 417 ALA A C 1
ATOM 3166 O O . ALA A 1 417 ? 22.609 -15.109 -25.516 1 91.88 417 ALA A O 1
ATOM 3167 N N . ASP A 1 418 ? 22.734 -13.828 -27.406 1 90.38 418 ASP A N 1
ATOM 3168 C CA . ASP A 1 418 ? 24.156 -14.148 -27.594 1 90.38 418 ASP A CA 1
ATOM 3169 C C . ASP A 1 418 ? 25 -13.594 -26.438 1 90.38 418 ASP A C 1
ATOM 3171 O O . ASP A 1 418 ? 24.641 -12.57 -25.844 1 90.38 418 ASP A O 1
ATOM 3175 N N . SER A 1 419 ? 26.125 -14.234 -26.266 1 87.19 419 SER A N 1
ATOM 3176 C CA . SER A 1 419 ? 27 -13.875 -25.156 1 87.19 419 SER A CA 1
ATOM 3177 C C . SER A 1 419 ? 27.438 -12.422 -25.234 1 87.19 419 SER A C 1
ATOM 3179 O O . SER A 1 419 ? 27.516 -11.727 -24.219 1 87.19 419 SER A O 1
ATOM 3181 N N . LEU A 1 420 ? 27.719 -11.992 -26.375 1 83.38 420 LEU A N 1
ATOM 3182 C CA . LEU A 1 420 ? 28.172 -10.609 -26.562 1 83.38 420 LEU A CA 1
ATOM 3183 C C . LEU A 1 420 ? 27.031 -9.633 -26.297 1 83.38 420 LEU A C 1
ATOM 3185 O O . LEU A 1 420 ? 27.234 -8.57 -25.719 1 83.38 420 LEU A O 1
ATOM 3189 N N . GLU A 1 421 ? 25.891 -10.008 -26.703 1 84.69 421 GLU A N 1
ATOM 3190 C CA . GLU A 1 421 ? 24.703 -9.18 -26.469 1 84.69 421 GLU A CA 1
ATOM 3191 C C . GLU A 1 421 ? 24.422 -9.07 -24.969 1 84.69 421 GLU A C 1
ATOM 3193 O O . GLU A 1 421 ? 24.062 -7.992 -24.484 1 84.69 421 GLU A O 1
ATOM 3198 N N . GLU A 1 422 ? 24.531 -10.141 -24.344 1 87.94 422 GLU A N 1
ATOM 3199 C CA . GLU A 1 422 ? 24.312 -10.156 -22.891 1 87.94 422 GLU A CA 1
ATOM 3200 C C . GLU A 1 422 ? 25.344 -9.281 -22.172 1 87.94 422 GLU A C 1
ATOM 3202 O O . GLU A 1 422 ? 25.016 -8.586 -21.219 1 87.94 422 GLU A O 1
ATOM 3207 N N . LEU A 1 423 ? 26.562 -9.297 -22.609 1 82.81 423 LEU A N 1
ATOM 3208 C CA . LEU A 1 423 ? 27.656 -8.555 -21.984 1 82.81 423 LEU A CA 1
ATOM 3209 C C . LEU A 1 423 ? 27.469 -7.055 -22.188 1 82.81 423 LEU A C 1
ATOM 3211 O O . LEU A 1 423 ? 27.688 -6.273 -21.25 1 82.81 423 LEU A O 1
ATOM 3215 N N . VAL A 1 424 ? 27.062 -6.672 -23.328 1 85.5 424 VAL A N 1
ATOM 3216 C CA . VAL A 1 424 ? 26.953 -5.25 -23.641 1 85.5 424 VAL A CA 1
ATOM 3217 C C . VAL A 1 424 ? 25.641 -4.707 -23.094 1 85.5 424 VAL A C 1
ATOM 3219 O O . VAL A 1 424 ? 25.516 -3.506 -22.828 1 85.5 424 VAL A O 1
ATOM 3222 N N . GLY A 1 425 ? 24.75 -5.609 -22.984 1 88.69 425 GLY A N 1
ATOM 3223 C CA . GLY A 1 425 ? 23.406 -5.215 -22.562 1 88.69 425 GLY A CA 1
ATOM 3224 C C . GLY A 1 425 ? 22.391 -5.273 -23.672 1 88.69 425 GLY A C 1
ATOM 3225 O O . GLY A 1 425 ? 22.688 -4.938 -24.812 1 88.69 425 GLY A O 1
ATOM 3226 N N . LEU A 1 426 ? 21.25 -5.59 -23.328 1 86.12 426 LEU A N 1
ATOM 3227 C CA . LEU A 1 426 ? 20.219 -5.828 -24.328 1 86.12 426 LEU A CA 1
ATOM 3228 C C . LEU A 1 426 ? 19.656 -4.512 -24.859 1 86.12 426 LEU A C 1
ATOM 3230 O O . LEU A 1 426 ? 19.047 -4.477 -25.938 1 86.12 426 LEU A O 1
ATOM 3234 N N . ASP A 1 427 ? 19.812 -3.416 -24.094 1 87.5 427 ASP A N 1
ATOM 3235 C CA . ASP A 1 427 ? 19.375 -2.113 -24.594 1 87.5 427 ASP A CA 1
ATOM 3236 C C . ASP A 1 427 ? 20.172 -1.704 -25.828 1 87.5 427 ASP A C 1
ATOM 3238 O O . ASP A 1 427 ? 19.609 -1.229 -26.812 1 87.5 427 ASP A O 1
ATOM 3242 N N . GLN A 1 428 ? 21.422 -1.949 -25.703 1 80.75 428 GLN A N 1
ATOM 3243 C CA . GLN A 1 428 ? 22.281 -1.641 -26.844 1 80.75 428 GLN A CA 1
ATOM 3244 C C . GLN A 1 428 ? 22.062 -2.633 -27.984 1 80.75 428 GLN A C 1
ATOM 3246 O O . GLN A 1 428 ? 22.078 -2.248 -29.156 1 80.75 428 GLN A O 1
ATOM 3251 N N . ALA A 1 429 ? 21.875 -3.818 -27.641 1 80.06 429 ALA A N 1
ATOM 3252 C CA . ALA A 1 429 ? 21.766 -4.883 -28.641 1 80.06 429 ALA A CA 1
ATOM 3253 C C . ALA A 1 429 ? 20.484 -4.77 -29.438 1 80.06 429 ALA A C 1
ATOM 3255 O O . ALA A 1 429 ? 20.469 -5.035 -30.641 1 80.06 429 ALA A O 1
ATOM 3256 N N . TYR A 1 430 ? 19.406 -4.379 -28.766 1 82.56 430 TYR A N 1
ATOM 3257 C CA . TYR A 1 430 ? 18.125 -4.523 -29.438 1 82.56 430 TYR A CA 1
ATOM 3258 C C . TYR A 1 430 ? 17.406 -3.186 -29.531 1 82.56 430 TYR A C 1
ATOM 3260 O O . TYR A 1 430 ? 16.438 -3.045 -30.281 1 82.56 430 TYR A O 1
ATOM 3268 N N . HIS A 1 431 ? 17.828 -2.119 -28.781 1 84.75 431 HIS A N 1
ATOM 3269 C CA . HIS A 1 431 ? 16.984 -0.937 -28.656 1 84.75 431 HIS A CA 1
ATOM 3270 C C . HIS A 1 431 ? 17.766 0.338 -28.938 1 84.75 431 HIS A C 1
ATOM 3272 O O . HIS A 1 431 ? 17.359 1.426 -28.516 1 84.75 431 HIS A O 1
ATOM 3278 N N . GLY A 1 432 ? 18.875 0.285 -29.531 1 79.5 432 GLY A N 1
ATOM 3279 C CA . GLY A 1 432 ? 19.641 1.443 -29.953 1 79.5 432 GLY A CA 1
ATOM 3280 C C . GLY A 1 432 ? 20.359 2.141 -28.812 1 79.5 432 GLY A C 1
ATOM 3281 O O . GLY A 1 432 ? 20.719 3.316 -28.922 1 79.5 432 GLY A O 1
ATOM 3282 N N . GLY A 1 433 ? 20.5 1.659 -27.594 1 80.75 433 GLY A N 1
ATOM 3283 C CA . GLY A 1 433 ? 21.25 2.188 -26.453 1 80.75 433 GLY A CA 1
ATOM 3284 C C . GLY A 1 433 ? 20.391 2.998 -25.5 1 80.75 433 GLY A C 1
ATOM 3285 O O . GLY A 1 433 ? 19.312 3.465 -25.875 1 80.75 433 GLY A O 1
ATOM 3286 N N . LEU B 1 1 ? -22.734 -1.614 -1.624 1 82.44 1 LEU B N 1
ATOM 3287 C CA . LEU B 1 1 ? -22.281 -0.344 -2.18 1 82.44 1 LEU B CA 1
ATOM 3288 C C . LEU B 1 1 ? -21.406 0.412 -1.179 1 82.44 1 LEU B C 1
ATOM 3290 O O . LEU B 1 1 ? -20.297 0.822 -1.502 1 82.44 1 LEU B O 1
ATOM 3294 N N . ASN B 1 2 ? -21.797 0.497 0.086 1 88.88 2 ASN B N 1
ATOM 3295 C CA . ASN B 1 2 ? -21.047 1.234 1.094 1 88.88 2 ASN B CA 1
ATOM 3296 C C . ASN B 1 2 ? -19.688 0.599 1.353 1 88.88 2 ASN B C 1
ATOM 3298 O O . ASN B 1 2 ? -18.688 1.303 1.487 1 88.88 2 ASN B O 1
ATOM 3302 N N . ASN B 1 3 ? -19.703 -0.74 1.379 1 91.75 3 ASN B N 1
ATOM 3303 C CA . ASN B 1 3 ? -18.438 -1.423 1.601 1 91.75 3 ASN B CA 1
ATOM 3304 C C . ASN B 1 3 ? -17.438 -1.137 0.479 1 91.75 3 ASN B C 1
ATOM 3306 O O . ASN B 1 3 ? -16.281 -0.813 0.74 1 91.75 3 ASN B O 1
ATOM 3310 N N . TRP B 1 4 ? -17.906 -1.216 -0.708 1 90.88 4 TRP B N 1
ATOM 3311 C CA . TRP B 1 4 ? -17.016 -1.001 -1.843 1 90.88 4 TRP B CA 1
ATOM 3312 C C . TRP B 1 4 ? -16.547 0.449 -1.904 1 90.88 4 TRP B C 1
ATOM 3314 O O . TRP B 1 4 ? -15.398 0.725 -2.258 1 90.88 4 TRP B O 1
ATOM 3324 N N . PHE B 1 5 ? -17.469 1.361 -1.568 1 92.19 5 PHE B N 1
ATOM 3325 C CA . PHE B 1 5 ? -17.125 2.775 -1.492 1 92.19 5 PHE B CA 1
ATOM 3326 C C . PHE B 1 5 ? -15.945 2.994 -0.555 1 92.19 5 PHE B C 1
ATOM 3328 O O . PHE B 1 5 ? -14.969 3.645 -0.924 1 92.19 5 PHE B O 1
ATOM 3335 N N . LEU B 1 6 ? -15.93 2.348 0.583 1 95.19 6 LEU B N 1
ATOM 3336 C CA . LEU B 1 6 ? -14.875 2.529 1.579 1 95.19 6 LEU B CA 1
ATOM 3337 C C . LEU B 1 6 ? -13.609 1.786 1.174 1 95.19 6 LEU B C 1
ATOM 3339 O O . LEU B 1 6 ? -12.5 2.24 1.464 1 95.19 6 LEU B O 1
ATOM 3343 N N . ILE B 1 7 ? -13.766 0.678 0.467 1 95.5 7 ILE B N 1
ATOM 3344 C CA . ILE B 1 7 ? -12.602 -0.075 0.017 1 95.5 7 ILE B CA 1
ATOM 3345 C C . ILE B 1 7 ? -11.812 0.752 -0.996 1 95.5 7 ILE B C 1
ATOM 3347 O O . ILE B 1 7 ? -10.594 0.902 -0.87 1 95.5 7 ILE B O 1
ATOM 3351 N N . ILE B 1 8 ? -12.484 1.353 -1.952 1 95.5 8 ILE B N 1
ATOM 3352 C CA . ILE B 1 8 ? -11.789 2.123 -2.979 1 95.5 8 ILE B CA 1
ATOM 3353 C C . ILE B 1 8 ? -11.211 3.393 -2.365 1 95.5 8 ILE B C 1
ATOM 3355 O O . ILE B 1 8 ? -10.07 3.764 -2.662 1 95.5 8 ILE B O 1
ATOM 3359 N N . ALA B 1 9 ? -12 4.055 -1.558 1 97.25 9 ALA B N 1
ATOM 3360 C CA . ALA B 1 9 ? -11.484 5.238 -0.877 1 97.25 9 ALA B CA 1
ATOM 3361 C C . ALA B 1 9 ? -10.258 4.902 -0.033 1 97.25 9 ALA B C 1
ATOM 3363 O O . ALA B 1 9 ? -9.242 5.598 -0.096 1 97.25 9 ALA B O 1
ATOM 3364 N N . GLY B 1 10 ? -10.383 3.816 0.743 1 98.06 10 GLY B N 1
ATOM 3365 C CA . GLY B 1 10 ? -9.266 3.385 1.566 1 98.06 10 GLY B CA 1
ATOM 3366 C C . GLY B 1 10 ? -8.039 2.998 0.755 1 98.06 10 GLY B C 1
ATOM 3367 O O . GLY B 1 10 ? -6.91 3.273 1.161 1 98.06 10 GLY B O 1
ATOM 3368 N N . ALA B 1 11 ? -8.219 2.365 -0.375 1 98.06 11 ALA B N 1
ATOM 3369 C CA . ALA B 1 11 ? -7.117 2.002 -1.257 1 98.06 11 ALA B CA 1
ATOM 3370 C C . ALA B 1 11 ? -6.387 3.244 -1.761 1 98.06 11 ALA B C 1
ATOM 3372 O O . ALA B 1 11 ? -5.156 3.258 -1.847 1 98.06 11 ALA B O 1
ATOM 3373 N N . LEU B 1 12 ? -7.133 4.25 -2.119 1 97.62 12 LEU B N 1
ATOM 3374 C CA . LEU B 1 12 ? -6.535 5.5 -2.57 1 97.62 12 LEU B CA 1
ATOM 3375 C C . LEU B 1 12 ? -5.738 6.156 -1.448 1 97.62 12 LEU B C 1
ATOM 3377 O O . LEU B 1 12 ? -4.641 6.672 -1.679 1 97.62 12 LEU B O 1
ATOM 3381 N N . VAL B 1 13 ? -6.297 6.141 -0.245 1 98.19 13 VAL B N 1
ATOM 3382 C CA . VAL B 1 13 ? -5.57 6.684 0.896 1 98.19 13 VAL B CA 1
ATOM 3383 C C . VAL B 1 13 ? -4.293 5.875 1.13 1 98.19 13 VAL B C 1
ATOM 3385 O O . VAL B 1 13 ? -3.223 6.445 1.353 1 98.19 13 VAL B O 1
ATOM 3388 N N . PHE B 1 14 ? -4.387 4.551 1.045 1 98 14 PHE B N 1
ATOM 3389 C CA . PHE B 1 14 ? -3.207 3.709 1.213 1 98 14 PHE B CA 1
ATOM 3390 C C . PHE B 1 14 ? -2.145 4.055 0.178 1 98 14 PHE B C 1
ATOM 3392 O O . PHE B 1 14 ? -0.948 4.031 0.478 1 98 14 PHE B O 1
ATOM 3399 N N . PHE B 1 15 ? -2.541 4.328 -1.029 1 97.62 15 PHE B N 1
ATOM 3400 C CA . PHE B 1 15 ? -1.602 4.617 -2.107 1 97.62 15 PHE B CA 1
ATOM 3401 C C . PHE B 1 15 ? -0.788 5.867 -1.795 1 97.62 15 PHE B C 1
ATOM 3403 O O . PHE B 1 15 ? 0.304 6.055 -2.336 1 97.62 15 PHE B O 1
ATOM 3410 N N . MET B 1 16 ? -1.292 6.734 -0.934 1 97.31 16 MET B N 1
ATOM 3411 C CA . MET B 1 16 ? -0.549 7.91 -0.489 1 97.31 16 MET B CA 1
ATOM 3412 C C . MET B 1 16 ? 0.762 7.504 0.176 1 97.31 16 MET B C 1
ATOM 3414 O O . MET B 1 16 ? 1.72 8.281 0.193 1 97.31 16 MET B O 1
ATOM 3418 N N . GLN B 1 17 ? 0.829 6.266 0.713 1 96.38 17 GLN B N 1
ATOM 3419 C CA . GLN B 1 17 ? 2.084 5.781 1.275 1 96.38 17 GLN B CA 1
ATOM 3420 C C . GLN B 1 17 ? 3.199 5.809 0.234 1 96.38 17 GLN B C 1
ATOM 3422 O O . GLN B 1 17 ? 4.352 6.117 0.556 1 96.38 17 GLN B O 1
ATOM 3427 N N . SER B 1 18 ? 2.816 5.484 -0.977 1 96.06 18 SER B N 1
ATOM 3428 C CA . SER B 1 18 ? 3.781 5.574 -2.068 1 96.06 18 SER B CA 1
ATOM 3429 C C . SER B 1 18 ? 4.188 7.023 -2.33 1 96.06 18 SER B C 1
ATOM 3431 O O . SER B 1 18 ? 5.34 7.297 -2.664 1 96.06 18 SER B O 1
ATOM 3433 N N . GLY B 1 19 ? 3.244 7.895 -2.23 1 96.94 19 GLY B N 1
ATOM 3434 C CA . GLY B 1 19 ? 3.541 9.312 -2.4 1 96.94 19 GLY B CA 1
ATOM 3435 C C . GLY B 1 19 ? 4.516 9.844 -1.367 1 96.94 19 GLY B C 1
ATOM 3436 O O . GLY B 1 19 ? 5.469 10.547 -1.711 1 96.94 19 GLY B O 1
ATOM 3437 N N . PHE B 1 20 ? 4.305 9.453 -0.129 1 96.44 20 PHE B N 1
ATOM 3438 C CA . PHE B 1 20 ? 5.215 9.852 0.94 1 96.44 20 PHE B CA 1
ATOM 3439 C C . PHE B 1 20 ? 6.617 9.305 0.688 1 96.44 20 PHE B C 1
ATOM 3441 O O . PHE B 1 20 ? 7.605 10.023 0.86 1 96.44 20 PHE B O 1
ATOM 3448 N N . ALA B 1 21 ? 6.664 8.07 0.294 1 95.5 21 ALA B N 1
ATOM 3449 C CA . ALA B 1 21 ? 7.957 7.43 0.055 1 95.5 21 ALA B CA 1
ATOM 3450 C C . ALA B 1 21 ? 8.727 8.148 -1.046 1 95.5 21 ALA B C 1
ATOM 3452 O O . ALA B 1 21 ? 9.914 8.453 -0.887 1 95.5 21 ALA B O 1
ATOM 3453 N N . MET B 1 22 ? 8.07 8.469 -2.16 1 96.19 22 MET B N 1
ATOM 3454 C CA . MET B 1 22 ? 8.727 9.125 -3.289 1 96.19 22 MET B CA 1
ATOM 3455 C C . MET B 1 22 ? 9.109 10.562 -2.943 1 96.19 22 MET B C 1
ATOM 3457 O O . MET B 1 22 ? 10.211 11.008 -3.26 1 96.19 22 MET B O 1
ATOM 3461 N N . LEU B 1 23 ? 8.211 11.258 -2.275 1 95.56 23 LEU B N 1
ATOM 3462 C CA . LEU B 1 23 ? 8.469 12.648 -1.899 1 95.56 23 LEU B CA 1
ATOM 3463 C C . LEU B 1 23 ? 9.656 12.742 -0.954 1 95.56 23 LEU B C 1
ATOM 3465 O O . LEU B 1 23 ? 10.578 13.531 -1.183 1 95.56 23 LEU B O 1
ATOM 3469 N N . CYS B 1 24 ? 9.695 11.938 0.074 1 94.44 24 CYS B N 1
ATOM 3470 C CA . CYS B 1 24 ? 10.773 11.953 1.055 1 94.44 24 CYS B CA 1
ATOM 3471 C C . CYS B 1 24 ? 12.094 11.516 0.425 1 94.44 24 CYS B C 1
ATOM 3473 O O . CYS B 1 24 ? 13.141 12.117 0.676 1 94.44 24 CYS B O 1
ATOM 3475 N N . ALA B 1 25 ? 11.992 10.477 -0.378 1 93.88 25 ALA B N 1
ATOM 3476 C CA . ALA B 1 25 ? 13.195 10.016 -1.059 1 93.88 25 ALA B CA 1
ATOM 3477 C C . ALA B 1 25 ? 13.781 11.109 -1.946 1 93.88 25 ALA B C 1
ATOM 3479 O O . ALA B 1 25 ? 15 11.273 -2.02 1 93.88 25 ALA B O 1
ATOM 3480 N N . GLY B 1 26 ? 12.945 11.836 -2.615 1 94.38 26 GLY B N 1
ATOM 3481 C CA . GLY B 1 26 ? 13.414 12.906 -3.484 1 94.38 26 GLY B CA 1
ATOM 3482 C C . GLY B 1 26 ? 14.008 14.07 -2.725 1 94.38 26 GLY B C 1
ATOM 3483 O O . GLY B 1 26 ? 14.859 14.789 -3.25 1 94.38 26 GLY B O 1
ATOM 3484 N N . CYS B 1 27 ? 13.641 14.242 -1.503 1 94.25 27 CYS B N 1
ATOM 3485 C CA . CYS B 1 27 ? 14.016 15.414 -0.716 1 94.25 27 CYS B CA 1
ATOM 3486 C C . CYS B 1 27 ? 15.32 15.172 0.03 1 94.25 27 CYS B C 1
ATOM 3488 O O . CYS B 1 27 ? 15.922 16.109 0.565 1 94.25 27 CYS B O 1
ATOM 3490 N N . VAL B 1 28 ? 15.812 13.938 0.093 1 93 28 VAL B N 1
ATOM 3491 C CA . VAL B 1 28 ? 17.016 13.648 0.865 1 93 28 VAL B CA 1
ATOM 3492 C C . VAL B 1 28 ? 18.203 13.438 -0.079 1 93 28 VAL B C 1
ATOM 3494 O O . VAL B 1 28 ? 18.016 13.266 -1.285 1 93 28 VAL B O 1
ATOM 3497 N N . ARG B 1 29 ? 19.422 13.5 0.539 1 92.69 29 ARG B N 1
ATOM 3498 C CA . ARG B 1 29 ? 20.641 13.203 -0.213 1 92.69 29 ARG B CA 1
ATOM 3499 C C . ARG B 1 29 ? 20.688 11.727 -0.604 1 92.69 29 ARG B C 1
ATOM 3501 O O . ARG B 1 29 ? 20.188 10.867 0.123 1 92.69 29 ARG B O 1
ATOM 3508 N N . LYS B 1 30 ? 21.266 11.383 -1.675 1 90.31 30 LYS B N 1
ATOM 3509 C CA . LYS B 1 30 ? 21.266 10.07 -2.312 1 90.31 30 LYS B CA 1
ATOM 3510 C C . LYS B 1 30 ? 21.703 8.984 -1.333 1 90.31 30 LYS B C 1
ATOM 3512 O O . LYS B 1 30 ? 21.203 7.855 -1.38 1 90.31 30 LYS B O 1
ATOM 3517 N N . LYS B 1 31 ? 22.562 9.258 -0.414 1 91.75 31 LYS B N 1
ATOM 3518 C CA . LYS B 1 31 ? 23.156 8.289 0.502 1 91.75 31 LYS B CA 1
ATOM 3519 C C . LYS B 1 31 ? 22.156 7.887 1.593 1 91.75 31 LYS B C 1
ATOM 3521 O O . LYS B 1 31 ? 22.484 7.086 2.469 1 91.75 31 LYS B O 1
ATOM 3526 N N . ASN B 1 32 ? 20.891 8.414 1.568 1 92.94 32 ASN B N 1
ATOM 3527 C CA . ASN B 1 32 ? 19.906 8.148 2.615 1 92.94 32 ASN B CA 1
ATOM 3528 C C . ASN B 1 32 ? 18.594 7.641 2.037 1 92.94 32 ASN B C 1
ATOM 3530 O O . ASN B 1 32 ? 17.594 7.535 2.752 1 92.94 32 ASN B O 1
ATOM 3534 N N . VAL B 1 33 ? 18.531 7.309 0.787 1 92 33 VAL B N 1
ATOM 3535 C CA . VAL B 1 33 ? 17.312 7 0.059 1 92 33 VAL B CA 1
ATOM 3536 C C . VAL B 1 33 ? 16.734 5.676 0.555 1 92 33 VAL B C 1
ATOM 3538 O O . VAL B 1 33 ? 15.555 5.59 0.897 1 92 33 VAL B O 1
ATOM 3541 N N . GLN B 1 34 ? 17.547 4.668 0.691 1 92.62 34 GLN B N 1
ATOM 3542 C CA . GLN B 1 34 ? 17.078 3.346 1.111 1 92.62 34 GLN B CA 1
ATOM 3543 C C . GLN B 1 34 ? 16.516 3.389 2.525 1 92.62 34 GLN B C 1
ATOM 3545 O O . GLN B 1 34 ? 15.469 2.787 2.797 1 92.62 34 GLN B O 1
ATOM 3550 N N . ASN B 1 35 ? 17.188 4.074 3.33 1 92.38 35 ASN B N 1
ATOM 3551 C CA . ASN B 1 35 ? 16.734 4.211 4.711 1 92.38 35 ASN B CA 1
ATOM 3552 C C . ASN B 1 35 ? 15.367 4.887 4.793 1 92.38 35 ASN B C 1
ATOM 3554 O O . ASN B 1 35 ? 14.484 4.43 5.523 1 92.38 35 ASN B O 1
ATOM 3558 N N . THR B 1 36 ? 15.234 5.934 4.066 1 91.44 36 THR B N 1
ATOM 3559 C CA . THR B 1 36 ? 13.992 6.699 4.047 1 91.44 36 THR B CA 1
ATOM 3560 C C . THR B 1 36 ? 12.852 5.855 3.496 1 91.44 36 THR B C 1
ATOM 3562 O O . THR B 1 36 ? 11.742 5.859 4.047 1 91.44 36 THR B O 1
ATOM 3565 N N . MET B 1 37 ? 13.109 5.105 2.516 1 93 37 MET B N 1
ATOM 3566 C CA . MET B 1 37 ? 12.078 4.293 1.874 1 93 37 MET B CA 1
ATOM 3567 C C . MET B 1 37 ? 11.664 3.137 2.775 1 93 37 MET B C 1
ATOM 3569 O O . MET B 1 37 ? 10.477 2.818 2.875 1 93 37 MET B O 1
ATOM 3573 N N . LEU B 1 38 ? 12.594 2.514 3.357 1 93.38 38 LEU B N 1
ATOM 3574 C CA . LEU B 1 38 ? 12.281 1.409 4.258 1 93.38 38 LEU B CA 1
ATOM 3575 C C . LEU B 1 38 ? 11.398 1.882 5.41 1 93.38 38 LEU B C 1
ATOM 3577 O O . LEU B 1 38 ? 10.453 1.191 5.797 1 93.38 38 LEU B O 1
ATOM 3581 N N . LYS B 1 39 ? 11.711 3.029 5.926 1 91.56 39 LYS B N 1
ATOM 3582 C CA . LYS B 1 39 ? 10.898 3.596 7 1 91.56 39 LYS B CA 1
ATOM 3583 C C . LYS B 1 39 ? 9.453 3.775 6.555 1 91.56 39 LYS B C 1
ATOM 3585 O O . LYS B 1 39 ? 8.523 3.426 7.289 1 91.56 39 LYS B O 1
ATOM 3590 N N . ASN B 1 40 ? 9.281 4.203 5.395 1 92.62 40 ASN B N 1
ATOM 3591 C CA . ASN B 1 40 ? 7.93 4.398 4.875 1 92.62 40 ASN B CA 1
ATOM 3592 C C . ASN B 1 40 ? 7.188 3.074 4.719 1 92.62 40 ASN B C 1
ATOM 3594 O O . ASN B 1 40 ? 6.008 2.973 5.059 1 92.62 40 ASN B O 1
ATOM 3598 N N . LEU B 1 41 ? 7.848 2.086 4.199 1 93.69 41 LEU B N 1
ATOM 3599 C CA . LEU B 1 41 ? 7.25 0.763 4.062 1 93.69 41 LEU B CA 1
ATOM 3600 C C . LEU B 1 41 ? 6.867 0.198 5.426 1 93.69 41 LEU B C 1
ATOM 3602 O O . LEU B 1 41 ? 5.777 -0.355 5.59 1 93.69 41 LEU B O 1
ATOM 3606 N N . LEU B 1 42 ? 7.715 0.371 6.328 1 92.25 42 LEU B N 1
ATOM 3607 C CA . LEU B 1 42 ? 7.477 -0.177 7.66 1 92.25 42 LEU B CA 1
ATOM 3608 C C . LEU B 1 42 ? 6.363 0.584 8.367 1 92.25 42 LEU B C 1
ATOM 3610 O O . LEU B 1 42 ? 5.664 0.022 9.219 1 92.25 42 LEU B O 1
ATOM 3614 N N . ASP B 1 43 ? 6.211 1.836 8 1 92.44 43 ASP B N 1
ATOM 3615 C CA . ASP B 1 43 ? 5.074 2.582 8.531 1 92.44 43 ASP B CA 1
ATOM 3616 C C . ASP B 1 43 ? 3.754 1.946 8.109 1 92.44 43 ASP B C 1
ATOM 3618 O O . ASP B 1 43 ? 2.828 1.831 8.914 1 92.44 43 ASP B O 1
ATOM 3622 N N . ALA B 1 44 ? 3.699 1.557 6.891 1 93.25 44 ALA B N 1
ATOM 3623 C CA . ALA B 1 44 ? 2.494 0.896 6.398 1 93.25 44 ALA B CA 1
ATOM 3624 C C . ALA B 1 44 ? 2.256 -0.425 7.125 1 93.25 44 ALA B C 1
ATOM 3626 O O . ALA B 1 44 ? 1.129 -0.728 7.523 1 93.25 44 ALA B O 1
ATOM 3627 N N . CYS B 1 45 ? 3.311 -1.156 7.309 1 94.75 45 CYS B N 1
ATOM 3628 C CA . CYS B 1 45 ? 3.217 -2.453 7.973 1 94.75 45 CYS B CA 1
ATOM 3629 C C . CYS B 1 45 ? 2.867 -2.287 9.445 1 94.75 45 CYS B C 1
ATOM 3631 O O . CYS B 1 45 ? 1.984 -2.975 9.961 1 94.75 45 CYS B O 1
ATOM 3633 N N . GLY B 1 46 ? 3.578 -1.377 10.086 1 92.06 46 GLY B N 1
ATOM 3634 C CA . GLY B 1 46 ? 3.307 -1.116 11.492 1 92.06 46 GLY B CA 1
ATOM 3635 C C . GLY B 1 46 ? 1.896 -0.618 11.742 1 92.06 46 GLY B C 1
ATOM 3636 O O . GLY B 1 46 ? 1.269 -0.992 12.734 1 92.06 46 GLY B O 1
ATOM 3637 N N . ALA B 1 47 ? 1.493 0.224 10.875 1 93.62 47 ALA B N 1
ATOM 3638 C CA . ALA B 1 47 ? 0.132 0.737 11.008 1 93.62 47 ALA B CA 1
ATOM 3639 C C . ALA B 1 47 ? -0.894 -0.383 10.859 1 93.62 47 ALA B C 1
ATOM 3641 O O . ALA B 1 47 ? -1.871 -0.443 11.609 1 93.62 47 ALA B O 1
ATOM 3642 N N . ALA B 1 48 ? -0.701 -1.253 9.852 1 95 48 ALA B N 1
ATOM 3643 C CA . ALA B 1 48 ? -1.639 -2.352 9.633 1 95 48 ALA B CA 1
ATOM 3644 C C . ALA B 1 48 ? -1.698 -3.273 10.844 1 95 48 ALA B C 1
ATOM 3646 O O . ALA B 1 48 ? -2.777 -3.539 11.375 1 95 48 ALA B O 1
ATOM 3647 N N . LEU B 1 49 ? -0.621 -3.656 11.344 1 94.69 49 LEU B N 1
ATOM 3648 C CA . LEU B 1 49 ? -0.557 -4.613 12.445 1 94.69 49 LEU B CA 1
ATOM 3649 C C . LEU B 1 49 ? -0.908 -3.941 13.766 1 94.69 49 LEU B C 1
ATOM 3651 O O . LEU B 1 49 ? -1.623 -4.52 14.586 1 94.69 49 LEU B O 1
ATOM 3655 N N . GLY B 1 50 ? -0.404 -2.709 13.977 1 93.69 50 GLY B N 1
ATOM 3656 C CA . GLY B 1 50 ? -0.712 -1.983 15.203 1 93.69 50 GLY B CA 1
ATOM 3657 C C . GLY B 1 50 ? -2.182 -1.636 15.328 1 93.69 50 GLY B C 1
ATOM 3658 O O . GLY B 1 50 ? -2.758 -1.747 16.422 1 93.69 50 GLY B O 1
ATOM 3659 N N . PHE B 1 51 ? -2.701 -1.15 14.211 1 94 51 PHE B N 1
ATOM 3660 C CA . PHE B 1 51 ? -4.117 -0.81 14.227 1 94 51 PHE B CA 1
ATOM 3661 C C . PHE B 1 51 ? -4.973 -2.051 14.453 1 94 51 PHE B C 1
ATOM 3663 O O . PHE B 1 51 ? -6.023 -1.979 15.094 1 94 51 PHE B O 1
ATOM 3670 N N . TYR B 1 52 ? -4.555 -3.23 13.961 1 95.44 52 TYR B N 1
ATOM 3671 C CA . TYR B 1 52 ? -5.254 -4.5 14.133 1 95.44 52 TYR B CA 1
ATOM 3672 C C . TYR B 1 52 ? -5.203 -4.957 15.586 1 95.44 52 TYR B C 1
ATOM 3674 O O . TYR B 1 52 ? -6.227 -5.355 16.156 1 95.44 52 TYR B O 1
ATOM 3682 N N . VAL B 1 53 ? -4.066 -4.824 16.25 1 94.5 53 VAL B N 1
ATOM 3683 C CA . VAL B 1 53 ? -3.863 -5.387 17.578 1 94.5 53 VAL B CA 1
ATOM 3684 C C . VAL B 1 53 ? -4.531 -4.5 18.625 1 94.5 53 VAL B C 1
ATOM 3686 O O . VAL B 1 53 ? -5.262 -4.988 19.484 1 94.5 53 VAL B O 1
ATOM 3689 N N . ILE B 1 54 ? -4.312 -3.123 18.5 1 95.06 54 ILE B N 1
ATOM 3690 C CA . ILE B 1 54 ? -4.742 -2.291 19.609 1 95.06 54 ILE B CA 1
ATOM 3691 C C . ILE B 1 54 ? -5.387 -1.012 19.078 1 95.06 54 ILE B C 1
ATOM 3693 O O . ILE B 1 54 ? -6.301 -0.467 19.703 1 95.06 54 ILE B O 1
ATOM 3697 N N . GLY B 1 55 ? -4.941 -0.443 18 1 96.25 55 GLY B N 1
ATOM 3698 C CA . GLY B 1 55 ? -5.316 0.887 17.547 1 96.25 55 GLY B CA 1
ATOM 3699 C C . GLY B 1 55 ? -6.801 1.027 17.266 1 96.25 55 GLY B C 1
ATOM 3700 O O . GLY B 1 55 ? -7.438 1.979 17.734 1 96.25 55 GLY B O 1
ATOM 3701 N N . TYR B 1 56 ? -7.316 0.063 16.516 1 96.38 56 TYR B N 1
ATOM 3702 C CA . TYR B 1 56 ? -8.734 0.135 16.188 1 96.38 56 TYR B CA 1
ATOM 3703 C C . TYR B 1 56 ? -9.594 0.066 17.438 1 96.38 56 TYR B C 1
ATOM 3705 O O . TYR B 1 56 ? -10.586 0.789 17.562 1 96.38 56 TYR B O 1
ATOM 3713 N N . ALA B 1 57 ? -9.258 -0.826 18.359 1 95.44 57 ALA B N 1
ATOM 3714 C CA . ALA B 1 57 ? -10.008 -1.008 19.609 1 95.44 57 ALA B CA 1
ATOM 3715 C C . ALA B 1 57 ? -10.07 0.291 20.406 1 95.44 57 ALA B C 1
ATOM 3717 O O . ALA B 1 57 ? -11.148 0.706 20.844 1 95.44 57 ALA B O 1
ATOM 3718 N N . LEU B 1 58 ? -9.008 0.966 20.469 1 96.56 58 LEU B N 1
ATOM 3719 C CA . LEU B 1 58 ? -8.953 2.197 21.25 1 96.56 58 LEU B CA 1
ATOM 3720 C C . LEU B 1 58 ? -9.67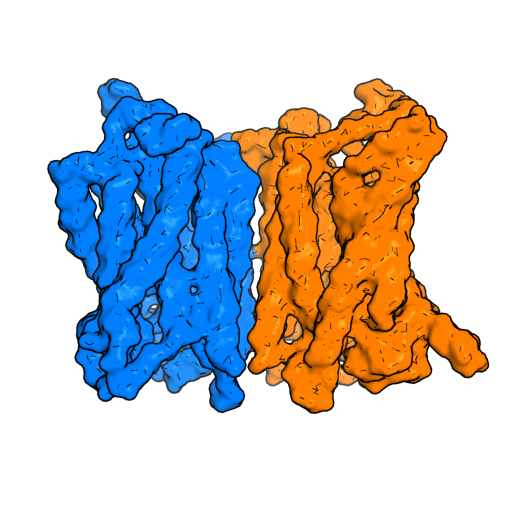2 3.332 20.531 1 96.56 58 LEU B C 1
ATOM 3722 O O . LEU B 1 58 ? -10.273 4.195 21.156 1 96.56 58 LEU B O 1
ATOM 3726 N N . ALA B 1 59 ? -9.648 3.334 19.266 1 97.44 59 ALA B N 1
ATOM 3727 C CA . ALA B 1 59 ? -10.242 4.422 18.484 1 97.44 59 ALA B CA 1
ATOM 3728 C C . ALA B 1 59 ? -11.75 4.25 18.375 1 97.44 59 ALA B C 1
ATOM 3730 O O . ALA B 1 59 ? -12.508 5.207 18.547 1 97.44 59 ALA B O 1
ATOM 3731 N N . PHE B 1 60 ? -12.25 2.98 18.094 1 95.69 60 PHE B N 1
ATOM 3732 C CA . PHE B 1 60 ? -13.633 2.834 17.672 1 95.69 60 PHE B CA 1
ATOM 3733 C C . PHE B 1 60 ? -14.289 1.641 18.359 1 95.69 60 PHE B C 1
ATOM 3735 O O . PHE B 1 60 ? -15.469 1.365 18.156 1 95.69 60 PHE B O 1
ATOM 3742 N N . GLY B 1 61 ? -13.539 0.904 19.188 1 93.31 61 GLY B N 1
ATOM 3743 C CA . GLY B 1 61 ? -14.078 -0.29 19.812 1 93.31 61 GLY B CA 1
ATOM 3744 C C . GLY B 1 61 ? -15.305 -0.011 20.656 1 93.31 61 GLY B C 1
ATOM 3745 O O . GLY B 1 61 ? -15.273 0.859 21.531 1 93.31 61 GLY B O 1
ATOM 3746 N N . GLY B 1 62 ? -16.453 -0.703 20.344 1 87.88 62 GLY B N 1
ATOM 3747 C CA . GLY B 1 62 ? -17.641 -0.628 21.188 1 87.88 62 GLY B CA 1
ATOM 3748 C C . GLY B 1 62 ? -18.531 0.55 20.844 1 87.88 62 GLY B C 1
ATOM 3749 O O . GLY B 1 62 ? -19.547 0.774 21.516 1 87.88 62 GLY B O 1
ATOM 3750 N N . GLN B 1 63 ? -18.188 1.269 19.828 1 87.38 63 GLN B N 1
ATOM 3751 C CA . GLN B 1 63 ? -18.906 2.518 19.562 1 87.38 63 GLN B CA 1
ATOM 3752 C C . GLN B 1 63 ? -20.359 2.254 19.188 1 87.38 63 GLN B C 1
ATOM 3754 O O . GLN B 1 63 ? -21.219 3.109 19.406 1 87.38 63 GLN B O 1
ATOM 3759 N N . ASN B 1 64 ? -20.641 1.073 18.719 1 82.06 64 ASN B N 1
ATOM 3760 C CA . ASN B 1 64 ? -22.016 0.765 18.312 1 82.06 64 ASN B CA 1
ATOM 3761 C C . ASN B 1 64 ? -22.766 0.045 19.422 1 82.06 64 ASN B C 1
ATOM 3763 O O . ASN B 1 64 ? -23.969 -0.24 19.281 1 82.06 64 ASN B O 1
ATOM 3767 N N . GLU B 1 65 ? -22.156 -0.205 20.547 1 83.44 65 GLU B N 1
ATOM 3768 C CA . GLU B 1 65 ? -22.75 -1.001 21.609 1 83.44 65 GLU B CA 1
ATOM 3769 C C . GLU B 1 65 ? -23.156 -0.125 22.797 1 83.44 65 GLU B C 1
ATOM 3771 O O . GLU B 1 65 ? -23.953 -0.543 23.641 1 83.44 65 GLU B O 1
ATOM 3776 N N . ARG B 1 66 ? -22.609 1.062 22.828 1 83.69 66 ARG B N 1
ATOM 3777 C CA . ARG B 1 66 ? -22.875 1.958 23.953 1 83.69 66 ARG B CA 1
ATOM 3778 C C . ARG B 1 66 ? -23.078 3.391 23.469 1 83.69 66 ARG B C 1
ATOM 3780 O O . ARG B 1 66 ? -22.625 3.764 22.391 1 83.69 66 ARG B O 1
ATOM 3787 N N . SER B 1 67 ? -23.703 4.086 24.375 1 87.5 67 SER B N 1
ATOM 3788 C CA . SER B 1 67 ? -24.016 5.453 23.969 1 87.5 67 SER B CA 1
ATOM 3789 C C . SER B 1 67 ? -23.297 6.469 24.844 1 87.5 67 SER B C 1
ATOM 3791 O O . SER B 1 67 ? -23.25 7.656 24.531 1 87.5 67 SER B O 1
ATOM 3793 N N . ASP B 1 68 ? -22.641 5.969 25.844 1 90.81 68 ASP B N 1
ATOM 3794 C CA . ASP B 1 68 ? -21.969 6.891 26.766 1 90.81 68 ASP B CA 1
ATOM 3795 C C . ASP B 1 68 ? -20.641 7.363 26.188 1 90.81 68 ASP B C 1
ATOM 3797 O O . ASP B 1 68 ? -20.031 6.676 25.359 1 90.81 68 ASP B O 1
ATOM 3801 N N . VAL B 1 69 ? -20.281 8.523 26.609 1 92.94 69 VAL B N 1
ATOM 3802 C CA . VAL B 1 69 ? -19 9.109 26.219 1 92.94 69 VAL B CA 1
ATOM 3803 C C . VAL B 1 69 ? -17.859 8.414 26.953 1 92.94 69 VAL B C 1
ATOM 3805 O O . VAL B 1 69 ? -17.969 8.125 28.156 1 92.94 69 VAL B O 1
ATOM 3808 N N . THR B 1 70 ? -16.844 8.047 26.188 1 93.25 70 THR B N 1
ATOM 3809 C CA . THR B 1 70 ? -15.68 7.402 26.766 1 93.25 70 THR B CA 1
ATOM 3810 C C . THR B 1 70 ? -14.391 8.07 26.297 1 93.25 70 THR B C 1
ATOM 3812 O O . THR B 1 70 ? -14.414 8.836 25.328 1 93.25 70 THR B O 1
ATOM 3815 N N . PHE B 1 71 ? -13.367 7.887 27 1 94.56 71 PHE B N 1
ATOM 3816 C CA . PHE B 1 71 ? -12.062 8.438 26.641 1 94.56 71 PHE B CA 1
ATOM 3817 C C . PHE B 1 71 ? -11.406 7.605 25.547 1 94.56 71 PHE B C 1
ATOM 3819 O O . PHE B 1 71 ? -10.68 8.141 24.703 1 94.56 71 PHE B O 1
ATOM 3826 N N . VAL B 1 72 ? -11.594 6.289 25.531 1 94.62 72 VAL B N 1
ATOM 3827 C CA . VAL B 1 72 ? -11.094 5.355 24.531 1 94.62 72 VAL B CA 1
ATOM 3828 C C . VAL B 1 72 ? -12.117 4.25 24.297 1 94.62 72 VAL B C 1
ATOM 3830 O O . VAL B 1 72 ? -13.062 4.094 25.062 1 94.62 72 VAL B O 1
ATOM 3833 N N . GLY B 1 73 ? -11.945 3.518 23.156 1 92.38 73 GLY B N 1
ATOM 3834 C CA . GLY B 1 73 ? -12.703 2.291 22.984 1 92.38 73 GLY B CA 1
ATOM 3835 C C . GLY B 1 73 ? -12.211 1.15 23.844 1 92.38 73 GLY B C 1
ATOM 3836 O O . GLY B 1 73 ? -11.062 1.159 24.297 1 92.38 73 GLY B O 1
ATOM 3837 N N . THR B 1 74 ? -13.094 0.123 24.078 1 88.25 74 THR B N 1
ATOM 3838 C CA . THR B 1 74 ? -12.711 -0.873 25.062 1 88.25 74 THR B CA 1
ATOM 3839 C C . THR B 1 74 ? -12.898 -2.285 24.516 1 88.25 74 THR B C 1
ATOM 3841 O O . THR B 1 74 ? -12.664 -3.268 25.219 1 88.25 74 THR B O 1
ATOM 3844 N N . THR B 1 75 ? -13.312 -2.395 23.312 1 90.62 75 THR B N 1
ATOM 3845 C CA . THR B 1 75 ? -13.516 -3.721 22.734 1 90.62 75 THR B CA 1
ATOM 3846 C C . THR B 1 75 ? -12.891 -3.814 21.359 1 90.62 75 THR B C 1
ATOM 3848 O O . THR B 1 75 ? -12.281 -2.854 20.875 1 90.62 75 THR B O 1
ATOM 3851 N N . ASP B 1 76 ? -12.914 -5.066 20.75 1 92.19 76 ASP B N 1
ATOM 3852 C CA . ASP B 1 76 ? -12.508 -5.332 19.375 1 92.19 76 ASP B CA 1
ATOM 3853 C C . ASP B 1 76 ? -10.992 -5.309 19.219 1 92.19 76 ASP B C 1
ATOM 3855 O O . ASP B 1 76 ? -10.469 -4.898 18.188 1 92.19 76 ASP B O 1
ATOM 3859 N N . PHE B 1 77 ? -10.312 -5.605 20.312 1 92.31 77 PHE B N 1
ATOM 3860 C CA . PHE B 1 77 ? -8.883 -5.887 20.203 1 92.31 77 PHE B CA 1
ATOM 3861 C C . PHE B 1 77 ? -8.648 -7.098 19.297 1 92.31 77 PHE B C 1
ATOM 3863 O O . PHE B 1 77 ? -9.367 -8.094 19.391 1 92.31 77 PHE B O 1
ATOM 3870 N N . PHE B 1 78 ? -7.691 -7.074 18.328 1 92.88 78 PHE B N 1
ATOM 3871 C CA . PHE B 1 78 ? -7.414 -8.125 17.344 1 92.88 78 PHE B CA 1
ATOM 3872 C C . PHE B 1 78 ? -8.633 -8.383 16.469 1 92.88 78 PHE B C 1
ATOM 3874 O O . PHE B 1 78 ? -8.828 -9.5 15.977 1 92.88 78 PHE B O 1
ATOM 3881 N N . ASN B 1 79 ? -9.5 -7.43 16.422 1 91.12 79 ASN B N 1
ATOM 3882 C CA . ASN B 1 79 ? -10.758 -7.551 15.688 1 91.12 79 ASN B CA 1
ATOM 3883 C C . ASN B 1 79 ? -11.578 -8.734 16.188 1 91.12 79 ASN B C 1
ATOM 3885 O O . ASN B 1 79 ? -12.25 -9.398 15.398 1 91.12 79 ASN B O 1
ATOM 3889 N N . TRP B 1 80 ? -11.328 -9.156 17.375 1 81.44 80 TRP B N 1
ATOM 3890 C CA . TRP B 1 80 ? -12.016 -10.305 17.953 1 81.44 80 TRP B CA 1
ATOM 3891 C C . TRP B 1 80 ? -13.359 -9.891 18.547 1 81.44 80 TRP B C 1
ATOM 3893 O O . TRP B 1 80 ? -13.516 -8.75 19 1 81.44 80 TRP B O 1
ATOM 3903 N N . ASN B 1 81 ? -14.305 -10.844 18.344 1 63.78 81 ASN B N 1
ATOM 3904 C CA . ASN B 1 81 ? -15.758 -10.875 18.344 1 63.78 81 ASN B CA 1
ATOM 3905 C C . ASN B 1 81 ? -16.328 -10.273 19.625 1 63.78 81 ASN B C 1
ATOM 3907 O O . ASN B 1 81 ? -16.062 -10.766 20.734 1 63.78 81 ASN B O 1
ATOM 3911 N N . SER B 1 82 ? -16.531 -9.023 19.453 1 64.31 82 SER B N 1
ATOM 3912 C CA . SER B 1 82 ? -17.562 -8.438 20.281 1 64.31 82 SER B CA 1
ATOM 3913 C C . SER B 1 82 ? -18.953 -8.812 19.781 1 64.31 82 SER B C 1
ATOM 3915 O O . SER B 1 82 ? -19.094 -9.555 18.812 1 64.31 82 SER B O 1
ATOM 3917 N N . ALA B 1 83 ? -20.016 -8.641 20.422 1 69.06 83 ALA B N 1
ATOM 3918 C CA . ALA B 1 83 ? -21.422 -8.867 20.109 1 69.06 83 ALA B CA 1
ATOM 3919 C C . ALA B 1 83 ? -21.734 -8.43 18.672 1 69.06 83 ALA B C 1
ATOM 3921 O O . ALA B 1 83 ? -22.469 -9.109 17.953 1 69.06 83 ALA B O 1
ATOM 3922 N N . VAL B 1 84 ? -20.938 -7.41 18.219 1 77.88 84 VAL B N 1
ATOM 3923 C CA . VAL B 1 84 ? -21.109 -6.906 16.859 1 77.88 84 VAL B CA 1
ATOM 3924 C C . VAL B 1 84 ? -19.781 -7.027 16.094 1 77.88 84 VAL B C 1
ATOM 3926 O O . VAL B 1 84 ? -18.75 -6.508 16.547 1 77.88 84 VAL B O 1
ATOM 3929 N N . PRO B 1 85 ? -19.844 -7.766 14.984 1 84.31 85 PRO B N 1
ATOM 3930 C CA . PRO B 1 85 ? -18.594 -7.938 14.234 1 84.31 85 PRO B CA 1
ATOM 3931 C C . PRO B 1 85 ? -18.047 -6.621 13.688 1 84.31 85 PRO B C 1
ATOM 3933 O O . PRO B 1 85 ? -18.828 -5.742 13.297 1 84.31 85 PRO B O 1
ATOM 3936 N N . VAL B 1 86 ? -16.812 -6.465 13.75 1 90.12 86 VAL B N 1
ATOM 3937 C CA . VAL B 1 86 ? -16.125 -5.285 13.234 1 90.12 86 VAL B CA 1
ATOM 3938 C C . VAL B 1 86 ? -16.469 -5.09 11.766 1 90.12 86 VAL B C 1
ATOM 3940 O O . VAL B 1 86 ? -16.469 -6.047 10.984 1 90.12 86 VAL B O 1
ATOM 3943 N N . ASN B 1 87 ? -16.891 -3.865 11.453 1 92.5 87 ASN B N 1
ATOM 3944 C CA . ASN B 1 87 ? -17.047 -3.504 10.047 1 92.5 87 ASN B CA 1
ATOM 3945 C C . ASN B 1 87 ? -15.703 -3.469 9.328 1 92.5 87 ASN B C 1
ATOM 3947 O O . ASN B 1 87 ? -14.93 -2.52 9.492 1 92.5 87 ASN B O 1
ATOM 3951 N N . GLN B 1 88 ? -15.445 -4.461 8.516 1 95 88 GLN B N 1
ATOM 3952 C CA . GLN B 1 88 ? -14.133 -4.641 7.906 1 95 88 GLN B CA 1
ATOM 3953 C C . GLN B 1 88 ? -13.812 -3.506 6.941 1 95 88 GLN B C 1
ATOM 3955 O O . GLN B 1 88 ? -12.656 -3.078 6.832 1 95 88 GLN B O 1
ATOM 3960 N N . ALA B 1 89 ? -14.789 -3.037 6.203 1 95.81 89 ALA B N 1
ATOM 3961 C CA . ALA B 1 89 ? -14.555 -1.934 5.277 1 95.81 89 ALA B CA 1
ATOM 3962 C C . ALA B 1 89 ? -14.164 -0.663 6.023 1 95.81 89 ALA B C 1
ATOM 3964 O O . ALA B 1 89 ? -13.258 0.056 5.609 1 95.81 89 ALA B O 1
ATOM 3965 N N . PHE B 1 90 ? -14.852 -0.378 7.121 1 96.06 90 PHE B N 1
ATOM 3966 C CA . PHE B 1 90 ? -14.539 0.78 7.949 1 96.06 90 PHE B CA 1
ATOM 3967 C C . PHE B 1 90 ? -13.164 0.635 8.586 1 96.06 90 PHE B C 1
ATOM 3969 O O . PHE B 1 90 ? -12.391 1.597 8.641 1 96.06 90 PHE B O 1
ATOM 3976 N N . TRP B 1 91 ? -12.891 -0.551 9.078 1 96.62 91 TRP B N 1
ATOM 3977 C CA . TRP B 1 91 ? -11.562 -0.832 9.633 1 96.62 91 TRP B CA 1
ATOM 3978 C C . TRP B 1 91 ? -10.477 -0.526 8.609 1 96.62 91 TRP B C 1
ATOM 3980 O O . TRP B 1 91 ? -9.484 0.142 8.922 1 96.62 91 TRP B O 1
ATOM 3990 N N . PHE B 1 92 ? -10.641 -1.022 7.395 1 97.81 92 PHE B N 1
ATOM 3991 C CA . PHE B 1 92 ? -9.672 -0.846 6.316 1 97.81 92 PHE B CA 1
ATOM 3992 C C . PHE B 1 92 ? -9.461 0.633 6.016 1 97.81 92 PHE B C 1
ATOM 3994 O O . PHE B 1 92 ? -8.328 1.088 5.883 1 97.81 92 PHE B O 1
ATOM 4001 N N . PHE B 1 93 ? -10.547 1.35 5.926 1 97.56 93 PHE B N 1
ATOM 4002 C CA . PHE B 1 93 ? -10.516 2.779 5.641 1 97.56 93 PHE B CA 1
ATOM 4003 C C . PHE B 1 93 ? -9.773 3.533 6.738 1 97.56 93 PHE B C 1
ATOM 4005 O O . PHE B 1 93 ? -8.891 4.344 6.453 1 97.56 93 PHE B O 1
ATOM 4012 N N . GLU B 1 94 ? -10.055 3.246 7.984 1 97.38 94 GLU B N 1
ATOM 4013 C CA . GLU B 1 94 ? -9.477 3.961 9.117 1 97.38 94 GLU B CA 1
ATOM 4014 C C . GLU B 1 94 ? -8.016 3.572 9.328 1 97.38 94 GLU B C 1
ATOM 4016 O O . GLU B 1 94 ? -7.211 4.383 9.789 1 97.38 94 GLU B O 1
ATOM 4021 N N . PHE B 1 95 ? -7.656 2.352 9.016 1 96.38 95 PHE B N 1
ATOM 4022 C CA . PHE B 1 95 ? -6.258 1.952 9.102 1 96.38 95 PHE B CA 1
ATOM 4023 C C . PHE B 1 95 ? -5.387 2.818 8.203 1 96.38 95 PHE B C 1
ATOM 4025 O O . PHE B 1 95 ? -4.281 3.205 8.578 1 96.38 95 PHE B O 1
ATOM 4032 N N . ALA B 1 96 ? -5.875 3.102 7.02 1 96.94 96 ALA B N 1
ATOM 4033 C CA . ALA B 1 96 ? -5.117 3.908 6.062 1 96.94 96 ALA B CA 1
ATOM 4034 C C . ALA B 1 96 ? -4.879 5.316 6.602 1 96.94 96 ALA B C 1
ATOM 4036 O O . ALA B 1 96 ? -3.83 5.914 6.348 1 96.94 96 ALA B O 1
ATOM 4037 N N . PHE B 1 97 ? -5.848 5.867 7.375 1 97.62 97 PHE B N 1
ATOM 4038 C CA . PHE B 1 97 ? -5.68 7.176 7.992 1 97.62 97 PHE B CA 1
ATOM 4039 C C . PHE B 1 97 ? -4.594 7.133 9.062 1 97.62 97 PHE B C 1
ATOM 4041 O O . PHE B 1 97 ? -3.764 8.039 9.148 1 97.62 97 PHE B O 1
ATOM 4048 N N . SER B 1 98 ? -4.676 6.094 9.812 1 96.75 98 SER B N 1
ATOM 4049 C CA . SER B 1 98 ? -3.66 5.934 10.852 1 96.75 98 SER B CA 1
ATOM 4050 C C . SER B 1 98 ? -2.266 5.836 10.242 1 96.75 98 SER B C 1
ATOM 4052 O O . SER B 1 98 ? -1.314 6.426 10.758 1 96.75 98 SER B O 1
ATOM 4054 N N . ALA B 1 99 ? -2.141 5.07 9.156 1 96.25 99 ALA B N 1
ATOM 4055 C CA . ALA B 1 99 ? -0.864 4.93 8.461 1 96.25 99 ALA B CA 1
ATOM 4056 C C . ALA B 1 99 ? -0.363 6.281 7.957 1 96.25 99 ALA B C 1
ATOM 4058 O O . ALA B 1 99 ? 0.834 6.57 8.023 1 96.25 99 ALA B O 1
ATOM 4059 N N . THR B 1 100 ? -1.265 7.094 7.465 1 95.38 100 THR B N 1
ATOM 4060 C CA . THR B 1 100 ? -0.916 8.414 6.961 1 95.38 100 THR B CA 1
ATOM 4061 C C . THR B 1 100 ? -0.379 9.305 8.078 1 95.38 100 THR B C 1
ATOM 4063 O O . THR B 1 100 ? 0.641 9.977 7.914 1 95.38 100 THR B O 1
ATOM 4066 N N . SER B 1 101 ? -1.013 9.281 9.188 1 96.06 101 SER B N 1
ATOM 4067 C CA . SER B 1 101 ? -0.601 10.125 10.305 1 96.06 101 SER B CA 1
ATOM 4068 C C . SER B 1 101 ? 0.808 9.773 10.773 1 96.06 101 SER B C 1
ATOM 4070 O O . SER B 1 101 ? 1.628 10.656 11.016 1 96.06 101 SER B O 1
ATOM 4072 N N . VAL B 1 102 ? 1.082 8.555 10.844 1 94.06 102 VAL B N 1
ATOM 4073 C CA . VAL B 1 102 ? 2.377 8.094 11.336 1 94.06 102 VAL B CA 1
ATOM 4074 C C . VAL B 1 102 ? 3.469 8.445 10.328 1 94.06 102 VAL B C 1
ATOM 4076 O O . VAL B 1 102 ? 4.586 8.797 10.711 1 94.06 102 VAL B O 1
ATOM 4079 N N . THR B 1 103 ? 3.166 8.367 9.086 1 94.81 103 THR B N 1
ATOM 4080 C CA . THR B 1 103 ? 4.156 8.57 8.039 1 94.81 103 THR B CA 1
ATOM 4081 C C . THR B 1 103 ? 4.559 10.039 7.949 1 94.81 103 THR B C 1
ATOM 4083 O O . THR B 1 103 ? 5.637 10.367 7.445 1 94.81 103 THR B O 1
ATOM 4086 N N . ILE B 1 104 ? 3.742 10.953 8.43 1 95 104 ILE B N 1
ATOM 4087 C CA . ILE B 1 104 ? 4.035 12.383 8.422 1 95 104 ILE B CA 1
ATOM 4088 C C . ILE B 1 104 ? 5.348 12.641 9.164 1 95 104 ILE B C 1
ATOM 4090 O O . ILE B 1 104 ? 6.148 13.477 8.734 1 95 104 ILE B O 1
ATOM 4094 N N . VAL B 1 105 ? 5.684 11.883 10.125 1 93.62 105 VAL B N 1
ATOM 4095 C CA . VAL B 1 105 ? 6.848 12.078 10.984 1 93.62 105 VAL B CA 1
ATOM 4096 C C . VAL B 1 105 ? 8.109 11.625 10.25 1 93.62 105 VAL B C 1
ATOM 4098 O O . VAL B 1 105 ? 9.188 12.195 10.453 1 93.62 105 VAL B O 1
ATOM 4101 N N . ALA B 1 106 ? 7.996 10.688 9.383 1 88.12 106 ALA B N 1
ATOM 4102 C CA . ALA B 1 106 ? 9.125 10 8.758 1 88.12 106 ALA B CA 1
ATOM 4103 C C . ALA B 1 106 ? 10.008 10.977 7.98 1 88.12 106 ALA B C 1
ATOM 4105 O O . ALA B 1 106 ? 11.234 10.961 8.109 1 88.12 106 ALA B O 1
ATOM 4106 N N . GLY B 1 107 ? 9.469 11.875 7.285 1 88.12 107 GLY B N 1
ATOM 4107 C CA . GLY B 1 107 ? 10.242 12.789 6.453 1 88.12 107 GLY B CA 1
ATOM 4108 C C . GLY B 1 107 ? 11.023 13.805 7.254 1 88.12 107 GLY B C 1
ATOM 4109 O O . GLY B 1 107 ? 12.125 14.203 6.859 1 88.12 107 GLY B O 1
ATOM 4110 N N . THR B 1 108 ? 10.547 14.133 8.375 1 93.38 108 THR B N 1
ATOM 4111 C CA . THR B 1 108 ? 11.164 15.18 9.18 1 93.38 108 THR B CA 1
ATOM 4112 C C . THR B 1 108 ? 12.461 14.672 9.82 1 93.38 108 THR B C 1
ATOM 4114 O O . THR B 1 108 ? 13.383 15.453 10.055 1 93.38 108 THR B O 1
ATOM 4117 N N . LEU B 1 109 ? 12.523 13.383 10.039 1 93.38 109 LEU B N 1
ATOM 4118 C CA . LEU B 1 109 ? 13.633 12.805 10.781 1 93.38 109 LEU B CA 1
ATOM 4119 C C . LEU B 1 109 ? 14.664 12.203 9.836 1 93.38 109 LEU B C 1
ATOM 4121 O O . LEU B 1 109 ? 15.664 11.625 10.273 1 93.38 109 LEU B O 1
ATOM 4125 N N . ALA B 1 110 ? 14.484 12.445 8.648 1 91.81 110 ALA B N 1
ATOM 4126 C CA . ALA B 1 110 ? 15.32 11.812 7.637 1 91.81 110 ALA B CA 1
ATOM 4127 C C . ALA B 1 110 ? 16.797 12.188 7.824 1 91.81 110 ALA B C 1
ATOM 4129 O O . ALA B 1 110 ? 17.094 13.281 8.289 1 91.81 110 ALA B O 1
ATOM 4130 N N . GLU B 1 111 ? 17.703 11.273 7.539 1 92.75 111 GLU B N 1
ATOM 4131 C CA . GLU B 1 111 ? 19.156 11.398 7.375 1 92.75 111 GLU B CA 1
ATOM 4132 C C . GLU B 1 111 ? 19.875 11.266 8.719 1 92.75 111 GLU B C 1
ATOM 4134 O O . GLU B 1 111 ? 21.094 11.195 8.758 1 92.75 111 GLU B O 1
ATOM 4139 N N . ARG B 1 112 ? 19.109 11.219 9.883 1 92.62 112 ARG B N 1
ATOM 4140 C CA . ARG B 1 112 ? 19.922 11.133 11.102 1 92.62 112 ARG B CA 1
ATOM 4141 C C . ARG B 1 112 ? 19.188 10.344 12.188 1 92.62 112 ARG B C 1
ATOM 4143 O O . ARG B 1 112 ? 19.719 10.156 13.281 1 92.62 112 ARG B O 1
ATOM 4150 N N . CYS B 1 113 ? 18.016 9.867 11.953 1 93.5 113 CYS B N 1
ATOM 4151 C CA . CYS B 1 113 ? 17.266 9.102 12.945 1 93.5 113 CYS B CA 1
ATOM 4152 C C . CYS B 1 113 ? 17.531 7.609 12.805 1 93.5 113 CYS B C 1
ATOM 4154 O O . CYS B 1 113 ? 17.578 7.086 11.688 1 93.5 113 CYS B O 1
ATOM 4156 N N . GLN B 1 114 ? 17.734 6.965 13.938 1 92.56 114 GLN B N 1
ATOM 4157 C CA . GLN B 1 114 ? 17.984 5.527 13.938 1 92.56 114 GLN B CA 1
ATOM 4158 C C . GLN B 1 114 ? 16.703 4.746 13.617 1 92.56 114 GLN B C 1
ATOM 4160 O O . GLN B 1 114 ? 15.609 5.203 13.922 1 92.56 114 GLN B O 1
ATOM 4165 N N . MET B 1 115 ? 16.875 3.559 13.062 1 88.38 115 MET B N 1
ATOM 4166 C CA . MET B 1 115 ? 15.75 2.703 12.68 1 88.38 115 MET B CA 1
ATOM 4167 C C . MET B 1 115 ? 14.961 2.254 13.914 1 88.38 115 MET B C 1
ATOM 4169 O O . MET B 1 115 ? 13.734 2.178 13.875 1 88.38 115 MET B O 1
ATOM 4173 N N . VAL B 1 116 ? 15.633 1.981 14.922 1 88.44 116 VAL B N 1
ATOM 4174 C CA . VAL B 1 116 ? 14.992 1.492 16.141 1 88.44 116 VAL B CA 1
ATOM 4175 C C . VAL B 1 116 ? 14.031 2.553 16.672 1 88.44 116 VAL B C 1
ATOM 4177 O O . VAL B 1 116 ? 12.914 2.238 17.094 1 88.44 116 VAL B O 1
ATOM 4180 N N . ALA B 1 117 ? 14.492 3.748 16.734 1 91 117 ALA B N 1
ATOM 4181 C CA . ALA B 1 117 ? 13.641 4.844 17.188 1 91 117 ALA B CA 1
ATOM 4182 C C . ALA B 1 117 ? 12.391 4.957 16.312 1 91 117 ALA B C 1
ATOM 4184 O O . ALA B 1 117 ? 11.289 5.172 16.828 1 91 117 ALA B O 1
ATOM 4185 N N . TYR B 1 118 ? 12.633 4.781 15.109 1 87.25 118 TYR B N 1
ATOM 4186 C CA . TYR B 1 118 ? 11.547 4.91 14.148 1 87.25 118 TYR B CA 1
ATOM 4187 C C . TYR B 1 118 ? 10.484 3.844 14.383 1 87.25 118 TYR B C 1
ATOM 4189 O O . TYR B 1 118 ? 9.289 4.145 14.375 1 87.25 118 TYR B O 1
ATOM 4197 N N . LEU B 1 119 ? 10.852 2.67 14.555 1 87.06 119 LEU B N 1
ATOM 4198 C CA . LEU B 1 119 ? 9.914 1.575 14.789 1 87.06 119 LEU B CA 1
ATOM 4199 C C . LEU B 1 119 ? 9.156 1.781 16.094 1 87.06 119 LEU B C 1
ATOM 4201 O O . LEU B 1 119 ? 7.945 1.538 16.156 1 87.06 119 LEU B O 1
ATOM 4205 N N . CYS B 1 120 ? 9.836 2.246 17.062 1 90.19 120 CYS B N 1
ATOM 4206 C CA . CYS B 1 120 ? 9.227 2.455 18.375 1 90.19 120 CYS B CA 1
ATOM 4207 C C . CYS B 1 120 ? 8.156 3.533 18.312 1 90.19 120 CYS B C 1
ATOM 4209 O O . CYS B 1 120 ? 7.035 3.328 18.781 1 90.19 120 CYS B O 1
ATOM 4211 N N . TYR B 1 121 ? 8.484 4.641 17.734 1 90.38 121 TYR B N 1
ATOM 4212 C CA . TYR B 1 121 ? 7.48 5.699 17.781 1 90.38 121 TYR B CA 1
ATOM 4213 C C . TYR B 1 121 ? 6.293 5.367 16.891 1 90.38 121 TYR B C 1
ATOM 4215 O O . TYR B 1 121 ? 5.156 5.734 17.188 1 90.38 121 TYR B O 1
ATOM 4223 N N . SER B 1 122 ? 6.531 4.684 15.727 1 89.38 122 SER B N 1
ATOM 4224 C CA . SER B 1 122 ? 5.453 4.301 14.828 1 89.38 122 SER B CA 1
ATOM 4225 C C . SER B 1 122 ? 4.414 3.441 15.539 1 89.38 122 SER B C 1
ATOM 4227 O O . SER B 1 122 ? 3.209 3.668 15.398 1 89.38 122 SER B O 1
ATOM 4229 N N . VAL B 1 123 ? 4.891 2.551 16.312 1 88.44 123 VAL B N 1
ATOM 4230 C CA . VAL B 1 123 ? 4.008 1.649 17.047 1 88.44 123 VAL B CA 1
ATOM 4231 C C . VAL B 1 123 ? 3.275 2.422 18.141 1 88.44 123 VAL B C 1
ATOM 4233 O O . VAL B 1 123 ? 2.07 2.242 18.328 1 88.44 123 VAL B O 1
ATOM 4236 N N . PHE B 1 124 ? 3.979 3.287 18.781 1 93.06 124 PHE B N 1
ATOM 4237 C CA . PHE B 1 124 ? 3.381 4.039 19.875 1 93.06 124 PHE B CA 1
ATOM 4238 C C . PHE B 1 124 ? 2.357 5.039 19.359 1 93.06 124 PHE B C 1
ATOM 4240 O O . PHE B 1 124 ? 1.281 5.195 19.938 1 93.06 124 PHE B O 1
ATOM 4247 N N . LEU B 1 125 ? 2.664 5.676 18.297 1 94.19 125 LEU B N 1
ATOM 4248 C CA . LEU B 1 125 ? 1.758 6.66 17.719 1 94.19 125 LEU B CA 1
ATOM 4249 C C . LEU B 1 125 ? 0.502 5.984 17.172 1 94.19 125 LEU B C 1
ATOM 4251 O O . LEU B 1 125 ? -0.614 6.445 17.438 1 94.19 125 LEU B O 1
ATOM 4255 N N . THR B 1 126 ? 0.623 4.871 16.5 1 92.06 126 THR B N 1
ATOM 4256 C CA . THR B 1 126 ? -0.507 4.18 15.883 1 92.06 126 THR B CA 1
ATOM 4257 C C . THR B 1 126 ? -1.298 3.406 16.938 1 92.06 126 THR B C 1
ATOM 4259 O O . THR B 1 126 ? -2.512 3.23 16.797 1 92.06 126 THR B O 1
ATOM 4262 N N . GLY B 1 127 ? -0.579 2.994 17.938 1 91.69 127 GLY B N 1
ATOM 4263 C CA . GLY B 1 127 ? -1.198 2.111 18.922 1 91.69 127 GLY B CA 1
ATOM 4264 C C . GLY B 1 127 ? -1.93 2.857 20.016 1 91.69 127 GLY B C 1
ATOM 4265 O O . GLY B 1 127 ? -2.869 2.328 20.609 1 91.69 127 GLY B O 1
ATOM 4266 N N . PHE B 1 128 ? -1.495 4.145 20.203 1 94.25 128 PHE B N 1
ATOM 4267 C CA . PHE B 1 128 ? -2.086 4.762 21.391 1 94.25 128 PHE B CA 1
ATOM 4268 C C . PHE B 1 128 ? -2.383 6.238 21.141 1 94.25 128 PHE B C 1
ATOM 4270 O O . PHE B 1 128 ? -3.523 6.68 21.281 1 94.25 128 PHE B O 1
ATOM 4277 N N . VAL B 1 129 ? -1.447 6.977 20.734 1 97.25 129 VAL B N 1
ATOM 4278 C CA . VAL B 1 129 ? -1.604 8.422 20.672 1 97.25 129 VAL B CA 1
ATOM 4279 C C . VAL B 1 129 ? -2.672 8.781 19.641 1 97.25 129 VAL B C 1
ATOM 4281 O O . VAL B 1 129 ? -3.656 9.453 19.953 1 97.25 129 VAL B O 1
ATOM 4284 N N . TYR B 1 130 ? -2.529 8.305 18.422 1 97.81 130 TYR B N 1
ATOM 4285 C CA . TYR B 1 130 ? -3.457 8.602 17.328 1 97.81 130 TYR B CA 1
ATOM 4286 C C . TYR B 1 130 ? -4.852 8.062 17.641 1 97.81 130 TYR B C 1
ATOM 4288 O O . TYR B 1 130 ? -5.848 8.773 17.469 1 97.81 130 TYR B O 1
ATOM 4296 N N . PRO B 1 131 ? -4.977 6.859 18.172 1 98.06 131 PRO B N 1
ATOM 4297 C CA . PRO B 1 131 ? -6.312 6.293 18.375 1 98.06 131 PRO B CA 1
ATOM 4298 C C . PRO B 1 131 ? -7.133 7.082 19.391 1 98.06 131 PRO B C 1
ATOM 4300 O O . PRO B 1 131 ? -8.359 7.188 19.266 1 98.06 131 PRO B O 1
ATOM 4303 N N . VAL B 1 132 ? -6.48 7.625 20.344 1 98 132 VAL B N 1
ATOM 4304 C CA . VAL B 1 132 ? -7.211 8.406 21.328 1 98 132 VAL B CA 1
ATOM 4305 C C . VAL B 1 132 ? -7.746 9.688 20.688 1 98 132 VAL B C 1
ATOM 4307 O O . VAL B 1 132 ? -8.875 10.094 20.969 1 98 132 VAL B O 1
ATOM 4310 N N . VAL B 1 133 ? -6.945 10.289 19.891 1 98.62 133 VAL B N 1
ATOM 4311 C CA . VAL B 1 133 ? -7.387 11.484 19.188 1 98.62 133 VAL B CA 1
ATOM 4312 C C . VAL B 1 133 ? -8.547 11.141 18.25 1 98.62 133 VAL B C 1
ATOM 4314 O O . VAL B 1 133 ? -9.562 11.836 18.234 1 98.62 133 VAL B O 1
ATOM 4317 N N . ALA B 1 134 ? -8.375 10.062 17.516 1 98.5 134 ALA B N 1
ATOM 4318 C CA . ALA B 1 134 ? -9.422 9.617 16.609 1 98.5 134 ALA B CA 1
ATOM 4319 C C . ALA B 1 134 ? -10.711 9.305 17.359 1 98.5 134 ALA B C 1
ATOM 4321 O O . ALA B 1 134 ? -11.805 9.664 16.922 1 98.5 134 ALA B O 1
ATOM 4322 N N . HIS B 1 135 ? -10.609 8.672 18.5 1 98.31 135 HIS B N 1
ATOM 4323 C CA . HIS B 1 135 ? -11.766 8.352 19.328 1 98.31 135 HIS B CA 1
ATOM 4324 C C . HIS B 1 135 ? -12.484 9.625 19.781 1 98.31 135 HIS B C 1
ATOM 4326 O O . HIS B 1 135 ? -13.711 9.711 19.688 1 98.31 135 HIS B O 1
ATOM 4332 N N . SER B 1 136 ? -11.797 10.547 20.203 1 98.31 136 SER B N 1
ATOM 4333 C CA . SER B 1 136 ? -12.352 11.758 20.797 1 98.31 136 SER B CA 1
ATOM 4334 C C . SER B 1 136 ? -13.211 12.523 19.797 1 98.31 136 SER B C 1
ATOM 4336 O O . SER B 1 136 ? -14.203 13.148 20.172 1 98.31 136 SER B O 1
ATOM 4338 N N . ILE B 1 137 ? -12.844 12.406 18.562 1 98.31 137 ILE B N 1
ATOM 4339 C CA . ILE B 1 137 ? -13.461 13.312 17.609 1 98.31 137 ILE B CA 1
ATOM 4340 C C . ILE B 1 137 ? -14.312 12.516 16.625 1 98.31 137 ILE B C 1
ATOM 4342 O O . ILE B 1 137 ? -15.352 12.992 16.172 1 98.31 137 ILE B O 1
ATOM 4346 N N . TRP B 1 138 ? -13.906 11.273 16.328 1 97.56 138 TRP B N 1
ATOM 4347 C CA . TRP B 1 138 ? -14.555 10.578 15.211 1 97.56 138 TRP B CA 1
ATOM 4348 C C . TRP B 1 138 ? -15.406 9.422 15.719 1 97.56 138 TRP B C 1
ATOM 4350 O O . TRP B 1 138 ? -16.25 8.898 14.984 1 97.56 138 TRP B O 1
ATOM 4360 N N . SER B 1 139 ? -15.266 8.992 16.922 1 97.38 139 SER B N 1
ATOM 4361 C CA . SER B 1 139 ? -16.078 7.91 17.469 1 97.38 139 SER B CA 1
ATOM 4362 C C . SER B 1 139 ? -17.422 8.422 17.953 1 97.38 139 SER B C 1
ATOM 4364 O O . SER B 1 139 ? -17.516 9.539 18.469 1 97.38 139 SER B O 1
ATOM 4366 N N . ASN B 1 140 ? -18.422 7.602 17.922 1 95.12 140 ASN B N 1
ATOM 4367 C CA . ASN B 1 140 ? -19.734 7.945 18.438 1 95.12 140 ASN B CA 1
ATOM 4368 C C . ASN B 1 140 ? -19.719 8.156 19.953 1 95.12 140 ASN B C 1
ATOM 4370 O O . ASN B 1 140 ? -20.641 8.742 20.516 1 95.12 140 ASN B O 1
ATOM 4374 N N . ASN B 1 141 ? -18.625 7.715 20.547 1 95.44 141 ASN B N 1
ATOM 4375 C CA . ASN B 1 141 ? -18.516 7.793 22 1 95.44 141 ASN B CA 1
ATOM 4376 C C . ASN B 1 141 ? -17.453 8.805 22.438 1 95.44 141 ASN B C 1
ATOM 4378 O O . ASN B 1 141 ? -17.156 8.93 23.625 1 95.44 141 ASN B O 1
ATOM 4382 N N . GLY B 1 142 ? -16.922 9.539 21.5 1 97.19 142 GLY B N 1
ATOM 4383 C CA . GLY B 1 142 ? -15.867 10.484 21.812 1 97.19 142 GLY B CA 1
ATOM 4384 C C . GLY B 1 142 ? -16.375 11.734 22.516 1 97.19 142 GLY B C 1
ATOM 4385 O O . GLY B 1 142 ? -17.438 12.242 22.188 1 97.19 142 GLY B O 1
ATOM 4386 N N . PHE B 1 143 ? -15.641 12.312 23.344 1 97 143 PHE B N 1
ATOM 4387 C CA . PHE B 1 143 ? -16.094 13.422 24.172 1 97 143 PHE B CA 1
ATOM 4388 C C . PHE B 1 143 ? -16.094 14.727 23.391 1 97 143 PHE B C 1
ATOM 4390 O O . PHE B 1 143 ? -16.672 15.727 23.828 1 97 143 PHE B O 1
ATOM 4397 N N . LEU B 1 144 ? -15.492 14.773 22.219 1 98.06 144 LEU B N 1
ATOM 4398 C CA . LEU B 1 144 ? -15.523 15.945 2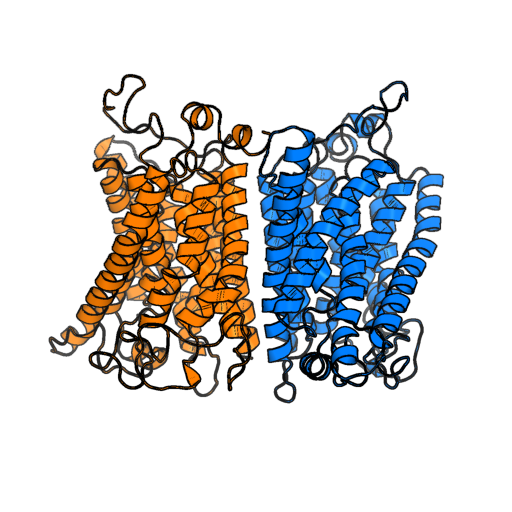1.359 1 98.06 144 LEU B CA 1
ATOM 4399 C C . LEU B 1 144 ? -16.219 15.633 20.031 1 98.06 144 LEU B C 1
ATOM 4401 O O . LEU B 1 144 ? -16.156 16.422 19.094 1 98.06 144 LEU B O 1
ATOM 4405 N N . SER B 1 145 ? -16.844 14.508 19.953 1 97.5 145 SER B N 1
ATOM 4406 C CA . SER B 1 145 ? -17.375 14.008 18.688 1 97.5 145 SER B CA 1
ATOM 4407 C C . SER B 1 145 ? -18.672 14.711 18.328 1 97.5 145 SER B C 1
ATOM 4409 O O . SER B 1 145 ? -19.578 14.844 19.156 1 97.5 145 SER B O 1
ATOM 4411 N N . ALA B 1 146 ? -18.781 15.062 17.062 1 95.44 146 ALA B N 1
ATOM 4412 C CA . ALA B 1 146 ? -20.031 15.609 16.531 1 95.44 146 ALA B CA 1
ATOM 4413 C C . ALA B 1 146 ? -21.078 14.516 16.359 1 95.44 146 ALA B C 1
ATOM 4415 O O . ALA B 1 146 ? -22.266 14.812 16.188 1 95.44 146 ALA B O 1
ATOM 4416 N N . PHE B 1 147 ? -20.688 13.234 16.453 1 92.38 147 PHE B N 1
ATOM 4417 C CA . PHE B 1 147 ? -21.562 12.102 16.219 1 92.38 147 PHE B CA 1
ATOM 4418 C C . PHE B 1 147 ? -22.062 11.508 17.516 1 92.38 147 PHE B C 1
ATOM 4420 O O . PHE B 1 147 ? -22.859 10.57 17.516 1 92.38 147 PHE B O 1
ATOM 4427 N N . ALA B 1 148 ? -21.578 12.047 18.625 1 93.19 148 ALA B N 1
ATOM 4428 C CA . ALA B 1 148 ? -22.047 11.578 19.922 1 93.19 148 ALA B CA 1
ATOM 4429 C C . ALA B 1 148 ? -23.547 11.812 20.094 1 93.19 148 ALA B C 1
ATOM 4431 O O . ALA B 1 148 ? -24.125 12.695 19.453 1 93.19 148 ALA B O 1
ATOM 4432 N N . ALA B 1 149 ? -24.156 10.984 20.922 1 92.62 149 ALA B N 1
ATOM 4433 C CA . ALA B 1 149 ? -25.594 11.148 21.203 1 92.62 149 ALA B CA 1
ATOM 4434 C C . ALA B 1 149 ? -25.891 12.562 21.672 1 92.62 149 ALA B C 1
ATOM 4436 O O . ALA B 1 149 ? -26.922 13.141 21.297 1 92.62 149 ALA B O 1
ATOM 4437 N N . GLU B 1 150 ? -25.062 13.055 22.5 1 93.31 150 GLU B N 1
ATOM 4438 C CA . GLU B 1 150 ? -25.094 14.438 22.969 1 93.31 150 GLU B CA 1
ATOM 4439 C C . GLU B 1 150 ? -23.734 15.117 22.75 1 93.31 150 GLU B C 1
ATOM 4441 O O . GLU B 1 150 ? -22.922 15.195 23.672 1 93.31 150 GLU B O 1
ATOM 4446 N N . PRO B 1 151 ? -23.578 15.75 21.609 1 95.56 151 PRO B N 1
ATOM 4447 C CA . PRO B 1 151 ? -22.281 16.344 21.312 1 95.56 151 PRO B CA 1
ATOM 4448 C C . PRO B 1 151 ? -21.938 17.516 22.234 1 95.56 151 PRO B C 1
ATOM 4450 O O . PRO B 1 151 ? -22.812 18.281 22.625 1 95.56 151 PRO B O 1
ATOM 4453 N N . PHE B 1 152 ? -20.703 17.594 22.594 1 95.38 152 PHE B N 1
ATOM 4454 C CA . PHE B 1 152 ? -20.188 18.688 23.422 1 95.38 152 PHE B CA 1
ATOM 4455 C C . PHE B 1 152 ? -20.656 20.031 22.875 1 95.38 152 PHE B C 1
ATOM 4457 O O . PHE B 1 152 ? -20.438 20.344 21.703 1 95.38 152 PHE B O 1
ATOM 4464 N N . GLN B 1 153 ? -21.422 20.797 23.625 1 96.5 153 GLN B N 1
ATOM 4465 C CA . GLN B 1 153 ? -21.984 22.109 23.312 1 96.5 153 GLN B CA 1
ATOM 4466 C C . GLN B 1 153 ? -22.891 22.047 22.078 1 96.5 153 GLN B C 1
ATOM 4468 O O . GLN B 1 153 ? -22.984 23 21.312 1 96.5 153 GLN B O 1
ATOM 4473 N N . GLY B 1 154 ? -23.391 20.875 21.75 1 95.19 154 GLY B N 1
ATOM 4474 C CA . GLY B 1 154 ? -24.422 20.688 20.766 1 95.19 154 GLY B CA 1
ATOM 4475 C C . GLY B 1 154 ? -23.891 20.375 19.375 1 95.19 154 GLY B C 1
ATOM 4476 O O . GLY B 1 154 ? -24.625 19.938 18.5 1 95.19 154 GLY B O 1
ATOM 4477 N N . ILE B 1 155 ? -22.547 20.531 19.156 1 96.88 155 ILE B N 1
ATOM 4478 C CA . ILE B 1 155 ? -22.047 20.375 17.797 1 96.88 155 ILE B CA 1
ATOM 4479 C C . ILE B 1 155 ? -20.75 19.578 17.797 1 96.88 155 ILE B C 1
ATOM 4481 O O . ILE B 1 155 ? -20.375 18.984 16.781 1 96.88 155 ILE B O 1
ATOM 4485 N N . GLY B 1 156 ? -20.016 19.562 19 1 97.75 156 GLY B N 1
ATOM 4486 C CA . GLY B 1 156 ? -18.719 18.906 19.047 1 97.75 156 GLY B CA 1
ATOM 4487 C C . GLY B 1 156 ? -17.672 19.594 18.203 1 97.75 156 GLY B C 1
ATOM 4488 O O . GLY B 1 156 ? -17.734 20.812 17.984 1 97.75 156 GLY B O 1
ATOM 4489 N N . VAL B 1 157 ? -16.656 18.891 17.812 1 98.56 157 VAL B N 1
ATOM 4490 C CA . VAL B 1 157 ? -15.594 19.375 16.938 1 98.56 157 VAL B CA 1
ATOM 4491 C C . VAL B 1 157 ? -15.773 18.812 15.531 1 98.56 157 VAL B C 1
ATOM 4493 O O . VAL B 1 157 ? -15.953 17.594 15.359 1 98.56 157 VAL B O 1
ATOM 4496 N N . LEU B 1 158 ? -15.812 19.672 14.547 1 98.62 158 LEU B N 1
ATOM 4497 C CA . LEU B 1 158 ? -15.93 19.234 13.156 1 98.62 158 LEU B CA 1
ATOM 4498 C C . LEU B 1 158 ? -14.547 19.047 12.531 1 98.62 158 LEU B C 1
ATOM 4500 O O . LEU B 1 158 ? -13.82 20.031 12.312 1 98.62 158 LEU B O 1
ATOM 4504 N N . ASP B 1 159 ? -14.195 17.875 12.273 1 98.69 159 ASP B N 1
ATOM 4505 C CA . ASP B 1 159 ? -13.016 17.469 11.516 1 98.69 159 ASP B CA 1
ATOM 4506 C C . ASP B 1 159 ? -13.359 16.375 10.516 1 98.69 159 ASP B C 1
ATOM 4508 O O . ASP B 1 159 ? -13.047 15.203 10.742 1 98.69 159 ASP B O 1
ATOM 4512 N N . PHE B 1 160 ? -13.914 16.797 9.445 1 98.31 160 PHE B N 1
ATOM 4513 C CA . PHE B 1 160 ? -14.586 15.922 8.492 1 98.31 160 PHE B CA 1
ATOM 4514 C C . PHE B 1 160 ? -13.656 14.805 8.039 1 98.31 160 PHE B C 1
ATOM 4516 O O . PHE B 1 160 ? -14.07 13.641 7.965 1 98.31 160 PHE B O 1
ATOM 4523 N N . ALA B 1 161 ? -12.375 15.203 7.73 1 98.56 161 ALA B N 1
ATOM 4524 C CA . ALA B 1 161 ? -11.5 14.188 7.152 1 98.56 161 ALA B CA 1
ATOM 4525 C C . ALA B 1 161 ? -10.148 14.156 7.863 1 98.56 161 ALA B C 1
ATOM 4527 O O . ALA B 1 161 ? -9.336 13.258 7.629 1 98.56 161 ALA B O 1
ATOM 4528 N N . GLY B 1 162 ? -9.766 15.203 8.68 1 98.69 162 GLY B N 1
ATOM 4529 C CA . GLY B 1 162 ? -8.617 14.891 9.523 1 98.69 162 GLY B CA 1
ATOM 4530 C C . GLY B 1 162 ? -7.535 15.945 9.469 1 98.69 162 GLY B C 1
ATOM 4531 O O . GLY B 1 162 ? -6.348 15.641 9.609 1 98.69 162 GLY B O 1
ATOM 4532 N N . SER B 1 163 ? -7.859 17.281 9.211 1 98.88 163 SER B N 1
ATOM 4533 C CA . SER B 1 163 ? -6.844 18.297 9.445 1 98.88 163 SER B CA 1
ATOM 4534 C C . SER B 1 163 ? -6.27 18.203 10.859 1 98.88 163 SER B C 1
ATOM 4536 O O . SER B 1 163 ? -5.066 18.375 11.055 1 98.88 163 SER B O 1
ATOM 4538 N N . GLY B 1 164 ? -7.141 17.984 11.766 1 98.81 164 GLY B N 1
ATOM 4539 C CA . GLY B 1 164 ? -6.75 17.844 13.156 1 98.81 164 GLY B CA 1
ATOM 4540 C C . GLY B 1 164 ? -6.309 16.422 13.5 1 98.81 164 GLY B C 1
ATOM 4541 O O . GLY B 1 164 ? -5.113 16.172 13.688 1 98.81 164 GLY B O 1
ATOM 4542 N N . VAL B 1 165 ? -7.207 15.422 13.422 1 98.81 165 VAL B N 1
ATOM 4543 C CA . VAL B 1 165 ? -7.027 14.055 13.906 1 98.81 165 VAL B CA 1
ATOM 4544 C C . VAL B 1 165 ? -5.789 13.438 13.258 1 98.81 165 VAL B C 1
ATOM 4546 O O . VAL B 1 165 ? -5 12.766 13.93 1 98.81 165 VAL B O 1
ATOM 4549 N N . VAL B 1 166 ? -5.586 13.695 11.984 1 98.69 166 VAL B N 1
ATOM 4550 C CA . VAL B 1 166 ? -4.496 13.047 11.273 1 98.69 166 VAL B CA 1
ATOM 4551 C C . VAL B 1 166 ? -3.291 13.984 11.203 1 98.69 166 VAL B C 1
ATOM 4553 O O . VAL B 1 166 ? -2.217 13.664 11.719 1 98.69 166 VAL B O 1
ATOM 4556 N N . HIS B 1 167 ? -3.48 15.211 10.625 1 98.88 167 HIS B N 1
ATOM 4557 C CA . HIS B 1 167 ? -2.355 16.047 10.227 1 98.88 167 HIS B CA 1
ATOM 4558 C C . HIS B 1 167 ? -1.761 16.781 11.43 1 98.88 167 HIS B C 1
ATOM 4560 O O . HIS B 1 167 ? -0.539 16.828 11.586 1 98.88 167 HIS B O 1
ATOM 4566 N N . VAL B 1 168 ? -2.568 17.359 12.289 1 98.88 168 VAL B N 1
ATOM 4567 C CA . VAL B 1 168 ? -2.023 18.031 13.469 1 98.88 168 VAL B CA 1
ATOM 4568 C C . VAL B 1 168 ? -1.387 17 14.398 1 98.88 168 VAL B C 1
ATOM 4570 O O . VAL B 1 168 ? -0.328 17.25 14.984 1 98.88 168 VAL B O 1
ATOM 4573 N N . THR B 1 169 ? -2.029 15.805 14.562 1 98.75 169 THR B N 1
ATOM 4574 C CA . THR B 1 169 ? -1.458 14.75 15.391 1 98.75 169 THR B CA 1
ATOM 4575 C C . THR B 1 169 ? -0.084 14.336 14.875 1 98.75 169 THR B C 1
ATOM 4577 O O . THR B 1 169 ? 0.896 14.336 15.625 1 98.75 169 THR B O 1
ATOM 4580 N N . GLY B 1 170 ? -0.036 14.008 13.609 1 98.25 170 GLY B N 1
ATOM 4581 C CA . GLY B 1 170 ? 1.236 13.641 13.016 1 98.25 170 GLY B CA 1
ATOM 4582 C C . GLY B 1 170 ? 2.25 14.773 13.023 1 98.25 170 GLY B C 1
ATOM 4583 O O . GLY B 1 170 ? 3.422 14.562 13.336 1 98.25 170 GLY B O 1
ATOM 4584 N N . GLY B 1 171 ? 1.804 15.984 12.688 1 98.62 171 GLY B N 1
ATOM 4585 C CA . GLY B 1 171 ? 2.678 17.141 12.648 1 98.62 171 GLY B CA 1
ATOM 4586 C C . GLY B 1 171 ? 3.234 17.516 14.008 1 98.62 171 GLY B C 1
ATOM 4587 O O . GLY B 1 171 ? 4.395 17.906 14.125 1 98.62 171 GLY B O 1
ATOM 4588 N N . THR B 1 172 ? 2.43 17.406 15 1 98.62 172 THR B N 1
ATOM 4589 C CA . THR B 1 172 ? 2.889 17.703 16.359 1 98.62 172 THR B CA 1
ATOM 4590 C C . THR B 1 172 ? 3.941 16.688 16.797 1 98.62 172 THR B C 1
ATOM 4592 O O . THR B 1 172 ? 4.949 17.047 17.406 1 98.62 172 THR B O 1
ATOM 4595 N N . THR B 1 173 ? 3.65 15.469 16.547 1 98.19 173 THR B N 1
ATOM 4596 C CA . THR B 1 173 ? 4.629 14.422 16.828 1 98.19 173 THR B CA 1
ATOM 4597 C C . THR B 1 173 ? 5.945 14.703 16.094 1 98.19 173 THR B C 1
ATOM 4599 O O . THR B 1 173 ? 7.023 14.547 16.672 1 98.19 173 THR B O 1
ATOM 4602 N N . ALA B 1 174 ? 5.836 15.133 14.883 1 97.94 174 ALA B N 1
ATOM 4603 C CA . ALA B 1 174 ? 7.012 15.477 14.086 1 97.94 174 ALA B CA 1
ATOM 4604 C C . ALA B 1 174 ? 7.801 16.609 14.727 1 97.94 174 ALA B C 1
ATOM 4606 O O . ALA B 1 174 ? 9.031 16.578 14.758 1 97.94 174 ALA B O 1
ATOM 4607 N N . LEU B 1 175 ? 7.125 17.594 15.188 1 98.19 175 LEU B N 1
ATOM 4608 C CA . LEU B 1 175 ? 7.785 18.734 15.836 1 98.19 175 LEU B CA 1
ATOM 4609 C C . LEU B 1 175 ? 8.555 18.281 17.078 1 98.19 175 LEU B C 1
ATOM 4611 O O . LEU B 1 175 ? 9.719 18.641 17.25 1 98.19 175 LEU B O 1
ATOM 4615 N N . VAL B 1 176 ? 7.891 17.469 17.922 1 98 176 VAL B N 1
ATOM 4616 C CA . VAL B 1 176 ? 8.516 16.984 19.156 1 98 176 VAL B CA 1
ATOM 4617 C C . VAL B 1 176 ? 9.734 16.125 18.812 1 98 176 VAL B C 1
ATOM 4619 O O . VAL B 1 176 ? 10.797 16.297 19.406 1 98 176 VAL B O 1
ATOM 4622 N N . ALA B 1 177 ? 9.562 15.273 17.875 1 97.19 177 ALA B N 1
ATOM 4623 C CA . ALA B 1 177 ? 10.633 14.367 17.469 1 97.19 177 ALA B CA 1
ATOM 4624 C C . ALA B 1 177 ? 11.82 15.141 16.906 1 97.19 177 ALA B C 1
ATOM 4626 O O . ALA B 1 177 ? 12.977 14.867 17.25 1 97.19 177 ALA B O 1
ATOM 4627 N N . THR B 1 178 ? 11.539 16.125 16.078 1 96.94 178 THR B N 1
ATOM 4628 C CA . THR B 1 178 ? 12.578 16.906 15.422 1 96.94 178 THR B CA 1
ATOM 4629 C C . THR B 1 178 ? 13.328 17.75 16.453 1 96.94 178 THR B C 1
ATOM 4631 O O . THR B 1 178 ? 14.555 17.891 16.375 1 96.94 178 THR B O 1
ATOM 4634 N N . TYR B 1 179 ? 12.617 18.297 17.312 1 96.56 179 TYR B N 1
ATOM 4635 C CA . TYR B 1 179 ? 13.227 19.109 18.344 1 96.56 179 TYR B CA 1
ATOM 4636 C C . TY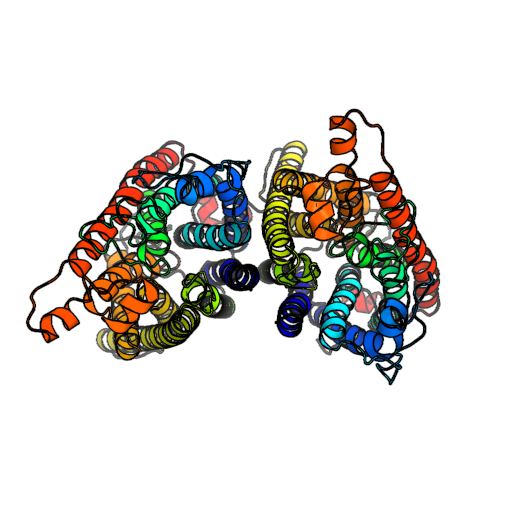R B 1 179 ? 14.18 18.281 19.203 1 96.56 179 TYR B C 1
ATOM 4638 O O . TYR B 1 179 ? 15.305 18.719 19.484 1 96.56 179 TYR B O 1
ATOM 4646 N N . MET B 1 180 ? 13.773 17.078 19.609 1 95.88 180 MET B N 1
ATOM 4647 C CA . MET B 1 180 ? 14.586 16.203 20.453 1 95.88 180 MET B CA 1
ATOM 4648 C C . MET B 1 180 ? 15.766 15.641 19.688 1 95.88 180 MET B C 1
ATOM 4650 O O . MET B 1 180 ? 16.844 15.453 20.234 1 95.88 180 MET B O 1
ATOM 4654 N N . LEU B 1 181 ? 15.547 15.383 18.438 1 95.25 181 LEU B N 1
ATOM 4655 C CA . LEU B 1 181 ? 16.547 14.773 17.578 1 95.25 181 LEU B CA 1
ATOM 4656 C C . LEU B 1 181 ? 17.656 15.758 17.25 1 95.25 181 LEU B C 1
ATOM 4658 O O . LEU B 1 181 ? 18.812 15.367 17.109 1 95.25 181 LEU B O 1
ATOM 4662 N N . GLY B 1 182 ? 17.328 17.047 17.141 1 94.5 182 GLY B N 1
ATOM 4663 C CA . GLY B 1 182 ? 18.297 18.062 16.75 1 94.5 182 GLY B CA 1
ATOM 4664 C C . GLY B 1 182 ? 18.469 18.172 15.25 1 94.5 182 GLY B C 1
ATOM 4665 O O . GLY B 1 182 ? 18 17.328 14.5 1 94.5 182 GLY B O 1
ATOM 4666 N N . ALA B 1 183 ? 19.234 19.125 14.852 1 95.06 183 ALA B N 1
ATOM 4667 C CA . ALA B 1 183 ? 19.406 19.453 13.438 1 95.06 183 ALA B CA 1
ATOM 4668 C C . ALA B 1 183 ? 20.469 18.562 12.797 1 95.06 183 ALA B C 1
ATOM 4670 O O . ALA B 1 183 ? 21.359 18.047 13.492 1 95.06 183 ALA B O 1
ATOM 4671 N N . ARG B 1 184 ? 20.391 18.422 11.539 1 94.56 184 ARG B N 1
ATOM 4672 C CA . ARG B 1 184 ? 21.438 17.766 10.781 1 94.56 184 ARG B CA 1
ATOM 4673 C C . ARG B 1 184 ? 22.766 18.516 10.906 1 94.56 184 ARG B C 1
ATOM 4675 O O . ARG B 1 184 ? 22.781 19.75 10.93 1 94.56 184 ARG B O 1
ATOM 4682 N N . LYS B 1 185 ? 23.734 17.734 10.867 1 91.25 185 LYS B N 1
ATOM 4683 C CA . LYS B 1 185 ? 25.047 18.328 10.992 1 91.25 185 LYS B CA 1
ATOM 4684 C C . LYS B 1 185 ? 25.359 19.266 9.82 1 91.25 185 LYS B C 1
ATOM 4686 O O . LYS B 1 185 ? 25.172 18.875 8.664 1 91.25 185 LYS B O 1
ATOM 4691 N N . GLY B 1 186 ? 25.75 20.453 10.195 1 91.31 186 GLY B N 1
ATOM 4692 C CA . GLY B 1 186 ? 26.125 21.406 9.172 1 91.31 186 GLY B CA 1
ATOM 4693 C C . GLY B 1 186 ? 24.969 22.328 8.773 1 91.31 186 GLY B C 1
ATOM 4694 O O . GLY B 1 186 ? 25.172 23.281 8.016 1 91.31 186 GLY B O 1
ATOM 4695 N N . ARG B 1 187 ? 23.828 22.094 9.32 1 93.25 187 ARG B N 1
ATOM 4696 C CA . ARG B 1 187 ? 22.641 22.844 8.922 1 93.25 187 ARG B CA 1
ATOM 4697 C C . ARG B 1 187 ? 22.688 24.266 9.469 1 93.25 187 ARG B C 1
ATOM 4699 O O . ARG B 1 187 ? 22.438 25.234 8.742 1 93.25 187 ARG B O 1
ATOM 4706 N N . PHE B 1 188 ? 23.047 24.391 10.742 1 94.94 188 PHE B N 1
ATOM 4707 C CA . PHE B 1 188 ? 23 25.688 11.398 1 94.94 188 PHE B CA 1
ATOM 4708 C C . PHE B 1 188 ? 24.359 26.078 11.961 1 94.94 188 PHE B C 1
ATOM 4710 O O . PHE B 1 188 ? 24.609 27.25 12.258 1 94.94 188 PHE B O 1
ATOM 4717 N N . TYR B 1 189 ? 25.219 25.094 12.156 1 91.88 189 TYR B N 1
ATOM 4718 C CA . TYR B 1 189 ? 26.531 25.312 12.758 1 91.88 189 TYR B CA 1
ATOM 4719 C C . TYR B 1 189 ? 27.641 24.688 11.906 1 91.88 189 TYR B C 1
ATOM 4721 O O . TYR B 1 189 ? 27.406 23.688 11.219 1 91.88 189 TYR B O 1
ATOM 4729 N N . ASP B 1 190 ? 28.766 25.203 12.016 1 89.62 190 ASP B N 1
ATOM 4730 C CA . ASP B 1 190 ? 29.891 24.641 11.289 1 89.62 190 ASP B CA 1
ATOM 4731 C C . ASP B 1 190 ? 30.578 23.547 12.102 1 89.62 190 ASP B C 1
ATOM 4733 O O . ASP B 1 190 ? 30.062 23.125 13.148 1 89.62 190 ASP B O 1
ATOM 4737 N N . ALA B 1 191 ? 31.656 22.969 11.539 1 83.25 191 ALA B N 1
ATOM 4738 C CA . ALA B 1 191 ? 32.344 21.844 12.133 1 83.25 191 ALA B CA 1
ATOM 4739 C C . ALA B 1 191 ? 32.938 22.203 13.5 1 83.25 191 ALA B C 1
ATOM 4741 O O . ALA B 1 191 ? 33.156 21.328 14.336 1 83.25 191 ALA B O 1
ATOM 4742 N N . ARG B 1 192 ? 33.094 23.516 13.773 1 87.44 192 ARG B N 1
ATOM 4743 C CA . ARG B 1 192 ? 33.688 23.984 15.023 1 87.44 192 ARG B CA 1
ATOM 4744 C C . ARG B 1 192 ? 32.594 24.422 16.016 1 87.44 192 ARG B C 1
ATOM 4746 O O . ARG B 1 192 ? 32.906 24.938 17.078 1 87.44 192 ARG B O 1
ATOM 4753 N N . GLY B 1 193 ? 31.406 24.266 15.633 1 86.69 193 GLY B N 1
ATOM 4754 C CA . GLY B 1 193 ? 30.297 24.562 16.516 1 86.69 193 GLY B CA 1
ATOM 4755 C C . GLY B 1 193 ? 29.844 26.016 16.438 1 86.69 193 GLY B C 1
ATOM 4756 O O . GLY B 1 193 ? 29.016 26.469 17.234 1 86.69 193 GLY B O 1
ATOM 4757 N N . ARG B 1 194 ? 30.531 26.75 15.539 1 87.12 194 ARG B N 1
ATOM 4758 C CA . ARG B 1 194 ? 30.156 28.141 15.359 1 87.12 194 ARG B CA 1
ATOM 4759 C C . ARG B 1 194 ? 28.906 28.281 14.492 1 87.12 194 ARG B C 1
ATOM 4761 O O . ARG B 1 194 ? 28.766 27.562 13.5 1 87.12 194 ARG B O 1
ATOM 4768 N N . GLU B 1 195 ? 27.891 29.094 14.852 1 91.25 195 GLU B N 1
ATOM 4769 C CA . GLU B 1 195 ? 26.641 29.297 14.117 1 91.25 195 GLU B CA 1
ATOM 4770 C C . GLU B 1 195 ? 26.906 29.891 12.734 1 91.25 195 GLU B C 1
ATOM 4772 O O . GLU B 1 195 ? 27.719 30.797 12.586 1 91.25 195 GLU B O 1
ATOM 4777 N N . LEU B 1 196 ? 26.141 29.438 11.82 1 91.25 196 LEU B N 1
ATOM 4778 C CA . LEU B 1 196 ? 26.25 29.938 10.461 1 91.25 196 LEU B CA 1
ATOM 4779 C C . LEU B 1 196 ? 25.438 31.219 10.289 1 91.25 196 LEU B C 1
ATOM 4781 O O . LEU B 1 196 ? 24.406 31.391 10.945 1 91.25 196 LEU B O 1
ATOM 4785 N N . GLU B 1 197 ? 25.922 32.094 9.406 1 88 197 GLU B N 1
ATOM 4786 C CA . GLU B 1 197 ? 25.172 33.312 9.102 1 88 197 GLU B CA 1
ATOM 4787 C C . GLU B 1 197 ? 23.797 32.969 8.523 1 88 197 GLU B C 1
ATOM 4789 O O . GLU B 1 197 ? 22.797 33.625 8.883 1 88 197 GLU B O 1
ATOM 4794 N N . LYS B 1 198 ? 23.844 32.094 7.578 1 90.25 198 LYS B N 1
ATOM 4795 C CA . LYS B 1 198 ? 22.625 31.547 6.98 1 90.25 198 LYS B CA 1
ATOM 4796 C C . LYS B 1 198 ? 22.609 30.016 7.066 1 90.25 198 LYS B C 1
ATOM 4798 O O . LYS B 1 198 ? 23.625 29.375 6.852 1 90.25 198 LYS B O 1
ATOM 4803 N N . PRO B 1 199 ? 21.438 29.531 7.371 1 92.25 199 PRO B N 1
ATOM 4804 C CA . PRO B 1 199 ? 21.359 28.062 7.391 1 92.25 199 PRO B CA 1
ATOM 4805 C C . PRO B 1 199 ? 21.75 27.422 6.059 1 92.25 199 PRO B C 1
ATOM 4807 O O . PRO B 1 199 ? 21.375 27.938 4.996 1 92.25 199 PRO B O 1
ATOM 4810 N N . LYS B 1 200 ? 22.531 26.375 6.129 1 91.69 200 LYS B N 1
ATOM 4811 C CA . LYS B 1 200 ? 22.953 25.656 4.922 1 91.69 200 LYS B CA 1
ATOM 4812 C C . LYS B 1 200 ? 21.797 24.844 4.34 1 91.69 200 LYS B C 1
ATOM 4814 O O . LYS B 1 200 ? 21.062 24.188 5.078 1 91.69 200 LYS B O 1
ATOM 4819 N N . ALA B 1 201 ? 21.656 24.922 3.01 1 89.19 201 ALA B N 1
ATOM 4820 C CA . ALA B 1 201 ? 20.625 24.141 2.328 1 89.19 201 ALA B CA 1
ATOM 4821 C C . ALA B 1 201 ? 21.125 22.75 1.995 1 89.19 201 ALA B C 1
ATOM 4823 O O . ALA B 1 201 ? 22.297 22.578 1.632 1 89.19 201 ALA B O 1
ATOM 4824 N N . PHE B 1 202 ? 20.344 21.734 2.178 1 90.25 202 PHE B N 1
ATOM 4825 C CA . PHE B 1 202 ? 20.578 20.375 1.739 1 90.25 202 PHE B CA 1
ATOM 4826 C C . PHE B 1 202 ? 19.594 19.969 0.646 1 90.25 202 PHE B C 1
ATOM 4828 O O . PHE B 1 202 ? 18.547 19.406 0.932 1 90.25 202 PHE B O 1
ATOM 4835 N N . PRO B 1 203 ? 19.953 20.234 -0.538 1 87.94 203 PRO B N 1
ATOM 4836 C CA . PRO B 1 203 ? 18.984 19.953 -1.607 1 87.94 203 PRO B CA 1
ATOM 4837 C C . PRO B 1 203 ? 18.75 18.453 -1.788 1 87.94 203 PRO B C 1
ATOM 4839 O O . PRO B 1 203 ? 19.672 17.656 -1.64 1 87.94 203 PRO B O 1
ATOM 4842 N N . GLY B 1 204 ? 17.547 18.125 -2.164 1 90 204 GLY B N 1
ATOM 4843 C CA . GLY B 1 204 ? 17.219 16.734 -2.484 1 90 204 GLY B CA 1
ATOM 4844 C C . GLY B 1 204 ? 17.875 16.25 -3.756 1 90 204 GLY B C 1
ATOM 4845 O O . GLY B 1 204 ? 18.281 17.047 -4.602 1 90 204 GLY B O 1
ATOM 4846 N N . HIS B 1 205 ? 17.953 14.961 -3.898 1 91.44 205 HIS B N 1
ATOM 4847 C CA . HIS B 1 205 ? 18.719 14.398 -5.008 1 91.44 205 HIS B CA 1
ATOM 4848 C C . HIS B 1 205 ? 17.859 14.273 -6.262 1 91.44 205 HIS B C 1
ATOM 4850 O O . HIS B 1 205 ? 18.375 14.102 -7.363 1 91.44 205 HIS B O 1
ATOM 4856 N N . SER B 1 206 ? 16.422 14.375 -6.145 1 94.62 206 SER B N 1
ATOM 4857 C CA . SER B 1 206 ? 15.609 14.102 -7.324 1 94.62 206 SER B CA 1
ATOM 4858 C C . SER B 1 206 ? 14.297 14.875 -7.289 1 94.62 206 SER B C 1
ATOM 4860 O O . SER B 1 206 ? 13.359 14.477 -6.598 1 94.62 206 SER B O 1
ATOM 4862 N N . MET B 1 207 ? 14.211 15.867 -8.156 1 91.88 207 MET B N 1
ATOM 4863 C CA . MET B 1 207 ? 12.992 16.656 -8.281 1 91.88 207 MET B CA 1
ATOM 4864 C C . MET B 1 207 ? 11.867 15.836 -8.891 1 91.88 207 MET B C 1
ATOM 4866 O O . MET B 1 207 ? 10.695 16.016 -8.539 1 91.88 207 MET B O 1
ATOM 4870 N N . ALA B 1 208 ? 12.258 14.906 -9.742 1 91.75 208 ALA B N 1
ATOM 4871 C CA . ALA B 1 208 ? 11.273 14.031 -10.375 1 91.75 208 ALA B CA 1
ATOM 4872 C C . ALA B 1 208 ? 10.547 13.18 -9.336 1 91.75 208 ALA B C 1
ATOM 4874 O O . ALA B 1 208 ? 9.328 13.023 -9.406 1 91.75 208 ALA B O 1
ATOM 4875 N N . LEU B 1 209 ? 11.242 12.656 -8.422 1 94.38 209 LEU B N 1
ATOM 4876 C CA . LEU B 1 209 ? 10.633 11.859 -7.359 1 94.38 209 LEU B CA 1
ATOM 4877 C C . LEU B 1 209 ? 9.758 12.719 -6.461 1 94.38 209 LEU B C 1
ATOM 4879 O O . LEU B 1 209 ? 8.672 12.297 -6.051 1 94.38 209 LEU B O 1
ATOM 4883 N N . GLN B 1 210 ? 10.195 13.945 -6.152 1 95.06 210 GLN B N 1
ATOM 4884 C CA . GLN B 1 210 ? 9.383 14.867 -5.359 1 95.06 210 GLN B CA 1
ATOM 4885 C C . GLN B 1 210 ? 8.047 15.148 -6.043 1 95.06 210 GLN B C 1
ATOM 4887 O O . GLN B 1 210 ? 7 15.109 -5.398 1 95.06 210 GLN B O 1
ATOM 4892 N N . MET B 1 211 ? 8.125 15.398 -7.316 1 92.56 211 MET B N 1
ATOM 4893 C CA . MET B 1 211 ? 6.918 15.688 -8.094 1 92.56 211 MET B CA 1
ATOM 4894 C C . MET B 1 211 ? 5.98 14.484 -8.117 1 92.56 211 MET B C 1
ATOM 4896 O O . MET B 1 211 ? 4.773 14.633 -7.93 1 92.56 211 MET B O 1
ATOM 4900 N N . MET B 1 212 ? 6.543 13.336 -8.344 1 94.19 212 MET B N 1
ATOM 4901 C CA . MET B 1 212 ? 5.734 12.125 -8.344 1 94.19 212 MET B CA 1
ATOM 4902 C C . MET B 1 212 ? 5.051 11.922 -6.996 1 94.19 212 MET B C 1
ATOM 4904 O O . MET B 1 212 ? 3.854 11.641 -6.938 1 94.19 212 MET B O 1
ATOM 4908 N N . GLY B 1 213 ? 5.844 12.078 -5.977 1 97.12 213 GLY B N 1
ATOM 4909 C CA . GLY B 1 213 ? 5.27 11.953 -4.645 1 97.12 213 GLY B CA 1
ATOM 4910 C C . GLY B 1 213 ? 4.137 12.93 -4.391 1 97.12 213 GLY B C 1
ATOM 4911 O O . GLY B 1 213 ? 3.082 12.539 -3.883 1 97.12 213 GLY B O 1
ATOM 4912 N N . THR B 1 214 ? 4.277 14.148 -4.773 1 96.88 214 THR B N 1
ATOM 4913 C CA . THR B 1 214 ? 3.266 15.188 -4.582 1 96.88 214 THR B CA 1
ATOM 4914 C C . THR B 1 214 ? 1.982 14.828 -5.332 1 96.88 214 THR B C 1
ATOM 4916 O O . THR B 1 214 ? 0.888 14.914 -4.77 1 96.88 214 THR B O 1
ATOM 4919 N N . MET B 1 215 ? 2.102 14.359 -6.539 1 95.12 215 MET B N 1
ATOM 4920 C CA . MET B 1 215 ? 0.937 14.055 -7.371 1 95.12 215 MET B CA 1
ATOM 4921 C C . MET B 1 215 ? 0.217 12.812 -6.867 1 95.12 215 MET B C 1
ATOM 4923 O O . MET B 1 215 ? -1.011 12.727 -6.934 1 95.12 215 MET B O 1
ATOM 4927 N N . ILE B 1 216 ? 0.959 11.82 -6.418 1 97.62 216 ILE B N 1
ATOM 4928 C CA . ILE B 1 216 ? 0.334 10.633 -5.844 1 97.62 216 ILE B CA 1
ATOM 4929 C C . ILE B 1 216 ? -0.424 11.016 -4.574 1 97.62 216 ILE B C 1
ATOM 4931 O O . ILE B 1 216 ? -1.527 10.523 -4.328 1 97.62 216 ILE B O 1
ATOM 4935 N N . LEU B 1 217 ? 0.151 11.883 -3.766 1 98.06 217 LEU B N 1
ATOM 4936 C CA . LEU B 1 217 ? -0.54 12.352 -2.568 1 98.06 217 LEU B CA 1
ATOM 4937 C C . LEU B 1 217 ? -1.829 13.078 -2.936 1 98.06 217 LEU B C 1
ATOM 4939 O O . LEU B 1 217 ? -2.889 12.797 -2.373 1 98.06 217 LEU B O 1
ATOM 4943 N N . TRP B 1 218 ? -1.771 13.984 -3.934 1 97.25 218 TRP B N 1
ATOM 4944 C CA . TRP B 1 218 ? -2.965 14.695 -4.379 1 97.25 218 TRP B CA 1
ATOM 4945 C C . TRP B 1 218 ? -4.016 13.727 -4.895 1 97.25 218 TRP B C 1
ATOM 4947 O O . TRP B 1 218 ? -5.191 13.82 -4.535 1 97.25 218 TRP B O 1
ATOM 4957 N N . PHE B 1 219 ? -3.588 12.727 -5.641 1 97.25 219 PHE B N 1
ATOM 4958 C CA . PHE B 1 219 ? -4.48 11.695 -6.164 1 97.25 219 PHE B CA 1
ATOM 4959 C C . PHE B 1 219 ? -5.141 10.922 -5.031 1 97.25 219 PHE B C 1
ATOM 4961 O O . PHE B 1 219 ? -6.352 10.703 -5.047 1 97.25 219 PHE B O 1
ATOM 4968 N N . GLY B 1 220 ? -4.371 10.508 -4.062 1 98.19 220 GLY B N 1
ATOM 4969 C CA . GLY B 1 220 ? -4.895 9.758 -2.934 1 98.19 220 GLY B CA 1
ATOM 4970 C C . GLY B 1 220 ? -5.863 10.562 -2.084 1 98.19 220 GLY B C 1
ATOM 4971 O O . GLY B 1 220 ? -6.762 9.992 -1.46 1 98.19 220 GLY B O 1
ATOM 4972 N N . TRP B 1 221 ? -5.789 11.906 -2.123 1 98.5 221 TRP B N 1
ATOM 4973 C CA . TRP B 1 221 ? -6.641 12.773 -1.316 1 98.5 221 TRP B CA 1
ATOM 4974 C C . TRP B 1 221 ? -8.094 12.688 -1.777 1 98.5 221 TRP B C 1
ATOM 4976 O O . TRP B 1 221 ? -9.008 13.07 -1.042 1 98.5 221 TRP B O 1
ATOM 4986 N N . TYR B 1 222 ? -8.32 12.172 -2.973 1 97.38 222 TYR B N 1
ATOM 4987 C CA . TYR B 1 222 ? -9.688 12.008 -3.459 1 97.38 222 TYR B CA 1
ATOM 4988 C C . TYR B 1 222 ? -10.359 10.805 -2.812 1 97.38 222 TYR B C 1
ATOM 4990 O O . TYR B 1 222 ? -11.578 10.641 -2.898 1 97.38 222 TYR B O 1
ATOM 4998 N N . GLY B 1 223 ? -9.586 9.906 -2.25 1 97.94 223 GLY B N 1
ATOM 4999 C CA . GLY B 1 223 ? -10.125 8.906 -1.336 1 97.94 223 GLY B CA 1
ATOM 5000 C C . GLY B 1 223 ? -10.242 9.414 0.09 1 97.94 223 GLY B C 1
ATOM 5001 O O . GLY B 1 223 ? -11.195 9.07 0.797 1 97.94 223 GLY B O 1
ATOM 5002 N N . PHE B 1 224 ? -9.328 10.258 0.51 1 97.56 224 PHE B N 1
ATOM 5003 C CA . PHE B 1 224 ? -9.18 10.781 1.863 1 97.56 224 PHE B CA 1
ATOM 5004 C C . PHE B 1 224 ? -10.359 11.672 2.232 1 97.56 224 PHE B C 1
ATOM 5006 O O . PHE B 1 224 ? -11.141 11.344 3.135 1 97.56 224 PHE B O 1
ATOM 5013 N N . ASN B 1 225 ? -10.594 12.711 1.432 1 98.56 225 ASN B N 1
ATOM 5014 C CA . ASN B 1 225 ? -11.617 13.695 1.753 1 98.56 225 ASN B CA 1
ATOM 5015 C C . ASN B 1 225 ? -13.008 13.211 1.351 1 98.56 225 ASN B C 1
ATOM 5017 O O . ASN B 1 225 ? -13.883 13.055 2.201 1 98.56 225 ASN B O 1
ATOM 5021 N N . PRO B 1 226 ? -13.289 12.859 0.082 1 97.31 226 PRO B N 1
ATOM 5022 C CA . PRO B 1 226 ? -14.617 12.375 -0.285 1 97.31 226 PRO B CA 1
ATOM 5023 C C . PRO B 1 226 ? -15.008 11.094 0.454 1 97.31 226 PRO B C 1
ATOM 5025 O O . PRO B 1 226 ? -16.172 10.914 0.822 1 97.31 226 PRO B O 1
ATOM 5028 N N . GLY B 1 227 ? -14.008 10.211 0.658 1 96.94 227 GLY B N 1
ATOM 5029 C CA . GLY B 1 227 ? -14.289 8.961 1.347 1 96.94 227 GLY B CA 1
ATOM 5030 C C . GLY B 1 227 ? -14.758 9.156 2.773 1 96.94 227 GLY B C 1
ATOM 5031 O O . GLY B 1 227 ? -15.43 8.289 3.336 1 96.94 227 GLY B O 1
ATOM 5032 N N . SER B 1 228 ? -14.531 10.305 3.361 1 97.19 228 SER B N 1
ATOM 5033 C CA . SER B 1 228 ? -14.875 10.578 4.75 1 97.19 228 SER B CA 1
ATOM 5034 C C . SER B 1 228 ? -16.359 10.922 4.891 1 97.19 228 SER B C 1
ATOM 5036 O O . SER B 1 228 ? -16.844 11.156 6 1 97.19 228 SER B O 1
ATOM 5038 N N . ALA B 1 229 ? -17.094 10.875 3.766 1 94.81 229 ALA B N 1
ATOM 5039 C CA . ALA B 1 229 ? -18.547 10.859 3.852 1 94.81 229 ALA B CA 1
ATOM 5040 C C . ALA B 1 229 ? -19.047 9.523 4.406 1 94.81 229 ALA B C 1
ATOM 5042 O O . ALA B 1 229 ? -20.188 9.43 4.879 1 94.81 229 ALA B O 1
ATOM 5043 N N . LEU B 1 230 ? -18.266 8.43 4.273 1 90.75 230 LEU B N 1
ATOM 5044 C CA . LEU B 1 230 ? -18.359 7.121 4.914 1 90.75 230 LEU B CA 1
ATOM 5045 C C . LEU B 1 230 ? -19.5 6.309 4.316 1 90.75 230 LEU B C 1
ATOM 5047 O O . LEU B 1 230 ? -19.422 5.078 4.242 1 90.75 230 LEU B O 1
ATOM 5051 N N . LEU B 1 231 ? -20.672 6.895 3.953 1 86.06 231 LEU B N 1
ATOM 5052 C CA . LEU B 1 231 ? -21.828 6.176 3.436 1 86.06 231 LEU B CA 1
ATOM 5053 C C . LEU B 1 231 ? -22.359 6.828 2.158 1 86.06 231 LEU B C 1
ATOM 5055 O O . LEU B 1 231 ? -22.203 8.039 1.97 1 86.06 231 LEU B O 1
ATOM 5059 N N . LEU B 1 232 ? -22.766 5.891 1.299 1 78.88 232 LEU B N 1
ATOM 5060 C CA . LEU B 1 232 ? -23.484 6.359 0.113 1 78.88 232 LEU B CA 1
ATOM 5061 C C . LEU B 1 232 ? -24.938 5.918 0.144 1 78.88 232 LEU B C 1
ATOM 5063 O O . LEU B 1 232 ? -25.234 4.746 -0.101 1 78.88 232 LEU B O 1
ATOM 5067 N N . THR B 1 233 ? -25.656 6.574 0.936 1 70.62 233 THR B N 1
ATOM 5068 C CA . THR B 1 233 ? -27.047 6.125 1.046 1 70.62 233 THR B CA 1
ATOM 5069 C C . THR B 1 233 ? -27.969 7.031 0.248 1 70.62 233 THR B C 1
ATOM 5071 O O . THR B 1 233 ? -27.672 8.203 0.031 1 70.62 233 THR B O 1
ATOM 5074 N N . ALA B 1 234 ? -28.875 6.363 -0.229 1 57.59 234 ALA B N 1
ATOM 5075 C CA . ALA B 1 234 ? -29.891 7.086 -0.99 1 57.59 234 ALA B CA 1
ATOM 5076 C C . ALA B 1 234 ? -30.672 8.039 -0.092 1 57.59 234 ALA B C 1
ATOM 5078 O O . ALA B 1 234 ? -31.188 9.055 -0.559 1 57.59 234 ALA B O 1
ATOM 5079 N N . THR B 1 235 ? -30.719 7.688 1.132 1 53.72 235 THR B N 1
ATOM 5080 C CA . THR B 1 235 ? -31.609 8.445 2.008 1 53.72 235 THR B CA 1
ATOM 5081 C C . THR B 1 235 ? -30.906 9.703 2.525 1 53.72 235 THR B C 1
ATOM 5083 O O . THR B 1 235 ? -31.562 10.586 3.094 1 53.72 235 THR B O 1
ATOM 5086 N N . SER B 1 236 ? -29.609 9.711 2.365 1 66.75 236 SER B N 1
ATOM 5087 C CA . SER B 1 236 ? -28.875 10.898 2.777 1 66.75 236 SER B CA 1
ATOM 5088 C C . SER B 1 236 ? -28 11.422 1.646 1 66.75 236 SER B C 1
ATOM 5090 O O . SER B 1 236 ? -27.703 10.695 0.688 1 66.75 236 SER B O 1
ATOM 5092 N N . ASN B 1 237 ? -27.953 12.719 1.519 1 79.44 237 ASN B N 1
ATOM 5093 C CA . ASN B 1 237 ? -27.172 13.328 0.449 1 79.44 237 ASN B CA 1
ATOM 5094 C C . ASN B 1 237 ? -25.672 13.141 0.673 1 79.44 237 ASN B C 1
ATOM 5096 O O . ASN B 1 237 ? -24.891 14.07 0.489 1 79.44 237 ASN B O 1
ATOM 5100 N N . THR B 1 238 ? -25.344 11.977 1.21 1 87.19 238 THR B N 1
ATOM 5101 C CA . THR B 1 238 ? -23.938 11.719 1.5 1 87.19 238 THR B CA 1
ATOM 5102 C C . THR B 1 238 ? -23.125 11.688 0.214 1 87.19 238 THR B C 1
ATOM 5104 O O . THR B 1 238 ? -21.938 12.062 0.21 1 87.19 238 THR B O 1
ATOM 5107 N N . GLY B 1 239 ? -23.781 11.289 -0.866 1 90.25 239 GLY B N 1
ATOM 5108 C CA . GLY B 1 239 ? -23.109 11.375 -2.154 1 90.25 239 GLY B CA 1
ATOM 5109 C C . GLY B 1 239 ? -22.766 12.797 -2.551 1 90.25 239 GLY B C 1
ATOM 5110 O O . GLY B 1 239 ? -21.703 13.055 -3.107 1 90.25 239 GLY B O 1
ATOM 5111 N N . GLY B 1 240 ? -23.703 13.695 -2.287 1 91.94 240 GLY B N 1
ATOM 5112 C CA . GLY B 1 240 ? -23.469 15.102 -2.545 1 91.94 240 GLY B CA 1
ATOM 5113 C C . GLY B 1 240 ? -22.344 15.68 -1.702 1 91.94 240 GLY B C 1
ATOM 5114 O O . GLY B 1 240 ? -21.547 16.484 -2.186 1 91.94 240 GLY B O 1
ATOM 5115 N N . VAL B 1 241 ? -22.297 15.242 -0.424 1 95.06 241 VAL B N 1
ATOM 5116 C CA . VAL B 1 241 ? -21.25 15.695 0.478 1 95.06 241 VAL B CA 1
ATOM 5117 C C . VAL B 1 241 ? -19.891 15.234 -0.043 1 95.06 241 VAL B C 1
ATOM 5119 O O . VAL B 1 241 ? -18.922 16 -0.043 1 95.06 241 VAL B O 1
ATOM 5122 N N . ALA B 1 242 ? -19.844 13.984 -0.504 1 96.19 242 ALA B N 1
ATOM 5123 C CA . ALA B 1 242 ? -18.609 13.453 -1.064 1 96.19 242 ALA B CA 1
ATOM 5124 C C . ALA B 1 242 ? -18.172 14.242 -2.297 1 96.19 242 ALA B C 1
ATOM 5126 O O . ALA B 1 242 ? -16.984 14.539 -2.471 1 96.19 242 ALA B O 1
ATOM 5127 N N . ALA B 1 243 ? -19.125 14.609 -3.141 1 94.5 243 ALA B N 1
ATOM 5128 C CA . ALA B 1 243 ? -18.844 15.375 -4.355 1 94.5 243 ALA B CA 1
ATOM 5129 C C . ALA B 1 243 ? -18.328 16.766 -4.02 1 94.5 243 ALA B C 1
ATOM 5131 O O . ALA B 1 243 ? -17.375 17.25 -4.625 1 94.5 243 ALA B O 1
ATOM 5132 N N . LEU B 1 244 ? -18.953 17.359 -3.074 1 95.69 244 LEU B N 1
ATOM 5133 C CA . LEU B 1 244 ? -18.5 18.672 -2.613 1 95.69 244 LEU B CA 1
ATOM 5134 C C . LEU B 1 244 ? -17.062 18.594 -2.086 1 95.69 244 LEU B C 1
ATOM 5136 O O . LEU B 1 244 ? -16.234 19.453 -2.389 1 95.69 244 LEU B O 1
ATOM 5140 N N . ALA B 1 245 ? -16.812 17.594 -1.277 1 98.19 245 ALA B N 1
ATOM 5141 C CA . ALA B 1 245 ? -15.484 17.406 -0.708 1 98.19 245 ALA B CA 1
ATOM 5142 C C . ALA B 1 245 ? -14.43 17.266 -1.806 1 98.19 245 ALA B C 1
ATOM 5144 O O . ALA B 1 245 ? -13.32 17.797 -1.682 1 98.19 245 ALA B O 1
ATOM 5145 N N . ALA B 1 246 ? -14.773 16.609 -2.926 1 97.69 246 ALA B N 1
ATOM 5146 C CA . ALA B 1 246 ? -13.836 16.438 -4.035 1 97.69 246 ALA B CA 1
ATOM 5147 C C . ALA B 1 246 ? -13.508 17.766 -4.691 1 97.69 246 ALA B C 1
ATOM 5149 O O . ALA B 1 246 ? -12.336 18.062 -4.957 1 97.69 246 ALA B O 1
ATOM 5150 N N . VAL B 1 247 ? -14.492 18.531 -4.934 1 97.62 247 VAL B N 1
ATOM 5151 C CA . VAL B 1 247 ? -14.305 19.828 -5.578 1 97.62 247 VAL B CA 1
ATOM 5152 C C . VAL B 1 247 ? -13.492 20.734 -4.668 1 97.62 247 VAL B C 1
ATOM 5154 O O . VAL B 1 247 ? -12.508 21.344 -5.102 1 97.62 247 VAL B O 1
ATOM 5157 N N . ASN B 1 248 ? -13.844 20.828 -3.4 1 98.75 248 ASN B N 1
ATOM 5158 C CA . ASN B 1 248 ? -13.141 21.688 -2.447 1 98.75 248 ASN B CA 1
ATOM 5159 C C . ASN B 1 248 ? -11.688 21.25 -2.275 1 98.75 248 ASN B C 1
ATOM 5161 O O . ASN B 1 248 ? -10.812 22.094 -2.074 1 98.75 248 ASN B O 1
ATOM 5165 N N . THR B 1 249 ? -11.445 19.969 -2.311 1 98.69 249 THR B N 1
ATOM 5166 C CA . THR B 1 249 ? -10.086 19.438 -2.252 1 98.69 249 THR B CA 1
ATOM 5167 C C . THR B 1 249 ? -9.242 19.984 -3.398 1 98.69 249 THR B C 1
ATOM 5169 O O . THR B 1 249 ? -8.133 20.484 -3.18 1 98.69 249 THR B O 1
ATOM 5172 N N . SER B 1 250 ? -9.773 20.016 -4.59 1 98.25 250 SER B N 1
ATOM 5173 C CA . SER B 1 250 ? -9.062 20.484 -5.777 1 98.25 250 SER B CA 1
ATOM 5174 C C . SER B 1 250 ? -8.836 21.984 -5.738 1 98.25 250 SER B C 1
ATOM 5176 O O . SER B 1 250 ? -7.738 22.469 -6.035 1 98.25 250 SER B O 1
ATOM 5178 N N . LEU B 1 251 ? -9.836 22.672 -5.359 1 98.44 251 LEU B N 1
ATOM 5179 C CA . LEU B 1 251 ? -9.75 24.125 -5.34 1 98.44 251 LEU B CA 1
ATOM 5180 C C . LEU B 1 251 ? -8.75 24.594 -4.289 1 98.44 251 LEU B C 1
ATOM 5182 O O . LEU B 1 251 ? -7.973 25.516 -4.539 1 98.44 251 LEU B O 1
ATOM 5186 N N . SER B 1 252 ? -8.773 24 -3.156 1 98.88 252 SER B N 1
ATOM 5187 C CA . SER B 1 252 ? -7.859 24.406 -2.09 1 98.88 252 SER B CA 1
ATOM 5188 C C . SER B 1 252 ? -6.418 24.047 -2.438 1 98.88 252 SER B C 1
ATOM 5190 O O . SER B 1 252 ? -5.504 24.828 -2.186 1 98.88 252 SER B O 1
ATOM 5192 N N . ALA B 1 253 ? -6.211 22.859 -2.984 1 98.75 253 ALA B N 1
ATOM 5193 C CA . ALA B 1 253 ? -4.871 22.469 -3.404 1 98.75 253 ALA B CA 1
ATOM 5194 C C . ALA B 1 253 ? -4.297 23.453 -4.414 1 98.75 253 ALA B C 1
ATOM 5196 O O . ALA B 1 253 ? -3.15 23.891 -4.281 1 98.75 253 ALA B O 1
ATOM 5197 N N . ALA B 1 254 ? -5.074 23.797 -5.398 1 98.31 254 ALA B N 1
ATOM 5198 C CA . ALA B 1 254 ? -4.656 24.734 -6.445 1 98.31 254 ALA B CA 1
ATOM 5199 C C . ALA B 1 254 ? -4.355 26.109 -5.867 1 98.31 254 ALA B C 1
ATOM 5201 O O . ALA B 1 254 ? -3.34 26.719 -6.199 1 98.31 254 ALA B O 1
ATOM 5202 N N . SER B 1 255 ? -5.199 26.516 -5.02 1 98.56 255 SER B N 1
ATOM 5203 C CA . SER B 1 255 ? -5.023 27.828 -4.402 1 98.56 255 SER B CA 1
ATOM 5204 C C . SER B 1 255 ? -3.777 27.859 -3.525 1 98.56 255 SER B C 1
ATOM 5206 O O . SER B 1 255 ? -3.055 28.859 -3.504 1 98.56 255 SER B O 1
ATOM 5208 N N . GLY B 1 256 ? -3.584 26.812 -2.768 1 98.81 256 GLY B N 1
ATOM 5209 C CA . GLY B 1 256 ? -2.391 26.734 -1.939 1 98.81 256 GLY B CA 1
ATOM 5210 C C . GLY B 1 256 ? -1.105 26.75 -2.744 1 98.81 256 GLY B C 1
ATOM 5211 O O . GLY B 1 256 ? -0.146 27.438 -2.381 1 98.81 256 GLY B O 1
ATOM 5212 N N . ALA B 1 257 ? -1.063 26.031 -3.869 1 98.38 257 ALA B N 1
ATOM 5213 C CA . ALA B 1 257 ? 0.109 25.969 -4.738 1 98.38 257 ALA B CA 1
ATOM 5214 C C . ALA B 1 257 ? 0.435 27.344 -5.316 1 98.38 257 ALA B C 1
ATOM 5216 O O . ALA B 1 257 ? 1.584 27.781 -5.27 1 98.38 257 ALA B O 1
ATOM 5217 N N . VAL B 1 258 ? -0.55 27.969 -5.832 1 97 258 VAL B N 1
ATOM 5218 C CA . VAL B 1 258 ? -0.384 29.281 -6.461 1 97 258 VAL B CA 1
ATOM 5219 C C . VAL B 1 258 ? 0.03 30.312 -5.41 1 97 258 VAL B C 1
ATOM 5221 O O . VAL B 1 258 ? 0.932 31.109 -5.645 1 97 258 VAL B O 1
ATOM 5224 N N . SER B 1 259 ? -0.595 30.219 -4.316 1 98.44 259 SER B N 1
ATOM 5225 C CA . SER B 1 259 ? -0.299 31.141 -3.229 1 98.44 259 SER B CA 1
ATOM 5226 C C . SER B 1 259 ? 1.148 31 -2.766 1 98.44 259 SER B C 1
ATOM 5228 O O . SER B 1 259 ? 1.864 32 -2.652 1 98.44 259 SER B O 1
ATOM 5230 N N . ALA B 1 260 ? 1.584 29.844 -2.5 1 98.25 260 ALA B N 1
ATOM 5231 C CA . ALA B 1 260 ? 2.947 29.625 -2.025 1 98.25 260 ALA B CA 1
ATOM 5232 C C . ALA B 1 260 ? 3.969 30.016 -3.092 1 98.25 260 ALA B C 1
ATOM 5234 O O . ALA B 1 260 ? 4.977 30.656 -2.789 1 98.25 260 ALA B O 1
ATOM 5235 N N . LEU B 1 261 ? 3.721 29.594 -4.359 1 95.94 261 LEU B N 1
ATOM 5236 C CA . LEU B 1 261 ? 4.637 29.875 -5.461 1 95.94 261 LEU B CA 1
ATOM 5237 C C . LEU B 1 261 ? 4.852 31.375 -5.621 1 95.94 261 LEU B C 1
ATOM 5239 O O . LEU B 1 261 ? 5.992 31.844 -5.637 1 95.94 261 LEU B O 1
ATOM 5243 N N . PHE B 1 262 ? 3.82 32.125 -5.641 1 96 262 PHE B N 1
ATOM 5244 C CA . PHE B 1 262 ? 3.932 33.531 -5.969 1 96 262 PHE B CA 1
ATOM 5245 C C . PHE B 1 262 ? 4.34 34.344 -4.742 1 96 262 PHE B C 1
ATOM 5247 O O . PHE B 1 262 ? 5.02 35.375 -4.863 1 96 262 PHE B O 1
ATOM 5254 N N . THR B 1 263 ? 3.955 33.938 -3.59 1 97.31 263 THR B N 1
ATOM 5255 C CA . THR B 1 263 ? 4.465 34.594 -2.393 1 97.31 263 THR B CA 1
ATOM 5256 C C . THR B 1 263 ? 5.973 34.406 -2.271 1 97.31 263 THR B C 1
ATOM 5258 O O . THR B 1 263 ? 6.695 35.375 -1.963 1 97.31 263 THR B O 1
ATOM 5261 N N . SER B 1 264 ? 6.434 33.219 -2.49 1 95.56 264 SER B N 1
ATOM 5262 C CA . SER B 1 264 ? 7.871 32.938 -2.459 1 95.56 264 SER B CA 1
ATOM 5263 C C . SER B 1 264 ? 8.609 33.781 -3.506 1 95.56 264 SER B C 1
ATOM 5265 O O . SER B 1 264 ? 9.695 34.281 -3.242 1 95.56 264 SER B O 1
ATOM 5267 N N . LEU B 1 265 ? 8.031 33.844 -4.691 1 93.69 265 LEU B N 1
ATOM 5268 C CA . LEU B 1 265 ? 8.594 34.656 -5.77 1 93.69 265 LEU B CA 1
ATOM 5269 C C . LEU B 1 265 ? 8.711 36.125 -5.355 1 93.69 265 LEU B C 1
ATOM 5271 O O . LEU B 1 265 ? 9.758 36.75 -5.559 1 93.69 265 LEU B O 1
ATOM 5275 N N . TYR B 1 266 ? 7.73 36.594 -4.777 1 95.5 266 TYR B N 1
ATOM 5276 C CA . TYR B 1 266 ? 7.688 37.969 -4.355 1 95.5 266 TYR B CA 1
ATOM 5277 C C . TYR B 1 266 ? 8.711 38.25 -3.256 1 95.5 266 TYR B C 1
ATOM 5279 O O . TYR B 1 266 ? 9.43 39.25 -3.301 1 95.5 266 TYR B O 1
ATOM 5287 N N . LEU B 1 267 ? 8.766 37.406 -2.281 1 94.12 267 LEU B N 1
ATOM 5288 C CA . LEU B 1 267 ? 9.695 37.562 -1.168 1 94.12 267 LEU B CA 1
ATOM 5289 C C . LEU B 1 267 ? 11.141 37.5 -1.648 1 94.12 267 LEU B C 1
ATOM 5291 O O . LEU B 1 267 ? 11.992 38.25 -1.177 1 94.12 267 LEU B O 1
ATOM 5295 N N . GLU B 1 268 ? 11.391 36.594 -2.551 1 91.25 268 GLU B N 1
ATOM 5296 C CA . GLU B 1 268 ? 12.734 36.469 -3.113 1 91.25 268 GLU B CA 1
ATOM 5297 C C . GLU B 1 268 ? 13.109 37.719 -3.906 1 91.25 268 GLU B C 1
ATOM 5299 O O . GLU B 1 268 ? 14.242 38.219 -3.82 1 91.25 268 GLU B O 1
ATOM 5304 N N . GLU B 1 269 ? 12.211 38.219 -4.66 1 91.44 269 GLU B N 1
ATOM 5305 C CA . GLU B 1 269 ? 12.453 39.438 -5.438 1 91.44 269 GLU B CA 1
ATOM 5306 C C . GLU B 1 269 ? 12.734 40.625 -4.531 1 91.44 269 GLU B C 1
ATOM 5308 O O . GLU B 1 269 ? 13.625 41.438 -4.812 1 91.44 269 GLU B O 1
ATOM 5313 N N . ARG B 1 270 ? 12.102 40.75 -3.551 1 92.69 270 ARG B N 1
ATOM 5314 C CA . ARG B 1 270 ? 12.266 41.844 -2.619 1 92.69 270 ARG B CA 1
ATOM 5315 C C . ARG B 1 270 ? 13.602 41.75 -1.889 1 92.69 270 ARG B C 1
ATOM 5317 O O . ARG B 1 270 ? 14.203 42.781 -1.536 1 92.69 270 ARG B O 1
ATOM 5324 N N . LYS B 1 271 ? 13.969 40.562 -1.632 1 90.38 271 LYS B N 1
ATOM 5325 C CA . LYS B 1 271 ? 15.195 40.344 -0.871 1 90.38 271 LYS B CA 1
ATOM 5326 C C . LYS B 1 271 ? 16.422 40.469 -1.769 1 90.38 271 LYS B C 1
ATOM 5328 O O . LYS B 1 271 ? 17.453 41 -1.356 1 90.38 271 LYS B O 1
ATOM 5333 N N . THR B 1 272 ? 16.344 39.938 -2.969 1 89.44 272 THR B N 1
ATOM 5334 C CA . THR B 1 272 ? 17.547 39.781 -3.781 1 89.44 272 THR B CA 1
ATOM 5335 C C . THR B 1 272 ? 17.453 40.625 -5.047 1 89.44 272 THR B C 1
ATOM 5337 O O . THR B 1 272 ? 18.453 40.875 -5.727 1 89.44 272 THR B O 1
ATOM 5340 N N . GLY B 1 273 ? 16.328 41.062 -5.406 1 91.06 273 GLY B N 1
ATOM 5341 C CA . GLY B 1 273 ? 16.109 41.781 -6.664 1 91.06 273 GLY B CA 1
ATOM 5342 C C . GLY B 1 273 ? 15.867 40.844 -7.836 1 91.06 273 GLY B C 1
ATOM 5343 O O . GLY B 1 273 ? 15.586 41.281 -8.945 1 91.06 273 GLY B O 1
ATOM 5344 N N . GLU B 1 274 ? 15.945 39.594 -7.598 1 90.38 274 GLU B N 1
ATOM 5345 C CA . GLU B 1 274 ? 15.703 38.562 -8.617 1 90.38 274 GLU B CA 1
ATOM 5346 C C . GLU B 1 274 ? 14.523 37.656 -8.242 1 90.38 274 GLU B C 1
ATOM 5348 O O . GLU B 1 274 ? 14.125 37.625 -7.074 1 90.38 274 GLU B O 1
ATOM 5353 N N . TYR B 1 275 ? 13.805 37.219 -9.305 1 88.12 275 TYR B N 1
ATOM 5354 C CA . TYR B 1 275 ? 12.703 36.312 -9.008 1 88.12 275 TYR B CA 1
ATOM 5355 C C . TYR B 1 275 ? 12.945 34.938 -9.602 1 88.12 275 TYR B C 1
ATOM 5357 O O . TYR B 1 275 ? 13.672 34.812 -10.594 1 88.12 275 TYR B O 1
ATOM 5365 N N . SER B 1 276 ? 12.523 33.938 -8.898 1 89 276 SER B N 1
ATOM 5366 C CA . SER B 1 276 ? 12.586 32.562 -9.383 1 89 276 SER B CA 1
ATOM 5367 C C . SER B 1 276 ? 11.289 31.828 -9.086 1 89 276 SER B C 1
ATOM 5369 O O . SER B 1 276 ? 10.641 32.062 -8.07 1 89 276 SER B O 1
ATOM 5371 N N . PHE B 1 277 ? 10.828 31.047 -10.062 1 91.31 277 PHE B N 1
ATOM 5372 C CA . PHE B 1 277 ? 9.711 30.125 -9.867 1 91.31 277 PHE B CA 1
ATOM 5373 C C . PHE B 1 277 ? 10.18 28.844 -9.188 1 91.31 277 PHE B C 1
ATOM 5375 O O . PHE B 1 277 ? 10.719 27.953 -9.836 1 91.31 277 PHE B O 1
ATOM 5382 N N . ASN B 1 278 ? 9.953 28.812 -7.914 1 93 278 ASN B N 1
ATOM 5383 C CA . ASN B 1 278 ? 10.438 27.703 -7.109 1 93 278 ASN B CA 1
ATOM 5384 C C . ASN B 1 278 ? 9.422 26.562 -7.055 1 93 278 ASN B C 1
ATOM 5386 O O . ASN B 1 278 ? 8.406 26.656 -6.367 1 93 278 ASN B O 1
ATOM 5390 N N . ILE B 1 279 ? 9.625 25.406 -7.699 1 93.75 279 ILE B N 1
ATOM 5391 C CA . ILE B 1 279 ? 8.695 24.281 -7.844 1 93.75 279 ILE B CA 1
ATOM 5392 C C . ILE B 1 279 ? 8.453 23.641 -6.484 1 93.75 279 ILE B C 1
ATOM 5394 O O . ILE B 1 279 ? 7.359 23.125 -6.219 1 93.75 279 ILE B O 1
ATOM 5398 N N . THR B 1 280 ? 9.414 23.672 -5.609 1 94.38 280 THR B N 1
ATOM 5399 C CA . THR B 1 280 ? 9.273 23.094 -4.281 1 94.38 280 THR B CA 1
ATOM 5400 C C . THR B 1 280 ? 8.195 23.828 -3.482 1 94.38 280 THR B C 1
ATOM 5402 O O . THR B 1 280 ? 7.387 23.188 -2.797 1 94.38 280 THR B O 1
ATOM 5405 N N . MET B 1 281 ? 8.227 25.156 -3.613 1 96 281 MET B N 1
ATOM 5406 C CA . MET B 1 281 ? 7.223 25.953 -2.918 1 96 281 MET B CA 1
ATOM 5407 C C . MET B 1 281 ? 5.824 25.656 -3.451 1 96 281 MET B C 1
ATOM 5409 O O . MET B 1 281 ? 4.863 25.594 -2.684 1 96 281 MET B O 1
ATOM 5413 N N . ALA B 1 282 ? 5.688 25.484 -4.727 1 96.06 282 ALA B N 1
ATOM 5414 C CA . ALA B 1 282 ? 4.398 25.156 -5.336 1 96.06 282 ALA B CA 1
ATOM 5415 C C . ALA B 1 282 ? 3.9 23.797 -4.871 1 96.06 282 ALA B C 1
ATOM 5417 O O . ALA B 1 282 ? 2.723 23.641 -4.547 1 96.06 282 ALA B O 1
ATOM 5418 N N . MET B 1 283 ? 4.777 22.766 -4.875 1 97.81 283 MET B N 1
ATOM 5419 C CA . MET B 1 283 ? 4.414 21.422 -4.453 1 97.81 283 MET B CA 1
ATOM 5420 C C . MET B 1 283 ? 3.971 21.406 -2.992 1 97.81 283 MET B C 1
ATOM 5422 O O . MET B 1 283 ? 2.9 20.891 -2.668 1 97.81 283 MET B O 1
ATOM 5426 N N . ASN B 1 284 ? 4.742 22.062 -2.141 1 98.12 284 ASN B N 1
ATOM 5427 C CA . ASN B 1 284 ? 4.391 22.109 -0.725 1 98.12 284 ASN B CA 1
ATOM 5428 C C . ASN B 1 284 ? 3.15 22.953 -0.483 1 98.12 284 ASN B C 1
ATOM 5430 O O . ASN B 1 284 ? 2.367 22.688 0.427 1 98.12 284 ASN B O 1
ATOM 5434 N N . GLY B 1 285 ? 3.035 24 -1.301 1 98.69 285 GLY B N 1
ATOM 5435 C CA . GLY B 1 285 ? 1.817 24.797 -1.227 1 98.69 285 GLY B CA 1
ATOM 5436 C C . GLY B 1 285 ? 0.566 24 -1.539 1 98.69 285 GLY B C 1
ATOM 5437 O O . GLY B 1 285 ? -0.461 24.156 -0.877 1 98.69 285 GLY B O 1
ATOM 5438 N N . ALA B 1 286 ? 0.626 23.188 -2.566 1 98.75 286 ALA B N 1
ATOM 5439 C CA . ALA B 1 286 ? -0.495 22.312 -2.893 1 98.75 286 ALA B CA 1
ATOM 5440 C C . ALA B 1 286 ? -0.823 21.375 -1.728 1 98.75 286 ALA B C 1
ATOM 5442 O O . ALA B 1 286 ? -1.988 21.234 -1.353 1 98.75 286 ALA B O 1
ATOM 5443 N N . LEU B 1 287 ? 0.214 20.766 -1.166 1 98.81 287 LEU B N 1
ATOM 5444 C CA . LEU B 1 287 ? 0.025 19.875 -0.035 1 98.81 287 LEU B CA 1
ATOM 5445 C C . LEU B 1 287 ? -0.547 20.625 1.166 1 98.81 287 LEU B C 1
ATOM 5447 O O . LEU B 1 287 ? -1.396 20.094 1.885 1 98.81 287 LEU B O 1
ATOM 5451 N N . ALA B 1 288 ? -0.084 21.828 1.328 1 98.88 288 ALA B N 1
ATOM 5452 C CA . ALA B 1 288 ? -0.605 22.672 2.398 1 98.88 288 ALA B CA 1
ATOM 5453 C C . ALA B 1 288 ? -2.1 22.938 2.217 1 98.88 288 ALA B C 1
ATOM 5455 O O . ALA B 1 288 ? -2.871 22.844 3.176 1 98.88 288 ALA B O 1
ATOM 5456 N N . GLY B 1 289 ? -2.465 23.297 1.03 1 98.94 289 GLY B N 1
ATOM 5457 C CA . GLY B 1 289 ? -3.873 23.5 0.736 1 98.94 289 GLY B CA 1
ATOM 5458 C C . GLY B 1 289 ? -4.715 22.266 0.966 1 98.94 289 GLY B C 1
ATOM 5459 O O . GLY B 1 289 ? -5.832 22.359 1.479 1 98.94 289 GLY B O 1
ATOM 5460 N N . LEU B 1 290 ? -4.211 21.109 0.548 1 98.88 290 LEU B N 1
ATOM 5461 C CA . LEU B 1 290 ? -4.895 19.844 0.771 1 98.88 290 LEU B CA 1
ATOM 5462 C C . LEU B 1 290 ? -5.102 19.578 2.262 1 98.88 290 LEU B C 1
ATOM 5464 O O . LEU B 1 290 ? -6.203 19.234 2.689 1 98.88 290 LEU B O 1
ATOM 5468 N N . VAL B 1 291 ? -4.062 19.812 3.084 1 98.88 291 VAL B N 1
ATOM 5469 C CA . VAL B 1 291 ? -4.121 19.594 4.527 1 98.88 291 VAL B CA 1
ATOM 5470 C C . VAL B 1 291 ? -5.102 20.594 5.156 1 98.88 291 VAL B C 1
ATOM 5472 O O . VAL B 1 291 ? -5.938 20.203 5.977 1 98.88 291 VAL B O 1
ATOM 5475 N N . GLY B 1 292 ? -5.086 21.797 4.738 1 98.94 292 GLY B N 1
ATOM 5476 C CA . GLY B 1 292 ? -5.906 22.844 5.32 1 98.94 292 GLY B CA 1
ATOM 5477 C C . GLY B 1 292 ? -7.395 22.625 5.117 1 98.94 292 GLY B C 1
ATOM 5478 O O . GLY B 1 292 ? -8.195 22.922 6.008 1 98.94 292 GLY B O 1
ATOM 5479 N N . ILE B 1 293 ? -7.758 22.094 4 1 98.94 293 ILE B N 1
ATOM 5480 C CA . ILE B 1 293 ? -9.172 22.016 3.65 1 98.94 293 ILE B CA 1
ATOM 5481 C C . ILE B 1 293 ? -9.766 20.719 4.191 1 98.94 293 ILE B C 1
ATOM 5483 O O . ILE B 1 293 ? -10.984 20.531 4.164 1 98.94 293 ILE B O 1
ATOM 5487 N N . THR B 1 294 ? -8.969 19.828 4.691 1 98.88 294 THR B N 1
ATOM 5488 C CA . THR B 1 294 ? -9.352 18.453 5.02 1 98.88 294 THR B CA 1
ATOM 5489 C C . THR B 1 294 ? -10.414 18.438 6.113 1 98.88 294 THR B C 1
ATOM 5491 O O . THR B 1 294 ? -11.336 17.625 6.082 1 98.88 294 THR B O 1
ATOM 5494 N N . ALA B 1 295 ? -10.398 19.359 7.031 1 98.88 295 ALA B N 1
ATOM 5495 C CA . ALA B 1 295 ? -11.383 19.406 8.109 1 98.88 295 ALA B CA 1
ATOM 5496 C C . ALA B 1 295 ? -12.727 19.922 7.609 1 98.88 295 ALA B C 1
ATOM 5498 O O . ALA B 1 295 ? -13.781 19.5 8.094 1 98.88 295 ALA B O 1
ATOM 5499 N N . GLY B 1 296 ? -12.703 20.844 6.676 1 98.75 296 GLY B N 1
ATOM 5500 C CA . GLY B 1 296 ? -13.922 21.516 6.27 1 98.75 296 GLY B CA 1
ATOM 5501 C C . GLY B 1 296 ? -14.359 21.172 4.859 1 98.75 296 GLY B C 1
ATOM 5502 O O . GLY B 1 296 ? -15.297 21.766 4.328 1 98.75 296 GLY B O 1
ATOM 5503 N N . CYS B 1 297 ? -13.719 20.188 4.195 1 98.62 297 CYS B N 1
ATOM 5504 C CA . CYS B 1 297 ? -13.922 19.938 2.771 1 98.62 297 CYS B CA 1
ATOM 5505 C C . CYS B 1 297 ? -15.375 19.578 2.488 1 98.62 297 CYS B C 1
ATOM 5507 O O . CYS B 1 297 ? -15.859 19.766 1.374 1 98.62 297 CYS B O 1
ATOM 5509 N N . GLY B 1 298 ? -16.109 19.109 3.467 1 97.88 298 GLY B N 1
ATOM 5510 C CA . GLY B 1 298 ? -17.484 18.719 3.264 1 97.88 298 GLY B CA 1
ATOM 5511 C C . GLY B 1 298 ? -18.469 19.734 3.834 1 97.88 298 GLY B C 1
ATOM 5512 O O . GLY B 1 298 ? -19.688 19.547 3.719 1 97.88 298 GLY B O 1
ATOM 5513 N N . THR B 1 299 ? -18.016 20.828 4.426 1 97.88 299 THR B N 1
ATOM 5514 C CA . THR B 1 299 ? -18.938 21.703 5.148 1 97.88 299 THR B CA 1
ATOM 5515 C C . THR B 1 299 ? -18.844 23.125 4.637 1 97.88 299 THR B C 1
ATOM 5517 O O . THR B 1 299 ? -19.672 23.969 4.98 1 97.88 299 THR B O 1
ATOM 5520 N N . VAL B 1 300 ? -17.859 23.469 3.83 1 98.44 300 VAL B N 1
ATOM 5521 C CA . VAL B 1 300 ? -17.672 24.844 3.406 1 98.44 300 VAL B CA 1
ATOM 5522 C C . VAL B 1 300 ? -18.062 25 1.937 1 98.44 300 VAL B C 1
ATOM 5524 O O . VAL B 1 300 ? -18.047 24.016 1.182 1 98.44 300 VAL B O 1
ATOM 5527 N N . GLU B 1 301 ? -18.375 26.203 1.558 1 97.69 301 GLU B N 1
ATOM 5528 C CA . GLU B 1 301 ? -18.625 26.531 0.157 1 97.69 301 GLU B CA 1
ATOM 5529 C C . GLU B 1 301 ? -17.328 26.531 -0.652 1 97.69 301 GLU B C 1
ATOM 5531 O O . GLU B 1 301 ? -16.234 26.625 -0.087 1 97.69 301 GLU B O 1
ATOM 5536 N N . ASN B 1 302 ? -17.453 26.5 -1.97 1 98.38 302 ASN B N 1
ATOM 5537 C CA . ASN B 1 302 ? -16.297 26.438 -2.857 1 98.38 302 ASN B CA 1
ATOM 5538 C C . ASN B 1 302 ? -15.398 27.656 -2.707 1 98.38 302 ASN B C 1
ATOM 5540 O O . ASN B 1 302 ? -14.172 27.547 -2.727 1 98.38 302 ASN B O 1
ATOM 5544 N N . TRP B 1 303 ? -15.969 28.844 -2.551 1 98.06 303 TRP B N 1
ATOM 5545 C CA . TRP B 1 303 ? -15.164 30.047 -2.402 1 98.06 303 TRP B CA 1
ATOM 5546 C C . TRP B 1 303 ? -14.328 29.984 -1.129 1 98.06 303 TRP B C 1
ATOM 5548 O O . TRP B 1 303 ? -13.195 30.484 -1.101 1 98.06 303 TRP B O 1
ATOM 5558 N N . ALA B 1 304 ? -14.875 29.453 -0.07 1 98.69 304 ALA B N 1
ATOM 5559 C CA . ALA B 1 304 ? -14.164 29.344 1.2 1 98.69 304 ALA B CA 1
ATOM 5560 C C . ALA B 1 304 ? -13.016 28.344 1.101 1 98.69 304 ALA B C 1
ATOM 5562 O O . ALA B 1 304 ? -11.992 28.5 1.764 1 98.69 304 ALA B O 1
ATOM 5563 N N . ALA B 1 305 ? -13.219 27.281 0.255 1 98.81 305 ALA B N 1
ATOM 5564 C CA . ALA B 1 305 ? -12.133 26.344 0 1 98.81 305 ALA B CA 1
ATOM 5565 C C . ALA B 1 305 ? -10.945 27.047 -0.66 1 98.81 305 ALA B C 1
ATOM 5567 O O . ALA B 1 305 ? -9.789 26.797 -0.31 1 98.81 305 ALA B O 1
ATOM 5568 N N . CYS B 1 306 ? -11.227 27.922 -1.622 1 98.44 306 CYS B N 1
ATOM 5569 C CA . CYS B 1 306 ? -10.172 28.719 -2.256 1 98.44 306 CYS B CA 1
ATOM 5570 C C . CYS B 1 306 ? -9.445 29.578 -1.23 1 98.44 306 CYS B C 1
ATOM 5572 O O . CYS B 1 306 ? -8.211 29.625 -1.221 1 98.44 306 CYS B O 1
ATOM 5574 N N . CYS B 1 307 ? -10.172 30.188 -0.35 1 98.75 307 CYS B N 1
ATOM 5575 C CA . CYS B 1 307 ? -9.578 31.031 0.688 1 98.75 307 CYS B CA 1
ATOM 5576 C C . CYS B 1 307 ? -8.727 30.203 1.642 1 98.75 307 CYS B C 1
ATOM 5578 O O . CYS B 1 307 ? -7.645 30.625 2.045 1 98.75 307 CYS B O 1
ATOM 5580 N N . THR B 1 308 ? -9.305 29.062 2.016 1 98.81 308 THR B N 1
ATOM 5581 C CA . THR B 1 308 ? -8.57 28.172 2.91 1 98.81 308 THR B CA 1
ATOM 5582 C C . THR B 1 308 ? -7.23 27.766 2.293 1 98.81 308 THR B C 1
ATOM 5584 O O . THR B 1 308 ? -6.203 27.781 2.973 1 98.81 308 THR B O 1
ATOM 5587 N N . GLY B 1 309 ? -7.215 27.406 0.99 1 98.88 309 GLY B N 1
ATOM 5588 C CA . GLY B 1 309 ? -5.988 27.062 0.295 1 98.88 309 GLY B CA 1
ATOM 5589 C C . GLY B 1 309 ? -5.012 28.219 0.193 1 98.88 309 GLY B C 1
ATOM 5590 O O . GLY B 1 309 ? -3.812 28.047 0.415 1 98.88 309 GLY B O 1
ATOM 5591 N N . LEU B 1 310 ? -5.496 29.406 -0.131 1 98.75 310 LEU B N 1
ATOM 5592 C CA . LEU B 1 310 ? -4.672 30.594 -0.24 1 98.75 310 LEU B CA 1
ATOM 5593 C C . LEU B 1 310 ? -3.93 30.875 1.064 1 98.75 310 LEU B C 1
ATOM 5595 O O . LEU B 1 310 ? -2.711 31.062 1.062 1 98.75 310 LEU B O 1
ATOM 5599 N N . VAL B 1 311 ? -4.668 30.828 2.158 1 98.88 311 VAL B N 1
ATOM 5600 C CA . VAL B 1 311 ? -4.074 31.109 3.461 1 98.88 311 VAL B CA 1
ATOM 5601 C C . VAL B 1 311 ? -3.129 29.984 3.859 1 98.88 311 VAL B C 1
ATOM 5603 O O . VAL B 1 311 ? -2.096 30.219 4.488 1 98.88 311 VAL B O 1
ATOM 5606 N N . SER B 1 312 ? -3.492 28.719 3.488 1 98.94 312 SER B N 1
ATOM 5607 C CA . SER B 1 312 ? -2.592 27.594 3.756 1 98.94 312 SER B CA 1
ATOM 5608 C C . SER B 1 312 ? -1.221 27.828 3.133 1 98.94 312 SER B C 1
ATOM 5610 O O . SER B 1 312 ? -0.196 27.484 3.727 1 98.94 312 SER B O 1
ATOM 5612 N N . GLY B 1 313 ? -1.189 28.406 1.875 1 98.81 313 GLY B N 1
ATOM 5613 C CA . GLY B 1 313 ? 0.082 28.75 1.259 1 98.81 313 GLY B CA 1
ATOM 5614 C C . GLY B 1 313 ? 0.908 29.703 2.096 1 98.81 313 GLY B C 1
ATOM 5615 O O . GLY B 1 313 ? 2.117 29.531 2.244 1 98.81 313 GLY B O 1
ATOM 5616 N N . TRP B 1 314 ? 0.287 30.719 2.695 1 98.81 314 TRP B N 1
ATOM 5617 C CA . TRP B 1 314 ? 0.967 31.672 3.553 1 98.81 314 TRP B CA 1
ATOM 5618 C C . TRP B 1 314 ? 1.45 31.016 4.84 1 98.81 314 TRP B C 1
ATOM 5620 O O . TRP B 1 314 ? 2.582 31.25 5.273 1 98.81 314 TRP B O 1
ATOM 5630 N N . VAL B 1 315 ? 0.553 30.219 5.438 1 98.88 315 VAL B N 1
ATOM 5631 C CA . VAL B 1 315 ? 0.898 29.516 6.68 1 98.88 315 VAL B CA 1
ATOM 5632 C C . VAL B 1 315 ? 2.121 28.641 6.453 1 98.88 315 VAL B C 1
ATOM 5634 O O . VAL B 1 315 ? 3.025 28.594 7.289 1 98.88 315 VAL B O 1
ATOM 5637 N N . TYR B 1 316 ? 2.162 27.953 5.344 1 98.62 316 TYR B N 1
ATOM 5638 C CA . TYR B 1 316 ? 3.293 27.094 5 1 98.62 316 TYR B CA 1
ATOM 5639 C C . TYR B 1 316 ? 4.574 27.922 4.871 1 98.62 316 TYR B C 1
ATOM 5641 O O . TYR B 1 316 ? 5.566 27.641 5.547 1 98.62 316 TYR B O 1
ATOM 5649 N N . ILE B 1 317 ? 4.582 29 4.016 1 98 317 ILE B N 1
ATOM 5650 C CA . ILE B 1 317 ? 5.773 29.781 3.709 1 98 317 ILE B CA 1
ATOM 5651 C C . ILE B 1 317 ? 6.316 30.406 4.988 1 98 317 ILE B C 1
ATOM 5653 O O . ILE B 1 317 ? 7.508 30.297 5.289 1 98 317 ILE B O 1
ATOM 5657 N N . PHE B 1 318 ? 5.496 30.969 5.781 1 98.06 318 PHE B N 1
ATOM 5658 C CA . PHE B 1 318 ? 5.941 31.688 6.973 1 98.06 318 PHE B CA 1
ATOM 5659 C C . PHE B 1 318 ? 6.242 30.719 8.109 1 98.06 318 PHE B C 1
ATOM 5661 O O . PHE B 1 318 ? 7.109 30.969 8.945 1 98.06 318 PHE B O 1
ATOM 5668 N N . GLY B 1 319 ? 5.473 29.594 8.125 1 98.38 319 GLY B N 1
ATOM 5669 C CA . GLY B 1 319 ? 5.789 28.547 9.086 1 98.38 319 GLY B CA 1
ATOM 5670 C C . GLY B 1 319 ? 7.152 27.922 8.859 1 98.38 319 GLY B C 1
ATOM 5671 O O . GLY B 1 319 ? 7.902 27.688 9.812 1 98.38 319 GLY B O 1
ATOM 5672 N N . SER B 1 320 ? 7.445 27.672 7.617 1 97.31 320 SER B N 1
ATOM 5673 C CA . SER B 1 320 ? 8.758 27.125 7.273 1 97.31 320 SER B CA 1
ATOM 5674 C C . SER B 1 320 ? 9.867 28.094 7.664 1 97.31 320 SER B C 1
ATOM 5676 O O . SER B 1 320 ? 10.883 27.672 8.242 1 97.31 320 SER B O 1
ATOM 5678 N N . ALA B 1 321 ? 9.719 29.375 7.336 1 95.88 321 ALA B N 1
ATOM 5679 C CA . ALA B 1 321 ? 10.695 30.406 7.684 1 95.88 321 ALA B CA 1
ATOM 5680 C C . ALA B 1 321 ? 10.859 30.516 9.195 1 95.88 321 ALA B C 1
ATOM 5682 O O . ALA B 1 321 ? 11.969 30.719 9.695 1 95.88 321 ALA B O 1
ATOM 5683 N N . PHE B 1 322 ? 9.766 30.391 9.883 1 97.31 322 PHE B N 1
ATOM 5684 C CA . PHE B 1 322 ? 9.781 30.484 11.336 1 97.31 322 PHE B CA 1
ATOM 5685 C C . PHE B 1 322 ? 10.602 29.344 11.945 1 97.31 322 PHE B C 1
ATOM 5687 O O . PHE B 1 322 ? 11.414 29.578 12.836 1 97.31 322 PHE B O 1
ATOM 5694 N N . LEU B 1 323 ? 10.391 28.109 11.508 1 97.31 323 LEU B N 1
ATOM 5695 C CA . LEU B 1 323 ? 11.133 26.953 12.016 1 97.31 323 LEU B CA 1
ATOM 5696 C C . LEU B 1 323 ? 12.633 27.141 11.789 1 97.31 323 LEU B C 1
ATOM 5698 O O . LEU B 1 323 ? 13.438 26.797 12.656 1 97.31 323 LEU B O 1
ATOM 5702 N N . LEU B 1 324 ? 12.969 27.672 10.625 1 95.06 324 LEU B N 1
ATOM 5703 C CA . LEU B 1 324 ? 14.375 27.922 10.336 1 95.06 324 LEU B CA 1
ATOM 5704 C C . LEU B 1 324 ? 14.953 28.953 11.297 1 95.06 324 LEU B C 1
ATOM 5706 O O . LEU B 1 324 ? 16.094 28.828 11.75 1 95.06 324 LEU B O 1
ATOM 5710 N N . ARG B 1 325 ? 14.195 29.953 11.57 1 95.19 325 ARG B N 1
ATOM 5711 C CA . ARG B 1 325 ? 14.633 31.016 12.469 1 95.19 325 ARG B CA 1
ATOM 5712 C C . ARG B 1 325 ? 14.906 30.469 13.867 1 95.19 325 ARG B C 1
ATOM 5714 O O . ARG B 1 325 ? 15.836 30.938 14.539 1 95.19 325 ARG B O 1
ATOM 5721 N N . ILE B 1 326 ? 14.094 29.5 14.281 1 96.25 326 ILE B N 1
ATOM 5722 C CA . ILE B 1 326 ? 14.289 28.969 15.633 1 96.25 326 ILE B CA 1
ATOM 5723 C C . ILE B 1 326 ? 15.133 27.703 15.578 1 96.25 326 ILE B C 1
ATOM 5725 O O . ILE B 1 326 ? 15.18 26.938 16.547 1 96.25 326 ILE B O 1
ATOM 5729 N N . LYS B 1 327 ? 15.695 27.375 14.461 1 96.06 327 LYS B N 1
ATOM 5730 C CA . LYS B 1 327 ? 16.719 26.359 14.219 1 96.06 327 LYS B CA 1
ATOM 5731 C C . LYS B 1 327 ? 16.156 24.953 14.422 1 96.06 327 LYS B C 1
ATOM 5733 O O . LYS B 1 327 ? 16.766 24.125 15.078 1 96.06 327 LYS B O 1
ATOM 5738 N N . ILE B 1 328 ? 14.93 24.734 13.945 1 96.81 328 ILE B N 1
ATOM 5739 C CA . ILE B 1 328 ? 14.336 23.422 13.836 1 96.81 328 ILE B CA 1
ATOM 5740 C C . ILE B 1 328 ? 14.5 22.891 12.414 1 96.81 328 ILE B C 1
ATOM 5742 O O . ILE B 1 328 ? 14.039 23.516 11.453 1 96.81 328 ILE B O 1
ATOM 5746 N N . ASP B 1 329 ? 15.188 21.812 12.281 1 96.12 329 ASP B N 1
ATOM 5747 C CA . ASP B 1 329 ? 15.555 21.266 10.977 1 96.12 329 ASP B CA 1
ATOM 5748 C C . ASP B 1 329 ? 14.57 20.188 10.539 1 96.12 329 ASP B C 1
ATOM 5750 O O . ASP B 1 329 ? 14.812 18.984 10.75 1 96.12 329 ASP B O 1
ATOM 5754 N N . ASP B 1 330 ? 13.508 20.594 9.891 1 95.81 330 ASP B N 1
ATOM 5755 C CA . ASP B 1 330 ? 12.547 19.719 9.227 1 95.81 330 ASP B CA 1
ATOM 5756 C C . ASP B 1 330 ? 12.992 19.406 7.801 1 95.81 330 ASP B C 1
ATOM 5758 O O . ASP B 1 330 ? 12.852 20.234 6.902 1 95.81 330 ASP B O 1
ATOM 5762 N N . ALA B 1 331 ? 13.422 18.188 7.574 1 92.56 331 ALA B N 1
ATOM 5763 C CA . ALA B 1 331 ? 14.109 17.828 6.34 1 92.56 331 ALA B CA 1
ATOM 5764 C C . ALA B 1 331 ? 13.188 17.969 5.133 1 92.56 331 ALA B C 1
ATOM 5766 O O . ALA B 1 331 ? 13.656 18.125 4.004 1 92.56 331 ALA B O 1
ATOM 5767 N N . VAL B 1 332 ? 11.852 17.938 5.324 1 93.44 332 VAL B N 1
ATOM 5768 C CA . VAL B 1 332 ? 10.961 17.906 4.168 1 93.44 332 VAL B CA 1
ATOM 5769 C C . VAL B 1 332 ? 9.859 18.953 4.328 1 93.44 332 VAL B C 1
ATOM 5771 O O . VAL B 1 332 ? 8.891 18.953 3.561 1 93.44 332 VAL B O 1
ATOM 5774 N N . ASP B 1 333 ? 9.859 19.781 5.41 1 96.38 333 ASP B N 1
ATOM 5775 C CA . ASP B 1 333 ? 8.867 20.812 5.719 1 96.38 333 ASP B CA 1
ATOM 5776 C C . ASP B 1 333 ? 7.508 20.188 6.027 1 96.38 333 ASP B C 1
ATOM 5778 O O . ASP B 1 333 ? 6.473 20.703 5.609 1 96.38 333 ASP B O 1
ATOM 5782 N N . ALA B 1 334 ? 7.504 19.094 6.695 1 97.25 334 ALA B N 1
ATOM 5783 C CA . ALA B 1 334 ? 6.266 18.422 7.062 1 97.25 334 ALA B CA 1
ATOM 5784 C C . ALA B 1 334 ? 5.543 19.156 8.18 1 97.25 334 ALA B C 1
ATOM 5786 O O . ALA B 1 334 ? 4.312 19.172 8.227 1 97.25 334 ALA B O 1
ATOM 5787 N N . ILE B 1 335 ? 6.277 19.766 9.078 1 98.5 335 ILE B N 1
ATOM 5788 C CA . ILE B 1 335 ? 5.688 20.422 10.234 1 98.5 335 ILE B CA 1
ATOM 5789 C C . ILE B 1 335 ? 4.848 21.625 9.781 1 98.5 335 ILE B C 1
ATOM 5791 O O . ILE B 1 335 ? 3.662 21.719 10.102 1 98.5 335 ILE B O 1
ATOM 5795 N N . PRO B 1 336 ? 5.379 22.516 8.984 1 98.75 336 PRO B N 1
ATOM 5796 C CA . PRO B 1 336 ? 4.531 23.609 8.531 1 98.75 336 PRO B CA 1
ATOM 5797 C C . PRO B 1 336 ? 3.352 23.141 7.688 1 98.75 336 PRO B C 1
ATOM 5799 O O . PRO B 1 336 ? 2.26 23.719 7.77 1 98.75 336 PRO B O 1
ATOM 5802 N N . VAL B 1 337 ? 3.529 22.125 6.848 1 98.69 337 VAL B N 1
ATOM 5803 C CA . VAL B 1 337 ? 2.492 21.656 5.941 1 98.69 337 VAL B CA 1
ATOM 5804 C C . VAL B 1 337 ? 1.396 20.938 6.73 1 98.69 337 VAL B C 1
ATOM 5806 O O . VAL B 1 337 ? 0.207 21.172 6.496 1 98.69 337 VAL B O 1
ATOM 5809 N N . HIS B 1 338 ? 1.772 20.125 7.707 1 98.81 338 HIS B N 1
ATOM 5810 C CA . HIS B 1 338 ? 0.779 19.281 8.352 1 98.81 338 HIS B CA 1
ATOM 5811 C C . HIS B 1 338 ? 0.307 19.891 9.672 1 98.81 338 HIS B C 1
ATOM 5813 O O . HIS B 1 338 ? -0.895 20.062 9.883 1 98.81 338 HIS B O 1
ATOM 5819 N N . MET B 1 339 ? 1.229 20.234 10.523 1 98.81 339 MET B N 1
ATOM 5820 C CA . MET B 1 339 ? 0.824 20.75 11.828 1 98.81 339 MET B CA 1
ATOM 5821 C C . MET B 1 339 ? 0.2 22.141 11.695 1 98.81 339 MET B C 1
ATOM 5823 O O . MET B 1 339 ? -0.931 22.359 12.133 1 98.81 339 MET B O 1
ATOM 5827 N N . PHE B 1 340 ? 0.944 23.094 11.102 1 98.88 340 PHE B N 1
ATOM 5828 C CA . PHE B 1 340 ? 0.471 24.469 11.039 1 98.88 340 PHE B CA 1
ATOM 5829 C C . PHE B 1 340 ? -0.745 24.594 10.133 1 98.88 340 PHE B C 1
ATOM 5831 O O . PHE B 1 340 ? -1.735 25.234 10.484 1 98.88 340 PHE B O 1
ATOM 5838 N N . CYS B 1 341 ? -0.677 23.969 8.961 1 98.94 341 CYS B N 1
ATOM 5839 C CA . CYS B 1 341 ? -1.803 24.078 8.039 1 98.94 341 CYS B CA 1
ATOM 5840 C C . CYS B 1 341 ? -2.979 23.234 8.516 1 98.94 341 CYS B C 1
ATOM 5842 O O . CYS B 1 341 ? -4.137 23.578 8.266 1 98.94 341 CYS B O 1
ATOM 5844 N N . GLY B 1 342 ? -2.689 22.125 9.195 1 98.94 342 GLY B N 1
ATOM 5845 C CA . GLY B 1 342 ? -3.77 21.406 9.852 1 98.94 342 GLY B CA 1
ATOM 5846 C C . GLY B 1 342 ? -4.492 22.234 10.898 1 98.94 342 GLY B C 1
ATOM 5847 O O . GLY B 1 342 ? -5.719 22.203 10.984 1 98.94 342 GLY B O 1
ATOM 5848 N N . ALA B 1 343 ? -3.736 22.938 11.672 1 98.94 343 ALA B N 1
ATOM 5849 C CA . ALA B 1 343 ? -4.309 23.859 12.656 1 98.94 343 ALA B CA 1
ATOM 5850 C C . ALA B 1 343 ? -5.18 24.906 11.984 1 98.94 343 ALA B C 1
ATOM 5852 O O . ALA B 1 343 ? -6.309 25.156 12.414 1 98.94 343 ALA B O 1
ATOM 5853 N N . TRP B 1 344 ? -4.637 25.469 10.961 1 98.88 344 TRP B N 1
ATOM 5854 C CA . TRP B 1 344 ? -5.422 26.422 10.188 1 98.88 344 TRP B CA 1
ATOM 5855 C C . TRP B 1 344 ? -6.707 25.797 9.672 1 98.88 344 TRP B C 1
ATOM 5857 O O . TRP B 1 344 ? -7.766 26.422 9.68 1 98.88 344 TRP B O 1
ATOM 5867 N N . GLY B 1 345 ? -6.613 24.547 9.219 1 98.94 345 GLY B N 1
ATOM 5868 C CA . GLY B 1 345 ? -7.781 23.844 8.719 1 98.94 345 GLY B CA 1
ATOM 5869 C C . GLY B 1 345 ? -8.906 23.766 9.727 1 98.94 345 GLY B C 1
ATOM 5870 O O . GLY B 1 345 ? -10.078 23.969 9.383 1 98.94 345 GLY B O 1
ATOM 5871 N N . LEU B 1 346 ? -8.57 23.469 10.953 1 98.88 346 LEU B N 1
ATOM 5872 C CA . LEU B 1 346 ? -9.57 23.422 12.008 1 98.88 346 LEU B CA 1
ATOM 5873 C C . LEU B 1 346 ? -10.172 24.812 12.242 1 98.88 346 LEU B C 1
ATOM 5875 O O . LEU B 1 346 ? -11.391 24.938 12.375 1 98.88 346 LEU B O 1
ATOM 5879 N N . ILE B 1 347 ? -9.32 25.797 12.297 1 98.88 347 ILE B N 1
ATOM 5880 C CA . ILE B 1 347 ? -9.781 27.172 12.523 1 98.88 347 ILE B CA 1
ATOM 5881 C C . ILE B 1 347 ? -10.664 27.609 11.367 1 98.88 347 ILE B C 1
ATOM 5883 O O . ILE B 1 347 ? -11.742 28.172 11.578 1 98.88 347 ILE B O 1
ATOM 5887 N N . ALA B 1 348 ? -10.227 27.359 10.141 1 98.88 348 ALA B N 1
ATOM 5888 C CA . ALA B 1 348 ? -10.984 27.719 8.945 1 98.88 348 ALA B CA 1
ATOM 5889 C C . ALA B 1 348 ? -12.367 27.078 8.953 1 98.88 348 ALA B C 1
ATOM 5891 O O . ALA B 1 348 ? -13.352 27.688 8.539 1 98.88 348 ALA B O 1
ATOM 5892 N N . THR B 1 349 ? -12.445 25.844 9.383 1 98.81 349 THR B N 1
ATOM 5893 C CA . THR B 1 349 ? -13.727 25.156 9.5 1 98.81 349 THR B CA 1
ATOM 5894 C C . THR B 1 349 ? -14.656 25.891 10.453 1 98.81 349 THR B C 1
ATOM 5896 O O . THR B 1 349 ? -15.844 26.062 10.172 1 98.81 349 THR B O 1
ATOM 5899 N N . GLY B 1 350 ? -14.125 26.375 11.578 1 98.69 350 GLY B N 1
ATOM 5900 C CA . GLY B 1 350 ? -14.898 27.141 12.547 1 98.69 350 GLY B CA 1
ATOM 5901 C C . GLY B 1 350 ? -15.32 28.5 12.031 1 98.69 350 GLY B C 1
ATOM 5902 O O . GLY B 1 350 ? -16.297 29.078 12.516 1 98.69 350 GLY B O 1
ATOM 5903 N N . LEU B 1 351 ? -14.641 28.969 11.039 1 98.69 351 LEU B N 1
ATOM 5904 C CA . LEU B 1 351 ? -14.922 30.297 10.5 1 98.69 351 LEU B CA 1
ATOM 5905 C C . LEU B 1 351 ? -15.883 30.203 9.32 1 98.69 351 LEU B C 1
ATOM 5907 O O . LEU B 1 351 ? -16.766 31.047 9.172 1 98.69 351 LEU B O 1
ATOM 5911 N N . PHE B 1 352 ? -15.797 29.109 8.453 1 98.62 352 PHE B N 1
ATOM 5912 C CA . PHE B 1 352 ? -16.375 29.188 7.117 1 98.62 352 PHE B CA 1
ATOM 5913 C C . PHE B 1 352 ? -17.469 28.156 6.934 1 98.62 352 PHE B C 1
ATOM 5915 O O . PHE B 1 352 ? -18.156 28.156 5.91 1 98.62 352 PHE B O 1
ATOM 5922 N N . SER B 1 353 ? -17.703 27.234 7.863 1 98.5 353 SER B N 1
ATOM 5923 C CA . SER B 1 353 ? -18.688 26.172 7.652 1 98.5 353 SER B CA 1
ATOM 5924 C C . SER B 1 353 ? -20.078 26.75 7.438 1 98.5 353 SER B C 1
ATOM 5926 O O . SER B 1 353 ? -20.578 27.531 8.258 1 98.5 353 SER B O 1
ATOM 5928 N N . SER B 1 354 ? -20.719 26.359 6.367 1 97.25 354 SER B N 1
ATOM 5929 C CA . SER B 1 354 ? -22.031 26.891 6.016 1 97.25 354 SER B CA 1
ATOM 5930 C C . SER B 1 354 ? -23.156 26.094 6.676 1 97.25 354 SER B C 1
ATOM 5932 O O . SER B 1 354 ? -23 24.906 6.938 1 97.25 354 SER B O 1
ATOM 5934 N N . PRO B 1 355 ? -24.25 26.766 6.875 1 96.12 355 PRO B N 1
ATOM 5935 C CA . PRO B 1 355 ? -25.375 26.047 7.484 1 96.12 355 PRO B CA 1
ATOM 5936 C C . PRO B 1 355 ? -25.844 24.859 6.656 1 96.12 355 PRO B C 1
ATOM 5938 O O . PRO B 1 355 ? -26 23.75 7.188 1 96.12 355 PRO B O 1
ATOM 5941 N N . ARG B 1 356 ? -25.984 25 5.391 1 94.5 356 ARG B N 1
ATOM 5942 C CA . ARG B 1 356 ? -26.5 23.953 4.508 1 94.5 356 ARG B CA 1
ATOM 5943 C C . ARG B 1 356 ? -25.578 22.75 4.477 1 94.5 356 ARG B C 1
ATOM 5945 O O . ARG B 1 356 ? -26.016 21.609 4.676 1 94.5 356 ARG B O 1
ATOM 5952 N N . HIS B 1 357 ? -24.328 22.969 4.25 1 95.31 357 HIS B N 1
ATOM 5953 C CA . HIS B 1 357 ? -23.391 21.875 4.07 1 95.31 357 HIS B CA 1
ATOM 5954 C C . HIS B 1 357 ? -23.078 21.188 5.398 1 95.31 357 HIS B C 1
ATOM 5956 O O . HIS B 1 357 ? -22.859 19.984 5.441 1 95.31 357 HIS B O 1
ATOM 5962 N N . THR B 1 358 ? -23.094 21.984 6.473 1 96 358 THR B N 1
ATOM 5963 C CA . THR B 1 358 ? -22.891 21.391 7.793 1 96 358 THR B CA 1
ATOM 5964 C C . THR B 1 358 ? -24.031 20.453 8.141 1 96 358 THR B C 1
ATOM 5966 O O . THR B 1 358 ? -23.812 19.359 8.664 1 96 358 THR B O 1
ATOM 5969 N N . LEU B 1 359 ? -25.281 20.875 7.848 1 94 359 LEU B N 1
ATOM 5970 C CA . LEU B 1 359 ? -26.453 20.031 8.07 1 94 359 LEU B CA 1
ATOM 5971 C C . LEU B 1 359 ? -26.344 18.734 7.258 1 94 359 LEU B C 1
ATOM 5973 O O . LEU B 1 359 ? -26.641 17.656 7.773 1 94 359 LEU B O 1
ATOM 5977 N N . GLU B 1 360 ? -25.953 18.859 6.066 1 92.38 360 GLU B N 1
ATOM 5978 C CA . GLU B 1 360 ? -25.859 17.703 5.184 1 92.38 360 GLU B CA 1
ATOM 5979 C C . GLU B 1 360 ? -24.766 16.75 5.652 1 92.38 360 GLU B C 1
ATOM 5981 O O . GLU B 1 360 ? -24.953 15.523 5.598 1 92.38 360 GLU B O 1
ATOM 5986 N N . ALA B 1 361 ? -23.656 17.281 6.09 1 93.94 361 ALA B N 1
ATOM 5987 C CA . ALA B 1 361 ? -22.484 16.469 6.41 1 93.94 361 ALA B CA 1
ATOM 5988 C C . ALA B 1 361 ? -22.594 15.875 7.816 1 93.94 361 ALA B C 1
ATOM 5990 O O . ALA B 1 361 ? -22.156 14.742 8.055 1 93.94 361 ALA B O 1
ATOM 5991 N N . PHE B 1 362 ? -23.219 16.656 8.773 1 94.19 362 PHE B N 1
ATOM 5992 C CA . PHE B 1 362 ? -23.125 16.25 10.172 1 94.19 362 PHE B CA 1
ATOM 5993 C C . PHE B 1 362 ? -24.516 16.109 10.789 1 94.19 362 PHE B C 1
ATOM 5995 O O . PHE B 1 362 ? -24.656 15.703 11.938 1 94.19 362 PHE B O 1
ATOM 6002 N N . GLY B 1 363 ? -25.594 16.516 10.07 1 90.88 363 GLY B N 1
ATOM 6003 C CA . GLY B 1 363 ? -26.969 16.297 10.5 1 90.88 363 GLY B CA 1
ATOM 6004 C C . GLY B 1 363 ? -27.484 17.406 11.406 1 90.88 363 GLY B C 1
ATOM 6005 O O . GLY B 1 363 ? -28.578 17.281 11.977 1 90.88 363 GLY B O 1
ATOM 6006 N N . THR B 1 364 ? -26.672 18.469 11.602 1 90.06 364 THR B N 1
ATOM 6007 C CA . THR B 1 364 ? -27.094 19.578 12.438 1 90.06 364 THR B CA 1
ATOM 6008 C C . THR B 1 364 ? -26.453 20.875 11.984 1 90.06 364 THR B C 1
ATOM 6010 O O . THR B 1 364 ? -25.359 20.875 11.422 1 90.06 364 THR B O 1
ATOM 6013 N N . ASP B 1 365 ? -27.172 21.922 12.102 1 88.19 365 ASP B N 1
ATOM 6014 C CA . ASP B 1 365 ? -26.641 23.266 11.859 1 88.19 365 ASP B CA 1
ATOM 6015 C C . ASP B 1 365 ? -26.828 24.156 13.07 1 88.19 365 ASP B C 1
ATOM 6017 O O . ASP B 1 365 ? -26.953 25.375 12.938 1 88.19 365 ASP B O 1
ATOM 6021 N N . ALA B 1 366 ? -26.844 23.484 14.203 1 90.5 366 ALA B N 1
ATOM 6022 C CA . ALA B 1 366 ? -27.078 24.203 15.453 1 90.5 366 ALA B CA 1
ATOM 6023 C C . ALA B 1 366 ? -26.062 25.328 15.633 1 90.5 366 ALA B C 1
ATOM 6025 O O . ALA B 1 366 ? -26.406 26.391 16.156 1 90.5 366 ALA B O 1
ATOM 6026 N N . HIS B 1 367 ? -24.859 25.031 15.312 1 95.25 367 HIS B N 1
ATOM 6027 C CA . HIS B 1 367 ? -23.781 26.016 15.305 1 95.25 367 HIS B CA 1
ATOM 6028 C C . HIS B 1 367 ? -23 25.938 13.992 1 95.25 367 HIS B C 1
ATOM 6030 O O . HIS B 1 367 ? -22.625 24.859 13.539 1 95.25 367 HIS B O 1
ATOM 6036 N N . VAL B 1 368 ? -22.781 27.125 13.406 1 96.56 368 VAL B N 1
ATOM 6037 C CA . VAL B 1 368 ? -22.125 27.172 12.102 1 96.56 368 VAL B CA 1
ATOM 6038 C C . VAL B 1 368 ? -20.891 28.062 12.172 1 96.56 368 VAL B C 1
ATOM 6040 O O . VAL B 1 368 ? -20.5 28.5 13.258 1 96.56 368 VAL B O 1
ATOM 6043 N N . GLY B 1 369 ? -20.219 28.234 11.023 1 98.12 369 GLY B N 1
ATOM 6044 C CA . GLY B 1 369 ? -19.047 29.094 10.984 1 98.12 369 GLY B CA 1
ATOM 6045 C C . GLY B 1 369 ? -19.328 30.516 11.469 1 98.12 369 GLY B C 1
ATOM 6046 O O . GLY B 1 369 ? -20.391 31.062 11.18 1 98.12 369 GLY B O 1
ATOM 6047 N N . TRP B 1 370 ? -18.391 31.031 12.094 1 98.12 370 TRP B N 1
ATOM 6048 C CA . TRP B 1 370 ? -18.578 32.312 12.766 1 98.12 370 TRP B CA 1
ATOM 6049 C C . TRP B 1 370 ? -18.984 33.406 11.766 1 98.12 370 TRP B C 1
ATOM 6051 O O . TRP B 1 370 ? -19.797 34.281 12.078 1 98.12 370 TRP B O 1
ATOM 6061 N N . PHE B 1 371 ? -18.469 33.375 10.562 1 97.31 371 PHE B N 1
ATOM 6062 C CA . PHE B 1 371 ? -18.781 34.406 9.57 1 97.31 371 PHE B CA 1
ATOM 6063 C C . PHE B 1 371 ? -20.25 34.281 9.141 1 97.31 371 PHE B C 1
ATOM 6065 O O . PHE B 1 371 ? -20.875 35.312 8.836 1 97.31 371 PHE B O 1
ATOM 6072 N N . TYR B 1 372 ? -20.766 33.156 9.094 1 95.62 372 TYR B N 1
ATOM 6073 C CA . TYR B 1 372 ? -22.172 32.969 8.805 1 95.62 372 TYR B CA 1
ATOM 6074 C C . TYR B 1 372 ? -23.031 33.438 9.977 1 95.62 372 TYR B C 1
ATOM 6076 O O . TYR B 1 372 ? -24.094 34.031 9.773 1 95.62 372 TYR B O 1
ATOM 6084 N N . SER B 1 373 ? -22.578 33.094 11.18 1 95.75 373 SER B N 1
ATOM 6085 C CA . SER B 1 373 ? -23.281 33.562 12.359 1 95.75 373 SER B CA 1
ATOM 6086 C C . SER B 1 373 ? -23.344 35.094 12.375 1 95.75 373 SER B C 1
ATOM 6088 O O . SER B 1 373 ? -24.391 35.688 12.68 1 95.75 373 SER B O 1
ATOM 6090 N N . LEU B 1 374 ? -22.25 35.719 12.094 1 94.69 374 LEU B N 1
ATOM 6091 C CA . LEU B 1 374 ? -22.203 37.156 12.047 1 94.69 374 LEU B CA 1
ATOM 6092 C C . LEU B 1 374 ? -23.125 37.719 10.969 1 94.69 374 LEU B C 1
ATOM 6094 O O . LEU B 1 374 ? -23.766 38.75 11.156 1 94.69 374 LEU B O 1
ATOM 6098 N N . GLY B 1 375 ? -23.156 37 9.883 1 92.12 375 GLY B N 1
ATOM 6099 C CA . GLY B 1 375 ? -24.047 37.375 8.797 1 92.12 375 GLY B CA 1
ATOM 6100 C C . GLY B 1 375 ? -25.516 37.281 9.172 1 92.12 375 GLY B C 1
ATOM 6101 O O . GLY B 1 375 ? -26.344 37.969 8.578 1 92.12 375 GLY B O 1
ATOM 6102 N N . GLN B 1 376 ? -25.812 36.531 10.211 1 92.06 376 GLN B N 1
ATOM 6103 C CA . GLN B 1 376 ? -27.188 36.375 10.695 1 92.06 376 GLN B CA 1
ATOM 6104 C C . GLN B 1 376 ? -27.406 37.219 11.953 1 92.06 376 GLN B C 1
ATOM 6106 O O . GLN B 1 376 ? -28.328 36.938 12.727 1 92.06 376 GLN B O 1
ATOM 6111 N N . ASP B 1 377 ? -26.531 38.094 12.273 1 92.94 377 ASP B N 1
ATOM 6112 C CA . ASP B 1 377 ? -26.594 39.031 13.383 1 92.94 377 ASP B CA 1
ATOM 6113 C C . ASP B 1 377 ? -26.516 38.312 14.727 1 92.94 377 ASP B C 1
ATOM 6115 O O . ASP B 1 377 ? -27.234 38.625 15.664 1 92.94 377 ASP B O 1
ATOM 6119 N N . SER B 1 378 ? -25.828 37.219 14.648 1 93.5 378 SER B N 1
ATOM 6120 C CA . SER B 1 378 ? -25.547 36.469 15.859 1 93.5 378 SER B CA 1
ATOM 6121 C C . SER B 1 378 ? -24.047 36.438 16.172 1 93.5 378 SER B C 1
ATOM 6123 O O . SER B 1 378 ? -23.219 36.406 15.258 1 93.5 378 SER B O 1
ATOM 6125 N N . LEU B 1 379 ? -23.734 36.5 17.438 1 94.12 379 LEU B N 1
ATOM 6126 C CA . LEU B 1 379 ? -22.328 36.438 17.844 1 94.12 379 LEU B CA 1
ATOM 6127 C C . LEU B 1 379 ? -21.953 35 18.234 1 94.12 379 LEU B C 1
ATOM 6129 O O . LEU B 1 379 ? -20.906 34.781 18.859 1 94.12 379 LEU B O 1
ATOM 6133 N N . ASP B 1 380 ? -22.797 34.094 17.859 1 96.62 380 ASP B N 1
ATOM 6134 C CA . ASP B 1 380 ? -22.547 32.688 18.172 1 96.62 380 ASP B CA 1
ATOM 6135 C C . ASP B 1 380 ? -21.219 32.219 17.609 1 96.62 380 ASP B C 1
ATOM 6137 O O . ASP B 1 380 ? -21.062 32.094 16.391 1 96.62 380 ASP B O 1
ATOM 6141 N N . ALA B 1 381 ? -20.219 31.906 18.469 1 97.88 381 ALA B N 1
ATOM 6142 C CA . ALA B 1 381 ? -18.891 31.469 18.078 1 97.88 381 ALA B CA 1
ATOM 6143 C C . ALA B 1 381 ? -18.562 30.094 18.641 1 97.88 381 ALA B C 1
ATOM 6145 O O . ALA B 1 381 ? -17.406 29.75 18.859 1 97.88 381 ALA B O 1
ATOM 6146 N N . ILE B 1 382 ? -19.594 29.328 18.906 1 98 382 ILE B N 1
ATOM 6147 C CA . ILE B 1 382 ? -19.438 28.062 19.625 1 98 382 ILE B CA 1
ATOM 6148 C C . ILE B 1 382 ? -18.625 27.094 18.766 1 98 382 ILE B C 1
ATOM 6150 O O . ILE B 1 382 ? -17.719 26.422 19.266 1 98 382 ILE B O 1
ATOM 6154 N N . LEU B 1 383 ? -18.969 27 17.453 1 98.38 383 LEU B N 1
ATOM 6155 C CA . LEU B 1 383 ? -18.219 26.094 16.594 1 98.38 383 LEU B CA 1
ATOM 6156 C C . LEU B 1 383 ? -16.734 26.469 16.578 1 98.38 383 LEU B C 1
ATOM 6158 O O . LEU B 1 383 ? -15.875 25.594 16.703 1 98.38 383 LEU B O 1
ATOM 6162 N N . LEU B 1 384 ? -16.438 27.75 16.375 1 98.62 384 LEU B N 1
ATOM 6163 C CA . LEU B 1 384 ? -15.055 28.203 16.359 1 98.62 384 LEU B CA 1
ATOM 6164 C C . LEU B 1 384 ? -14.352 27.859 17.672 1 98.62 384 LEU B C 1
ATOM 6166 O O . LEU B 1 384 ? -13.211 27.406 17.672 1 98.62 384 LEU B O 1
ATOM 6170 N N . MET B 1 385 ? -15 28.109 18.781 1 98.44 385 MET B N 1
ATOM 6171 C CA . MET B 1 385 ? -14.438 27.797 20.094 1 98.44 385 MET B CA 1
ATOM 6172 C C . MET B 1 385 ? -14.156 26.312 20.234 1 98.44 385 MET B C 1
ATOM 6174 O O . MET B 1 385 ? -13.117 25.922 20.75 1 98.44 385 MET B O 1
ATOM 6178 N N . ASN B 1 386 ? -15.133 25.469 19.812 1 98.56 386 ASN B N 1
ATOM 6179 C CA . ASN B 1 386 ? -14.93 24.016 19.859 1 98.56 386 ASN B CA 1
ATOM 6180 C C . ASN B 1 386 ? -13.742 23.594 19 1 98.56 386 ASN B C 1
ATOM 6182 O O . ASN B 1 386 ? -13 22.672 19.375 1 98.56 386 ASN B O 1
ATOM 6186 N N . GLN B 1 387 ? -13.633 24.234 17.781 1 98.81 387 GLN B N 1
ATOM 6187 C CA . GLN B 1 387 ? -12.492 23.953 16.922 1 98.81 387 GLN B CA 1
ATOM 6188 C C . GLN B 1 387 ? -11.18 24.266 17.625 1 98.81 387 GLN B C 1
ATOM 6190 O O . GLN B 1 387 ? -10.227 23.484 17.547 1 98.81 387 GLN B O 1
ATOM 6195 N N . LEU B 1 388 ? -11.078 25.375 18.281 1 98.69 388 LEU B N 1
ATOM 6196 C CA . LEU B 1 388 ? -9.883 25.781 19 1 98.69 388 LEU B CA 1
ATOM 6197 C C . LEU B 1 388 ? -9.609 24.828 20.156 1 98.69 388 LEU B C 1
ATOM 6199 O O . LEU B 1 388 ? -8.453 24.469 20.422 1 98.69 388 LEU B O 1
ATOM 6203 N N . LEU B 1 389 ? -10.641 24.438 20.875 1 98.31 389 LEU B N 1
ATOM 6204 C CA . LEU B 1 389 ? -10.484 23.484 21.984 1 98.31 389 LEU B CA 1
ATOM 6205 C C . LEU B 1 389 ? -9.977 22.141 21.469 1 98.31 389 LEU B C 1
ATOM 6207 O O . LEU B 1 389 ? -9.109 21.531 22.094 1 98.31 389 LEU B O 1
ATOM 6211 N N . GLY B 1 390 ? -10.625 21.641 20.359 1 98.69 390 GLY B N 1
ATOM 6212 C CA . GLY B 1 390 ? -10.133 20.422 19.75 1 98.69 390 GLY B CA 1
ATOM 6213 C C . GLY B 1 390 ? -8.672 20.516 19.344 1 98.69 390 GLY B C 1
ATOM 6214 O O . GLY B 1 390 ? -7.906 19.562 19.562 1 98.69 390 GLY B O 1
ATOM 6215 N N . LEU B 1 391 ? -8.32 21.641 18.75 1 98.88 391 LEU B N 1
ATOM 6216 C CA . LEU B 1 391 ? -6.938 21.875 18.359 1 98.88 391 LEU B CA 1
ATOM 6217 C C . LEU B 1 391 ? -6.012 21.812 19.562 1 98.88 391 LEU B C 1
ATOM 6219 O O . LEU B 1 391 ? -4.973 21.141 19.516 1 98.88 391 LEU B O 1
ATOM 6223 N N . LEU B 1 392 ? -6.352 22.484 20.609 1 98.75 392 LEU B N 1
ATOM 6224 C CA . LEU B 1 392 ? -5.543 22.484 21.812 1 98.75 392 LEU B CA 1
ATOM 6225 C C . LEU B 1 392 ? -5.434 21.094 22.406 1 98.75 392 LEU B C 1
ATOM 6227 O O . LEU B 1 392 ? -4.375 20.703 22.922 1 98.75 392 LEU B O 1
ATOM 6231 N N . PHE B 1 393 ? -6.504 20.359 22.391 1 98.62 393 PHE B N 1
ATOM 6232 C CA . PHE B 1 393 ? -6.484 19 22.891 1 98.62 393 PHE B CA 1
ATOM 6233 C C . PHE B 1 393 ? -5.5 18.141 22.094 1 98.62 393 PHE B C 1
ATOM 6235 O O . PHE B 1 393 ? -4.668 17.438 22.672 1 98.62 393 PHE B O 1
ATOM 6242 N N . ILE B 1 394 ? -5.625 18.188 20.75 1 98.81 394 ILE B N 1
ATOM 6243 C CA . ILE B 1 394 ? -4.773 17.359 19.891 1 98.81 394 ILE B CA 1
ATOM 6244 C C . ILE B 1 394 ? -3.309 17.75 20.109 1 98.81 394 ILE B C 1
ATOM 6246 O O . ILE B 1 394 ? -2.451 16.875 20.281 1 98.81 394 ILE B O 1
ATOM 6250 N N . LEU B 1 395 ? -3.021 19.109 20.078 1 98.75 395 LEU B N 1
ATOM 6251 C CA . LEU B 1 395 ? -1.666 19.594 20.312 1 98.75 395 LEU B CA 1
ATOM 6252 C C . LEU B 1 395 ? -1.144 19.125 21.656 1 98.75 395 LEU B C 1
ATOM 6254 O O . LEU B 1 395 ? -0.04 18.578 21.75 1 98.75 395 LEU B O 1
ATOM 6258 N N . GLY B 1 396 ? -1.938 19.344 22.672 1 98.69 396 GLY B N 1
ATOM 6259 C CA . GLY B 1 396 ? -1.531 19 24.016 1 98.69 396 GLY B CA 1
ATOM 6260 C C . GLY B 1 396 ? -1.333 17.516 24.219 1 98.69 396 GLY B C 1
ATOM 6261 O O . GLY B 1 396 ? -0.309 17.094 24.766 1 98.69 396 GLY B O 1
ATOM 6262 N N . TRP B 1 397 ? -2.303 16.688 23.812 1 98.38 397 TRP B N 1
ATOM 6263 C CA . TRP B 1 397 ? -2.248 15.234 23.969 1 98.38 397 TRP B CA 1
ATOM 6264 C C . TRP B 1 397 ? -1.022 14.656 23.281 1 98.38 397 TRP B C 1
ATOM 6266 O O . TRP B 1 397 ? -0.263 13.883 23.875 1 98.38 397 TRP B O 1
ATOM 6276 N N . SER B 1 398 ? -0.817 15.047 22.016 1 98.31 398 SER B N 1
ATOM 6277 C CA . SER B 1 398 ? 0.295 14.531 21.219 1 98.31 398 SER B CA 1
ATOM 6278 C C . SER B 1 398 ? 1.636 14.984 21.781 1 98.31 398 SER B C 1
ATOM 6280 O O . SER B 1 398 ? 2.561 14.188 21.938 1 98.31 398 SER B O 1
ATOM 6282 N N . ALA B 1 399 ? 1.728 16.297 22.172 1 98.38 399 ALA B N 1
ATOM 6283 C CA . ALA B 1 399 ? 2.984 16.844 22.672 1 98.38 399 ALA B CA 1
ATOM 6284 C C . ALA B 1 399 ? 3.326 16.25 24.031 1 98.38 399 ALA B C 1
ATOM 6286 O O . ALA B 1 399 ? 4.477 15.898 24.297 1 98.38 399 ALA B O 1
ATOM 6287 N N . ILE B 1 400 ? 2.395 16.125 24.922 1 98.06 400 ILE B N 1
ATOM 6288 C CA . ILE B 1 400 ? 2.623 15.695 26.297 1 98.06 400 ILE B CA 1
ATOM 6289 C C . ILE B 1 400 ? 3.045 14.227 26.312 1 98.06 400 ILE B C 1
ATOM 6291 O O . ILE B 1 400 ? 3.891 13.828 27.125 1 98.06 400 ILE B O 1
ATOM 6295 N N . LEU B 1 401 ? 2.469 13.43 2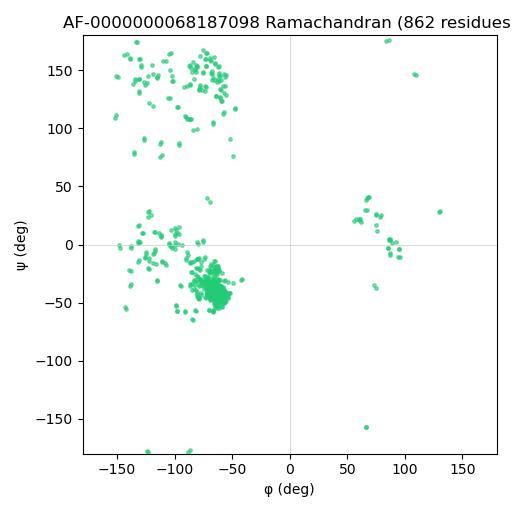5.438 1 97.56 401 LEU B N 1
ATOM 6296 C CA . LEU B 1 401 ? 2.783 12.008 25.438 1 97.56 401 LEU B CA 1
ATOM 6297 C C . LEU B 1 401 ? 4.07 11.734 24.656 1 97.56 401 LEU B C 1
ATOM 6299 O O . LEU B 1 401 ? 4.879 10.898 25.078 1 97.56 401 LEU B O 1
ATOM 6303 N N . MET B 1 402 ? 4.242 12.453 23.562 1 97.44 402 MET B N 1
ATOM 6304 C CA . MET B 1 402 ? 5.367 12.133 22.703 1 97.44 402 MET B CA 1
ATOM 6305 C C . MET B 1 402 ? 6.656 12.758 23.219 1 97.44 402 MET B C 1
ATOM 6307 O O . MET B 1 402 ? 7.75 12.273 22.938 1 97.44 402 MET B O 1
ATOM 6311 N N . SER B 1 403 ? 6.59 13.82 24.078 1 97.81 403 SER B N 1
ATOM 6312 C CA . SER B 1 403 ? 7.785 14.461 24.609 1 97.81 403 SER B CA 1
ATOM 6313 C C . SER B 1 403 ? 8.555 13.516 25.531 1 97.81 403 SER B C 1
ATOM 6315 O O . SER B 1 403 ? 9.742 13.258 25.312 1 97.81 403 SER B O 1
ATOM 6317 N N . PRO B 1 404 ? 7.93 12.961 26.594 1 97.62 404 PRO B N 1
ATOM 6318 C CA . PRO B 1 404 ? 8.68 12.008 27.406 1 97.62 404 PRO B CA 1
ATOM 6319 C C . PRO B 1 404 ? 9.102 10.766 26.625 1 97.62 404 PRO B C 1
ATOM 6321 O O . PRO B 1 404 ? 10.148 10.18 26.906 1 97.62 404 PRO B O 1
ATOM 6324 N N . PHE B 1 405 ? 8.328 10.391 25.641 1 96.31 405 PHE B N 1
ATOM 6325 C CA . PHE B 1 405 ? 8.641 9.219 24.828 1 96.31 405 PHE B CA 1
ATOM 6326 C C . PHE B 1 405 ? 9.945 9.422 24.062 1 96.31 405 PHE B C 1
ATOM 6328 O O . PHE B 1 405 ? 10.852 8.594 24.141 1 96.31 405 PHE B O 1
ATOM 6335 N N . PHE B 1 406 ? 10.031 10.516 23.375 1 96.75 406 PHE B N 1
ATOM 6336 C CA . PHE B 1 406 ? 11.234 10.781 22.609 1 96.75 406 PHE B CA 1
ATOM 6337 C C . PHE B 1 406 ? 12.406 11.117 23.531 1 96.75 406 PHE B C 1
ATOM 6339 O O . PHE B 1 406 ? 13.562 10.836 23.203 1 96.75 406 PHE B O 1
ATOM 6346 N N . TRP B 1 407 ? 12.125 11.758 24.641 1 96.75 407 TRP B N 1
ATOM 6347 C CA . TRP B 1 407 ? 13.164 11.977 25.625 1 96.75 407 TRP B CA 1
ATOM 6348 C C . TRP B 1 407 ? 13.766 10.656 26.094 1 96.75 407 TRP B C 1
ATOM 6350 O O . TRP B 1 407 ? 14.984 10.547 26.25 1 96.75 407 TRP B O 1
ATOM 6360 N N . TRP B 1 408 ? 12.914 9.703 26.312 1 96.56 408 TRP B N 1
ATOM 6361 C CA . TRP B 1 408 ? 13.367 8.383 26.719 1 96.56 408 TRP B CA 1
ATOM 6362 C C . TRP B 1 408 ? 14.234 7.742 25.641 1 96.56 408 TRP B C 1
ATOM 6364 O O . TRP B 1 408 ? 15.289 7.176 25.938 1 96.56 408 TRP B O 1
ATOM 6374 N N . LEU B 1 409 ? 13.844 7.824 24.406 1 95.88 409 LEU B N 1
ATOM 6375 C CA . LEU B 1 409 ? 14.625 7.281 23.312 1 95.88 409 LEU B CA 1
ATOM 6376 C C . LEU B 1 409 ? 15.992 7.965 23.219 1 95.88 409 LEU B C 1
ATOM 6378 O O . LEU B 1 409 ? 17 7.312 22.953 1 95.88 409 LEU B O 1
ATOM 6382 N N . ASN B 1 410 ? 15.977 9.266 23.406 1 95.44 410 ASN B N 1
ATOM 6383 C CA . ASN B 1 410 ? 17.219 10.023 23.406 1 95.44 410 ASN B CA 1
ATOM 6384 C C . ASN B 1 410 ? 18.141 9.617 24.547 1 95.44 410 ASN B C 1
ATOM 6386 O O . ASN B 1 410 ? 19.359 9.508 24.375 1 95.44 410 ASN B O 1
ATOM 6390 N N . TYR B 1 411 ? 17.547 9.438 25.703 1 95.62 411 TYR B N 1
ATOM 6391 C CA . TYR B 1 411 ? 18.297 9.031 26.891 1 95.62 411 TYR B CA 1
ATOM 6392 C C . TYR B 1 411 ? 18.922 7.66 26.672 1 95.62 411 TYR B C 1
ATOM 6394 O O . TYR B 1 411 ? 20.062 7.426 27.125 1 95.62 411 TYR B O 1
ATOM 6402 N N . MET B 1 412 ? 18.312 6.758 25.969 1 95.06 412 MET B N 1
ATOM 6403 C CA . MET B 1 412 ? 18.781 5.402 25.719 1 95.06 412 MET B CA 1
ATOM 6404 C C . MET B 1 412 ? 19.812 5.395 24.594 1 95.06 412 MET B C 1
ATOM 6406 O O . MET B 1 412 ? 20.438 4.367 24.328 1 95.06 412 MET B O 1
ATOM 6410 N N . GLY B 1 413 ? 19.938 6.469 23.891 1 93.94 413 GLY B N 1
ATOM 6411 C CA . GLY B 1 413 ? 20.844 6.547 22.766 1 93.94 413 GLY B CA 1
ATOM 6412 C C . GLY B 1 413 ? 20.297 5.895 21.516 1 93.94 413 GLY B C 1
ATOM 6413 O O . GLY B 1 413 ? 21.047 5.504 20.625 1 93.94 413 GLY B O 1
ATOM 6414 N N . TRP B 1 414 ? 18.922 5.805 21.453 1 93.81 414 TRP B N 1
ATOM 6415 C CA . TRP B 1 414 ? 18.281 5.082 20.359 1 93.81 414 TRP B CA 1
ATOM 6416 C C . TRP B 1 414 ? 17.703 6.047 19.328 1 93.81 414 TRP B C 1
ATOM 6418 O O . TRP B 1 414 ? 17.266 5.629 18.266 1 93.81 414 TRP B O 1
ATOM 6428 N N . LEU B 1 415 ? 17.812 7.312 19.547 1 94.94 415 LEU B N 1
ATOM 6429 C CA . LEU B 1 415 ? 17.094 8.281 18.719 1 94.94 415 LEU B CA 1
ATOM 6430 C C . LEU B 1 415 ? 17.953 8.703 17.531 1 94.94 415 LEU B C 1
ATOM 6432 O O . LEU B 1 415 ? 17.625 8.398 16.375 1 94.94 415 LEU B O 1
ATOM 6436 N N . ARG B 1 416 ? 19.188 9.266 17.781 1 94.69 416 ARG B N 1
ATOM 6437 C CA . ARG B 1 416 ? 20.031 9.828 16.734 1 94.69 416 ARG B CA 1
ATOM 6438 C C . ARG B 1 416 ? 21.141 8.859 16.344 1 94.69 416 ARG B C 1
ATOM 6440 O O . ARG B 1 416 ? 21.719 8.195 17.203 1 94.69 416 ARG B O 1
ATOM 6447 N N . ALA B 1 417 ? 21.391 8.812 15.086 1 92.5 417 ALA B N 1
ATOM 6448 C CA . ALA B 1 417 ? 22.516 8.031 14.578 1 92.5 417 ALA B CA 1
ATOM 6449 C C . ALA B 1 417 ? 23.844 8.664 14.992 1 92.5 417 ALA B C 1
ATOM 6451 O O . ALA B 1 417 ? 23.922 9.867 15.234 1 92.5 417 ALA B O 1
ATOM 6452 N N . ASP B 1 418 ? 24.844 7.812 14.977 1 90.56 418 ASP B N 1
ATOM 6453 C CA . ASP B 1 418 ? 26.188 8.312 15.273 1 90.56 418 ASP B CA 1
ATOM 6454 C C . ASP B 1 418 ? 26.656 9.289 14.195 1 90.56 418 ASP B C 1
ATOM 6456 O O . ASP B 1 418 ? 26.266 9.18 13.039 1 90.56 418 ASP B O 1
ATOM 6460 N N . SER B 1 419 ? 27.578 10.141 14.625 1 87.38 419 SER B N 1
ATOM 6461 C CA . SER B 1 419 ? 28.062 11.188 13.734 1 87.38 419 SER B CA 1
ATOM 6462 C C . SER B 1 419 ? 28.688 10.609 12.477 1 87.38 419 SER B C 1
ATOM 6464 O O . SER B 1 419 ? 28.484 11.133 11.375 1 87.38 419 SER B O 1
ATOM 6466 N N . LEU B 1 420 ? 29.375 9.578 12.633 1 83.62 420 LEU B N 1
ATOM 6467 C CA . LEU B 1 420 ? 30.031 8.953 11.484 1 83.62 420 LEU B CA 1
ATOM 6468 C C . LEU B 1 420 ? 29 8.312 10.562 1 83.62 420 LEU B C 1
ATOM 6470 O O . LEU B 1 420 ? 29.125 8.375 9.336 1 83.62 420 LEU B O 1
ATOM 6474 N N . GLU B 1 421 ? 28.031 7.766 11.172 1 87.44 421 GLU B N 1
ATOM 6475 C CA . GLU B 1 421 ? 26.953 7.164 10.383 1 87.44 421 GLU B CA 1
ATOM 6476 C C . GLU B 1 421 ? 26.188 8.227 9.594 1 87.44 421 GLU B C 1
ATOM 6478 O O . GLU B 1 421 ? 25.844 8.008 8.43 1 87.44 421 GLU B O 1
ATOM 6483 N N . GLU B 1 422 ? 25.938 9.305 10.234 1 88.75 422 GLU B N 1
ATOM 6484 C CA . GLU B 1 422 ? 25.25 10.414 9.57 1 88.75 422 GLU B CA 1
ATOM 6485 C C . GLU B 1 422 ? 26.078 10.969 8.422 1 88.75 422 GLU B C 1
ATOM 6487 O O . GLU B 1 422 ? 25.547 11.312 7.367 1 88.75 422 GLU B O 1
ATOM 6492 N N . LEU B 1 423 ? 27.359 11.023 8.562 1 82.88 423 LEU B N 1
ATOM 6493 C CA . LEU B 1 423 ? 28.266 11.57 7.562 1 82.88 423 LEU B CA 1
ATOM 6494 C C . LEU B 1 423 ? 28.375 10.656 6.348 1 82.88 423 LEU B C 1
ATOM 6496 O O . LEU B 1 423 ? 28.359 11.117 5.207 1 82.88 423 LEU B O 1
ATOM 6500 N N . VAL B 1 424 ? 28.453 9.398 6.566 1 86.38 424 VAL B N 1
ATOM 6501 C CA . VAL B 1 424 ? 28.625 8.453 5.473 1 86.38 424 VAL B CA 1
ATOM 6502 C C . VAL B 1 424 ? 27.281 8.172 4.801 1 86.38 424 VAL B C 1
ATOM 6504 O O . VAL B 1 424 ? 27.234 7.789 3.629 1 86.38 424 VAL B O 1
ATOM 6507 N N . GLY B 1 425 ? 26.281 8.32 5.586 1 89.69 425 GLY B N 1
ATOM 6508 C CA . GLY B 1 425 ? 24.938 8.031 5.102 1 89.69 425 GLY B CA 1
ATOM 6509 C C . GLY B 1 425 ? 24.344 6.785 5.73 1 89.69 425 GLY B C 1
ATOM 6510 O O . GLY B 1 425 ? 25.031 5.793 5.953 1 89.69 425 GLY B O 1
ATOM 6511 N N . LEU B 1 426 ? 23.141 6.836 5.898 1 88.62 426 LEU B N 1
ATOM 6512 C CA . LEU B 1 426 ? 22.469 5.766 6.625 1 88.62 426 LEU B CA 1
ATOM 6513 C C . LEU B 1 426 ? 22.281 4.539 5.734 1 88.62 426 LEU B C 1
ATOM 6515 O O . LEU B 1 426 ? 22.078 3.43 6.234 1 88.62 426 LEU B O 1
ATOM 6519 N N . ASP B 1 427 ? 22.297 4.699 4.418 1 90.62 427 ASP B N 1
ATOM 6520 C CA . ASP B 1 427 ? 22.219 3.551 3.521 1 90.62 427 ASP B CA 1
ATOM 6521 C C . ASP B 1 427 ? 23.406 2.619 3.711 1 90.62 427 ASP B C 1
ATOM 6523 O O . ASP B 1 427 ? 23.25 1.4 3.793 1 90.62 427 ASP B O 1
ATOM 6527 N N . GLN B 1 428 ? 24.531 3.229 3.781 1 85.19 428 GLN B N 1
ATOM 6528 C CA . GLN B 1 428 ? 25.75 2.451 4 1 85.19 428 GLN B CA 1
ATOM 6529 C C . GLN B 1 428 ? 25.797 1.888 5.418 1 85.19 428 GLN B C 1
ATOM 6531 O O . GLN B 1 428 ? 26.25 0.757 5.629 1 85.19 428 GLN B O 1
ATOM 6536 N N . ALA B 1 429 ? 25.297 2.615 6.312 1 82.12 429 ALA B N 1
ATOM 6537 C CA . ALA B 1 429 ? 25.406 2.26 7.723 1 82.12 429 ALA B CA 1
ATOM 6538 C C . ALA B 1 429 ? 24.469 1.108 8.078 1 82.12 429 ALA B C 1
ATOM 6540 O O . ALA B 1 429 ? 24.812 0.242 8.883 1 82.12 429 ALA B O 1
ATOM 6541 N N . TYR B 1 430 ? 23.297 1.134 7.48 1 84.19 430 TYR B N 1
ATOM 6542 C CA . TYR B 1 430 ? 22.281 0.231 8.008 1 84.19 430 TYR B CA 1
ATOM 6543 C C . TYR B 1 430 ? 21.781 -0.719 6.93 1 84.19 430 TYR B C 1
ATOM 6545 O O . TYR B 1 430 ? 21.109 -1.709 7.23 1 84.19 430 TYR B O 1
ATOM 6553 N N . HIS B 1 431 ? 22.109 -0.495 5.629 1 85.19 431 HIS B N 1
ATOM 6554 C CA . HIS B 1 431 ? 21.391 -1.213 4.574 1 85.19 431 HIS B CA 1
ATOM 6555 C C . HIS B 1 431 ? 22.359 -1.823 3.57 1 85.19 431 HIS B C 1
ATOM 6557 O O . HIS B 1 431 ? 21.969 -2.182 2.459 1 85.19 431 HIS B O 1
ATOM 6563 N N . GLY B 1 432 ? 23.578 -1.95 3.85 1 77.88 432 GLY B N 1
ATOM 6564 C CA . GLY B 1 432 ? 24.578 -2.609 3.029 1 77.88 432 GLY B CA 1
ATOM 6565 C C . GLY B 1 432 ? 25 -1.783 1.83 1 77.88 432 GLY B C 1
ATOM 6566 O O . GLY B 1 432 ? 25.469 -2.328 0.826 1 77.88 432 GLY B O 1
ATOM 6567 N N . GLY B 1 433 ? 24.719 -0.451 1.794 1 80.19 433 GLY B N 1
ATOM 6568 C CA . GLY B 1 433 ? 25.141 0.451 0.734 1 80.19 433 GLY B CA 1
ATOM 6569 C C . GLY B 1 433 ? 24.125 0.573 -0.386 1 80.19 433 GLY B C 1
ATOM 6570 O O . GLY B 1 433 ? 23.266 -0.287 -0.538 1 80.19 433 GLY B O 1
#

Foldseek 3Di:
DLLVLLQVLLVLLLLLLLLLLLQLLQLAAVQFNVVLNVLSVVLLVLLVVLCQAAQVQFQAACLVPDQAADQTHDDCGNQDDDVDRDDPSVSSNVSSLLSQLLSLQSSQQTLWWFPVLSSVVSSVCSNPLLSSLNNQDPGCRHQQHQNHPQHDVRGGAFQLQPLQSRQQLSLLLNQLLLVLQAAFPQQQADPVRHGDPAGDDRGGDHPPSSVVSLVSNLSSLLSRQLVSLSDDDPVAVSVVLSVQLNLLLVLLLQLQLVLQQVVQQVVCCVVPVHGDRDNLLSSLRSLLSNSQQRRPSRFFHSVLSSVLSNVSSVQQNVVVVVCVVVRRRRSSSSNSSRNRSSLNSLLSQQAGGDQVRSCRSSVDSPDGHCPVCVVVVHRDSPNNVSSVVSSCCSSCSSNVVSNVVSVVCVVVVNTTHDPVCSVSTVCVVPPVD/DLLVLLQVLLVLLLLLLLLLLLQLLQLAAVLFNVVLNVLSVVLLVLLVVLCLQALVQFQAACLVPDQAADQTHDDCGNQDDDVDRDPVSVSSNVSSLLSQLLSLQSSQQTLWWFPVLSSVVSSVSRNPLLSSLNNQDPGCRHQQHQNHPQHDVRGGAFQLQPLQSRQQLSLLLNQLLLVLQAAAPQQQADPVRHGDPAGDDRGGPHPPSSVSSLVSNLSSLLSRQLVSLSDDDPVAVSVVLSVQLNLLLVLLLQLQLVLLQVVQQVVCCVVPVDGDRDNLLSSLRSLLLNSQQRRPSRFFDNVLSSVLSNVSNVQQNVVVVVCVVVRRRRSSSSNSSRNRSSLNSLLSQQAGGDQVRSCRSSVGSPDGHQPVCVVVVHNGSPNNVSSVVSNCCSSCSSNVVSNVVSVVCVVVVNTTHDPVCSVSHVCVVPPVD

Sequence (866 aa):
LNNWFLIIAGALVFFMQSGFAMLCAGCVRKKNVQNTMLKNLLDACGAALGFYVIGYALAFGGQNERSDVTFVGTTDFFNWNSAVPVNQAFWFFEFAFSATSVTIVAGTLAERCQMVAYLCYSVFLTGFVYPVVAHSIWSNNGFLSAFAAEPFQGIGVLDFAGSGVVHVTGGTTALVATYMLGARKGRFYDARGRELEKPKAFPGHSMALQMMGTMILWFGWYGFNPGSALLLTATSNTGGVAALAAVNTSLSAASGAVSALFTSLYLEERKTGEYSFNITMAMNGALAGLVGITAGCGTVENWAACCTGLVSGWVYIFGSAFLLRIKIDDAVDAIPVHMFCGAWGLIATGLFSSPRHTLEAFGTDAHVGWFYSLGQDSLDAILLMNQLLGLLFILGWSAILMSPFFWWLNYMGWLRADSLEELVGLDQAYHGGLNNWFLIIAGALVFFMQSGFAMLCAGCVRKKNVQNTMLKNLLDACGAALGFYVIGYALAFGGQNERSDVTFVGTTDFFNWNSAVPVNQAFWFFEFAFSATSVTIVAGTLAERCQMVAYLCYSVFLTGFVYPVVAHSIWSNNGFLSAFAAEPFQGIGVLDFAGSGVVHVTGGTTALVATYMLGARKGRFYDARGRELEKPKAFPGHSMALQMMGTMILWFGWYGFNPGSALLLTATSNTGGVAALAAVNTSLSAASGAVSALFTSLYLEERKTGEYSFNITMAMNGALAGLVGITAGCGTVENWAACCTGLVSGWVYIFGSAFLLRIKIDDAVDAIPVHMFCGAWGLIATGLFSSPRHTLEAFGTDAHVGWFYSLGQDSLDAILLMNQLLGLLFILGWSAILMSPFFWWLNYMGWLRADSLEELVGLDQAYHGG

Nearest PDB structures (foldseek):
  5aez-assembly1_A  TM=8.673E-01  e=5.831E-21  Candida albicans
  5aex-assembly2_D  TM=8.665E-01  e=5.858E-20  Saccharomyces cerevisiae
  5ah3-assembly1_A  TM=8.727E-01  e=6.413E-20  Candida albicans
  5aex-assembly3_H  TM=8.642E-01  e=1.008E-19  Saccharomyces cerevisiae
  5aex-assembly3_J  TM=8.545E-01  e=4.935E-18  Saccharomyces cerevisiae

pLDDT: mean 94.0, std 5.91, range [50.88, 98.94]

InterPro domains:
  IPR001905 Ammonium transporter [TIGR00836] (2-432)
  IPR018047 Ammonium transporter, conserved site [PS01219] (159-184)
  IPR024041 Ammonium transporter AmtB-like domain [PF00909] (5-432)
  IPR029020 Ammonium/urea transporter [G3DSA:1.10.3430.10] (1-433)

Secondary structure (DSSP, 8-state):
-HHHHHHHHHHHHHHHHHHHHHHHHHHS-GGGHHHHHHHHHHHHHHHHHHIIIIIHHHHHTTTTT--S-BSS--S-GGG---SS---HHHHHHHHHHHHHHHHHHHHHTTTTB-HHHHHHHHHHIIIIIHHHHHHHHHSTTBTTBTTSSS-GGGT-B--SS-IIIIIIHHHHHHHHHHHHH-PPTTSSB-TTSPBPSSPPP---S-HHHHHHHHHHHHHHHHHHHHHTT----SSSTHHHHHHHHHHHHHHHHHHHHHHHHHHHHHHHHHHHS-----HHHHHHHHHHHHHHHTTTTTTS-HHHHHHHHHHHHHHHHHHHHHHHHTT---TT-HIIIIIIHHHHHHHHHHHH--HHHHHHHHS--SS--HHHHHHTT----HHHHHHHHHHHHHHHHHHHHHHHHHHHHHHTT-SBPPHHHHHH-HHHHHH--/-HHHHHHHHHHHHHHHHHHHHHHHHHHS-GGGHHHHHHHHHHHHHHHHHHIIIIIHHHHHTTTTT--S-BSS--S-GGG---SS---HHHHHHHHHHHHHHHHHHHHHTTTTB-HHHHHHHHHHIIIIIHHHHHHHHHSTTBTTBTTSSS-GGGT-B--SS-IIIIIIHHHHHHHHHHHHH-PPTTSSB-TTSPBPSSPPP---S-HHHHHHHHHHHHHHHHHHHHHTT----TTTTHHHHHHHHHHHHHHHHHHHHHHHHHHHHHHHHHHHS-----HHHHHHHHHHHHHHHTTTTTTS-HHHHHHHHHHHHHHHHHHHHHHHHTT---TT-HIIIIIIHHHHHHHHHHHH--HHHHHHHHS--SS--HHHHHHTT----HHHHHHHHHHHHHHHHHHHHHHHHHHHHHHTT-SBPPHHHHHH-HHHHHS--

Organism: Phaeodactylum tricornutum (strain CCAP 1055/1) (NCBI:txid556484)

Solvent-accessible surface area (backbone atoms only — not comparable to full-atom values): 38605 Å² total; per-residue (Å²): 109,42,55,57,49,27,45,54,16,20,50,30,31,44,47,23,54,59,9,52,29,30,27,41,34,12,36,33,50,73,48,29,32,62,48,48,39,49,52,42,54,47,32,50,52,39,16,53,51,25,25,42,49,39,7,44,9,26,19,48,16,52,37,89,76,47,67,60,69,36,74,52,27,83,32,36,48,60,66,41,88,42,100,60,73,76,57,63,38,58,50,51,30,51,37,28,48,44,23,51,21,53,46,48,27,54,38,28,42,54,67,41,54,28,69,66,36,51,54,51,49,41,37,46,38,28,34,44,57,42,15,35,46,37,7,23,38,72,17,37,18,10,64,34,1,42,66,18,85,74,20,44,96,71,48,18,28,71,50,56,48,23,5,44,54,27,27,24,35,17,14,36,40,28,46,50,48,33,61,73,59,47,54,60,88,57,33,51,28,47,97,84,65,46,71,47,95,60,69,53,84,72,69,42,67,30,68,66,35,30,51,49,8,48,45,37,35,58,46,11,43,56,14,42,39,20,37,50,48,68,44,62,43,91,90,42,65,24,36,55,32,20,18,39,11,42,41,21,40,48,34,3,16,27,28,0,14,53,36,17,26,52,49,51,22,49,54,40,25,72,72,70,73,45,68,41,60,42,53,66,43,24,52,48,9,21,51,5,2,40,29,12,31,26,13,24,23,43,20,39,51,62,71,51,23,33,51,41,2,33,49,14,5,52,44,27,57,54,38,47,52,48,35,53,73,72,65,46,52,50,58,63,50,38,40,22,24,22,22,53,7,3,49,48,6,25,50,46,27,13,38,49,22,33,53,69,34,26,27,62,64,64,72,46,52,87,58,37,3,30,57,55,26,48,73,67,78,35,86,56,43,60,32,32,50,30,22,50,49,50,49,51,47,45,50,47,56,34,41,64,55,44,42,59,50,50,50,49,34,47,73,72,61,39,30,53,47,53,71,66,37,39,71,67,13,42,14,50,66,74,59,80,92,102,41,34,55,53,27,44,55,15,19,43,28,31,45,42,24,53,48,9,52,28,30,26,41,36,11,37,33,51,73,49,29,32,61,48,46,36,41,52,43,53,46,33,50,24,40,19,41,52,27,25,42,49,38,9,45,10,27,20,48,17,53,36,90,79,48,67,61,71,38,75,53,27,84,32,36,48,60,65,42,81,46,103,62,71,74,58,38,20,59,50,42,30,51,35,26,49,47,23,51,20,53,45,48,29,55,37,27,44,54,69,41,55,27,68,66,38,50,56,51,50,47,40,46,38,30,35,44,56,43,15,34,46,37,7,23,39,72,16,38,19,10,64,33,1,42,64,17,86,74,20,45,95,71,47,18,27,71,49,57,46,21,4,44,56,28,27,23,34,16,14,37,40,26,49,48,47,31,62,74,60,48,54,60,90,57,32,50,29,48,99,85,67,49,72,47,95,59,70,51,83,72,70,42,67,29,69,68,35,29,50,49,8,49,52,37,35,58,57,11,41,56,15,42,38,20,37,47,47,67,44,67,40,89,89,43,65,24,54,56,31,18,52,44,8,43,53,23,41,52,41,3,17,53,28,0,14,53,35,17,26,52,50,50,21,50,53,40,24,73,72,70,72,45,72,57,88,47,65,66,43,24,52,49,8,21,51,6,2,40,29,11,30,25,12,24,25,42,19,39,50,63,70,52,24,32,50,40,2,33,49,13,5,50,44,26,57,53,39,48,53,48,35,53,73,72,65,47,50,51,57,64,50,39,41,22,23,23,22,52,9,2,49,47,6,25,49,47,27,13,37,49,21,32,54,68,36,27,27,63,63,65,72,47,50,86,59,36,4,31,58,55,27,47,73,68,77,35,85,54,44,62,32,32,50,31,23,50,51,49,48,50,48,44,49,48,54,33,41,63,55,44,43,61,51,49,49,49,34,50,74,72,61,40,30,51,46,52,71,66,38,42,70,68,14,44,15,53,63,38,38,79,89